Protein AF-0000000084509841 (afdb_homodimer)

Foldseek 3Di:
DPLPDDLLVLLQCLLVVLDPDPDSADDLFADFADDDDDDPDPDDDDDADLLRGPDDGGVLRHDSLQSSLQSSVCSQQVFRKHKFQALLRVLLLVCVLLVFLEEADDAADVSSVVSVVVVCVVVVNYHYDHLPDQDAAAYEYEEEAPGPFALAGDQLLVSLVRQVVNPYAYEYEDQQAGPPQFRSVVSRHQKYKYGCCAQLLAANPGHMIMIGGHDPVSVVVSSVSSSVVVGHHHSVNSSSSSVSSSCSHVWSLLLQVLQQVVLVVVQVLLPDDAPDDDPLAGHQFWPDHGWRCPDDPVNNVSSCVRGVSHTGSKRKIFTPDLLLLVCLQVQFDQEHDDDGENYQGKYKYQVCVVPVPDDSRMMMIHGHNDDSVSVVVRSSVSNVCSVVVSVVVD/DPLPDDLLVLLQCLLVVLDPDPDSADDLWADFADDDDDDPDPDDDDDADLLRGPDDGGVLRHDSLQSSLQSSVCSQQVFRKHKFAALLRVLLLVCVLLVFLEEADDAADVSSVVSVVVVCVVVVNYHYDHLPDQDAAAYEYEEEAPGPFAQAGDQLLVSLVRQVVRPYAYEYEDQQAGPPQFRSVVSRHAKYKYGCCAQLLAANPGHMIMIGGHDPVSVVVSSVSSSVVVGHHHSVRSSSSSVSSSCSHVWSLLLQVLQQVVLVVVQVLLVADAPDDDPLAGHQFWPDHGWRCPDDPVNNVSSCVRGVSHTGSKRKIFTPDLLLLVCLQVQFDQEHDDDGENYQGKYKYQVCVVPVPDDSRMMMIHGHNDDSVSVVVRSRVSNVCSVVVSVVVD

Secondary structure (DSSP, 8-state):
--TT--HHHHHHHTTGGG--SS-SSPP----SB-PPPPPSSSPPPPPP-SSS-SS--BTTT--HHHHHHHHHHHHHHTSEEEEESSHHHHHHHHHHHH--SEEEE-S--HHHHHHHHHHHHH-TTPEEE-TTSPP-TTPEEEEESSPTTT-----HHHHHHHHHTTT-EEEEE-TTS-TTS--GGGGT-SEEEE-TTTTTT-SS----EEEEES-HHHHHHHHHHHHHHT-PPPHHHHHHHHHHHTTHHHHHHHHHHHHHHHHHHHHHHHTSPTT-EETTEETTSEEEEE-GGGS-HHHHHHHHHH-TT-S-SEEEEEES-HHHHHHGGGT-SSEEE-S---SSSEEEEEGGGT-TTS-TTEEEEE--SS-HHHHHHHHHHHHHHHHHHHHHH-/--TT--HHHHHHHTTGGG--SS-SSPP----SB-PPPPPSSSPPPPPP-SSS-SS--BTTT--HHHHHHHHHHHHHHTSEEEEESSHHHHHHHHHHHH--SEEEE-S--HHHHHHHHHHHHH-TTPEEE-TTSPP-TTPEEEEESSPTTT-----HHHHHHHHHTTT-EEEEE-TTS-TTS--GGGGT-SEEEE-TTTTTT-SS----EEEEES-HHHHHHHHHHHHHHT-PPPHHHHHHHHHHHTTHHHHHHHHHHHHHHHHHHHHHHHTSPTT-EETTEETTSEEEEE-GGGS-HHHHHHHHHH-TT-S-SEEEEEES-HHHHHHGGGT-SSEEE-S---SSSEEEEEGGGT-TTS-TTEEEEE--SS-HHHHHHHHHHHHHHHHHHHHHH-

Structure (mmCIF, N/CA/C/O backbone):
data_AF-0000000084509841-model_v1
#
loop_
_entity.id
_entity.type
_entity.pdbx_description
1 polymer 'Cystathionine gamma-synthase'
#
loop_
_atom_site.group_PDB
_atom_site.id
_atom_site.type_symbol
_atom_site.label_atom_id
_atom_site.label_alt_id
_atom_site.label_comp_id
_atom_site.label_asym_id
_atom_site.label_entity_id
_atom_site.label_seq_id
_atom_site.pdbx_PDB_ins_code
_atom_site.Cartn_x
_atom_site.Cartn_y
_atom_site.Cartn_z
_atom_site.occupancy
_atom_site.B_iso_or_equiv
_atom_site.auth_seq_id
_atom_site.auth_comp_id
_atom_site.auth_asym_id
_atom_site.auth_atom_id
_atom_site.pdbx_PDB_model_num
ATOM 1 N N . MET A 1 1 ? -28.188 -7.328 -3.926 1 48.19 1 MET A N 1
ATOM 2 C CA . MET A 1 1 ? -28.375 -8.195 -5.082 1 48.19 1 MET A CA 1
ATOM 3 C C . MET A 1 1 ? -28.906 -9.562 -4.656 1 48.19 1 MET A C 1
ATOM 5 O O . MET A 1 1 ? -28.547 -10.07 -3.59 1 48.19 1 MET A O 1
ATOM 9 N N . PRO A 1 2 ? -30 -10 -5.352 1 46 2 PRO A N 1
ATOM 10 C CA . PRO A 1 2 ? -30.5 -11.312 -4.914 1 46 2 PRO A CA 1
ATOM 11 C C . PRO A 1 2 ? -29.406 -12.367 -4.855 1 46 2 PRO A C 1
ATOM 13 O O . PRO A 1 2 ? -28.469 -12.352 -5.664 1 46 2 PRO A O 1
ATOM 16 N N . GLN A 1 3 ? -29.297 -13.109 -3.746 1 59.5 3 GLN A N 1
ATOM 17 C CA . GLN A 1 3 ? -28.359 -14.18 -3.414 1 59.5 3 GLN A CA 1
ATOM 18 C C . GLN A 1 3 ? -28.328 -15.242 -4.504 1 59.5 3 GLN A C 1
ATOM 20 O O . GLN A 1 3 ? -27.328 -15.961 -4.652 1 59.5 3 GLN A O 1
ATOM 25 N N . ASN A 1 4 ? -29.312 -15.195 -5.445 1 70 4 ASN A N 1
ATOM 26 C CA . ASN A 1 4 ? -29.453 -16.391 -6.27 1 70 4 ASN A CA 1
ATOM 27 C C . ASN A 1 4 ? -28.859 -16.188 -7.664 1 70 4 ASN A C 1
ATOM 29 O O . ASN A 1 4 ? -29.047 -17.031 -8.547 1 70 4 ASN A O 1
ATOM 33 N N . PHE A 1 5 ? -28.266 -15.125 -7.871 1 67.62 5 PHE A N 1
ATOM 34 C CA . PHE A 1 5 ? -27.719 -14.922 -9.203 1 67.62 5 PHE A CA 1
ATOM 35 C C . PHE A 1 5 ? -26.453 -15.773 -9.398 1 67.62 5 PHE A C 1
ATOM 37 O O . PHE A 1 5 ? -25.734 -16.047 -8.438 1 67.62 5 PHE A O 1
ATOM 44 N N . GLU A 1 6 ? -26.328 -16.266 -10.68 1 77.44 6 GLU A N 1
ATOM 45 C CA . GLU A 1 6 ? -25.094 -16.938 -11.039 1 77.44 6 GLU A CA 1
ATOM 46 C C . GLU A 1 6 ? -23.906 -15.977 -11.031 1 77.44 6 GLU A C 1
ATOM 48 O O . GLU A 1 6 ? -24.094 -14.758 -11.031 1 77.44 6 GLU A O 1
ATOM 53 N N . LEU A 1 7 ? -22.766 -16.547 -11.016 1 79.69 7 LEU A N 1
ATOM 54 C CA . LEU A 1 7 ? -21.531 -15.805 -10.789 1 79.69 7 LEU A CA 1
ATOM 55 C C . LEU A 1 7 ? -21.391 -14.664 -11.797 1 79.69 7 LEU A C 1
ATOM 57 O O . LEU A 1 7 ? -21.078 -13.531 -11.422 1 79.69 7 LEU A O 1
ATOM 61 N N . ALA A 1 8 ? -21.578 -14.953 -13.094 1 74.19 8 ALA A N 1
ATOM 62 C CA . ALA A 1 8 ? -21.406 -13.938 -14.125 1 74.19 8 ALA A CA 1
ATOM 63 C C . ALA A 1 8 ? -22.312 -12.727 -13.859 1 74.19 8 ALA A C 1
ATOM 65 O O . ALA A 1 8 ? -21.875 -11.586 -14.008 1 74.19 8 ALA A O 1
ATOM 66 N N . THR A 1 9 ? -23.562 -12.953 -13.461 1 77 9 THR A N 1
ATOM 67 C CA . THR A 1 9 ? -24.516 -11.891 -13.164 1 77 9 THR A CA 1
ATOM 68 C C . THR A 1 9 ? -24.094 -11.125 -11.914 1 77 9 THR A C 1
ATOM 70 O O . THR A 1 9 ? -24.156 -9.891 -11.883 1 77 9 THR A O 1
ATOM 73 N N . LYS A 1 10 ? -23.609 -11.828 -10.922 1 75.06 10 LYS A N 1
ATOM 74 C CA . LYS A 1 10 ? -23.156 -11.188 -9.688 1 75.06 10 LYS A CA 1
ATOM 75 C C . LYS A 1 10 ? -22.016 -10.219 -9.961 1 75.06 10 LYS A C 1
ATOM 77 O O . LYS A 1 10 ? -22 -9.102 -9.445 1 75.06 10 LYS A O 1
ATOM 82 N N . LEU A 1 11 ? -21.125 -10.609 -10.758 1 78.75 11 LEU A N 1
ATOM 83 C CA . LEU A 1 11 ? -19.922 -9.812 -11.039 1 78.75 11 LEU A CA 1
ATOM 84 C C . LEU A 1 11 ? -20.297 -8.539 -11.797 1 78.75 11 LEU A C 1
ATOM 86 O O . LEU A 1 11 ? -19.547 -7.551 -11.742 1 78.75 11 LEU A O 1
ATOM 90 N N . LEU A 1 12 ? -21.469 -8.539 -12.469 1 67.75 12 LEU A N 1
ATOM 91 C CA . LEU A 1 12 ? -21.875 -7.387 -13.273 1 67.75 12 LEU A CA 1
ATOM 92 C C . LEU A 1 12 ? -22.703 -6.41 -12.438 1 67.75 12 LEU A C 1
ATOM 94 O O . LEU A 1 12 ? -22.719 -5.211 -12.719 1 67.75 12 LEU A O 1
ATOM 98 N N . HIS A 1 13 ? -23.328 -6.934 -11.273 1 72 13 HIS A N 1
ATOM 99 C CA . HIS A 1 13 ? -24.375 -6.105 -10.688 1 72 13 HIS A CA 1
ATOM 100 C C . HIS A 1 13 ? -24.141 -5.906 -9.195 1 72 13 HIS A C 1
ATOM 102 O O . HIS A 1 13 ? -24.875 -5.164 -8.539 1 72 13 HIS A O 1
ATOM 108 N N . ALA A 1 14 ? -23.141 -6.52 -8.68 1 72.38 14 ALA A N 1
ATOM 109 C CA . ALA A 1 14 ? -22.938 -6.543 -7.23 1 72.38 14 ALA A CA 1
ATOM 110 C C . ALA A 1 14 ? -22.719 -5.141 -6.68 1 72.38 14 ALA A C 1
ATOM 112 O O . ALA A 1 14 ? -22.938 -4.887 -5.496 1 72.38 14 ALA A O 1
ATOM 113 N N . ASP A 1 15 ? -22.312 -4.227 -7.531 1 74.44 15 ASP A N 1
ATOM 114 C CA . ASP A 1 15 ? -22 -2.881 -7.055 1 74.44 15 ASP A CA 1
ATOM 115 C C . ASP A 1 15 ? -23.047 -1.881 -7.543 1 74.44 15 ASP A C 1
ATOM 117 O O . ASP A 1 15 ? -22.812 -0.672 -7.539 1 74.44 15 ASP A O 1
ATOM 121 N N . ASP A 1 16 ? -24.125 -2.307 -7.977 1 67 16 ASP A N 1
ATOM 122 C CA . ASP A 1 16 ? -25.125 -1.433 -8.562 1 67 16 ASP A CA 1
ATOM 123 C C . ASP A 1 16 ? -25.594 -0.375 -7.562 1 67 16 ASP A C 1
ATOM 125 O O . ASP A 1 16 ? -25.906 0.752 -7.945 1 67 16 ASP A O 1
ATOM 129 N N . GLU A 1 17 ? -25.625 -0.723 -6.254 1 68.75 17 GLU A N 1
ATOM 130 C CA . GLU A 1 17 ? -26.109 0.214 -5.25 1 68.75 17 GLU A CA 1
ATOM 131 C C . GLU A 1 17 ? -25.031 1.199 -4.836 1 68.75 17 GLU A C 1
ATOM 133 O O . GLU A 1 17 ? -25.297 2.184 -4.148 1 68.75 17 GLU A O 1
ATOM 138 N N . ALA A 1 18 ? -23.875 0.973 -5.227 1 70.38 18 ALA A N 1
ATOM 139 C CA . ALA A 1 18 ? -22.75 1.81 -4.805 1 70.38 18 ALA A CA 1
ATOM 140 C C . ALA A 1 18 ? -22.438 2.871 -5.852 1 70.38 18 ALA A C 1
ATOM 142 O O . ALA A 1 18 ? -21.406 3.551 -5.766 1 70.38 18 ALA A O 1
ATOM 143 N N . HIS A 1 19 ? -23.359 3.094 -6.781 1 60.44 19 HIS A N 1
ATOM 144 C CA . HIS A 1 19 ? -23.141 4.105 -7.809 1 60.44 19 HIS A CA 1
ATOM 145 C C . HIS A 1 19 ? -23.375 5.508 -7.258 1 60.44 19 HIS A C 1
ATOM 147 O O . HIS A 1 19 ? -24.375 5.75 -6.578 1 60.44 19 HIS A O 1
ATOM 153 N N . SER A 1 20 ? -22.344 6.309 -7.25 1 62.47 20 SER A N 1
ATOM 154 C CA . SER A 1 20 ? -22.5 7.68 -6.785 1 62.47 20 SER A CA 1
ATOM 155 C C . SER A 1 20 ? -22.641 8.648 -7.957 1 62.47 20 SER A C 1
ATOM 157 O O . SER A 1 20 ? -22.922 9.828 -7.762 1 62.47 20 SER A O 1
ATOM 159 N N . GLU A 1 21 ? -22.5 7.98 -9.125 1 66.44 21 GLU A N 1
ATOM 160 C CA . GLU A 1 21 ? -22.5 8.891 -10.266 1 66.44 21 GLU A CA 1
ATOM 161 C C . GLU A 1 21 ? -23.391 8.383 -11.391 1 66.44 21 GLU A C 1
ATOM 163 O O . GLU A 1 21 ? -23.812 7.227 -11.375 1 66.44 21 GLU A O 1
ATOM 168 N N . ALA A 1 22 ? -23.688 9.195 -12.375 1 64.38 22 ALA A N 1
ATOM 169 C CA . ALA A 1 22 ? -24.594 8.906 -13.484 1 64.38 22 ALA A CA 1
ATOM 170 C C . ALA A 1 22 ? -23.906 8.055 -14.547 1 64.38 22 ALA A C 1
ATOM 172 O O . ALA A 1 22 ? -24.562 7.465 -15.406 1 64.38 22 ALA A O 1
ATOM 173 N N . SER A 1 23 ? -22.719 7.969 -14.414 1 66.88 23 SER A N 1
ATOM 174 C CA . SER A 1 23 ? -21.984 7.246 -15.445 1 66.88 23 SER A CA 1
ATOM 175 C C . SER A 1 23 ? -22.172 5.738 -15.305 1 66.88 23 SER A C 1
ATOM 177 O O . SER A 1 23 ? -22.219 5.215 -14.188 1 66.88 23 SER A O 1
ATOM 179 N N . VAL A 1 24 ? -22.328 5.062 -16.438 1 62.78 24 VAL A N 1
ATOM 180 C CA . VAL A 1 24 ? -22.422 3.605 -16.438 1 62.78 24 VAL A CA 1
ATOM 181 C C . VAL A 1 24 ? -21.094 2.998 -15.992 1 62.78 24 VAL A C 1
ATOM 183 O O . VAL A 1 24 ? -21.062 2.129 -15.117 1 62.78 24 VAL A O 1
ATOM 186 N N . ALA A 1 25 ? -20.062 3.502 -16.672 1 70.12 25 ALA A N 1
ATOM 187 C CA . ALA A 1 25 ? -18.734 3.092 -16.234 1 70.12 25 ALA A CA 1
ATOM 188 C C . ALA A 1 25 ? -18.234 3.971 -15.094 1 70.12 25 ALA A C 1
ATOM 190 O O . ALA A 1 25 ? -18.453 5.184 -15.086 1 70.12 25 ALA A O 1
ATOM 191 N N . PRO A 1 26 ? -17.547 3.33 -14.109 1 72.94 26 PRO A N 1
ATOM 192 C CA . PRO A 1 26 ? -17.078 4.145 -12.992 1 72.94 26 PRO A CA 1
ATOM 193 C C . PRO A 1 26 ? -15.945 5.086 -13.375 1 72.94 26 PRO A C 1
ATOM 195 O O . PRO A 1 26 ? -15.172 4.789 -14.289 1 72.94 26 PRO A O 1
ATOM 198 N N . ALA A 1 27 ? -15.844 6.273 -12.727 1 78.38 27 ALA A N 1
ATOM 199 C CA . ALA A 1 27 ? -14.711 7.184 -12.852 1 78.38 27 ALA A CA 1
ATOM 200 C C . ALA A 1 27 ? -13.5 6.664 -12.078 1 78.38 27 ALA A C 1
ATOM 202 O O . ALA A 1 27 ? -13.648 5.91 -11.109 1 78.38 27 ALA A O 1
ATOM 203 N N . ILE A 1 28 ? -12.273 6.992 -12.641 1 83.94 28 ILE A N 1
ATOM 204 C CA . ILE A 1 28 ? -11.086 6.809 -11.82 1 83.94 28 ILE A CA 1
ATOM 205 C C . ILE A 1 28 ? -11.109 7.793 -10.648 1 83.94 28 ILE A C 1
ATOM 207 O O . ILE A 1 28 ? -11.266 9 -10.852 1 83.94 28 ILE A O 1
ATOM 211 N N . SER A 1 29 ? -11.352 7.363 -9.406 1 82.56 29 SER A N 1
ATOM 212 C CA . SER A 1 29 ? -11.359 8.203 -8.211 1 82.56 29 SER A CA 1
ATOM 213 C C . SER A 1 29 ? -9.945 8.484 -7.715 1 82.56 29 SER A C 1
ATOM 215 O O . SER A 1 29 ? -9.297 7.598 -7.152 1 82.56 29 SER A O 1
ATOM 217 N N . VAL A 1 30 ? -9.531 9.75 -7.91 1 85.06 30 VAL A N 1
ATOM 218 C CA . VAL A 1 30 ? -8.148 10.039 -7.535 1 85.06 30 VAL A CA 1
ATOM 219 C C . VAL A 1 30 ? -8.125 10.914 -6.285 1 85.06 30 VAL A C 1
ATOM 221 O O . VAL A 1 30 ? -7.078 11.086 -5.656 1 85.06 30 VAL A O 1
ATOM 224 N N . SER A 1 31 ? -9.281 11.383 -5.816 1 82.88 31 SER A N 1
ATOM 225 C CA . SER A 1 31 ? -9.328 12.32 -4.703 1 82.88 31 SER A CA 1
ATOM 226 C C . SER A 1 31 ? -8.828 11.672 -3.412 1 82.88 31 SER A C 1
ATOM 228 O O . SER A 1 31 ? -9.18 10.531 -3.109 1 82.88 31 SER A O 1
ATOM 230 N N . THR A 1 32 ? -8.039 12.414 -2.652 1 90.19 32 THR A N 1
ATOM 231 C CA . THR A 1 32 ? -7.566 11.898 -1.373 1 90.19 32 THR A CA 1
ATOM 232 C C . THR A 1 32 ? -8.477 12.352 -0.236 1 90.19 32 THR A C 1
ATOM 234 O O . THR A 1 32 ? -8.453 11.773 0.852 1 90.19 32 THR A O 1
ATOM 237 N N . THR A 1 33 ? -9.148 13.359 -0.426 1 87.44 33 THR A N 1
ATOM 238 C CA . THR A 1 33 ? -10.023 13.938 0.585 1 87.44 33 THR A CA 1
ATOM 239 C C . THR A 1 33 ? -11.336 14.406 -0.043 1 87.44 33 THR A C 1
ATOM 241 O O . THR A 1 33 ? -11.398 14.656 -1.248 1 87.44 33 THR A O 1
ATOM 244 N N . PHE A 1 34 ? -12.414 14.43 0.778 1 86.94 34 PHE A N 1
ATOM 245 C CA . PHE A 1 34 ? -13.75 14.719 0.273 1 86.94 34 PHE A CA 1
ATOM 246 C C . PHE A 1 34 ? -14.43 15.797 1.107 1 86.94 34 PHE A C 1
ATOM 248 O O . PHE A 1 34 ? -14.211 15.883 2.318 1 86.94 34 PHE A O 1
ATOM 255 N N . ARG A 1 35 ? -15.203 16.531 0.468 1 83.81 35 ARG A N 1
ATOM 256 C CA . ARG A 1 35 ? -15.914 17.641 1.116 1 83.81 35 ARG A CA 1
ATOM 257 C C . ARG A 1 35 ? -16.859 17.109 2.188 1 83.81 35 ARG A C 1
ATOM 259 O O . ARG A 1 35 ? -17.562 16.109 1.98 1 83.81 35 ARG A O 1
ATOM 266 N N . ALA A 1 36 ? -16.859 17.812 3.354 1 84.44 36 ALA A N 1
ATOM 267 C CA . ALA A 1 36 ? -17.828 17.516 4.406 1 84.44 36 ALA A CA 1
ATOM 268 C C . ALA A 1 36 ? -19.125 18.266 4.188 1 84.44 36 ALA A C 1
ATOM 270 O O . ALA A 1 36 ? -19.125 19.438 3.807 1 84.44 36 ALA A O 1
ATOM 271 N N . PRO A 1 37 ? -20.219 17.547 4.43 1 78.25 37 PRO A N 1
ATOM 272 C CA . PRO A 1 37 ? -21.484 18.25 4.297 1 78.25 37 PRO A CA 1
ATOM 273 C C . PRO A 1 37 ? -21.703 19.281 5.41 1 78.25 37 PRO A C 1
ATOM 275 O O . PRO A 1 37 ? -21.328 19.031 6.559 1 78.25 37 PRO A O 1
ATOM 278 N N . ALA A 1 38 ? -22.297 20.344 5.031 1 79.69 38 ALA A N 1
ATOM 279 C CA . ALA A 1 38 ? -22.641 21.359 6.027 1 79.69 38 ALA A CA 1
ATOM 280 C C . ALA A 1 38 ? -23.641 20.812 7.047 1 79.69 38 ALA A C 1
ATOM 282 O O . ALA A 1 38 ? -24.562 20.094 6.688 1 79.69 38 ALA A O 1
ATOM 283 N N . PRO A 1 39 ? -23.359 21.094 8.32 1 82.44 39 PRO A N 1
ATOM 284 C CA . PRO A 1 39 ? -24.312 20.641 9.328 1 82.44 39 PRO A CA 1
ATOM 285 C C . PRO A 1 39 ? -25.656 21.359 9.25 1 82.44 39 PRO A C 1
ATOM 287 O O . PRO A 1 39 ? -25.688 22.594 9.172 1 82.44 39 PRO A O 1
ATOM 290 N N . VAL A 1 40 ? -26.719 20.625 9.172 1 76.5 40 VAL A N 1
ATOM 291 C CA . VAL A 1 40 ? -28.047 21.234 9.203 1 76.5 40 VAL A CA 1
ATOM 292 C C . VAL A 1 40 ? -28.359 21.734 10.617 1 76.5 40 VAL A C 1
ATOM 294 O O . VAL A 1 40 ? -28.844 22.859 10.789 1 76.5 40 VAL A O 1
ATOM 297 N N . LYS A 1 41 ? -28.031 21 11.602 1 81.75 41 LYS A N 1
ATOM 298 C CA . LYS A 1 41 ? -28.031 21.375 13.008 1 81.75 41 LYS A CA 1
ATOM 299 C C . LYS A 1 41 ? -26.641 21.25 13.617 1 81.75 41 LYS A C 1
ATOM 301 O O . LYS A 1 41 ? -25.672 20.938 12.914 1 81.75 41 LYS A O 1
ATOM 306 N N . LEU A 1 42 ? -26.375 21.734 14.797 1 81.69 42 LEU A N 1
ATOM 307 C CA . LEU A 1 42 ? -25.078 21.703 15.445 1 81.69 42 LEU A CA 1
ATOM 308 C C . LEU A 1 42 ? -24.703 20.281 15.859 1 81.69 42 LEU A C 1
ATOM 310 O O . LEU A 1 42 ? -23.891 20.094 16.766 1 81.69 42 LEU A O 1
ATOM 314 N N . GLU A 1 43 ? -25.25 19.422 15.078 1 80.12 4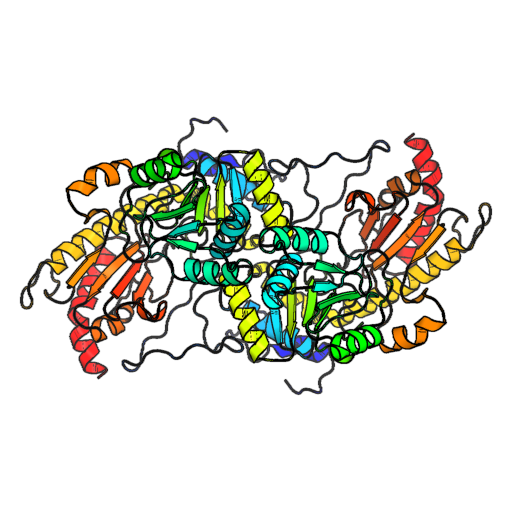3 GLU A N 1
ATOM 315 C CA . GLU A 1 43 ? -24.953 18.031 15.422 1 80.12 43 GLU A CA 1
ATOM 316 C C . GLU A 1 43 ? -23.703 17.531 14.703 1 80.12 43 GLU A C 1
ATOM 318 O O . GLU A 1 43 ? -23.359 18.016 13.625 1 80.12 43 GLU A O 1
ATOM 323 N N . TYR A 1 44 ? -23 16.688 15.398 1 83.5 44 TYR A N 1
ATOM 324 C CA . TYR A 1 44 ? -21.828 16.047 14.797 1 83.5 44 TYR A CA 1
ATOM 325 C C . TYR A 1 44 ? -22.25 14.852 13.961 1 83.5 44 TYR A C 1
ATOM 327 O O . TYR A 1 44 ? -23.203 14.148 14.289 1 83.5 44 TYR A O 1
ATOM 335 N N . PRO A 1 45 ? -21.531 14.711 12.812 1 77.31 45 PRO A N 1
ATOM 336 C CA . PRO A 1 45 ? -21.875 13.57 11.961 1 77.31 45 PRO A CA 1
ATOM 337 C C . PRO A 1 45 ? -21.578 12.234 12.625 1 77.31 45 PRO A C 1
ATOM 339 O O . PRO A 1 45 ? -20.656 12.133 13.445 1 77.31 45 PRO A O 1
ATOM 342 N N . SER A 1 46 ? -22.406 11.258 12.32 1 74.56 46 SER A N 1
ATOM 343 C CA . SER A 1 46 ? -22.125 9.898 12.773 1 74.56 46 SER A CA 1
ATOM 344 C C . SER A 1 46 ? -20.969 9.281 12.008 1 74.56 46 SER A C 1
ATOM 346 O O . SER A 1 46 ? -20.641 9.719 10.898 1 74.56 46 SER A O 1
ATOM 348 N N . GLU A 1 47 ? -20.344 8.359 12.617 1 74.75 47 GLU A N 1
ATOM 349 C CA . GLU A 1 47 ? -19.297 7.621 11.914 1 74.75 47 GLU A CA 1
ATOM 350 C C . GLU A 1 47 ? -19.844 6.918 10.68 1 74.75 47 GLU A C 1
ATOM 352 O O . GLU A 1 47 ? -20.922 6.332 10.719 1 74.75 47 GLU A O 1
ATOM 357 N N . PRO A 1 48 ? -19.172 7.145 9.625 1 75.12 48 PRO A N 1
ATOM 358 C CA . PRO A 1 48 ? -19.656 6.473 8.414 1 75.12 48 PRO A CA 1
ATOM 359 C C . PRO A 1 48 ? -19.578 4.953 8.508 1 75.12 48 PRO A C 1
ATOM 361 O O . PRO A 1 48 ? -18.719 4.422 9.219 1 75.12 48 PRO A O 1
ATOM 364 N N . ASN A 1 49 ? -20.578 4.383 7.848 1 82.62 49 ASN A N 1
ATOM 365 C CA . ASN A 1 49 ? -20.469 2.941 7.648 1 82.62 49 ASN A CA 1
ATOM 366 C C . ASN A 1 49 ? -19.359 2.586 6.672 1 82.62 49 ASN A C 1
ATOM 368 O O . ASN A 1 49 ? -19.469 2.83 5.469 1 82.62 49 ASN A O 1
ATOM 372 N N . LEU A 1 50 ? -18.359 2.006 7.129 1 83.25 50 LEU A N 1
ATOM 373 C CA . LEU A 1 50 ? -17.172 1.753 6.336 1 83.25 50 LEU A CA 1
ATOM 374 C C . LEU A 1 50 ? -17.422 0.687 5.277 1 83.25 50 LEU A C 1
ATOM 376 O O . LEU A 1 50 ? -16.781 0.672 4.227 1 83.25 50 LEU A O 1
ATOM 380 N N . ALA A 1 51 ? -18.391 -0.204 5.543 1 81.12 51 ALA A N 1
ATOM 381 C CA . ALA A 1 51 ? -18.703 -1.271 4.598 1 81.12 51 ALA A CA 1
ATOM 382 C C . ALA A 1 51 ? -19.641 -0.773 3.5 1 81.12 51 ALA A C 1
ATOM 384 O O . ALA A 1 51 ? -19.703 -1.363 2.418 1 81.12 51 ALA A O 1
ATOM 385 N N . ASP A 1 52 ? -20.375 0.251 3.854 1 80.62 52 ASP A N 1
ATOM 386 C CA . ASP A 1 52 ? -21.297 0.88 2.916 1 80.62 52 ASP A CA 1
ATOM 387 C C . ASP A 1 52 ? -21.406 2.381 3.176 1 80.62 52 ASP A C 1
ATOM 389 O O . ASP A 1 52 ? -22.453 2.861 3.635 1 80.62 52 ASP A O 1
ATOM 393 N N . PRO A 1 53 ? -20.406 3.008 2.73 1 83.5 53 PRO A N 1
ATOM 394 C CA . PRO A 1 53 ? -20.391 4.426 3.104 1 83.5 53 PRO A CA 1
ATOM 395 C C . PRO A 1 53 ? -21.359 5.27 2.289 1 83.5 53 PRO A C 1
ATOM 397 O O . PRO A 1 53 ? -21.406 5.156 1.061 1 83.5 53 PRO A O 1
ATOM 400 N N . GLN A 1 54 ? -22.078 6.098 3.004 1 81.44 54 GLN A N 1
ATOM 401 C CA . GLN A 1 54 ? -22.953 7.051 2.336 1 81.44 54 GLN A CA 1
ATOM 402 C C . GLN A 1 54 ? -22.172 8.25 1.808 1 81.44 54 GLN A C 1
ATOM 404 O O . GLN A 1 54 ? -22.641 8.977 0.934 1 81.44 54 GLN A O 1
ATOM 409 N N . ARG A 1 55 ? -21.016 8.391 2.408 1 83.75 55 ARG A N 1
ATOM 410 C CA . ARG A 1 55 ? -20.078 9.406 1.969 1 83.75 55 ARG A CA 1
ATOM 411 C C . ARG A 1 55 ? -18.641 8.977 2.246 1 83.75 55 ARG A C 1
ATOM 413 O O . ARG A 1 55 ? -18.391 8.141 3.117 1 83.75 55 ARG A O 1
ATOM 420 N N . HIS A 1 56 ? -17.812 9.586 1.452 1 87.75 56 HIS A N 1
ATOM 421 C CA . HIS A 1 56 ? -16.391 9.336 1.678 1 87.75 56 HIS A CA 1
ATOM 422 C C . HIS A 1 56 ? -15.742 10.508 2.393 1 87.75 56 HIS A C 1
ATOM 424 O O . HIS A 1 56 ? -16.156 11.656 2.213 1 87.75 56 HIS A O 1
ATOM 430 N N . VAL A 1 57 ? -14.727 10.242 3.193 1 88.75 57 VAL A N 1
ATOM 431 C CA . VAL A 1 57 ? -14.07 11.273 3.996 1 88.75 57 VAL A CA 1
ATOM 432 C C . VAL A 1 57 ? -12.617 11.414 3.561 1 88.75 57 VAL A C 1
ATOM 434 O O . VAL A 1 57 ? -12.133 12.531 3.35 1 88.75 57 VAL A O 1
ATOM 437 N N . TYR A 1 58 ? -11.93 10.359 3.516 1 90.62 58 TYR A N 1
ATOM 438 C CA . TYR A 1 58 ? -10.516 10.281 3.156 1 90.62 58 TYR A CA 1
ATOM 439 C C . TYR A 1 58 ? -10.211 8.977 2.426 1 90.62 58 TYR A C 1
ATOM 441 O O . TYR A 1 58 ? -10.75 7.922 2.777 1 90.62 58 TYR A O 1
ATOM 449 N N . SER A 1 59 ? -9.344 9 1.502 1 92.69 59 SER A N 1
ATOM 450 C CA . SER A 1 59 ? -9.195 7.895 0.557 1 92.69 59 SER A CA 1
ATOM 451 C C . SER A 1 59 ? -8.539 6.684 1.216 1 92.69 59 SER A C 1
ATOM 453 O O . SER A 1 59 ? -8.672 5.559 0.729 1 92.69 59 SER A O 1
ATOM 455 N N . ARG A 1 60 ? -7.801 6.84 2.305 1 93.75 60 ARG A N 1
ATOM 456 C CA . ARG A 1 60 ? -7.285 5.672 3.012 1 93.75 60 ARG A CA 1
ATOM 457 C C . ARG A 1 60 ? -8.422 4.84 3.594 1 93.75 60 ARG A C 1
ATOM 459 O O . ARG A 1 60 ? -8.234 3.662 3.91 1 93.75 60 ARG A O 1
ATOM 466 N N . TYR A 1 61 ? -9.578 5.516 3.799 1 93.06 61 TYR A N 1
ATOM 467 C CA . TYR A 1 61 ? -10.727 4.809 4.359 1 93.06 61 TYR A CA 1
ATOM 468 C C . TYR A 1 61 ? -11.516 4.094 3.266 1 93.06 61 TYR A C 1
ATOM 470 O O . TYR A 1 61 ? -11.672 2.871 3.305 1 93.06 61 TYR A O 1
ATOM 478 N N . THR A 1 62 ? -12.055 4.867 2.445 1 91.38 62 THR A N 1
ATOM 479 C CA . THR A 1 62 ? -12.828 4.355 1.317 1 91.38 62 THR A CA 1
ATOM 480 C C . THR A 1 62 ? -12.781 5.336 0.146 1 91.38 62 THR A C 1
ATOM 482 O O . THR A 1 62 ? -12.562 6.531 0.336 1 91.38 62 THR A O 1
ATOM 485 N N . THR A 1 63 ? -12.875 4.844 -0.994 1 91.5 63 THR A N 1
ATOM 486 C CA . THR A 1 63 ? -13.102 5.609 -2.213 1 91.5 63 THR A CA 1
ATOM 487 C C . THR A 1 63 ? -14.289 5.051 -2.986 1 91.5 63 THR A C 1
ATOM 489 O O . THR A 1 63 ? -14.68 3.898 -2.789 1 91.5 63 THR A O 1
ATOM 492 N N . PRO A 1 64 ? -14.883 5.891 -3.863 1 87.94 64 PRO A N 1
ATOM 493 C CA . PRO A 1 64 ? -16.031 5.395 -4.621 1 87.94 64 PRO A CA 1
ATOM 494 C C . PRO A 1 64 ? -15.727 4.102 -5.379 1 87.94 64 PRO A C 1
ATOM 496 O O . PRO A 1 64 ? -16.484 3.133 -5.281 1 87.94 64 PRO A O 1
ATOM 499 N N . VAL A 1 65 ? -14.594 4.023 -6.02 1 89.19 65 VAL A N 1
ATOM 500 C CA . VAL A 1 65 ? -14.312 2.885 -6.887 1 89.19 65 VAL A CA 1
ATOM 501 C C . VAL A 1 65 ? -13.883 1.686 -6.047 1 89.19 65 VAL A C 1
ATOM 503 O O . VAL A 1 65 ? -14.281 0.55 -6.324 1 89.19 65 VAL A O 1
ATOM 506 N N . SER A 1 66 ? -13.016 1.904 -5.062 1 91.69 66 SER A N 1
ATOM 507 C CA . SER A 1 66 ? -12.57 0.784 -4.238 1 91.69 66 SER A CA 1
ATOM 508 C C . SER A 1 66 ? -13.742 0.143 -3.502 1 91.69 66 SER A C 1
ATOM 510 O O . SER A 1 66 ? -13.766 -1.071 -3.289 1 91.69 66 SER A O 1
ATOM 512 N N . THR A 1 67 ? -14.703 0.938 -3.082 1 91.19 67 THR A N 1
ATOM 513 C CA . THR A 1 67 ? -15.906 0.423 -2.441 1 91.19 67 THR A CA 1
ATOM 514 C C . THR A 1 67 ? -16.672 -0.498 -3.387 1 91.19 67 THR A C 1
ATOM 516 O O . THR A 1 67 ? -17.125 -1.569 -2.982 1 91.19 67 THR A O 1
ATOM 519 N N . ARG A 1 68 ? -16.781 -0.084 -4.594 1 90.5 68 ARG A N 1
ATOM 520 C CA . ARG A 1 68 ? -17.453 -0.899 -5.598 1 90.5 68 ARG A CA 1
ATOM 521 C C . ARG A 1 68 ? -16.719 -2.213 -5.824 1 90.5 68 ARG A C 1
ATOM 523 O O . ARG A 1 68 ? -17.344 -3.271 -5.938 1 90.5 68 ARG A O 1
ATOM 530 N N . VAL A 1 69 ? -15.43 -2.166 -5.898 1 94.25 69 VAL A N 1
ATOM 531 C CA . VAL A 1 69 ? -14.609 -3.359 -6.094 1 94.25 69 VAL A CA 1
ATOM 532 C C . VAL A 1 69 ? -14.859 -4.348 -4.953 1 94.25 69 VAL A C 1
ATOM 534 O O . VAL A 1 69 ? -15.07 -5.539 -5.191 1 94.25 69 VAL A O 1
ATOM 537 N N . GLU A 1 70 ? -14.805 -3.859 -3.734 1 95.81 70 GLU A N 1
ATOM 538 C CA . GLU A 1 70 ? -14.93 -4.73 -2.568 1 95.81 70 GLU A CA 1
ATOM 539 C C . GLU A 1 70 ? -16.328 -5.332 -2.479 1 95.81 70 GLU A C 1
ATOM 541 O O . GLU A 1 70 ? -16.5 -6.469 -2.023 1 95.81 70 GLU A O 1
ATOM 546 N N . LYS A 1 71 ? -17.312 -4.605 -2.98 1 92.94 71 LYS A N 1
ATOM 547 C CA . LYS A 1 71 ? -18.656 -5.176 -3.062 1 92.94 71 LYS A CA 1
ATOM 548 C C . LYS A 1 71 ? -18.703 -6.344 -4.043 1 92.94 71 LYS A C 1
ATOM 550 O O . LYS A 1 71 ? -19.266 -7.395 -3.74 1 92.94 71 LYS A O 1
ATOM 555 N N . VAL A 1 72 ? -18.125 -6.164 -5.188 1 92.81 72 VAL A N 1
ATOM 556 C CA . VAL A 1 72 ? -18.109 -7.211 -6.203 1 92.81 72 VAL A CA 1
ATOM 557 C C . VAL A 1 72 ? -17.312 -8.406 -5.699 1 92.81 72 VAL A C 1
ATOM 559 O O . VAL A 1 72 ? -17.734 -9.555 -5.855 1 92.81 72 VAL A O 1
ATOM 562 N N . LEU A 1 73 ? -16.188 -8.133 -5.074 1 97.38 73 LEU A N 1
ATOM 563 C CA . LEU A 1 73 ? -15.367 -9.195 -4.516 1 97.38 73 LEU A CA 1
ATOM 564 C C . LEU A 1 73 ? -16.109 -9.945 -3.416 1 97.38 73 LEU A C 1
ATOM 566 O O . LEU A 1 73 ? -15.992 -11.164 -3.297 1 97.38 73 LEU A O 1
ATOM 570 N N . SER A 1 74 ? -16.781 -9.188 -2.574 1 95.75 74 SER A N 1
ATOM 571 C CA . SER A 1 74 ? -17.547 -9.812 -1.505 1 95.75 74 SER A CA 1
ATOM 572 C C . SER A 1 74 ? -18.625 -10.75 -2.066 1 95.75 74 SER A C 1
ATOM 574 O O . SER A 1 74 ? -18.828 -11.844 -1.544 1 95.75 74 SER A O 1
ATOM 576 N N . ALA A 1 75 ? -19.266 -10.305 -3.064 1 92.62 75 ALA A N 1
ATOM 577 C CA . ALA A 1 75 ? -20.25 -11.156 -3.729 1 92.62 75 ALA A CA 1
ATOM 578 C C . ALA A 1 75 ? -19.578 -12.383 -4.344 1 92.62 75 ALA A C 1
ATOM 580 O O . ALA A 1 75 ? -20.109 -13.492 -4.254 1 92.62 75 ALA A O 1
ATOM 581 N N . LEU A 1 76 ? -18.5 -12.18 -4.965 1 93.62 76 LEU A N 1
ATOM 582 C CA . LEU A 1 76 ? -17.734 -13.234 -5.621 1 93.62 76 LEU A CA 1
ATOM 583 C C . LEU A 1 76 ? -17.328 -14.312 -4.621 1 93.62 76 LEU A C 1
ATOM 585 O O . LEU A 1 76 ? -17.422 -15.508 -4.922 1 93.62 76 LEU A O 1
ATOM 589 N N . LEU A 1 77 ? -16.906 -13.883 -3.432 1 96.56 77 LEU A N 1
ATOM 590 C CA . LEU A 1 77 ? -16.281 -14.797 -2.48 1 96.56 77 LEU A CA 1
ATOM 591 C C . LEU A 1 77 ? -17.297 -15.258 -1.433 1 96.56 77 LEU A C 1
ATOM 593 O O . LEU A 1 77 ? -17.016 -16.156 -0.637 1 96.56 77 LEU A O 1
ATOM 597 N N . GLY A 1 78 ? -18.5 -14.633 -1.465 1 95.38 78 GLY A N 1
ATOM 598 C CA . GLY A 1 78 ? -19.516 -14.977 -0.469 1 95.38 78 GLY A CA 1
ATOM 599 C C . GLY A 1 78 ? -19.094 -14.633 0.947 1 95.38 78 GLY A C 1
ATOM 600 O O . GLY A 1 78 ? -19.359 -15.383 1.884 1 95.38 78 GLY A O 1
ATOM 601 N N . ALA A 1 79 ? -18.281 -13.672 1.09 1 97.81 79 ALA A N 1
ATOM 602 C CA . ALA A 1 79 ? -17.719 -13.195 2.348 1 97.81 79 ALA A CA 1
ATOM 603 C C . ALA A 1 79 ? -17.344 -11.719 2.26 1 97.81 79 ALA A C 1
ATOM 605 O O . ALA A 1 79 ? -17.406 -11.125 1.181 1 97.81 79 ALA A O 1
ATOM 606 N N . HIS A 1 80 ? -17.016 -11.039 3.332 1 97.62 80 HIS A N 1
ATOM 607 C CA . HIS A 1 80 ? -16.609 -9.641 3.336 1 97.62 80 HIS A CA 1
ATOM 608 C C . HIS A 1 80 ? -15.164 -9.484 2.877 1 97.62 80 HIS A C 1
ATOM 610 O O . HIS A 1 80 ? -14.242 -9.945 3.555 1 97.62 80 HIS A O 1
ATOM 616 N N . ALA A 1 81 ? -15.031 -8.828 1.778 1 98.12 81 ALA A N 1
ATOM 617 C CA . ALA A 1 81 ? -13.711 -8.719 1.159 1 98.12 81 ALA A CA 1
ATOM 618 C C . ALA A 1 81 ? -13.102 -7.34 1.409 1 98.12 81 ALA A C 1
ATOM 620 O O . ALA A 1 81 ? -13.828 -6.355 1.583 1 98.12 81 ALA A O 1
ATOM 621 N N . ILE A 1 82 ? -11.82 -7.266 1.411 1 98.12 82 ILE A N 1
ATOM 622 C CA . ILE A 1 82 ? -11.055 -6.031 1.524 1 98.12 82 ILE A CA 1
ATOM 623 C C . ILE A 1 82 ? -9.836 -6.094 0.606 1 98.12 82 ILE A C 1
ATOM 625 O O . ILE A 1 82 ? -9.242 -7.16 0.419 1 98.12 82 ILE A O 1
ATOM 629 N N . THR A 1 83 ? -9.484 -4.965 0.024 1 98.19 83 THR A N 1
ATOM 630 C CA . THR A 1 83 ? -8.414 -4.922 -0.967 1 98.19 83 THR A CA 1
ATOM 631 C C . THR A 1 83 ? -7.164 -4.27 -0.384 1 98.19 83 THR A C 1
ATOM 633 O O . THR A 1 83 ? -7.25 -3.479 0.556 1 98.19 83 THR A O 1
ATOM 636 N N . TYR A 1 84 ? -6 -4.617 -0.97 1 98.56 84 TYR A N 1
ATOM 637 C CA . TYR A 1 84 ? -4.68 -4.129 -0.577 1 98.56 84 TYR A CA 1
ATOM 638 C C . TYR A 1 84 ? -3.859 -3.732 -1.798 1 98.56 84 TYR A C 1
ATOM 640 O O . TYR A 1 84 ? -4.227 -4.051 -2.932 1 98.56 84 TYR A O 1
ATOM 648 N N . ALA A 1 85 ? -2.709 -3.104 -1.545 1 97.81 85 ALA A N 1
ATOM 649 C CA . ALA A 1 85 ? -1.802 -2.623 -2.584 1 97.81 85 ALA A CA 1
ATOM 650 C C . ALA A 1 85 ? -1.183 -3.787 -3.354 1 97.81 85 ALA A C 1
ATOM 652 O O . ALA A 1 85 ? -0.774 -3.629 -4.504 1 97.81 85 ALA A O 1
ATOM 653 N N . SER A 1 86 ? -1.065 -4.938 -2.758 1 98.12 86 SER A N 1
ATOM 654 C CA . SER A 1 86 ? -0.518 -6.129 -3.396 1 98.12 86 SER A CA 1
ATOM 655 C C . SER A 1 86 ? -0.933 -7.395 -2.652 1 98.12 86 SER A C 1
ATOM 657 O O . SER A 1 86 ? -1.476 -7.324 -1.548 1 98.12 86 SER A O 1
ATOM 659 N N . GLY A 1 87 ? -0.65 -8.508 -3.311 1 98.31 87 GLY A N 1
ATOM 660 C CA . GLY A 1 87 ? -0.847 -9.766 -2.615 1 98.31 87 GLY A CA 1
ATOM 661 C C . GLY A 1 87 ? 0.012 -9.906 -1.372 1 98.31 87 GLY A C 1
ATOM 662 O O . GLY A 1 87 ? -0.432 -10.453 -0.362 1 98.31 87 GLY A O 1
ATOM 663 N N . ILE A 1 88 ? 1.22 -9.414 -1.42 1 98.38 88 ILE A N 1
ATOM 664 C CA . ILE A 1 88 ? 2.141 -9.469 -0.291 1 98.38 88 ILE A CA 1
ATOM 665 C C . ILE A 1 88 ? 1.644 -8.562 0.831 1 98.38 88 ILE A C 1
ATOM 667 O O . ILE A 1 88 ? 1.791 -8.883 2.012 1 98.38 88 ILE A O 1
ATOM 671 N N . ALA A 1 89 ? 1.056 -7.426 0.451 1 98.56 89 ALA A N 1
ATOM 672 C CA . ALA A 1 89 ? 0.453 -6.57 1.472 1 98.56 89 ALA A CA 1
ATOM 673 C C . ALA A 1 89 ? -0.676 -7.297 2.197 1 98.56 89 ALA A C 1
ATOM 675 O O . ALA A 1 89 ? -0.815 -7.176 3.418 1 98.56 89 ALA A O 1
ATOM 676 N N . ALA A 1 90 ? -1.516 -7.992 1.485 1 98.75 90 ALA A N 1
ATOM 677 C CA . ALA A 1 90 ? -2.564 -8.805 2.094 1 98.75 90 ALA A CA 1
ATOM 678 C C . ALA A 1 90 ? -1.971 -9.875 3.004 1 98.75 90 ALA A C 1
ATOM 680 O O . ALA A 1 90 ? -2.473 -10.109 4.105 1 98.75 90 ALA A O 1
ATOM 681 N N . THR A 1 91 ? -0.896 -10.531 2.535 1 98.56 91 THR A N 1
ATOM 682 C CA . THR A 1 91 ? -0.19 -11.539 3.312 1 98.56 91 THR A CA 1
ATOM 683 C C . THR A 1 91 ? 0.281 -10.969 4.645 1 98.56 91 THR A C 1
ATOM 685 O O . THR A 1 91 ? 0.008 -11.539 5.703 1 98.56 91 THR A O 1
ATOM 688 N N . TYR A 1 92 ? 0.954 -9.898 4.559 1 98.12 92 TYR A N 1
ATOM 689 C CA . TYR A 1 92 ? 1.51 -9.297 5.766 1 98.12 92 TYR A CA 1
ATOM 690 C C . TYR A 1 92 ? 0.402 -8.852 6.715 1 98.12 92 TYR A C 1
ATOM 692 O O . TYR A 1 92 ? 0.513 -9.023 7.93 1 98.12 92 TYR A O 1
ATOM 700 N N . SER A 1 93 ? -0.637 -8.242 6.16 1 98.06 93 SER A N 1
ATOM 701 C CA . SER A 1 93 ? -1.774 -7.828 6.977 1 98.06 93 SER A CA 1
ATOM 702 C C . SER A 1 93 ? -2.422 -9.023 7.668 1 98.06 93 SER A C 1
ATOM 704 O O . SER A 1 93 ? -2.861 -8.922 8.812 1 98.06 93 SER A O 1
ATOM 706 N N . ALA A 1 94 ? -2.531 -10.141 6.984 1 98.5 94 ALA A N 1
ATOM 707 C CA . ALA A 1 94 ? -3.088 -11.352 7.578 1 98.5 94 ALA A CA 1
ATOM 708 C C . ALA A 1 94 ? -2.252 -11.82 8.766 1 98.5 94 ALA A C 1
ATOM 710 O O . ALA A 1 94 ? -2.793 -12.273 9.781 1 98.5 94 ALA A O 1
ATOM 711 N N . LEU A 1 95 ? -0.937 -11.758 8.656 1 97.94 95 LEU A N 1
ATOM 712 C CA . LEU A 1 95 ? -0.051 -12.125 9.75 1 97.94 95 LEU A CA 1
ATOM 713 C C . LEU A 1 95 ? -0.306 -11.25 10.977 1 97.94 95 LEU A C 1
ATOM 715 O O . LEU A 1 95 ? -0.418 -11.75 12.094 1 97.94 95 LEU A O 1
ATOM 719 N N . VAL A 1 96 ? -0.4 -9.922 10.734 1 97.31 96 VAL A N 1
ATOM 720 C CA . VAL A 1 96 ? -0.639 -8.992 11.836 1 97.31 96 VAL A CA 1
ATOM 721 C C . VAL A 1 96 ? -2.004 -9.266 12.461 1 97.31 96 VAL A C 1
ATOM 723 O O . VAL A 1 96 ? -2.143 -9.266 13.688 1 97.31 96 VAL A O 1
ATOM 726 N N . HIS A 1 97 ? -2.98 -9.516 11.641 1 97.81 97 HIS A N 1
ATOM 727 C CA . HIS A 1 97 ? -4.348 -9.742 12.094 1 97.81 97 HIS A CA 1
ATOM 728 C C . HIS A 1 97 ? -4.445 -11.008 12.945 1 97.81 97 HIS A C 1
ATOM 730 O O . HIS A 1 97 ? -5.016 -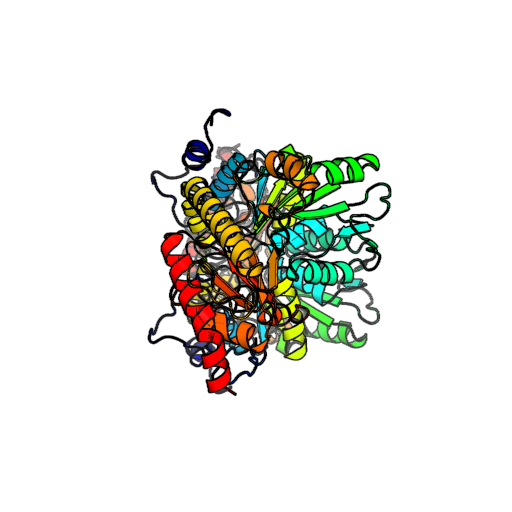10.984 14.039 1 97.81 97 HIS A O 1
ATOM 736 N N . LEU A 1 98 ? -3.912 -12.117 12.414 1 97.75 98 LEU A N 1
ATOM 737 C CA . LEU A 1 98 ? -4.043 -13.414 13.07 1 97.75 98 LEU A CA 1
ATOM 738 C C . LEU A 1 98 ? -3.068 -13.531 14.242 1 97.75 98 LEU A C 1
ATOM 740 O O . LEU A 1 98 ? -3.275 -14.336 15.148 1 97.75 98 LEU A O 1
ATOM 744 N N . ASN A 1 99 ? -1.943 -12.836 14.188 1 96.5 99 ASN A N 1
ATOM 745 C CA . ASN A 1 99 ? -0.967 -12.75 15.273 1 96.5 99 ASN A CA 1
ATOM 746 C C . ASN A 1 99 ? -0.616 -14.133 15.82 1 96.5 99 ASN A C 1
ATOM 748 O O . ASN A 1 99 ? -0.738 -14.375 17.016 1 96.5 99 ASN A O 1
ATOM 752 N N . PRO A 1 100 ? -0.141 -15.055 15 1 96.88 100 PRO A N 1
ATOM 753 C CA . PRO A 1 100 ? 0.082 -16.438 15.43 1 96.88 100 PRO A CA 1
ATOM 754 C C . PRO A 1 100 ? 1.231 -16.562 16.422 1 96.88 100 PRO A C 1
AT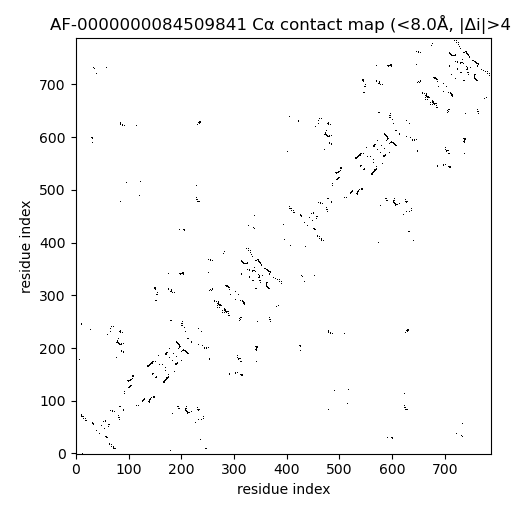OM 756 O O . PRO A 1 100 ? 2.252 -15.891 16.297 1 96.88 100 PRO A O 1
ATOM 759 N N . LYS A 1 101 ? 1.064 -17.484 17.453 1 96.31 101 LYS A N 1
ATOM 760 C CA . LYS A 1 101 ? 2.189 -17.969 18.234 1 96.31 101 LYS A CA 1
ATOM 761 C C . LYS A 1 101 ? 2.932 -19.078 17.5 1 96.31 101 LYS A C 1
ATOM 763 O O . LYS A 1 101 ? 4.164 -19.141 17.531 1 96.31 101 LYS A O 1
ATOM 768 N N . ARG A 1 102 ? 2.166 -19.938 16.875 1 98.06 102 ARG A N 1
ATOM 769 C CA . ARG A 1 102 ? 2.664 -21 16.016 1 98.06 102 ARG A CA 1
ATOM 770 C C . ARG A 1 102 ? 1.957 -20.984 14.664 1 98.06 102 ARG A C 1
ATOM 772 O O . ARG A 1 102 ? 0.735 -20.844 14.594 1 98.06 102 ARG A O 1
ATOM 779 N N . LEU A 1 103 ? 2.779 -21.062 13.641 1 98.62 103 LEU A N 1
ATOM 780 C CA . LEU A 1 103 ? 2.271 -21.016 12.273 1 98.62 103 LEU A CA 1
ATOM 781 C C . LEU A 1 103 ? 2.678 -22.266 11.5 1 98.62 103 LEU A C 1
ATOM 783 O O . LEU A 1 103 ? 3.869 -22.531 11.336 1 98.62 103 LEU A O 1
ATOM 787 N N . ALA A 1 104 ? 1.688 -23.047 11.062 1 98.81 104 ALA A N 1
ATOM 788 C CA . ALA A 1 104 ? 1.942 -24.188 10.203 1 98.81 104 ALA A CA 1
ATOM 789 C C . ALA A 1 104 ? 1.921 -23.797 8.727 1 98.81 104 ALA A C 1
ATOM 791 O O . ALA A 1 104 ? 0.914 -23.281 8.234 1 98.81 104 ALA A O 1
ATOM 792 N N . ILE A 1 105 ? 2.992 -24.047 8.07 1 98.06 105 ILE A N 1
ATOM 793 C CA . ILE A 1 105 ? 3.08 -23.672 6.664 1 98.06 105 ILE A CA 1
ATOM 794 C C . ILE A 1 105 ? 4.07 -24.594 5.949 1 98.06 105 ILE A C 1
ATOM 796 O O . ILE A 1 105 ? 5.051 -25.047 6.547 1 98.06 105 ILE A O 1
ATOM 800 N N . ARG A 1 106 ? 3.805 -24.922 4.68 1 93.44 106 ARG A N 1
ATOM 801 C CA . ARG A 1 106 ? 4.691 -25.734 3.846 1 93.44 106 ARG A CA 1
ATOM 802 C C . ARG A 1 106 ? 4.746 -25.188 2.422 1 93.44 106 ARG A C 1
ATOM 804 O O . ARG A 1 106 ? 3.715 -25.047 1.762 1 93.44 106 ARG A O 1
ATOM 811 N N . GLY A 1 107 ? 6.047 -24.938 1.961 1 91.5 107 GLY A N 1
ATOM 812 C CA . GLY A 1 107 ? 6.254 -24.578 0.568 1 91.5 107 GLY A CA 1
ATOM 813 C C . GLY A 1 107 ? 5.453 -23.359 0.142 1 91.5 107 GLY A C 1
ATOM 814 O O . GLY A 1 107 ? 5.223 -22.453 0.941 1 91.5 107 GLY A O 1
ATOM 815 N N . GLY A 1 108 ? 5.188 -23.266 -1.151 1 92.31 108 GLY A N 1
ATOM 816 C CA . GLY A 1 108 ? 4.398 -22.156 -1.672 1 92.31 108 GLY A CA 1
ATOM 817 C C . GLY A 1 108 ? 5.246 -20.984 -2.131 1 92.31 108 GLY A C 1
ATOM 818 O O . GLY A 1 108 ? 6.453 -21.125 -2.35 1 92.31 108 GLY A O 1
ATOM 819 N N . TYR A 1 109 ? 4.582 -19.969 -2.354 1 92.94 109 TYR A N 1
ATOM 820 C CA . TYR A 1 109 ? 5.188 -18.766 -2.924 1 92.94 109 TYR A CA 1
ATOM 821 C C . TYR A 1 109 ? 6.285 -18.234 -2.014 1 92.94 109 TYR A C 1
ATOM 823 O O . TYR A 1 109 ? 6.035 -17.922 -0.844 1 92.94 109 TYR A O 1
ATOM 831 N N . HIS A 1 110 ? 7.422 -18.016 -2.467 1 91.75 110 HIS A N 1
ATOM 832 C CA . HIS A 1 110 ? 8.594 -17.609 -1.692 1 91.75 110 HIS A CA 1
ATOM 833 C C . HIS A 1 110 ? 8.375 -16.266 -1.009 1 91.75 110 HIS A C 1
ATOM 835 O O . HIS A 1 110 ? 8.875 -16.047 0.095 1 91.75 110 HIS A O 1
ATOM 841 N N . GLY A 1 111 ? 7.66 -15.336 -1.731 1 93.56 111 GLY A N 1
ATOM 842 C CA . GLY A 1 111 ? 7.414 -14.023 -1.159 1 93.56 111 GLY A CA 1
ATOM 843 C C . GLY A 1 111 ? 6.699 -14.078 0.177 1 93.56 111 GLY A C 1
ATOM 844 O O . GLY A 1 111 ? 6.938 -13.242 1.048 1 93.56 111 GLY A O 1
ATOM 845 N N . VAL A 1 112 ? 5.855 -15.07 0.387 1 96.44 112 VAL A N 1
ATOM 846 C CA . VAL A 1 112 ? 5.141 -15.25 1.648 1 96.44 112 VAL A CA 1
ATOM 847 C C . VAL A 1 112 ? 6.129 -15.602 2.756 1 96.44 112 VAL A C 1
ATOM 849 O O . VAL A 1 112 ? 6.035 -15.078 3.869 1 96.44 112 VAL A O 1
ATOM 852 N N . HIS A 1 113 ? 7.043 -16.438 2.465 1 95.62 113 HIS A N 1
ATOM 853 C CA . HIS A 1 113 ? 8.039 -16.844 3.453 1 95.62 113 HIS A CA 1
ATOM 854 C C . HIS A 1 113 ? 8.938 -15.672 3.828 1 95.62 113 HIS A C 1
ATOM 856 O O . HIS A 1 113 ? 9.312 -15.516 4.992 1 95.62 113 HIS A O 1
ATOM 862 N N . VAL A 1 114 ? 9.32 -14.883 2.846 1 95.69 114 VAL A N 1
ATOM 863 C CA . VAL A 1 114 ? 10.125 -13.703 3.146 1 95.69 114 VAL A CA 1
ATOM 864 C C . VAL A 1 114 ? 9.32 -12.742 4.023 1 95.69 114 VAL A C 1
ATOM 866 O O . VAL A 1 114 ? 9.867 -12.141 4.945 1 95.69 114 VAL A O 1
ATOM 869 N N . SER A 1 115 ? 8.047 -12.578 3.727 1 97.19 115 SER A N 1
ATOM 870 C CA . SER A 1 115 ? 7.184 -11.742 4.559 1 97.19 115 SER A CA 1
ATOM 871 C C . SER A 1 115 ? 7.137 -12.258 5.996 1 97.19 115 SER A C 1
ATOM 873 O O . SER A 1 115 ? 7.137 -11.461 6.941 1 97.19 115 SER A O 1
ATOM 875 N N . ILE A 1 116 ? 7.051 -13.547 6.172 1 97.56 116 ILE A N 1
ATOM 876 C CA . ILE A 1 116 ? 7.047 -14.156 7.5 1 97.56 116 ILE A CA 1
ATOM 877 C C . ILE A 1 116 ? 8.359 -13.852 8.211 1 97.56 116 ILE A C 1
ATOM 879 O O . ILE A 1 116 ? 8.375 -13.555 9.414 1 97.56 116 ILE A O 1
ATOM 883 N N . ASP A 1 117 ? 9.453 -13.93 7.48 1 96.88 117 ASP A N 1
ATOM 884 C CA . ASP A 1 117 ? 10.75 -13.609 8.062 1 96.88 117 ASP A CA 1
ATOM 885 C C . ASP A 1 117 ? 10.789 -12.164 8.562 1 96.88 117 ASP A C 1
ATOM 887 O O . ASP A 1 117 ? 11.336 -11.891 9.633 1 96.88 117 ASP A O 1
ATOM 891 N N . ILE A 1 118 ? 10.297 -11.289 7.773 1 96.62 118 ILE A N 1
ATOM 892 C CA . ILE A 1 118 ? 10.234 -9.883 8.164 1 96.62 118 ILE A CA 1
ATOM 893 C C . ILE A 1 118 ? 9.352 -9.734 9.406 1 96.62 118 ILE A C 1
ATOM 895 O O . ILE A 1 118 ? 9.719 -9.039 10.352 1 96.62 118 ILE A O 1
ATOM 899 N N . TYR A 1 119 ? 8.188 -10.328 9.367 1 96.44 119 TYR A N 1
ATOM 900 C CA . TYR A 1 119 ? 7.266 -10.289 10.5 1 96.44 119 TYR A CA 1
ATOM 901 C C . TYR A 1 119 ? 7.941 -10.789 11.773 1 96.44 119 TYR A C 1
ATOM 903 O O . TYR A 1 119 ? 7.742 -10.227 12.852 1 96.44 119 TYR A O 1
ATOM 911 N N . LYS A 1 120 ? 8.75 -11.797 11.664 1 94.44 120 LYS A N 1
ATOM 912 C CA . LYS A 1 120 ? 9.438 -12.43 12.789 1 94.44 120 LYS A CA 1
ATOM 913 C C . LYS A 1 120 ? 10.43 -11.461 13.438 1 94.44 120 LYS A C 1
ATOM 915 O O . LYS A 1 120 ? 10.805 -11.641 14.602 1 94.44 120 LYS A O 1
ATOM 920 N N . LYS A 1 121 ? 10.867 -10.523 12.711 1 89.31 121 LYS A N 1
ATOM 921 C CA . LYS A 1 121 ? 11.758 -9.531 13.297 1 89.31 121 LYS A CA 1
ATOM 922 C C . LYS A 1 121 ? 11.086 -8.797 14.453 1 89.31 121 LYS A C 1
ATOM 924 O O . LYS A 1 121 ? 11.742 -8.438 15.438 1 89.31 121 LYS A O 1
ATOM 929 N N . SER A 1 122 ? 9.859 -8.562 14.336 1 88.62 122 SER A N 1
ATOM 930 C CA . SER A 1 122 ? 9.109 -7.895 15.391 1 88.62 122 SER A CA 1
ATOM 931 C C . SER A 1 122 ? 8.531 -8.898 16.391 1 88.62 122 SER A C 1
ATOM 933 O O . SER A 1 122 ? 8.195 -8.539 17.516 1 88.62 122 SER A O 1
ATOM 935 N N . LYS A 1 123 ? 8.445 -10.156 15.953 1 91.31 123 LYS A N 1
ATOM 936 C CA . LYS A 1 123 ? 7.918 -11.242 16.781 1 91.31 123 LYS A CA 1
ATOM 937 C C . LYS A 1 123 ? 8.852 -12.453 16.766 1 91.31 123 LYS A C 1
ATOM 939 O O . LYS A 1 123 ? 8.492 -13.508 16.234 1 91.31 123 LYS A O 1
ATOM 944 N N . PRO A 1 124 ? 9.867 -12.359 17.438 1 89.62 124 PRO A N 1
ATOM 945 C CA . PRO A 1 124 ? 10.891 -13.406 17.344 1 89.62 124 PRO A CA 1
ATOM 946 C C . PRO A 1 124 ? 10.438 -14.734 17.938 1 89.62 124 PRO A C 1
ATOM 948 O O . PRO A 1 124 ? 11 -15.789 17.609 1 89.62 124 PRO A O 1
ATOM 951 N N . ALA A 1 125 ? 9.422 -14.805 18.703 1 92.44 125 ALA A N 1
ATOM 952 C CA . ALA A 1 125 ? 8.961 -16.016 19.359 1 92.44 125 ALA A CA 1
ATOM 953 C C . ALA A 1 125 ? 8.062 -16.844 18.453 1 92.44 125 ALA A C 1
ATOM 955 O O . ALA A 1 125 ? 7.688 -17.969 18.781 1 92.44 125 ALA A O 1
ATOM 956 N N . LEU A 1 126 ? 7.727 -16.312 17.266 1 95.88 126 LEU A N 1
ATOM 957 C CA . LEU A 1 126 ? 6.887 -17.047 16.328 1 95.88 126 LEU A CA 1
ATOM 958 C C . LEU A 1 126 ? 7.547 -18.375 15.93 1 95.88 126 LEU A C 1
ATOM 960 O O . LEU A 1 126 ? 8.68 -18.375 15.453 1 95.88 126 LEU A O 1
ATOM 964 N N . GLU A 1 127 ? 6.828 -19.453 16.188 1 97.69 127 GLU A N 1
ATOM 965 C CA . GLU A 1 127 ? 7.312 -20.781 15.836 1 97.69 127 GLU A CA 1
ATOM 966 C C . GLU A 1 127 ? 6.688 -21.266 14.531 1 97.69 127 GLU A C 1
ATOM 968 O O . GLU A 1 127 ? 5.473 -21.188 14.352 1 97.69 127 GLU A O 1
ATOM 973 N N . LEU A 1 128 ? 7.523 -21.75 13.648 1 98 128 LEU A N 1
ATOM 974 C CA . LEU A 1 128 ? 7.039 -22.344 12.406 1 98 128 LEU A CA 1
ATOM 975 C C . LEU A 1 128 ? 7.035 -23.859 12.484 1 98 128 LEU A C 1
ATOM 977 O O . LEU A 1 128 ? 8 -24.469 12.961 1 98 128 LEU A O 1
ATOM 981 N N . ILE A 1 129 ? 5.949 -24.438 12.07 1 98.44 129 ILE A N 1
ATOM 982 C CA . ILE A 1 129 ? 5.832 -25.891 12.031 1 98.44 129 ILE A CA 1
ATOM 983 C C . ILE A 1 129 ? 5.305 -26.328 10.664 1 98.44 129 ILE A C 1
ATOM 985 O O . ILE A 1 129 ? 4.949 -25.5 9.828 1 98.44 129 ILE A O 1
ATOM 989 N N . ASP A 1 130 ? 5.363 -27.625 10.461 1 98.44 130 ASP A N 1
ATOM 990 C CA . ASP A 1 130 ? 4.832 -28.188 9.219 1 98.44 130 ASP A CA 1
ATOM 991 C C . ASP A 1 130 ? 3.32 -28.375 9.305 1 98.44 130 ASP A C 1
ATOM 993 O O . ASP A 1 130 ? 2.775 -28.594 10.391 1 98.44 130 ASP A O 1
ATOM 997 N N . ILE A 1 131 ? 2.664 -28.344 8.18 1 98.25 131 ILE A N 1
ATOM 998 C CA . ILE A 1 131 ? 1.21 -28.453 8.148 1 98.25 131 ILE A CA 1
ATOM 999 C C . ILE A 1 131 ? 0.788 -29.859 8.602 1 98.25 131 ILE A C 1
ATOM 1001 O O . ILE A 1 131 ? -0.372 -30.078 8.969 1 98.25 131 ILE A O 1
ATOM 1005 N N . ASP A 1 132 ? 1.728 -30.844 8.633 1 98.06 132 ASP A N 1
ATOM 1006 C CA . ASP A 1 132 ? 1.386 -32.188 9.047 1 98.06 132 ASP A CA 1
ATOM 1007 C C . ASP A 1 132 ? 1.826 -32.469 10.492 1 98.06 132 ASP A C 1
ATOM 1009 O O . ASP A 1 132 ? 1.645 -33.562 11.008 1 98.06 132 ASP A O 1
ATOM 1013 N N . ASP A 1 133 ? 2.443 -31.484 11.094 1 98.38 133 ASP A N 1
ATOM 1014 C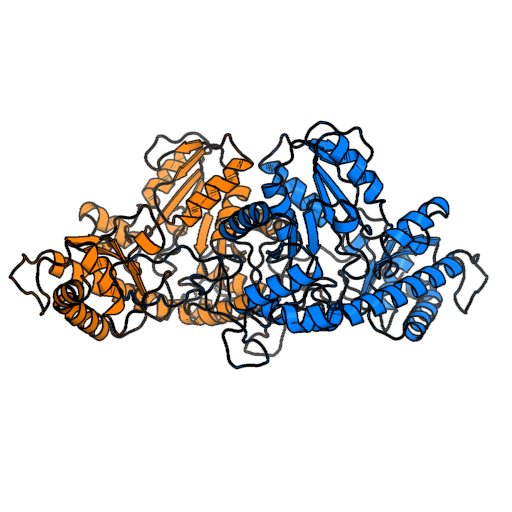 CA . ASP A 1 133 ? 2.805 -31.625 12.508 1 98.38 133 ASP A CA 1
ATOM 1015 C C . ASP A 1 133 ? 1.563 -31.625 13.391 1 98.38 133 ASP A C 1
ATOM 1017 O O . ASP A 1 133 ? 0.463 -31.312 12.93 1 98.38 133 ASP A O 1
ATOM 1021 N N . ASP A 1 134 ? 1.831 -31.969 14.672 1 98.19 134 ASP A N 1
ATOM 1022 C CA . ASP A 1 134 ? 0.751 -31.891 15.648 1 98.19 134 ASP A CA 1
ATOM 1023 C C . ASP A 1 134 ? 0.433 -30.438 16 1 98.19 134 ASP A C 1
ATOM 1025 O O . ASP A 1 134 ? 1.339 -29.656 16.281 1 98.19 134 ASP A O 1
ATOM 1029 N N . PHE A 1 135 ? -0.838 -30.203 15.93 1 98.31 135 PHE A N 1
ATOM 1030 C CA . PHE A 1 135 ? -1.273 -28.844 16.234 1 98.31 135 PHE A CA 1
ATOM 1031 C C . PHE A 1 135 ? -1.543 -28.688 17.734 1 98.31 135 PHE A C 1
ATOM 1033 O O . PHE A 1 135 ? -1.837 -29.672 18.422 1 98.31 135 PHE A O 1
ATOM 1040 N N . LYS A 1 136 ? -1.379 -27.5 18.234 1 98.31 136 LYS A N 1
ATOM 1041 C CA . LYS A 1 136 ? -1.739 -27.047 19.578 1 98.31 136 LYS A CA 1
ATOM 1042 C C . LYS A 1 136 ? -2.857 -26.016 19.531 1 98.31 136 LYS A C 1
ATOM 1044 O O . LYS A 1 136 ? -3.217 -25.531 18.453 1 98.31 136 LYS A O 1
ATOM 1049 N N . GLN A 1 137 ? -3.344 -25.781 20.719 1 98.12 137 GLN A N 1
ATOM 1050 C CA . GLN A 1 137 ? -4.461 -24.844 20.828 1 98.12 137 GLN A CA 1
ATOM 1051 C C . GLN A 1 137 ? -4.105 -23.484 20.219 1 98.12 137 GLN A C 1
ATOM 1053 O O . GLN A 1 137 ? -3.072 -22.906 20.562 1 98.12 137 GLN A O 1
ATOM 1058 N N . GLY A 1 138 ? -4.953 -23.031 19.281 1 97.81 138 GLY A N 1
ATOM 1059 C CA . GLY A 1 138 ? -4.824 -21.672 18.766 1 97.81 138 GLY A CA 1
ATOM 1060 C C . GLY A 1 138 ? -3.885 -21.562 17.578 1 97.81 138 GLY A C 1
ATOM 1061 O O . GLY A 1 138 ? -3.666 -20.484 17.047 1 97.81 138 GLY A O 1
ATOM 1062 N N . ASP A 1 139 ? -3.354 -22.672 17.078 1 98.69 139 ASP A N 1
ATOM 1063 C CA . ASP A 1 139 ? -2.438 -22.656 15.945 1 98.69 139 ASP A CA 1
ATOM 1064 C C . ASP A 1 139 ? -3.107 -22.078 14.703 1 98.69 139 ASP A C 1
ATOM 1066 O O . ASP A 1 139 ? -4.328 -22.172 14.547 1 98.69 139 ASP A O 1
ATOM 1070 N N . ILE A 1 140 ? -2.328 -21.422 13.938 1 98.81 140 ILE A N 1
ATOM 1071 C CA . ILE A 1 140 ? -2.777 -20.969 12.625 1 98.81 140 ILE A CA 1
ATOM 1072 C C . ILE A 1 140 ? -2.209 -21.875 11.539 1 98.81 140 ILE A C 1
ATOM 1074 O O . ILE A 1 140 ? -1.006 -22.156 11.516 1 98.81 140 ILE A O 1
ATOM 1078 N N . CYS A 1 141 ? -3.023 -22.438 10.703 1 98.88 141 CYS A N 1
ATOM 1079 C CA . CYS A 1 141 ? -2.613 -23.234 9.555 1 98.88 141 CYS A CA 1
ATOM 1080 C C . CYS A 1 141 ? -2.748 -22.422 8.266 1 98.88 141 CYS A C 1
ATOM 1082 O O . CYS A 1 141 ? -3.844 -21.984 7.91 1 98.88 141 CYS A O 1
ATOM 1084 N N . TRP A 1 142 ? -1.656 -22.172 7.594 1 98.81 142 TRP A N 1
ATOM 1085 C CA . TRP A 1 142 ? -1.591 -21.453 6.328 1 98.81 142 TRP A CA 1
ATOM 1086 C C . TRP A 1 142 ? -1.412 -22.422 5.16 1 98.81 142 TRP A C 1
ATOM 1088 O O . TRP A 1 142 ? -0.337 -23 4.984 1 98.81 142 TRP A O 1
ATOM 1098 N N . ILE A 1 143 ? -2.449 -22.516 4.297 1 98.62 143 ILE A N 1
ATOM 1099 C CA . ILE A 1 143 ? -2.4 -23.453 3.178 1 98.62 143 ILE A CA 1
ATOM 1100 C C . ILE A 1 143 ? -2.484 -22.688 1.859 1 98.62 143 ILE A C 1
ATOM 1102 O O . ILE A 1 143 ? -3.395 -21.875 1.659 1 98.62 143 ILE A O 1
ATOM 1106 N N . GLU A 1 144 ? -1.545 -22.875 1.061 1 98.56 144 GLU A N 1
ATOM 1107 C CA . GLU A 1 144 ? -1.631 -22.469 -0.338 1 98.56 144 GLU A CA 1
ATOM 1108 C C . GLU A 1 144 ? -2.076 -23.625 -1.226 1 98.56 144 GLU A C 1
ATOM 1110 O O . GLU A 1 144 ? -1.42 -24.672 -1.269 1 98.56 144 GLU A O 1
ATOM 1115 N N . THR A 1 145 ? -3.207 -23.422 -1.934 1 98.44 145 THR A N 1
ATOM 1116 C CA . THR A 1 145 ? -3.715 -24.484 -2.781 1 98.44 145 THR A CA 1
ATOM 1117 C C . THR A 1 145 ? -4.57 -23.922 -3.914 1 98.44 145 THR A C 1
ATOM 1119 O O . THR A 1 145 ? -5.543 -23.203 -3.668 1 98.44 145 THR A O 1
ATOM 1122 N N . PRO A 1 146 ? -4.184 -24.266 -5.156 1 98.06 146 PRO A N 1
ATOM 1123 C CA . PRO A 1 146 ? -3.035 -25.062 -5.57 1 98.06 146 PRO A CA 1
ATOM 1124 C C . PRO A 1 146 ? -1.7 -24.406 -5.223 1 98.06 146 PRO A C 1
ATOM 1126 O O . PRO A 1 146 ? -1.633 -23.188 -5.051 1 98.06 146 PRO A O 1
ATOM 1129 N N . LEU A 1 147 ? -0.716 -25.25 -5.102 1 97.38 147 LEU A N 1
ATOM 1130 C CA . LEU A 1 147 ? 0.595 -24.828 -4.613 1 97.38 147 LEU A CA 1
ATOM 1131 C C . LEU A 1 147 ? 1.414 -24.203 -5.73 1 97.38 147 LEU A C 1
ATOM 1133 O O . LEU A 1 147 ? 1.446 -24.719 -6.852 1 97.38 147 LEU A O 1
ATOM 1137 N N . ASN A 1 148 ? 2.029 -23.031 -5.547 1 95.88 148 ASN A N 1
ATOM 1138 C CA . ASN A 1 148 ? 3.08 -22.453 -6.387 1 95.88 148 ASN A CA 1
ATOM 1139 C C . ASN A 1 148 ? 4.414 -23.172 -6.18 1 95.88 148 ASN A C 1
ATOM 1141 O O . ASN A 1 148 ? 4.871 -23.312 -5.043 1 95.88 148 ASN A O 1
ATOM 1145 N N . PRO A 1 149 ? 5.113 -23.672 -7.145 1 96.25 149 PRO A N 1
ATOM 1146 C CA . PRO A 1 149 ? 4.793 -23.438 -8.555 1 96.25 149 PRO A CA 1
ATOM 1147 C C . PRO A 1 149 ? 4.125 -24.641 -9.219 1 96.25 149 PRO A C 1
ATOM 1149 O O . PRO A 1 149 ? 3.791 -24.594 -10.398 1 96.25 149 PRO A O 1
ATOM 1152 N N . THR A 1 150 ? 3.857 -25.734 -8.484 1 96.81 150 THR A N 1
ATOM 1153 C CA . THR A 1 150 ? 3.623 -27.031 -9.102 1 96.81 150 THR A CA 1
ATOM 1154 C C . THR A 1 150 ? 2.164 -27.172 -9.523 1 96.81 150 THR A C 1
ATOM 1156 O O . THR A 1 150 ? 1.836 -28.016 -10.359 1 96.81 150 THR A O 1
ATOM 1159 N N . GLY A 1 151 ? 1.272 -26.422 -8.844 1 97.69 151 GLY A N 1
ATOM 1160 C CA . GLY A 1 151 ? -0.143 -26.547 -9.148 1 97.69 151 GLY A CA 1
ATOM 1161 C C . GLY A 1 151 ? -0.8 -27.719 -8.453 1 97.69 151 GLY A C 1
ATOM 1162 O O . GLY A 1 151 ? -1.981 -28 -8.672 1 97.69 151 GLY A O 1
ATOM 1163 N N . GLU A 1 152 ? -0.085 -28.391 -7.605 1 97.75 152 GLU A N 1
ATOM 1164 C CA . GLU A 1 152 ? -0.674 -29.484 -6.828 1 97.75 152 GLU A CA 1
ATOM 1165 C C . GLU A 1 152 ? -1.619 -28.938 -5.758 1 97.75 152 GLU A C 1
ATOM 1167 O O . GLU A 1 152 ? -1.45 -27.812 -5.281 1 97.75 152 GLU A O 1
ATOM 1172 N N . ALA A 1 153 ? -2.562 -29.797 -5.391 1 98.06 153 ALA A N 1
ATOM 1173 C CA . ALA A 1 153 ? -3.586 -29.359 -4.438 1 98.06 153 ALA A CA 1
ATOM 1174 C C . ALA A 1 153 ? -3.361 -30 -3.068 1 98.06 153 ALA A C 1
ATOM 1176 O O . ALA A 1 153 ? -2.852 -31.109 -2.969 1 98.06 153 ALA A O 1
ATOM 1177 N N . HIS A 1 154 ? -3.682 -29.266 -2.047 1 98.12 154 HIS A N 1
ATOM 1178 C CA . HIS A 1 154 ? -3.822 -29.766 -0.682 1 98.12 154 HIS A CA 1
ATOM 1179 C C . HIS A 1 154 ? -5.293 -29.906 -0.3 1 98.12 154 HIS A C 1
ATOM 1181 O O . HIS A 1 154 ? -6.133 -29.125 -0.729 1 98.12 154 HIS A O 1
ATOM 1187 N N . ASN A 1 155 ? -5.613 -30.922 0.512 1 98.44 155 ASN A N 1
ATOM 1188 C CA . ASN A 1 155 ? -6.98 -31.219 0.938 1 98.44 155 ASN A CA 1
ATOM 1189 C C . ASN A 1 155 ? -7.453 -30.234 2.008 1 98.44 155 ASN A C 1
ATOM 1191 O O . ASN A 1 155 ? -7.211 -30.438 3.197 1 98.44 155 ASN A O 1
ATOM 1195 N N . LEU A 1 156 ? -8.211 -29.266 1.581 1 98.62 156 LEU A N 1
ATOM 1196 C CA . LEU A 1 156 ? -8.617 -28.188 2.473 1 98.62 156 LEU A CA 1
ATOM 1197 C C . LEU A 1 156 ? -9.484 -28.719 3.607 1 98.62 156 LEU A C 1
ATOM 1199 O O . LEU A 1 156 ? -9.32 -28.312 4.762 1 98.62 156 LEU A O 1
ATOM 1203 N N . LYS A 1 157 ? -10.422 -29.562 3.295 1 98.44 157 LYS A N 1
ATOM 1204 C CA . LYS A 1 157 ? -11.305 -30.109 4.328 1 98.44 157 LYS A CA 1
ATOM 1205 C C . LYS A 1 157 ? -10.508 -30.828 5.41 1 98.44 157 LYS A C 1
ATOM 1207 O O . LYS A 1 157 ? -10.789 -30.672 6.602 1 98.44 157 LYS A O 1
ATOM 1212 N N . HIS A 1 158 ? -9.562 -31.594 5.004 1 98.38 158 HIS A N 1
ATOM 1213 C CA . HIS A 1 158 ? -8.695 -32.312 5.938 1 98.38 158 HIS A CA 1
ATOM 1214 C C . HIS A 1 158 ? -8 -31.344 6.898 1 98.38 158 HIS A C 1
ATOM 1216 O O . HIS A 1 158 ? -8.039 -31.547 8.117 1 98.38 158 HIS A O 1
ATOM 1222 N N . TYR A 1 159 ? -7.43 -30.328 6.398 1 98.56 159 TYR A N 1
ATOM 1223 C CA . TYR A 1 159 ? -6.664 -29.406 7.227 1 98.56 159 TYR A CA 1
ATOM 1224 C C . TYR A 1 159 ? -7.59 -28.5 8.039 1 98.56 159 TYR A C 1
ATOM 1226 O O . TYR A 1 159 ? -7.258 -28.109 9.164 1 98.56 159 TYR A O 1
ATOM 1234 N N . ALA A 1 160 ? -8.742 -28.156 7.469 1 98.69 160 ALA A N 1
ATOM 1235 C CA . ALA A 1 160 ? -9.742 -27.422 8.242 1 98.69 160 ALA A CA 1
ATOM 1236 C C . ALA A 1 160 ? -10.141 -28.203 9.492 1 98.69 160 ALA A C 1
ATOM 1238 O O . ALA A 1 160 ? -10.148 -27.656 10.594 1 98.69 160 ALA A O 1
ATOM 1239 N N . ASP A 1 161 ? -10.484 -29.484 9.297 1 98.62 161 ASP A N 1
ATOM 1240 C CA . ASP A 1 161 ? -10.859 -30.344 10.422 1 98.62 161 ASP A CA 1
ATOM 1241 C C . ASP A 1 161 ? -9.727 -30.438 11.445 1 98.62 161 ASP A C 1
ATOM 1243 O O . ASP A 1 161 ? -9.961 -30.359 12.656 1 98.62 161 ASP A O 1
ATOM 1247 N N . LYS A 1 162 ? -8.547 -30.609 10.953 1 98.44 162 LYS A N 1
ATOM 1248 C CA . LYS A 1 162 ? -7.367 -30.781 11.797 1 98.44 162 LYS A CA 1
ATOM 1249 C C . LYS A 1 162 ? -7.121 -29.547 12.664 1 98.44 162 LYS A C 1
ATOM 1251 O O . LYS A 1 162 ? -6.938 -29.672 13.875 1 98.44 162 LYS A O 1
ATOM 1256 N N . VAL A 1 163 ? -7.109 -28.344 12.141 1 98.75 163 VAL A N 1
ATOM 1257 C CA . VAL A 1 163 ? -6.742 -27.141 12.883 1 98.75 163 VAL A CA 1
ATOM 1258 C C . VAL A 1 163 ? -7.902 -26.703 13.773 1 98.75 163 VAL A C 1
ATOM 1260 O O . VAL A 1 163 ? -7.688 -26.188 14.875 1 98.75 163 VAL A O 1
ATOM 1263 N N . HIS A 1 164 ? -9.117 -26.938 13.297 1 98.69 164 HIS A N 1
ATOM 1264 C CA . HIS A 1 164 ? -10.281 -26.562 14.086 1 98.69 164 HIS A CA 1
ATOM 1265 C C . HIS A 1 164 ? -10.414 -27.453 15.328 1 98.69 164 HIS A C 1
ATOM 1267 O O . HIS A 1 164 ? -10.945 -27.016 16.344 1 98.69 164 HIS A O 1
ATOM 1273 N N . ALA A 1 165 ? -9.93 -28.625 15.25 1 98.56 165 ALA A N 1
ATOM 1274 C CA . ALA A 1 165 ? -9.977 -29.547 16.391 1 98.56 165 ALA A CA 1
ATOM 1275 C C . ALA A 1 165 ? -9.219 -28.969 17.578 1 98.56 165 ALA A C 1
ATOM 1277 O O . ALA A 1 165 ? -9.5 -29.312 18.734 1 98.56 165 ALA A O 1
ATOM 1278 N N . VAL A 1 166 ? -8.312 -28.109 17.391 1 98.5 166 VAL A N 1
ATOM 1279 C CA . VAL A 1 166 ? -7.539 -27.5 18.469 1 98.5 166 VAL A CA 1
ATOM 1280 C C . VAL A 1 166 ? -7.918 -26.031 18.625 1 98.5 166 VAL A C 1
ATOM 1282 O O . VAL A 1 166 ? -7.121 -25.234 19.125 1 98.5 166 VAL A O 1
ATOM 1285 N N . ARG A 1 167 ? -9.023 -25.625 18.031 1 98.12 167 ARG A N 1
ATOM 1286 C CA . ARG A 1 167 ? -9.555 -24.266 18.125 1 98.12 167 ARG A CA 1
ATOM 1287 C C . ARG A 1 167 ? -8.617 -23.281 17.422 1 98.12 167 ARG A C 1
ATOM 1289 O O . ARG A 1 167 ? -8.438 -22.156 17.906 1 98.12 167 ARG A O 1
ATOM 1296 N N . GLY A 1 168 ? -7.949 -23.797 16.375 1 98.62 168 GLY A N 1
ATOM 1297 C CA . GLY A 1 168 ? -7.133 -22.938 15.531 1 98.62 168 GLY A CA 1
ATOM 1298 C C . GLY A 1 168 ? -7.891 -22.375 14.344 1 98.62 168 GLY A C 1
ATOM 1299 O O . GLY A 1 168 ? -9.117 -22.453 14.297 1 98.62 168 GLY A O 1
ATOM 1300 N N . ARG A 1 169 ? -7.145 -21.656 13.484 1 98.56 169 ARG A N 1
ATOM 1301 C CA . ARG A 1 169 ? -7.742 -21.016 12.32 1 98.56 169 ARG A CA 1
ATOM 1302 C C . ARG A 1 169 ? -7.023 -21.438 11.039 1 98.56 169 ARG A C 1
ATOM 1304 O O . ARG A 1 169 ? -5.812 -21.672 11.047 1 98.56 169 ARG A O 1
ATOM 1311 N N . LEU A 1 170 ? -7.77 -21.547 9.938 1 98.88 170 LEU A N 1
ATOM 1312 C CA . LEU A 1 170 ? -7.238 -21.891 8.625 1 98.88 170 LEU A CA 1
ATOM 1313 C C . LEU A 1 170 ? -7.281 -20.688 7.688 1 98.88 170 LEU A C 1
ATOM 1315 O O . LEU A 1 170 ? -8.352 -20.141 7.41 1 98.88 170 LEU A O 1
ATOM 1319 N N . ILE A 1 171 ? -6.148 -20.234 7.289 1 98.88 171 ILE A N 1
ATOM 1320 C CA . ILE A 1 171 ? -6.066 -19.266 6.199 1 98.88 171 ILE A CA 1
ATOM 1321 C C . ILE A 1 171 ? -5.652 -19.969 4.91 1 98.88 171 ILE A C 1
ATOM 1323 O O . ILE A 1 171 ? -4.758 -20.812 4.918 1 98.88 171 ILE A O 1
ATOM 1327 N N . VAL A 1 172 ? -6.309 -19.641 3.791 1 98.88 172 VAL A N 1
ATOM 1328 C CA . VAL A 1 172 ? -6.066 -20.312 2.514 1 98.88 172 VAL A CA 1
ATOM 1329 C C . VAL A 1 172 ? -5.68 -19.281 1.457 1 98.88 172 VAL A C 1
ATOM 1331 O O . VAL A 1 172 ? -6.445 -18.359 1.173 1 98.88 172 VAL A O 1
ATOM 1334 N N . ASP A 1 173 ? -4.504 -19.391 0.962 1 98.75 173 ASP A N 1
ATOM 1335 C CA . ASP A 1 173 ? -4.133 -18.688 -0.265 1 98.75 173 ASP A CA 1
ATOM 1336 C C . ASP A 1 173 ? -4.656 -19.422 -1.496 1 98.75 173 ASP A C 1
ATOM 1338 O O . ASP A 1 173 ? -4.098 -20.453 -1.897 1 98.75 173 ASP A O 1
ATOM 1342 N N . SER A 1 174 ? -5.66 -18.891 -2.088 1 98.56 174 SER A N 1
ATOM 1343 C CA . SER A 1 174 ? -6.324 -19.531 -3.221 1 98.56 174 SER A CA 1
ATOM 1344 C C . SER A 1 174 ? -6.016 -18.797 -4.523 1 98.56 174 SER A C 1
ATOM 1346 O O . SER A 1 174 ? -6.793 -18.875 -5.477 1 98.56 174 SER A O 1
ATOM 1348 N N . THR A 1 175 ? -4.895 -18.172 -4.598 1 98.56 175 THR A N 1
ATOM 1349 C CA . THR A 1 175 ? -4.473 -17.359 -5.738 1 98.56 175 THR A CA 1
ATOM 1350 C C . THR A 1 175 ? -4.5 -18.172 -7.023 1 98.56 175 THR A C 1
ATOM 1352 O O . THR A 1 175 ? -4.953 -17.688 -8.062 1 98.56 175 THR A O 1
ATOM 1355 N N . PHE A 1 176 ? -4.082 -19.453 -7.008 1 98.5 176 PHE A N 1
ATOM 1356 C CA . PHE A 1 176 ? -3.977 -20.281 -8.195 1 98.5 176 PHE A CA 1
ATOM 1357 C C . PHE A 1 176 ? -5.348 -20.797 -8.617 1 98.5 176 PHE A C 1
ATOM 1359 O O . PHE A 1 176 ? -5.512 -21.297 -9.734 1 98.5 176 PHE A O 1
ATOM 1366 N N . ALA A 1 177 ? -6.379 -20.703 -7.746 1 98.31 177 ALA A N 1
ATOM 1367 C CA . ALA A 1 177 ? -7.711 -21.219 -8.047 1 98.31 177 ALA A CA 1
ATOM 1368 C C . ALA A 1 177 ? -8.797 -20.25 -7.59 1 98.31 177 ALA A C 1
ATOM 1370 O O . ALA A 1 177 ? -9.531 -20.516 -6.637 1 98.31 177 ALA A O 1
ATOM 1371 N N . PRO A 1 178 ? -8.93 -19.172 -8.297 1 96.88 178 PRO A N 1
ATOM 1372 C CA . PRO A 1 178 ? -10.031 -18.266 -7.992 1 96.88 178 PRO A CA 1
ATOM 1373 C C . PRO A 1 178 ? -11.398 -18.844 -8.352 1 96.88 178 PRO A C 1
ATOM 1375 O O . PRO A 1 178 ? -11.469 -19.828 -9.094 1 96.88 178 PRO A O 1
ATOM 1378 N N . PRO A 1 179 ? -12.422 -18.25 -7.797 1 94.38 179 PRO A N 1
ATOM 1379 C CA . PRO A 1 179 ? -13.734 -18.703 -8.266 1 94.38 179 PRO A CA 1
ATOM 1380 C C . PRO A 1 179 ? -13.898 -18.547 -9.781 1 94.38 179 PRO A C 1
ATOM 1382 O O . PRO A 1 179 ? -13.383 -17.594 -10.367 1 94.38 179 PRO A O 1
ATOM 1385 N N . PRO A 1 180 ? -14.555 -19.484 -10.383 1 94.31 180 PRO A N 1
ATOM 1386 C CA . PRO A 1 180 ? -15.344 -20.578 -9.789 1 94.31 180 PRO A CA 1
ATOM 1387 C C . PRO A 1 180 ? -14.547 -21.859 -9.641 1 94.31 180 PRO A C 1
ATOM 1389 O O . PRO A 1 180 ? -15.133 -22.938 -9.5 1 94.31 180 PRO A O 1
ATOM 1392 N N . ILE A 1 181 ? -13.305 -21.797 -9.727 1 97.56 181 ILE A N 1
ATOM 1393 C CA . ILE A 1 181 ? -12.5 -23 -9.695 1 97.56 181 ILE A CA 1
ATOM 1394 C C . ILE A 1 181 ? -12.555 -23.625 -8.297 1 97.56 181 ILE A C 1
ATOM 1396 O O . ILE A 1 181 ? -12.703 -24.844 -8.156 1 97.56 181 ILE A O 1
ATOM 1400 N N . GLN A 1 182 ? -12.445 -22.828 -7.293 1 97.75 182 GLN A N 1
ATOM 1401 C CA . GLN A 1 182 ? -12.391 -23.281 -5.906 1 97.75 182 GLN A CA 1
ATOM 1402 C C . GLN A 1 182 ? -13.07 -22.281 -4.977 1 97.75 182 GLN A C 1
ATOM 1404 O O . GLN A 1 182 ? -12.969 -21.078 -5.172 1 97.75 182 GLN A O 1
ATOM 1409 N N . ASP A 1 183 ? -13.781 -22.75 -4.008 1 97.31 183 ASP A N 1
ATOM 1410 C CA . ASP A 1 183 ? -14.344 -21.969 -2.912 1 97.31 183 ASP A CA 1
ATOM 1411 C C . ASP A 1 183 ? -13.82 -22.453 -1.562 1 97.31 183 ASP A C 1
ATOM 1413 O O . ASP A 1 183 ? -14.406 -23.344 -0.944 1 97.31 183 ASP A O 1
ATOM 1417 N N . PRO A 1 184 ? -12.781 -21.828 -1.088 1 98.44 184 PRO A N 1
ATOM 1418 C CA . PRO A 1 184 ? -12.164 -22.312 0.148 1 98.44 184 PRO A CA 1
ATOM 1419 C C . PRO A 1 184 ? -13.109 -22.234 1.349 1 98.44 184 PRO A C 1
ATOM 1421 O O . PRO A 1 184 ? -13 -23.031 2.277 1 98.44 184 PRO A O 1
ATOM 1424 N N . PHE A 1 185 ? -13.984 -21.234 1.382 1 98.38 185 PHE A N 1
ATOM 1425 C CA . PHE A 1 185 ? -14.898 -21.109 2.508 1 98.38 185 PHE A CA 1
ATOM 1426 C C . PHE A 1 185 ? -15.805 -22.328 2.602 1 98.38 185 PHE A C 1
ATOM 1428 O O . PHE A 1 185 ? -16.125 -22.781 3.701 1 98.38 185 PHE A O 1
ATOM 1435 N N . ALA A 1 186 ? -16.203 -22.859 1.453 1 97.19 186 ALA A N 1
ATOM 1436 C CA . ALA A 1 186 ? -17.047 -24.047 1.425 1 97.19 186 ALA A CA 1
ATOM 1437 C C . ALA A 1 186 ? -16.281 -25.25 1.983 1 97.19 186 ALA A C 1
ATOM 1439 O O . ALA A 1 186 ? -16.891 -26.266 2.35 1 97.19 186 ALA A O 1
ATOM 1440 N N . GLN A 1 187 ? -14.984 -25.172 2.064 1 97.75 187 GLN A N 1
ATOM 1441 C CA . GLN A 1 187 ? -14.156 -26.281 2.535 1 97.75 187 GLN A CA 1
ATOM 1442 C C . GLN A 1 187 ? -13.656 -26.031 3.957 1 97.75 187 GLN A C 1
ATOM 1444 O O . GLN A 1 187 ? -12.82 -26.766 4.469 1 97.75 187 GLN A O 1
ATOM 1449 N N . GLY A 1 188 ? -14.023 -24.906 4.547 1 98.25 188 GLY A N 1
ATOM 1450 C CA . GLY A 1 188 ? -13.75 -24.703 5.961 1 98.25 188 GLY A CA 1
ATOM 1451 C C . GLY A 1 188 ? -12.734 -23.594 6.219 1 98.25 188 GLY A C 1
ATOM 1452 O O . GLY A 1 188 ? -12.305 -23.406 7.355 1 98.25 188 GLY A O 1
ATOM 1453 N N . ALA A 1 189 ? -12.344 -22.844 5.246 1 98.75 189 ALA A N 1
ATOM 1454 C CA . ALA A 1 189 ? -11.406 -21.734 5.453 1 98.75 189 ALA A CA 1
ATOM 1455 C C . ALA A 1 189 ? -12 -20.672 6.371 1 98.75 189 ALA A C 1
ATOM 1457 O O . ALA A 1 189 ? -13.203 -20.391 6.293 1 98.75 189 ALA A O 1
ATOM 1458 N N . ASP A 1 190 ? -11.148 -20.062 7.262 1 98.88 190 ASP A N 1
ATOM 1459 C CA . ASP A 1 190 ? -11.562 -18.938 8.109 1 98.88 190 ASP A CA 1
ATOM 1460 C C . ASP A 1 190 ? -11.227 -17.609 7.461 1 98.88 190 ASP A C 1
ATOM 1462 O O . ASP A 1 190 ? -11.93 -16.609 7.668 1 98.88 190 ASP A O 1
ATOM 1466 N N . VAL A 1 191 ? -10.125 -17.547 6.809 1 98.88 191 VAL A N 1
ATOM 1467 C CA . VAL A 1 191 ? -9.648 -16.406 6.043 1 98.88 191 VAL A CA 1
ATOM 1468 C C . VAL A 1 191 ? -9.203 -16.859 4.656 1 98.88 191 VAL A C 1
ATOM 1470 O O . VAL A 1 191 ? -8.555 -17.891 4.512 1 98.88 191 VAL A O 1
ATOM 1473 N N . VAL A 1 192 ? -9.609 -16.156 3.629 1 98.94 192 VAL A N 1
ATOM 1474 C CA . VAL A 1 192 ? -9.18 -16.469 2.27 1 98.94 192 VAL A CA 1
ATOM 1475 C C . VAL A 1 192 ? -8.344 -15.312 1.72 1 98.94 192 VAL A C 1
ATOM 1477 O O . VAL A 1 192 ? -8.695 -14.148 1.902 1 98.94 192 VAL A O 1
ATOM 1480 N N . LEU A 1 193 ? -7.262 -15.648 1.157 1 98.88 193 LEU A N 1
ATOM 1481 C CA . LEU A 1 193 ? -6.316 -14.711 0.559 1 98.88 193 LEU A CA 1
ATOM 1482 C C . LEU A 1 193 ? -6.203 -14.945 -0.944 1 98.88 193 LEU A C 1
ATOM 1484 O O . LEU A 1 193 ? -6.137 -16.094 -1.399 1 98.88 193 LEU A O 1
ATOM 1488 N N . HIS A 1 194 ? -6.258 -13.883 -1.732 1 98.81 194 HIS A N 1
ATOM 1489 C CA . HIS A 1 194 ? -5.895 -13.891 -3.145 1 98.81 194 HIS A CA 1
ATOM 1490 C C . HIS A 1 194 ? -4.883 -12.797 -3.457 1 98.81 194 HIS A C 1
ATOM 1492 O O . HIS A 1 194 ? -5.031 -11.656 -3.004 1 98.81 194 HIS A O 1
ATOM 1498 N N . SER A 1 195 ? -3.824 -13.156 -4.188 1 98.56 195 SER A N 1
ATOM 1499 C CA . SER A 1 195 ? -3.164 -12.094 -4.93 1 98.56 195 SER A CA 1
ATOM 1500 C C . SER A 1 195 ? -4.023 -11.617 -6.098 1 98.56 195 SER A C 1
ATOM 1502 O O . SER A 1 195 ? -4.047 -12.25 -7.156 1 98.56 195 SER A O 1
ATOM 1504 N N . GLY A 1 196 ? -4.66 -10.469 -5.875 1 97.94 196 GLY A N 1
ATOM 1505 C CA . GLY A 1 196 ? -5.523 -9.938 -6.918 1 97.94 196 GLY A CA 1
ATOM 1506 C C . GLY A 1 196 ? -4.777 -9.586 -8.188 1 97.94 196 GLY A C 1
ATOM 1507 O O . GLY A 1 196 ? -5.375 -9.508 -9.266 1 97.94 196 GLY A O 1
ATOM 1508 N N . THR A 1 197 ? -3.486 -9.406 -8.094 1 97.75 197 THR A N 1
ATOM 1509 C CA . THR A 1 197 ? -2.6 -9.117 -9.219 1 97.75 197 THR A CA 1
ATOM 1510 C C . THR A 1 197 ? -2.738 -10.188 -10.297 1 97.75 197 THR A C 1
ATOM 1512 O O . THR A 1 197 ? -2.535 -9.906 -11.484 1 97.75 197 THR A O 1
ATOM 1515 N N . LYS A 1 198 ? -3.066 -11.367 -9.898 1 97.94 198 LYS A N 1
ATOM 1516 C CA . LYS A 1 198 ? -3.064 -12.531 -10.773 1 97.94 198 LYS A CA 1
ATOM 1517 C C . LYS A 1 198 ? -4.406 -12.695 -11.484 1 97.94 198 LYS A C 1
ATOM 1519 O O . LYS A 1 198 ? -4.844 -11.797 -12.211 1 97.94 198 LYS A O 1
ATOM 1524 N N . TYR A 1 199 ? -5.137 -13.711 -11.242 1 98.12 199 TYR A N 1
ATOM 1525 C CA . TYR A 1 199 ? -6.32 -14.039 -12.023 1 98.12 199 TYR A CA 1
ATOM 1526 C C . TYR A 1 199 ? -7.418 -13 -11.82 1 98.12 199 TYR A C 1
ATOM 1528 O O . TYR A 1 199 ? -8.188 -12.719 -12.742 1 98.12 199 TYR A O 1
ATOM 1536 N N . LEU A 1 200 ? -7.582 -12.453 -10.609 1 98.31 200 LEU A N 1
ATOM 1537 C CA . LEU A 1 200 ? -8.617 -11.453 -10.383 1 98.31 200 LEU A CA 1
ATOM 1538 C C . LEU A 1 200 ? -8.398 -10.234 -11.266 1 98.31 200 LEU A C 1
ATOM 1540 O O . LEU A 1 200 ? -9.344 -9.711 -11.859 1 98.31 200 LEU A O 1
ATOM 1544 N N . GLY A 1 201 ? -7.207 -9.742 -11.336 1 97 201 GLY A N 1
ATOM 1545 C CA . GLY A 1 201 ? -6.875 -8.695 -12.289 1 97 201 GLY A CA 1
ATOM 1546 C C . GLY A 1 201 ? -6.91 -9.164 -13.727 1 97 201 GLY A C 1
ATOM 1547 O O . GLY A 1 201 ? -7.496 -8.508 -14.586 1 97 201 GLY A O 1
ATOM 1548 N N . GLY A 1 202 ? -6.141 -10.172 -14 1 96.31 202 GLY A N 1
ATOM 1549 C CA . GLY A 1 202 ? -6.301 -10.977 -15.195 1 96.31 202 GLY A CA 1
ATOM 1550 C C . GLY A 1 202 ? -5.637 -10.367 -16.422 1 96.31 202 GLY A C 1
ATOM 1551 O O . GLY A 1 202 ? -5.715 -10.914 -17.516 1 96.31 202 GLY A O 1
ATOM 1552 N N . HIS A 1 203 ? -4.922 -9.211 -16.359 1 94.44 203 HIS A N 1
ATOM 1553 C CA . HIS A 1 203 ? -4.406 -8.562 -17.562 1 94.44 203 HIS A CA 1
ATOM 1554 C C . HIS A 1 203 ? -2.969 -8.094 -17.359 1 94.44 203 HIS A C 1
ATOM 1556 O O . HIS A 1 203 ? -2.473 -7.258 -18.109 1 94.44 203 HIS A O 1
ATOM 1562 N N . SER A 1 204 ? -2.336 -8.523 -16.234 1 94.62 204 SER A N 1
ATOM 1563 C CA . SER A 1 204 ? -0.94 -8.211 -15.945 1 94.62 204 SER A CA 1
ATOM 1564 C C . SER A 1 204 ? -0.714 -6.707 -15.859 1 94.62 204 SER A C 1
ATOM 1566 O O . SER A 1 204 ? 0.333 -6.207 -16.281 1 94.62 204 SER A O 1
ATOM 1568 N N . ASP A 1 205 ? -1.717 -5.949 -15.328 1 95 205 ASP A N 1
ATOM 1569 C CA . ASP A 1 205 ? -1.604 -4.496 -15.414 1 95 205 ASP A CA 1
ATOM 1570 C C . ASP A 1 205 ? -2.033 -3.838 -14.102 1 95 205 ASP A C 1
ATOM 1572 O O . ASP A 1 205 ? -2.428 -2.67 -14.094 1 95 205 ASP A O 1
ATOM 1576 N N . LEU A 1 206 ? -2.01 -4.586 -13.047 1 96.25 206 LEU A N 1
ATOM 1577 C CA . LEU A 1 206 ? -2.316 -3.982 -11.758 1 96.25 206 LEU A CA 1
ATOM 1578 C C . LEU A 1 206 ? -1.803 -4.852 -10.617 1 96.25 206 LEU A C 1
ATOM 1580 O O . LEU A 1 206 ? -1.815 -6.082 -10.711 1 96.25 206 LEU A O 1
ATOM 1584 N N . LEU A 1 207 ? -1.369 -4.215 -9.562 1 96.62 207 LEU A N 1
ATOM 1585 C CA . LEU A 1 207 ? -1.1 -4.898 -8.305 1 96.62 207 LEU A CA 1
ATOM 1586 C C . LEU A 1 207 ? -2.305 -4.816 -7.371 1 96.62 207 LEU A C 1
ATOM 1588 O O . LEU A 1 207 ? -2.969 -3.781 -7.297 1 96.62 207 LEU A O 1
ATOM 1592 N N . CYS A 1 208 ? -2.521 -5.906 -6.699 1 97.25 208 CYS A N 1
ATOM 1593 C CA . CYS A 1 208 ? -3.627 -5.945 -5.746 1 97.25 208 CYS A CA 1
ATOM 1594 C C . CYS A 1 208 ? -3.539 -7.18 -4.859 1 97.25 208 CYS A C 1
ATOM 1596 O O . CYS A 1 208 ? -3.025 -8.219 -5.281 1 97.25 208 CYS A O 1
ATOM 1598 N N . GLY A 1 209 ? -3.961 -7.031 -3.633 1 98.5 209 GLY A N 1
ATOM 1599 C CA . GLY A 1 209 ? -4.23 -8.148 -2.742 1 98.5 209 GLY A CA 1
ATOM 1600 C C . GLY A 1 209 ? -5.641 -8.133 -2.184 1 98.5 209 GLY A C 1
ATOM 1601 O O . GLY A 1 209 ? -6.297 -7.094 -2.156 1 98.5 209 GLY A O 1
ATOM 1602 N N . VAL A 1 210 ? -6.133 -9.305 -1.787 1 98.75 210 VAL A N 1
ATOM 1603 C CA . VAL A 1 210 ? -7.488 -9.43 -1.259 1 98.75 210 VAL A CA 1
ATOM 1604 C C . VAL A 1 210 ? -7.488 -10.359 -0.047 1 98.75 210 VAL A C 1
ATOM 1606 O O . VAL A 1 210 ? -6.863 -11.422 -0.072 1 98.75 210 VAL A O 1
ATOM 1609 N N . LEU A 1 211 ? -8.078 -9.945 1.022 1 98.81 211 LEU A N 1
ATOM 1610 C CA . LEU A 1 211 ? -8.5 -10.82 2.111 1 98.81 211 LEU A CA 1
ATOM 1611 C C . LEU A 1 211 ? -10.023 -10.859 2.215 1 98.81 211 LEU A C 1
ATOM 1613 O O . LEU A 1 211 ? -10.695 -9.867 1.918 1 98.81 211 LEU A O 1
ATOM 1617 N N . ALA A 1 212 ? -10.539 -11.93 2.621 1 98.81 212 ALA A N 1
ATOM 1618 C CA . ALA A 1 212 ? -11.977 -12.055 2.857 1 98.81 212 ALA A CA 1
ATOM 1619 C C . ALA A 1 212 ? -12.25 -12.867 4.113 1 98.81 212 ALA A C 1
ATOM 1621 O O . ALA A 1 212 ? -11.562 -13.852 4.391 1 98.81 212 ALA A O 1
ATOM 1622 N N . VAL A 1 213 ? -13.211 -12.469 4.859 1 98.75 213 VAL A N 1
ATOM 1623 C CA . VAL A 1 213 ? -13.656 -13.156 6.07 1 98.75 213 VAL A CA 1
ATOM 1624 C C . VAL A 1 213 ? -15.18 -13.164 6.133 1 98.75 213 VAL A C 1
ATOM 1626 O O . VAL A 1 213 ? -15.836 -12.297 5.539 1 98.75 213 VAL A O 1
ATOM 1629 N N . LYS A 1 214 ? -15.766 -14.062 6.883 1 97.44 214 LYS A N 1
ATOM 1630 C CA . LYS A 1 214 ? -17.219 -14.211 6.93 1 97.44 214 LYS A CA 1
ATOM 1631 C C . LYS A 1 214 ? -17.844 -13.211 7.898 1 97.44 214 LYS A C 1
ATOM 1633 O O . LYS A 1 214 ? -18.953 -12.742 7.676 1 97.44 214 LYS A O 1
ATOM 1638 N N . SER A 1 215 ? -17.141 -12.875 8.938 1 96.88 215 SER A N 1
ATOM 1639 C CA . SER A 1 215 ? -17.656 -12.016 9.992 1 96.88 215 SER A CA 1
ATOM 1640 C C . SER A 1 215 ? -17.438 -10.547 9.664 1 96.88 215 SER A C 1
ATOM 1642 O O . SER A 1 215 ? -16.328 -10.133 9.344 1 96.88 215 SER A O 1
ATOM 1644 N N . GLN A 1 216 ? -18.531 -9.797 9.797 1 95.5 216 GLN A N 1
ATOM 1645 C CA . GLN A 1 216 ? -18.406 -8.359 9.617 1 95.5 216 GLN A CA 1
ATOM 1646 C C . GLN A 1 216 ? -17.516 -7.738 10.688 1 95.5 216 GLN A C 1
ATOM 1648 O O . GLN A 1 216 ? -16.781 -6.785 10.414 1 95.5 216 GLN A O 1
ATOM 1653 N N . GLU A 1 217 ? -17.672 -8.25 11.875 1 96.56 217 GLU A N 1
ATOM 1654 C CA . GLU A 1 217 ? -16.844 -7.762 12.977 1 96.56 217 GLU A CA 1
ATOM 1655 C C . GLU A 1 217 ? -15.367 -7.977 12.68 1 96.56 217 GLU A C 1
ATOM 1657 O O . GLU A 1 217 ? -14.547 -7.086 12.914 1 96.56 217 GLU A O 1
ATOM 1662 N N . GLU A 1 218 ? -15.023 -9.172 12.203 1 97.75 218 GLU A N 1
ATOM 1663 C CA . GLU A 1 218 ? -13.633 -9.453 11.859 1 97.75 218 GLU A CA 1
ATOM 1664 C C . GLU A 1 218 ? -13.172 -8.578 10.703 1 97.75 218 GLU A C 1
ATOM 1666 O O . GLU A 1 218 ? -12.023 -8.117 10.68 1 97.75 218 GLU A O 1
ATOM 1671 N N . TRP A 1 219 ? -14.062 -8.398 9.742 1 97.75 219 TRP A N 1
ATOM 1672 C CA . TRP A 1 219 ? -13.75 -7.52 8.617 1 97.75 219 TRP A CA 1
ATOM 1673 C C . TRP A 1 219 ? -13.398 -6.117 9.102 1 97.75 219 TRP A C 1
ATOM 1675 O O . TRP A 1 219 ? -12.461 -5.496 8.602 1 97.75 219 TRP A O 1
ATOM 1685 N N . GLN A 1 220 ? -14.148 -5.57 10.047 1 96.62 220 GLN A N 1
ATOM 1686 C CA . GLN A 1 220 ? -13.891 -4.238 10.586 1 96.62 220 GLN A CA 1
ATOM 1687 C C . GLN A 1 220 ? -12.508 -4.152 11.219 1 96.62 220 GLN A C 1
ATOM 1689 O O . GLN A 1 220 ? -11.836 -3.125 11.117 1 96.62 220 GLN A O 1
ATOM 1694 N N . LYS A 1 221 ? -12.125 -5.227 11.898 1 97.12 221 LYS A N 1
ATOM 1695 C CA . LYS A 1 221 ? -10.781 -5.277 12.477 1 97.12 221 LYS A CA 1
ATOM 1696 C C . LYS A 1 221 ? -9.711 -5.227 11.383 1 97.12 221 LYS A C 1
ATOM 1698 O O . LYS A 1 221 ? -8.711 -4.523 11.523 1 97.12 221 LYS A O 1
ATOM 1703 N N . ILE A 1 222 ? -9.953 -5.969 10.336 1 98 222 ILE A N 1
ATOM 1704 C CA . ILE A 1 222 ? -8.992 -6.02 9.242 1 98 222 ILE A CA 1
ATOM 1705 C C . ILE A 1 222 ? -8.969 -4.672 8.516 1 98 222 ILE A C 1
ATOM 1707 O O . ILE A 1 222 ? -7.902 -4.215 8.086 1 98 222 ILE A O 1
ATOM 1711 N N . TRP A 1 223 ? -10.102 -4.082 8.383 1 97.25 223 TRP A N 1
ATOM 1712 C CA . TRP A 1 223 ? -10.18 -2.746 7.797 1 97.25 223 TRP A CA 1
ATOM 1713 C C . TRP A 1 223 ? -9.336 -1.757 8.594 1 97.25 223 TRP A C 1
ATOM 1715 O O . TRP A 1 223 ? -8.617 -0.939 8.016 1 97.25 223 TRP A O 1
ATOM 1725 N N . HIS A 1 224 ? -9.484 -1.798 9.883 1 96.81 224 HIS A N 1
ATOM 1726 C CA . HIS A 1 224 ? -8.703 -0.925 10.758 1 96.81 224 HIS A CA 1
ATOM 1727 C C . HIS A 1 224 ? -7.207 -1.133 10.555 1 96.81 224 HIS A C 1
ATOM 1729 O O . HIS A 1 224 ? -6.449 -0.165 10.445 1 96.81 224 HIS A O 1
ATOM 1735 N N . LEU A 1 225 ? -6.797 -2.352 10.469 1 97.44 225 LEU A N 1
ATOM 1736 C CA . LEU A 1 225 ? -5.395 -2.674 10.234 1 97.44 225 LEU A CA 1
ATOM 1737 C C . LEU A 1 225 ? -4.922 -2.129 8.891 1 97.44 225 LEU A C 1
ATOM 1739 O O . LEU A 1 225 ? -3.865 -1.501 8.805 1 97.44 225 LEU A O 1
ATOM 1743 N N . ARG A 1 226 ? -5.703 -2.42 7.828 1 97 226 ARG A N 1
ATOM 1744 C CA . ARG A 1 226 ? -5.332 -1.926 6.508 1 97 226 ARG A CA 1
ATOM 1745 C C . ARG A 1 226 ? -5.18 -0.409 6.512 1 97 226 ARG A C 1
ATOM 1747 O O . ARG A 1 226 ? -4.223 0.126 5.949 1 97 226 ARG A O 1
ATOM 1754 N N . THR A 1 227 ? -6.082 0.262 7.148 1 96.06 227 THR A N 1
ATOM 1755 C CA . THR A 1 227 ? -6.129 1.72 7.188 1 96.06 227 THR A CA 1
ATOM 1756 C C . THR A 1 227 ? -4.875 2.281 7.852 1 96.06 227 THR A C 1
ATOM 1758 O O . THR A 1 227 ? -4.273 3.234 7.352 1 96.06 227 THR A O 1
ATOM 1761 N N . PHE A 1 228 ? -4.441 1.635 8.883 1 96.56 228 PHE A N 1
ATOM 1762 C CA . PHE A 1 228 ? -3.398 2.254 9.688 1 96.56 228 PHE A CA 1
ATOM 1763 C C . PHE A 1 228 ? -2.068 1.534 9.5 1 96.56 228 PHE A C 1
ATOM 1765 O O . PHE A 1 228 ? -1.075 1.872 10.148 1 96.56 228 PHE A O 1
ATOM 1772 N N . MET A 1 229 ? -2.047 0.561 8.617 1 96.69 229 MET A N 1
ATOM 1773 C CA . MET A 1 229 ? -0.795 0.099 8.023 1 96.69 229 MET A CA 1
ATOM 1774 C C . MET A 1 229 ? -0.567 0.749 6.664 1 96.69 229 MET A C 1
ATOM 1776 O O . MET A 1 229 ? 0.539 0.696 6.125 1 96.69 229 MET A O 1
ATOM 1780 N N . GLY A 1 230 ? -1.63 1.299 6.133 1 97 230 GLY A N 1
ATOM 1781 C CA . GLY A 1 230 ? -1.537 2.229 5.016 1 97 230 GLY A CA 1
ATOM 1782 C C . GLY A 1 230 ? -1.375 1.538 3.676 1 97 230 GLY A C 1
ATOM 1783 O O . GLY A 1 230 ? -0.763 2.088 2.758 1 97 230 GLY A O 1
ATOM 1784 N N . ASN A 1 231 ? -1.859 0.312 3.463 1 95.88 231 ASN A N 1
ATOM 1785 C CA . ASN A 1 231 ? -1.591 -0.497 2.279 1 95.88 231 ASN A CA 1
ATOM 1786 C C . ASN A 1 231 ? -2.77 -0.479 1.31 1 95.88 231 ASN A C 1
ATOM 1788 O O . ASN A 1 231 ? -3.246 -1.534 0.886 1 95.88 231 ASN A O 1
ATOM 1792 N N . MET A 1 232 ? -3.109 0.674 0.866 1 95.44 232 MET A N 1
ATOM 1793 C CA . MET A 1 232 ? -4.281 0.812 0.005 1 95.44 232 MET A CA 1
ATOM 1794 C C . MET A 1 232 ? -3.938 0.462 -1.439 1 95.44 232 MET A C 1
ATOM 1796 O O . MET A 1 232 ? -2.824 0.721 -1.897 1 95.44 232 MET A O 1
ATOM 1800 N N . MET A 1 233 ? -4.93 -0.062 -2.076 1 95.62 233 MET A N 1
ATOM 1801 C CA . MET A 1 233 ? -4.836 -0.258 -3.521 1 95.62 233 MET A CA 1
ATOM 1802 C C . MET A 1 233 ? -4.871 1.078 -4.254 1 95.62 233 MET A C 1
ATOM 1804 O O . MET A 1 233 ? -5.562 2.006 -3.83 1 95.62 233 MET A O 1
ATOM 1808 N N . GLY A 1 234 ? -4.148 1.173 -5.359 1 95.06 234 GLY A N 1
ATOM 1809 C CA . GLY A 1 234 ? -4.109 2.406 -6.129 1 95.06 234 GLY A CA 1
ATOM 1810 C C . GLY A 1 234 ? -5.418 2.715 -6.828 1 95.06 234 GLY A C 1
ATOM 1811 O O . GLY A 1 234 ? -6.258 1.83 -7 1 95.06 234 GLY A O 1
ATOM 1812 N N . SER A 1 235 ? -5.523 3.969 -7.277 1 94.25 235 SER A N 1
ATOM 1813 C CA . SER A 1 235 ? -6.754 4.438 -7.902 1 94.25 235 SER A CA 1
ATOM 1814 C C . SER A 1 235 ? -6.984 3.76 -9.25 1 94.25 235 SER A C 1
ATOM 1816 O O . SER A 1 235 ? -8.078 3.271 -9.523 1 94.25 235 SER A O 1
ATOM 1818 N N . LEU A 1 236 ? -5.961 3.803 -10.055 1 94.94 236 LEU A N 1
ATOM 1819 C CA . LEU A 1 236 ? -6.086 3.156 -11.352 1 94.94 236 LEU A CA 1
ATOM 1820 C C . LEU A 1 236 ? -6.242 1.648 -11.203 1 94.94 236 LEU A C 1
ATOM 1822 O O . LEU A 1 236 ? -7.023 1.023 -11.922 1 94.94 236 LEU A O 1
ATOM 1826 N N . GLU A 1 237 ? -5.461 1.064 -10.297 1 96.75 237 GLU A N 1
ATOM 1827 C CA . GLU A 1 237 ? -5.574 -0.366 -10.023 1 96.75 237 GLU A CA 1
ATOM 1828 C C . GLU A 1 237 ? -7.004 -0.742 -9.641 1 96.75 237 GLU A C 1
ATOM 1830 O O . GLU A 1 237 ? -7.516 -1.776 -10.07 1 96.75 237 GLU A O 1
ATOM 1835 N N . SER A 1 238 ? -7.617 0.114 -8.828 1 95.44 238 SER A N 1
ATOM 1836 C CA . SER A 1 238 ? -9 -0.136 -8.422 1 95.44 238 SER A CA 1
ATOM 1837 C C . SER A 1 238 ? -9.93 -0.154 -9.625 1 95.44 238 SER A C 1
ATOM 1839 O O . SER A 1 238 ? -10.789 -1.036 -9.742 1 95.44 238 SER A O 1
ATOM 1841 N N . PHE A 1 239 ? -9.766 0.854 -10.492 1 94.19 239 PHE A N 1
ATOM 1842 C CA . PHE A 1 239 ? -10.57 0.952 -11.703 1 94.19 239 PHE A CA 1
ATOM 1843 C C . PHE A 1 239 ? -10.375 -0.272 -12.586 1 94.19 239 PHE A C 1
ATOM 1845 O O . PHE A 1 239 ? -11.344 -0.882 -13.039 1 94.19 239 PHE A O 1
ATOM 1852 N N . LEU A 1 240 ? -9.141 -0.67 -12.781 1 95.19 240 LEU A N 1
ATOM 1853 C CA . LEU A 1 240 ? -8.797 -1.801 -13.641 1 95.19 240 LEU A CA 1
ATOM 1854 C C . LEU A 1 240 ? -9.328 -3.105 -13.055 1 95.19 240 LEU A C 1
ATOM 1856 O O . LEU A 1 240 ? -9.805 -3.973 -13.789 1 95.19 240 LEU A O 1
ATOM 1860 N N . LEU A 1 241 ? -9.25 -3.283 -11.742 1 96.56 241 LEU A N 1
ATOM 1861 C CA . LEU A 1 241 ? -9.719 -4.508 -11.102 1 96.56 241 LEU A CA 1
ATOM 1862 C C . LEU A 1 241 ? -11.227 -4.66 -11.273 1 96.56 241 LEU A C 1
ATOM 1864 O O . LEU A 1 241 ? -11.711 -5.75 -11.586 1 96.56 241 LEU A O 1
ATOM 1868 N N . LEU A 1 242 ? -11.938 -3.564 -11.023 1 93.19 242 LEU A N 1
ATOM 1869 C CA . LEU A 1 242 ? -13.383 -3.615 -11.195 1 93.19 242 LEU A CA 1
ATOM 1870 C C . LEU A 1 242 ? -13.75 -4.062 -12.609 1 93.19 242 LEU A C 1
ATOM 1872 O O . LEU A 1 242 ? -14.633 -4.906 -12.789 1 93.19 242 LEU A O 1
ATOM 1876 N N . ARG A 1 243 ? -13.141 -3.51 -13.555 1 92.31 243 ARG A N 1
ATOM 1877 C CA . ARG A 1 243 ? -13.359 -3.861 -14.961 1 92.31 243 ARG A CA 1
ATOM 1878 C C . ARG A 1 243 ? -13.047 -5.332 -15.203 1 92.31 243 ARG A C 1
ATOM 1880 O O . ARG A 1 243 ? -13.805 -6.023 -15.891 1 92.31 243 ARG A O 1
ATOM 1887 N N . SER A 1 244 ? -11.992 -5.801 -14.664 1 95.19 244 SER A N 1
ATOM 1888 C CA . SER A 1 244 ? -11.523 -7.168 -14.891 1 95.19 244 SER A CA 1
ATOM 1889 C C . SER A 1 244 ? -12.477 -8.188 -14.266 1 95.19 244 SER A C 1
ATOM 1891 O O . SER A 1 244 ? -12.68 -9.266 -14.82 1 95.19 244 SER A O 1
ATOM 1893 N N . LEU A 1 245 ? -12.984 -7.84 -13.109 1 94.38 245 LEU A N 1
ATOM 1894 C CA . LEU A 1 245 ? -13.844 -8.773 -12.398 1 94.38 245 LEU A CA 1
ATOM 1895 C C . LEU A 1 245 ? -15.094 -9.094 -13.211 1 94.38 245 LEU A C 1
ATOM 1897 O O . LEU A 1 245 ? -15.664 -10.18 -13.07 1 94.38 245 LEU A O 1
ATOM 1901 N N . ARG A 1 246 ? -15.523 -8.203 -14.133 1 89.81 246 ARG A N 1
ATOM 1902 C CA . ARG A 1 246 ? -16.734 -8.398 -14.938 1 89.81 246 ARG A CA 1
ATOM 1903 C C . ARG A 1 246 ? -16.594 -9.617 -15.844 1 89.81 246 ARG A C 1
ATOM 1905 O O . ARG A 1 246 ? -17.594 -10.234 -16.219 1 89.81 246 ARG A O 1
ATOM 1912 N N . THR A 1 247 ? -15.336 -10.031 -16.125 1 91.56 247 THR A N 1
ATOM 1913 C CA . THR A 1 247 ? -15.125 -11.133 -17.062 1 91.56 247 THR A CA 1
ATOM 1914 C C . THR A 1 247 ? -14.398 -12.289 -16.391 1 91.56 247 THR A C 1
ATOM 1916 O O . THR A 1 247 ? -13.898 -13.195 -17.062 1 91.56 247 THR A O 1
ATOM 1919 N N . LEU A 1 248 ? -14.266 -12.211 -15.078 1 94.75 248 LEU A N 1
ATOM 1920 C CA . LEU A 1 248 ? -13.469 -13.188 -14.344 1 94.75 248 LEU A CA 1
ATOM 1921 C C . LEU A 1 248 ? -13.953 -14.609 -14.633 1 94.75 248 LEU A C 1
ATOM 1923 O O . LEU A 1 248 ? -13.148 -15.508 -14.875 1 94.75 248 LEU A O 1
ATOM 1927 N N . GLU A 1 249 ? -15.266 -14.812 -14.594 1 92.94 249 GLU A N 1
ATOM 1928 C CA . GLU A 1 249 ? -15.805 -16.156 -14.766 1 92.94 249 GLU A CA 1
ATOM 1929 C C . GLU A 1 249 ? -15.398 -16.75 -16.109 1 92.94 249 GLU A C 1
ATOM 1931 O O . GLU A 1 249 ? -14.984 -17.906 -16.188 1 92.94 249 GLU A O 1
ATOM 1936 N N . LEU A 1 250 ? -15.469 -16.016 -17.188 1 91.88 250 LEU A N 1
ATOM 1937 C CA . LEU A 1 250 ? -15.102 -16.453 -18.531 1 91.88 250 LEU A CA 1
ATOM 1938 C C . LEU A 1 250 ? -13.609 -16.766 -18.609 1 91.88 250 LEU A C 1
ATOM 1940 O O . LEU A 1 250 ? -13.211 -17.797 -19.156 1 91.88 250 LEU A O 1
ATOM 1944 N N . ARG A 1 251 ? -12.805 -15.906 -18.031 1 96.31 251 ARG A N 1
ATOM 1945 C CA . ARG A 1 251 ? -11.359 -16.047 -18.125 1 96.31 251 ARG A CA 1
ATOM 1946 C C . ARG A 1 251 ? -10.859 -17.234 -17.312 1 96.31 251 ARG A C 1
ATOM 1948 O O . ARG A 1 251 ? -10.117 -18.078 -17.828 1 96.31 251 ARG A O 1
ATOM 1955 N N . ALA A 1 252 ? -11.328 -17.297 -16.047 1 95.69 252 ALA A N 1
ATOM 1956 C CA . ALA A 1 252 ? -10.859 -18.344 -15.148 1 95.69 252 ALA A CA 1
ATOM 1957 C C . ALA A 1 252 ? -11.242 -19.734 -15.672 1 95.69 252 ALA A C 1
ATOM 1959 O O . ALA A 1 252 ? -10.445 -20.672 -15.609 1 95.69 252 ALA A O 1
ATOM 1960 N N . THR A 1 253 ? -12.445 -19.828 -16.219 1 95.81 253 THR A N 1
ATOM 1961 C CA . THR A 1 253 ? -12.93 -21.109 -16.734 1 95.81 253 THR A CA 1
ATOM 1962 C C . THR A 1 253 ? -12.117 -21.547 -17.953 1 95.81 253 THR A C 1
ATOM 1964 O O . THR A 1 253 ? -11.703 -22.688 -18.047 1 95.81 253 THR A O 1
ATOM 1967 N N . ARG A 1 254 ? -11.883 -20.625 -18.859 1 94.12 254 ARG A N 1
ATOM 1968 C CA . ARG A 1 254 ? -11.102 -20.906 -20.062 1 94.12 254 ARG A CA 1
ATOM 1969 C C . ARG A 1 254 ? -9.664 -21.281 -19.703 1 94.12 254 ARG A C 1
ATOM 1971 O O . ARG A 1 254 ? -9.109 -22.234 -20.25 1 94.12 254 ARG A O 1
ATOM 1978 N N . GLN A 1 255 ? -9.078 -20.562 -18.797 1 97.5 255 GLN A N 1
ATOM 1979 C CA . GLN A 1 255 ? -7.691 -20.812 -18.406 1 97.5 255 GLN A CA 1
ATOM 1980 C C . GLN A 1 255 ? -7.555 -22.156 -17.703 1 97.5 255 GLN A C 1
ATOM 1982 O O . GLN A 1 255 ? -6.57 -22.875 -17.891 1 97.5 255 GLN A O 1
ATOM 1987 N N . ALA A 1 256 ? -8.508 -22.484 -16.859 1 97.69 256 ALA A N 1
ATOM 1988 C CA . ALA A 1 256 ? -8.5 -23.781 -16.188 1 97.69 256 ALA A CA 1
ATOM 1989 C C . ALA A 1 256 ? -8.578 -24.922 -17.188 1 97.69 256 ALA A C 1
ATOM 1991 O O . ALA A 1 256 ? -7.844 -25.906 -17.078 1 97.69 256 ALA A O 1
ATOM 1992 N N . ALA A 1 257 ? -9.461 -24.797 -18.172 1 97.38 257 ALA A N 1
ATOM 1993 C CA . ALA A 1 257 ? -9.602 -25.812 -19.203 1 97.38 257 ALA A CA 1
ATOM 1994 C C . ALA A 1 257 ? -8.32 -25.969 -20 1 97.38 257 ALA A C 1
ATOM 1996 O O . ALA A 1 257 ? -7.852 -27.094 -20.234 1 97.38 257 ALA A O 1
ATOM 1997 N N . ASN A 1 258 ? -7.785 -24.812 -20.453 1 96.94 258 ASN A N 1
ATOM 1998 C CA . ASN A 1 258 ? -6.531 -24.828 -21.203 1 96.94 258 ASN A CA 1
ATOM 1999 C C . ASN A 1 258 ? -5.395 -25.438 -20.375 1 96.94 258 ASN A C 1
ATOM 2001 O O . ASN A 1 258 ? -4.617 -26.234 -20.891 1 96.94 258 ASN A O 1
ATOM 2005 N N . GLY A 1 259 ? -5.266 -24.984 -19.078 1 98.12 259 GLY A N 1
ATOM 2006 C CA . GLY A 1 259 ? -4.215 -25.484 -18.219 1 98.12 259 GLY A CA 1
ATOM 2007 C C . GLY A 1 259 ? -4.277 -26.984 -18 1 98.12 259 GLY A C 1
ATOM 2008 O O . GLY A 1 259 ? -3.254 -27.672 -18.078 1 98.12 259 GLY A O 1
ATOM 2009 N N . THR A 1 260 ? -5.453 -27.469 -17.797 1 98.25 260 THR A N 1
ATOM 2010 C CA . THR A 1 260 ? -5.648 -28.906 -17.578 1 98.25 260 THR A CA 1
ATOM 2011 C C . THR A 1 260 ? -5.277 -29.688 -18.844 1 98.25 260 THR A C 1
ATOM 2013 O O . THR A 1 260 ? -4.551 -30.688 -18.766 1 98.25 260 THR A O 1
ATOM 2016 N N . ALA A 1 261 ? -5.734 -29.25 -19.969 1 98 261 ALA A N 1
ATOM 2017 C CA . ALA A 1 261 ? -5.461 -29.922 -21.234 1 98 261 ALA A CA 1
ATOM 2018 C C . ALA A 1 261 ? -3.961 -29.984 -21.516 1 98 261 ALA A C 1
ATOM 2020 O O . ALA A 1 261 ? -3.434 -31.016 -21.906 1 98 261 ALA A O 1
ATOM 2021 N N . LEU A 1 262 ? -3.311 -28.906 -21.281 1 98.19 262 LEU A N 1
ATOM 2022 C CA . LEU A 1 262 ? -1.882 -28.828 -21.562 1 98.19 262 LEU A CA 1
ATOM 2023 C C . LEU A 1 262 ? -1.089 -29.672 -20.578 1 98.19 262 LEU A C 1
ATOM 2025 O O . LEU A 1 262 ? -0.118 -30.328 -20.969 1 98.19 262 LEU A O 1
ATOM 2029 N N . ALA A 1 263 ? -1.42 -29.625 -19.312 1 98.62 263 ALA A N 1
ATOM 2030 C CA . ALA A 1 263 ? -0.735 -30.422 -18.297 1 98.62 263 ALA A CA 1
ATOM 2031 C C . ALA A 1 263 ? -0.856 -31.906 -18.609 1 98.62 263 ALA A C 1
ATOM 2033 O O . ALA A 1 263 ? 0.129 -32.656 -18.531 1 98.62 263 ALA A O 1
ATOM 2034 N N . GLN A 1 264 ? -2.021 -32.312 -18.953 1 98.31 264 GLN A N 1
ATOM 2035 C CA . GLN A 1 264 ? -2.254 -33.719 -19.266 1 98.31 264 GLN A CA 1
ATOM 2036 C C . GLN A 1 264 ? -1.523 -34.125 -20.547 1 98.31 264 GLN A C 1
ATOM 2038 O O . GLN A 1 264 ? -0.984 -35.25 -20.625 1 98.31 264 GLN A O 1
ATOM 2043 N N . TRP A 1 265 ? -1.551 -33.281 -21.531 1 98.31 265 TRP A N 1
ATOM 2044 C CA . TRP A 1 265 ? -0.819 -33.531 -22.766 1 98.31 265 TRP A CA 1
ATOM 2045 C C . TRP A 1 265 ? 0.676 -33.688 -22.5 1 98.31 265 TRP A C 1
ATOM 2047 O O . TRP A 1 265 ? 1.314 -34.625 -22.969 1 98.31 265 TRP A O 1
ATOM 2057 N N . LEU A 1 266 ? 1.248 -32.781 -21.734 1 98.5 266 LEU A N 1
ATOM 2058 C CA . LEU A 1 266 ? 2.67 -32.812 -21.406 1 98.5 266 LEU A CA 1
ATOM 2059 C C . LEU A 1 266 ? 3.008 -34 -20.531 1 98.5 266 LEU A C 1
ATOM 2061 O O . LEU A 1 266 ? 4.113 -34.562 -20.609 1 98.5 266 LEU A O 1
ATOM 2065 N N . HIS A 1 267 ? 2.049 -34.406 -19.672 1 98.38 267 HIS A N 1
ATOM 2066 C CA . HIS A 1 267 ? 2.246 -35.594 -18.875 1 98.38 267 HIS A CA 1
ATOM 2067 C C . HIS A 1 267 ? 2.422 -36.812 -19.75 1 98.38 267 HIS A C 1
ATOM 2069 O O . HIS A 1 267 ? 3.281 -37.656 -19.484 1 98.38 267 HIS A O 1
ATOM 2075 N N . LYS A 1 268 ? 1.627 -36.938 -20.781 1 98 268 LYS A N 1
ATOM 2076 C CA . LYS A 1 268 ? 1.793 -38.031 -21.734 1 98 268 LYS A CA 1
ATOM 2077 C C . LYS A 1 268 ? 3.154 -37.969 -22.422 1 98 268 LYS A C 1
ATOM 2079 O O . LYS A 1 268 ? 3.814 -39 -22.609 1 98 268 LYS A O 1
ATOM 2084 N N . VAL A 1 269 ? 3.561 -36.812 -22.781 1 97.25 269 VAL A N 1
ATOM 2085 C CA . VAL A 1 269 ? 4.875 -36.594 -23.391 1 97.25 269 VAL A CA 1
ATOM 2086 C C . VAL A 1 269 ? 5.965 -37.094 -22.438 1 97.25 269 VAL A C 1
ATOM 2088 O O . VAL A 1 269 ? 6.941 -37.688 -22.875 1 97.25 269 VAL A O 1
ATOM 2091 N N . SER A 1 270 ? 5.836 -36.812 -21.172 1 97.88 270 SER A N 1
ATOM 2092 C CA . SER A 1 270 ? 6.848 -37.156 -20.172 1 97.88 270 SER A CA 1
ATOM 2093 C C . SER A 1 270 ? 7 -38.656 -20.016 1 97.88 270 SER A C 1
ATOM 2095 O O . SER A 1 270 ? 8.008 -39.125 -19.5 1 97.88 270 SER A O 1
ATOM 2097 N N . GLN A 1 271 ? 6.012 -39.406 -20.547 1 97.25 271 GLN A N 1
ATOM 2098 C CA . GLN A 1 271 ? 6.027 -40.875 -20.422 1 97.25 271 GLN A CA 1
ATOM 2099 C C . GLN A 1 271 ? 6.691 -41.5 -21.641 1 97.25 271 GLN A C 1
ATOM 2101 O O . GLN A 1 271 ? 6.863 -42.719 -21.688 1 97.25 271 GLN A O 1
ATOM 2106 N N . ILE A 1 272 ? 7.086 -40.75 -22.625 1 96.44 272 ILE A N 1
ATOM 2107 C CA . ILE A 1 272 ? 7.672 -41.281 -23.859 1 96.44 272 ILE A CA 1
ATOM 2108 C C . ILE A 1 272 ? 9.188 -41.344 -23.719 1 96.44 272 ILE A C 1
ATOM 2110 O O . ILE A 1 272 ? 9.844 -40.344 -23.406 1 96.44 272 ILE A O 1
ATOM 2114 N N . PRO A 1 273 ? 9.781 -42.5 -23.891 1 95.56 273 PRO A N 1
ATOM 2115 C CA . PRO A 1 273 ? 11.234 -42.656 -23.75 1 95.56 273 PRO A CA 1
ATOM 2116 C C . PRO A 1 273 ? 12.016 -41.844 -24.797 1 95.56 273 PRO A C 1
ATOM 2118 O O . PRO A 1 273 ? 11.5 -41.594 -25.875 1 95.56 273 PRO A O 1
ATOM 2121 N N . ALA A 1 274 ? 13.219 -41.594 -24.391 1 93.62 274 ALA A N 1
ATOM 2122 C CA . ALA A 1 274 ? 14.109 -40.938 -25.359 1 93.62 274 ALA A CA 1
ATOM 2123 C C . ALA A 1 274 ? 14.211 -41.75 -26.641 1 93.62 274 ALA A C 1
ATOM 2125 O O . ALA A 1 274 ? 14.273 -43 -26.609 1 93.62 274 ALA A O 1
ATOM 2126 N N . GLY A 1 275 ? 14.266 -41.062 -27.734 1 92.38 275 GLY A N 1
ATOM 2127 C CA . GLY A 1 275 ? 14.375 -41.719 -29.031 1 92.38 275 GLY A CA 1
ATOM 2128 C C . GLY A 1 275 ? 13.031 -42 -29.672 1 92.38 275 GLY A C 1
ATOM 2129 O O . GLY A 1 275 ? 12.961 -42.344 -30.859 1 92.38 275 GLY A O 1
ATOM 2130 N N . GLN A 1 276 ? 11.992 -41.906 -28.938 1 96.12 276 GLN A N 1
ATOM 2131 C CA . GLN A 1 276 ? 10.641 -42.094 -29.453 1 96.12 276 GLN A CA 1
ATOM 2132 C C . GLN A 1 276 ? 9.883 -40.781 -29.5 1 96.12 276 GLN A C 1
ATOM 2134 O O . GLN A 1 276 ? 10.359 -39.781 -28.969 1 96.12 276 GLN A O 1
ATOM 2139 N N . TYR A 1 277 ? 8.82 -40.75 -30.281 1 95.81 277 TYR A N 1
ATOM 2140 C CA . TYR A 1 277 ? 8 -39.562 -30.438 1 95.81 277 TYR A CA 1
ATOM 2141 C C . TYR A 1 277 ? 6.543 -39.844 -30.094 1 95.81 277 TYR A C 1
ATOM 2143 O O . TYR A 1 277 ? 6.051 -40.938 -30.344 1 95.81 277 TYR A O 1
ATOM 2151 N N . TRP A 1 278 ? 5.91 -39 -29.5 1 96.75 278 TRP A N 1
ATOM 2152 C CA . TRP A 1 278 ? 4.461 -39 -29.328 1 96.75 278 TRP A CA 1
ATOM 2153 C C . TRP A 1 278 ? 3.869 -37.625 -29.672 1 96.75 278 TRP A C 1
ATOM 2155 O O . TRP A 1 278 ? 4.367 -36.594 -29.203 1 96.75 278 TRP A O 1
ATOM 2165 N N . ASP A 1 279 ? 2.879 -37.625 -30.531 1 96.38 279 ASP A N 1
ATOM 2166 C CA . ASP A 1 279 ? 2.215 -36.406 -30.984 1 96.38 279 ASP A CA 1
ATOM 2167 C C . ASP A 1 279 ? 3.23 -35.406 -31.5 1 96.38 279 ASP A C 1
ATOM 2169 O O . ASP A 1 279 ? 3.111 -34.188 -31.219 1 96.38 279 ASP A O 1
ATOM 2173 N N . GLY A 1 280 ? 4.309 -35.875 -32.094 1 95.62 280 GLY A N 1
ATOM 2174 C CA . GLY A 1 280 ? 5.309 -35.031 -32.719 1 95.62 280 GLY A CA 1
ATOM 2175 C C . GLY A 1 280 ? 6.328 -34.469 -31.75 1 95.62 280 GLY A C 1
ATOM 2176 O O . GLY A 1 280 ? 7.152 -33.625 -32.125 1 95.62 280 GLY A O 1
ATOM 2177 N N . VAL A 1 281 ? 6.281 -34.875 -30.5 1 96.62 281 VAL A N 1
ATOM 2178 C CA . VAL A 1 281 ? 7.211 -34.375 -29.5 1 96.62 281 VAL A CA 1
ATOM 2179 C C . VAL A 1 281 ? 8.234 -35.438 -29.141 1 96.62 281 VAL A C 1
ATOM 2181 O O . VAL A 1 281 ? 7.871 -36.594 -28.891 1 96.62 281 VAL A O 1
ATOM 2184 N N . ARG A 1 282 ? 9.477 -35.062 -29.156 1 94.56 282 ARG A N 1
ATOM 2185 C CA . ARG A 1 282 ? 10.531 -36 -28.828 1 94.56 282 ARG A CA 1
ATOM 2186 C C . ARG A 1 282 ? 10.438 -36.469 -27.375 1 94.56 282 ARG A C 1
ATOM 2188 O O . ARG A 1 282 ? 10.211 -35.625 -26.484 1 94.56 282 ARG A O 1
ATOM 2195 N N . GLY A 1 283 ? 10.586 -37.719 -27.156 1 94.38 283 GLY A N 1
ATOM 2196 C CA . GLY A 1 283 ? 10.602 -38.25 -25.797 1 94.38 283 GLY A CA 1
ATOM 2197 C C . GLY A 1 283 ? 11.898 -37.969 -25.062 1 94.38 283 GLY A C 1
ATOM 2198 O O . GLY A 1 283 ? 12.938 -37.75 -25.688 1 94.38 283 GLY A O 1
ATOM 2199 N N . GLY A 1 284 ? 11.766 -37.875 -23.734 1 93.94 284 GLY A N 1
ATOM 2200 C CA . GLY A 1 284 ? 12.961 -37.781 -22.906 1 93.94 284 GLY A CA 1
ATOM 2201 C C . GLY A 1 284 ? 13.258 -36.344 -22.469 1 93.94 284 GLY A C 1
ATOM 2202 O O . GLY A 1 284 ? 14.078 -36.125 -21.578 1 93.94 284 GLY A O 1
ATOM 2203 N N . SER A 1 285 ? 12.594 -35.375 -23.047 1 93 285 SER A N 1
ATOM 2204 C CA . SER A 1 285 ? 12.859 -33.969 -22.734 1 93 285 SER A CA 1
ATOM 2205 C C . SER A 1 285 ? 12.133 -33.562 -21.453 1 93 285 SER A C 1
ATOM 2207 O O . SER A 1 285 ? 12.719 -32.906 -20.594 1 93 285 SER A O 1
ATOM 2209 N N . VAL A 1 286 ? 10.883 -33.969 -21.312 1 97.75 286 VAL A N 1
ATOM 2210 C CA . VAL A 1 286 ? 10.086 -33.656 -20.125 1 97.75 286 VAL A CA 1
ATOM 2211 C C . VAL A 1 286 ? 10.125 -34.844 -19.156 1 97.75 286 VAL A C 1
ATOM 2213 O O . VAL A 1 286 ? 9.703 -35.938 -19.516 1 97.75 286 VAL A O 1
ATOM 2216 N N . LYS A 1 287 ? 10.609 -34.594 -18 1 97.44 287 LYS A N 1
ATOM 2217 C CA . LYS A 1 287 ? 10.812 -35.656 -17.016 1 97.44 287 LYS A CA 1
ATOM 2218 C C . LYS A 1 287 ? 9.578 -35.844 -16.141 1 97.44 287 LYS A C 1
ATOM 2220 O O . LYS A 1 287 ? 9.305 -36.938 -15.672 1 97.44 287 LYS A O 1
ATOM 2225 N N . ARG A 1 288 ? 8.977 -34.781 -15.852 1 98 288 ARG A N 1
ATOM 2226 C CA . ARG A 1 288 ? 7.863 -34.781 -14.906 1 98 288 ARG A CA 1
ATOM 2227 C C . ARG A 1 288 ? 6.941 -33.594 -15.109 1 98 288 ARG A C 1
ATOM 2229 O O . ARG A 1 288 ? 7.375 -32.531 -15.57 1 98 288 ARG A O 1
ATOM 2236 N N . VAL A 1 289 ? 5.691 -33.781 -14.875 1 98.62 289 VAL A N 1
ATOM 2237 C CA . VAL A 1 289 ? 4.68 -32.75 -14.883 1 98.62 289 VAL A CA 1
ATOM 2238 C C . VAL A 1 289 ? 3.908 -32.75 -13.562 1 98.62 289 VAL A C 1
ATOM 2240 O O . VAL A 1 289 ? 3.508 -33.812 -13.086 1 98.62 289 VAL A O 1
ATOM 2243 N N . TRP A 1 290 ? 3.785 -31.641 -12.906 1 98.56 290 TRP A N 1
ATOM 2244 C CA . TRP A 1 290 ? 2.949 -31.5 -11.719 1 98.56 290 TRP A CA 1
ATOM 2245 C C . TRP A 1 290 ? 1.675 -30.719 -12.047 1 98.56 290 TRP A C 1
ATOM 2247 O O . TRP A 1 290 ? 1.72 -29.703 -12.727 1 98.56 290 TRP A O 1
ATOM 2257 N N . HIS A 1 291 ? 0.594 -31.156 -11.586 1 98.56 291 HIS A N 1
ATOM 2258 C CA . HIS A 1 291 ? -0.737 -30.578 -11.711 1 98.56 291 HIS A CA 1
ATOM 2259 C C . HIS A 1 291 ? -1.74 -31.297 -10.82 1 98.56 291 HIS A C 1
ATOM 2261 O O . HIS A 1 291 ? -1.64 -32.531 -10.625 1 98.56 291 HIS A O 1
ATOM 2267 N N . ALA A 1 292 ? -2.691 -30.578 -10.328 1 98.38 292 ALA A N 1
ATOM 2268 C CA . ALA A 1 292 ? -3.65 -31.188 -9.406 1 98.38 292 ALA A CA 1
ATOM 2269 C C . ALA A 1 292 ? -4.328 -32.406 -10.039 1 98.38 292 ALA A C 1
ATOM 2271 O O . ALA A 1 292 ? -4.562 -33.406 -9.367 1 98.38 292 ALA A O 1
ATOM 2272 N N . THR A 1 293 ? -4.621 -32.312 -11.32 1 97.19 293 THR A N 1
ATOM 2273 C CA . THR A 1 293 ? -5.359 -33.375 -12 1 97.19 293 THR A CA 1
ATOM 2274 C C . THR A 1 293 ? -4.461 -34.594 -12.258 1 97.19 293 THR A C 1
ATOM 2276 O O . THR A 1 293 ? -4.93 -35.625 -12.727 1 97.19 293 THR A O 1
ATOM 2279 N N . LEU A 1 294 ? -3.209 -34.5 -12.008 1 97.94 294 LEU A N 1
ATOM 2280 C CA . LEU A 1 294 ? -2.246 -35.562 -12.242 1 97.94 294 LEU A CA 1
ATOM 2281 C C . LEU A 1 294 ? -1.802 -36.188 -10.922 1 97.94 294 LEU A C 1
ATOM 2283 O O . LEU A 1 294 ? -0.908 -37.031 -10.906 1 97.94 294 LEU A O 1
ATOM 2287 N N . GLN A 1 295 ? -2.381 -35.688 -9.812 1 97.94 295 GLN A N 1
ATOM 2288 C CA . GLN A 1 295 ? -2.074 -36.281 -8.516 1 97.94 295 GLN A CA 1
ATOM 2289 C C . GLN A 1 295 ? -2.586 -37.719 -8.43 1 97.94 295 GLN A C 1
ATOM 2291 O O . GLN A 1 295 ? -3.271 -38.188 -9.344 1 97.94 295 GLN A O 1
ATOM 2296 N N . ASP A 1 296 ? -2.244 -38.406 -7.305 1 96.81 296 ASP A N 1
ATOM 2297 C CA . ASP A 1 296 ? -2.576 -39.812 -7.137 1 96.81 296 ASP A CA 1
ATOM 2298 C C . ASP A 1 296 ? -4.082 -40.031 -7.238 1 96.81 296 ASP A C 1
ATOM 2300 O O . ASP A 1 296 ? -4.871 -39.156 -6.883 1 96.81 296 ASP A O 1
ATOM 2304 N N . GLU A 1 297 ? -4.426 -41.188 -7.699 1 95.44 297 GLU A N 1
ATOM 2305 C CA . GLU A 1 297 ? -5.828 -41.562 -7.867 1 95.44 297 GLU A CA 1
ATOM 2306 C C . GLU A 1 297 ? -6.602 -41.406 -6.559 1 95.44 297 GLU A C 1
ATOM 2308 O O . GLU A 1 297 ? -7.766 -41 -6.562 1 95.44 297 GLU A O 1
ATOM 2313 N N . LYS A 1 298 ? -5.988 -41.719 -5.488 1 96.19 298 LYS A N 1
ATOM 2314 C CA . LYS A 1 298 ? -6.637 -41.656 -4.184 1 96.19 298 LYS A CA 1
ATOM 2315 C C . LYS A 1 298 ? -7.02 -40.219 -3.84 1 96.19 298 LYS A C 1
ATOM 2317 O O . LYS A 1 298 ? -7.91 -39.969 -3.018 1 96.19 298 LYS A O 1
ATOM 2322 N N . ASP A 1 299 ? -6.363 -39.219 -4.508 1 96.56 299 ASP A N 1
ATOM 2323 C CA . ASP A 1 299 ? -6.59 -37.812 -4.207 1 96.56 299 ASP A CA 1
ATOM 2324 C C . ASP A 1 299 ? -7.68 -37.219 -5.105 1 96.56 299 ASP A C 1
ATOM 2326 O O . ASP A 1 299 ? -8.227 -36.156 -4.812 1 96.56 299 ASP A O 1
ATOM 2330 N N . GLN A 1 300 ? -8.039 -37.875 -6.164 1 96.62 300 GLN A N 1
ATOM 2331 C CA . GLN A 1 300 ? -8.844 -37.281 -7.23 1 96.62 300 GLN A CA 1
ATOM 2332 C C . GLN A 1 300 ? -10.273 -37.031 -6.762 1 96.62 300 GLN A C 1
ATOM 2334 O O . GLN A 1 300 ? -10.906 -36.062 -7.191 1 96.62 300 GLN A O 1
ATOM 2339 N N . GLU A 1 301 ? -10.758 -37.781 -5.883 1 96.81 301 GLU A N 1
ATOM 2340 C CA . GLU A 1 301 ? -12.117 -37.594 -5.402 1 96.81 301 GLU A CA 1
ATOM 2341 C C . GLU A 1 301 ? -12.258 -36.25 -4.68 1 96.81 301 GLU A C 1
ATOM 2343 O O . GLU A 1 301 ? -13.125 -35.438 -5.023 1 96.81 301 GLU A O 1
ATOM 2348 N N . TRP A 1 302 ? -11.375 -36.031 -3.652 1 97.38 302 TRP A N 1
ATOM 2349 C CA . TRP A 1 302 ? -11.516 -34.781 -2.904 1 97.38 302 TRP A CA 1
ATOM 2350 C C . TRP A 1 302 ? -11.094 -33.594 -3.754 1 97.38 302 TRP A C 1
ATOM 2352 O O . TRP A 1 302 ? -11.602 -32.469 -3.57 1 97.38 302 TRP A O 1
ATOM 2362 N N . ILE A 1 303 ? -10.195 -33.781 -4.738 1 98 303 ILE A N 1
ATOM 2363 C CA . ILE A 1 303 ? -9.766 -32.688 -5.617 1 98 303 ILE A CA 1
ATOM 2364 C C . ILE A 1 303 ? -10.938 -32.219 -6.469 1 98 303 ILE A C 1
ATOM 2366 O O . ILE A 1 303 ? -11.188 -31.016 -6.582 1 98 303 ILE A O 1
ATOM 2370 N N . ARG A 1 304 ? -11.672 -33.188 -7.039 1 96.75 304 ARG A N 1
ATOM 2371 C CA . ARG A 1 304 ? -12.82 -32.844 -7.871 1 96.75 304 ARG A CA 1
ATOM 2372 C C . ARG A 1 304 ? -13.898 -32.156 -7.055 1 96.75 304 ARG A C 1
ATOM 2374 O O . ARG A 1 304 ? -14.555 -31.219 -7.551 1 96.75 304 ARG A O 1
ATOM 2381 N N . LYS A 1 305 ? -14.055 -32.594 -5.867 1 97.06 305 LYS A N 1
ATOM 2382 C CA . LYS A 1 305 ? -15.031 -31.969 -4.98 1 97.06 305 LYS A CA 1
ATOM 2383 C C . LYS A 1 305 ? -14.602 -30.562 -4.582 1 97.06 305 LYS A C 1
ATOM 2385 O O . LYS A 1 305 ? -15.422 -29.656 -4.52 1 97.06 305 LYS A O 1
ATOM 2390 N N . GLN A 1 306 ? -13.336 -30.312 -4.336 1 98.06 306 GLN A N 1
ATOM 2391 C CA . GLN A 1 306 ? -12.781 -29.047 -3.875 1 98.06 306 GLN A CA 1
ATOM 2392 C C . GLN A 1 306 ? -12.672 -28.047 -5.02 1 98.06 306 GLN A C 1
ATOM 2394 O O . GLN A 1 306 ? -12.797 -26.844 -4.809 1 98.06 306 GLN A O 1
ATOM 2399 N N . MET A 1 307 ? -12.406 -28.562 -6.18 1 97.75 307 MET A N 1
ATOM 2400 C CA . MET A 1 307 ? -12.195 -27.734 -7.355 1 97.75 307 MET A CA 1
ATOM 2401 C C . MET A 1 307 ? -13.109 -28.156 -8.5 1 97.75 307 MET A C 1
ATOM 2403 O O . MET A 1 307 ? -12.633 -28.562 -9.562 1 97.75 307 MET A O 1
ATOM 2407 N N . PRO A 1 308 ? -14.352 -27.859 -8.32 1 94 308 PRO A N 1
ATOM 2408 C CA . PRO A 1 308 ? -15.328 -28.312 -9.32 1 94 308 PRO A CA 1
ATOM 2409 C C . PRO A 1 308 ? -15.141 -27.609 -10.664 1 94 308 PRO A C 1
ATOM 2411 O O . PRO A 1 308 ? -15.617 -28.109 -11.695 1 94 308 PRO A O 1
ATOM 2414 N N . GLY A 1 309 ? -14.484 -26.453 -10.68 1 91.5 309 GLY A N 1
ATOM 2415 C CA . GLY A 1 309 ? -14.312 -25.688 -11.914 1 91.5 309 GLY A CA 1
ATOM 2416 C C . GLY A 1 309 ? -13.125 -26.156 -12.734 1 91.5 309 GLY A C 1
ATOM 2417 O O . GLY A 1 309 ? -12.852 -25.609 -13.805 1 91.5 309 GLY A O 1
ATOM 2418 N N . GLY A 1 310 ? -12.391 -27.172 -12.266 1 91.94 310 GLY A N 1
ATOM 2419 C CA . GLY A 1 310 ? -11.242 -27.688 -13 1 91.94 310 GLY A CA 1
ATOM 2420 C C . GLY A 1 310 ? -9.93 -27.469 -12.281 1 91.94 310 GLY A C 1
ATOM 2421 O O . GLY A 1 310 ? -9.906 -27.062 -11.125 1 91.94 310 GLY A O 1
ATOM 2422 N N . GLY A 1 311 ? -8.828 -27.875 -12.984 1 96.06 311 GLY A N 1
ATOM 2423 C CA . GLY A 1 311 ? -7.496 -27.75 -12.406 1 96.06 311 GLY A CA 1
ATOM 2424 C C . GLY A 1 311 ? -6.895 -26.359 -12.578 1 96.06 311 GLY A C 1
ATOM 2425 O O . GLY A 1 311 ? -7.477 -25.516 -13.258 1 96.06 311 GLY A O 1
ATOM 2426 N N . PRO A 1 312 ? -5.793 -26.109 -11.906 1 98.12 312 PRO A N 1
ATOM 2427 C CA . PRO A 1 312 ? -5.145 -24.797 -12.008 1 98.12 312 PRO A CA 1
ATOM 2428 C C . PRO A 1 312 ? -4.559 -24.531 -13.391 1 98.12 312 PRO A C 1
ATOM 2430 O O . PRO A 1 312 ? -4.137 -25.453 -14.078 1 98.12 312 PRO A O 1
ATOM 2433 N N . ALA A 1 313 ? -4.52 -23.266 -13.758 1 98.31 313 ALA A N 1
ATOM 2434 C CA . ALA A 1 313 ? -3.973 -22.875 -15.055 1 98.31 313 ALA A CA 1
ATOM 2435 C C . ALA A 1 313 ? -2.457 -22.703 -14.984 1 98.31 313 ALA A C 1
ATOM 2437 O O . ALA A 1 313 ? -1.786 -22.609 -16.016 1 98.31 313 ALA A O 1
ATOM 2438 N N . CYS A 1 314 ? -1.942 -22.625 -13.805 1 98.56 314 CYS A N 1
ATOM 2439 C CA . CYS A 1 314 ? -0.501 -22.547 -13.594 1 98.56 314 CYS A CA 1
ATOM 2440 C C . CYS A 1 314 ? 0.04 -23.859 -13.039 1 98.56 314 CYS A C 1
ATOM 2442 O O . CYS A 1 314 ? -0.521 -24.422 -12.094 1 98.56 314 CYS A O 1
ATOM 2444 N N . PHE A 1 315 ? 1.072 -24.406 -13.625 1 98.62 315 PHE A N 1
ATOM 2445 C CA . PHE A 1 315 ? 1.656 -25.688 -13.227 1 98.62 315 PHE A CA 1
ATOM 2446 C C . PHE A 1 315 ? 3.121 -25.766 -13.641 1 98.62 315 PHE A C 1
ATOM 2448 O O . PHE A 1 315 ? 3.662 -24.812 -14.211 1 98.62 315 PHE A O 1
ATOM 2455 N N . SER A 1 316 ? 3.746 -26.891 -13.234 1 98.62 316 SER A N 1
ATOM 2456 C CA . SER A 1 316 ? 5.176 -26.969 -13.508 1 98.62 316 SER A CA 1
ATOM 2457 C C . SER A 1 316 ? 5.527 -28.25 -14.258 1 98.62 316 SER A C 1
ATOM 2459 O O . SER A 1 316 ? 4.809 -29.25 -14.156 1 98.62 316 SER A O 1
ATOM 2461 N N . ILE A 1 317 ? 6.602 -28.188 -15.031 1 98.75 317 ILE A N 1
ATOM 2462 C CA . ILE A 1 317 ? 7.238 -29.359 -15.641 1 98.75 317 ILE A CA 1
ATOM 2463 C C . ILE A 1 317 ? 8.727 -29.359 -15.305 1 98.75 317 ILE A C 1
ATOM 2465 O O . ILE A 1 317 ? 9.305 -28.312 -14.992 1 98.75 317 ILE A O 1
ATOM 2469 N N . MET A 1 318 ? 9.273 -30.469 -15.234 1 98.38 318 MET A N 1
ATOM 2470 C CA . MET A 1 318 ? 10.719 -30.609 -15.07 1 98.38 318 MET A CA 1
ATOM 2471 C C . MET A 1 318 ? 11.359 -31.141 -16.344 1 98.38 318 MET A C 1
ATOM 2473 O O . MET A 1 318 ? 10.945 -32.188 -16.875 1 98.38 318 MET A O 1
ATOM 2477 N N . LEU A 1 319 ? 12.289 -30.422 -16.875 1 97.94 319 LEU A N 1
ATOM 2478 C CA . LEU A 1 319 ? 13.055 -30.938 -18.016 1 97.94 319 LEU A CA 1
ATOM 2479 C C . LEU A 1 319 ? 14.227 -31.797 -17.531 1 97.94 319 LEU A C 1
ATOM 2481 O O . LEU A 1 319 ? 14.555 -31.797 -16.344 1 97.94 319 LEU A O 1
ATOM 2485 N N . ASP A 1 320 ? 14.773 -32.562 -18.406 1 96 320 ASP A N 1
ATOM 2486 C CA . ASP A 1 320 ? 15.906 -33.406 -18.078 1 96 320 ASP A CA 1
ATOM 2487 C C . ASP A 1 320 ? 17.203 -32.594 -18 1 96 320 ASP A C 1
ATOM 2489 O O . ASP A 1 320 ? 18.047 -32.844 -17.141 1 96 320 ASP A O 1
ATOM 2493 N N . ASP A 1 321 ? 17.422 -31.688 -18.859 1 95.5 321 ASP A N 1
ATOM 2494 C CA . ASP A 1 321 ? 18.641 -30.875 -18.984 1 95.5 321 ASP A CA 1
ATOM 2495 C C . ASP A 1 321 ? 18.391 -29.438 -18.531 1 95.5 321 ASP A C 1
ATOM 2497 O O . ASP A 1 321 ? 17.594 -28.719 -19.109 1 95.5 321 ASP A O 1
ATOM 2501 N N . PRO A 1 322 ? 19.188 -29 -17.516 1 95.75 322 PRO A N 1
ATOM 2502 C CA . PRO A 1 322 ? 19.031 -27.625 -17.047 1 95.75 322 PRO A CA 1
ATOM 2503 C C . PRO A 1 322 ? 19.312 -26.594 -18.125 1 95.75 322 PRO A C 1
ATOM 2505 O O . PRO A 1 322 ? 18.734 -25.5 -18.109 1 95.75 322 PRO A O 1
ATOM 2508 N N . ASN A 1 323 ? 20.172 -26.891 -19.047 1 95.62 323 ASN A N 1
ATOM 2509 C CA . ASN A 1 323 ? 20.438 -25.969 -20.141 1 95.62 323 ASN A CA 1
ATOM 2510 C C . ASN A 1 323 ? 19.234 -25.828 -21.078 1 95.62 323 ASN A C 1
ATOM 2512 O O . ASN A 1 323 ? 18.953 -24.75 -21.594 1 95.62 323 ASN A O 1
ATOM 2516 N N . GLU A 1 324 ? 18.547 -26.953 -21.328 1 96.19 324 GLU A N 1
ATOM 2517 C CA . GLU A 1 324 ? 17.312 -26.875 -22.109 1 96.19 324 GLU A CA 1
ATOM 2518 C C . GLU A 1 324 ? 16.25 -26.062 -21.391 1 96.19 324 GLU A C 1
ATOM 2520 O O . GLU A 1 324 ? 15.531 -25.281 -22.016 1 96.19 324 GLU A O 1
ATOM 2525 N N . ALA A 1 325 ? 16.156 -26.25 -20.062 1 96.94 325 ALA A N 1
ATOM 2526 C CA . ALA A 1 325 ? 15.219 -25.469 -19.266 1 96.94 325 ALA A CA 1
ATOM 2527 C C . ALA A 1 325 ? 15.523 -23.969 -19.375 1 96.94 325 ALA A C 1
ATOM 2529 O O . ALA A 1 325 ? 14.609 -23.141 -19.359 1 96.94 325 ALA A O 1
ATOM 2530 N N . ARG A 1 326 ? 16.797 -23.641 -19.453 1 95.38 326 ARG A N 1
ATOM 2531 C CA . ARG A 1 326 ? 17.25 -22.25 -19.547 1 95.38 326 ARG A CA 1
ATOM 2532 C C . ARG A 1 326 ? 16.844 -21.625 -20.875 1 95.38 326 ARG A C 1
ATOM 2534 O O . ARG A 1 326 ? 16.516 -20.438 -20.938 1 95.38 326 ARG A O 1
ATOM 2541 N N . VAL A 1 327 ? 16.797 -22.391 -21.938 1 94.94 327 VAL A N 1
ATOM 2542 C CA . VAL A 1 327 ? 16.688 -21.859 -23.297 1 94.94 327 VAL A CA 1
ATOM 2543 C C . VAL A 1 327 ? 15.242 -21.969 -23.781 1 94.94 327 VAL A C 1
ATOM 2545 O O . VAL A 1 327 ? 14.758 -21.109 -24.516 1 94.94 327 VAL A O 1
ATOM 2548 N N . LEU A 1 328 ? 14.492 -22.938 -23.297 1 95.94 328 LEU A N 1
ATOM 2549 C CA . LEU A 1 328 ? 13.18 -23.297 -23.812 1 95.94 328 LEU A CA 1
ATOM 2550 C C . LEU A 1 328 ? 12.258 -22.078 -23.844 1 95.94 328 LEU A C 1
ATOM 2552 O O . LEU A 1 328 ? 11.586 -21.812 -24.844 1 95.94 328 LEU A O 1
ATOM 2556 N N . PRO A 1 329 ? 12.172 -21.25 -22.75 1 95.56 329 PRO A N 1
ATOM 2557 C CA . PRO A 1 329 ? 11.234 -20.125 -22.719 1 95.56 329 PRO A CA 1
ATOM 2558 C C . PRO A 1 329 ? 11.438 -19.156 -23.891 1 95.56 329 PRO A C 1
ATOM 2560 O O . PRO A 1 329 ? 10.484 -18.5 -24.312 1 95.56 329 PRO A O 1
ATOM 2563 N N . TYR A 1 330 ? 12.594 -19.172 -24.484 1 91.75 330 TYR A N 1
ATOM 2564 C CA . TYR A 1 330 ? 12.93 -18.156 -25.484 1 91.75 330 TYR A CA 1
ATOM 2565 C C . TYR A 1 330 ? 12.75 -18.703 -26.891 1 91.75 330 TYR A C 1
ATOM 2567 O O . TYR A 1 330 ? 12.906 -17.953 -27.875 1 91.75 330 TYR A O 1
ATOM 2575 N N . LEU A 1 331 ? 12.383 -19.922 -26.984 1 92.38 331 LEU A N 1
ATOM 2576 C CA . LEU A 1 331 ? 12.133 -20.531 -28.281 1 92.38 331 LEU A CA 1
ATOM 2577 C C . LEU A 1 331 ? 10.641 -20.531 -28.609 1 92.38 331 LEU A C 1
ATOM 2579 O O . LEU A 1 331 ? 10.242 -20.828 -29.734 1 92.38 331 LEU A O 1
ATOM 2583 N N . LEU A 1 332 ? 9.852 -20.156 -27.641 1 91.69 332 LEU A N 1
ATOM 2584 C CA . LEU A 1 332 ? 8.398 -20.156 -27.797 1 91.69 332 LEU A CA 1
ATOM 2585 C C . LEU A 1 332 ? 7.922 -18.828 -28.391 1 91.69 332 LEU A C 1
ATOM 2587 O O . LEU A 1 332 ? 8.5 -17.781 -28.109 1 91.69 332 LEU A O 1
ATOM 2591 N N . LYS A 1 333 ? 6.859 -18.875 -29.188 1 87.75 333 LYS A N 1
ATOM 2592 C CA . LYS A 1 333 ? 6.336 -17.688 -29.859 1 87.75 333 LYS A CA 1
ATOM 2593 C C . LYS A 1 333 ? 5.098 -17.156 -29.141 1 87.75 333 LYS A C 1
ATOM 2595 O O . LYS A 1 333 ? 4.828 -15.953 -29.188 1 87.75 333 LYS A O 1
ATOM 2600 N N . LEU A 1 334 ? 4.363 -18.047 -28.5 1 90.12 334 LEU A N 1
ATOM 2601 C CA . LEU A 1 334 ? 3.09 -17.656 -27.906 1 90.12 334 LEU A CA 1
ATOM 2602 C C . LEU A 1 334 ? 3.219 -17.5 -26.391 1 90.12 334 LEU A C 1
ATOM 2604 O O . LEU A 1 334 ? 2.363 -16.875 -25.766 1 90.12 334 LEU A O 1
ATOM 2608 N N . PHE A 1 335 ? 4.277 -18.094 -25.797 1 92.12 335 PHE A N 1
ATOM 2609 C CA . PHE A 1 335 ? 4.562 -17.906 -24.375 1 92.12 335 PHE A CA 1
ATOM 2610 C C . PHE A 1 335 ? 5.547 -16.766 -24.156 1 92.12 335 PHE A C 1
ATOM 2612 O O . PHE A 1 335 ? 6.52 -16.625 -24.906 1 92.12 335 PHE A O 1
ATOM 2619 N N . THR A 1 336 ? 5.262 -15.922 -23.219 1 90 336 THR A N 1
ATOM 2620 C CA . THR A 1 336 ? 6.191 -14.859 -22.844 1 90 336 THR A CA 1
ATOM 2621 C C . THR A 1 336 ? 7.066 -15.305 -21.672 1 90 336 THR A C 1
ATOM 2623 O O . THR A 1 336 ? 6.562 -15.797 -20.656 1 90 336 THR A O 1
ATOM 2626 N N . SER A 1 337 ? 8.359 -15.18 -21.828 1 92.69 337 SER A N 1
ATOM 2627 C CA . SER A 1 337 ? 9.281 -15.445 -20.734 1 92.69 337 SER A CA 1
ATOM 2628 C C . SER A 1 337 ? 9.211 -14.344 -19.672 1 92.69 337 SER A C 1
ATOM 2630 O O . SER A 1 337 ? 9.789 -13.273 -19.859 1 92.69 337 SER A O 1
ATOM 2632 N N . ALA A 1 338 ? 8.578 -14.578 -18.625 1 92.44 338 ALA A N 1
ATOM 2633 C CA . ALA A 1 338 ? 8.398 -13.625 -17.531 1 92.44 338 ALA A CA 1
ATOM 2634 C C . ALA A 1 338 ? 7.852 -14.328 -16.297 1 92.44 338 ALA A C 1
ATOM 2636 O O . ALA A 1 338 ? 7.25 -15.398 -16.391 1 92.44 338 ALA A O 1
ATOM 2637 N N . THR A 1 339 ? 8.148 -13.68 -15.188 1 91.88 339 THR A N 1
ATOM 2638 C CA . THR A 1 339 ? 7.582 -14.195 -13.953 1 91.88 339 THR A CA 1
ATOM 2639 C C . THR A 1 339 ? 6.172 -13.656 -13.734 1 91.88 339 THR A C 1
ATOM 2641 O O . THR A 1 339 ? 5.84 -12.562 -14.211 1 91.88 339 THR A O 1
ATOM 2644 N N . SER A 1 340 ? 5.23 -14.336 -13.273 1 93.38 340 SER A N 1
ATOM 2645 C CA . SER A 1 340 ? 3.852 -14.031 -12.914 1 93.38 340 SER A CA 1
ATOM 2646 C C . SER A 1 340 ? 2.889 -15.055 -13.5 1 93.38 340 SER A C 1
ATOM 2648 O O . SER A 1 340 ? 3.305 -16.141 -13.906 1 93.38 340 SER A O 1
ATOM 2650 N N . LEU A 1 341 ? 1.698 -14.781 -13.312 1 96.44 341 LEU A N 1
ATOM 2651 C CA . LEU A 1 341 ? 0.66 -15.688 -13.797 1 96.44 341 LEU A CA 1
ATOM 2652 C C . LEU A 1 341 ? -0.697 -14.992 -13.82 1 96.44 341 LEU A C 1
ATOM 2654 O O . LEU A 1 341 ? -0.833 -13.875 -13.328 1 96.44 341 LEU A O 1
ATOM 2658 N N . GLY A 1 342 ? -1.664 -15.594 -14.43 1 96.25 342 GLY A N 1
ATOM 2659 C CA . GLY A 1 342 ? -3.059 -15.203 -14.297 1 96.25 342 GLY A CA 1
ATOM 2660 C C . GLY A 1 342 ? -3.502 -14.195 -15.336 1 96.25 342 GLY A C 1
ATOM 2661 O O . GLY A 1 342 ? -4.684 -13.844 -15.406 1 96.25 342 GLY A O 1
ATOM 2662 N N . GLY A 1 343 ? -2.57 -13.703 -16.172 1 94 343 GLY A N 1
ATOM 2663 C CA . GLY A 1 343 ? -2.949 -12.812 -17.25 1 94 343 GLY A CA 1
ATOM 2664 C C . GLY A 1 343 ? -3.584 -13.531 -18.438 1 94 343 GLY A C 1
ATOM 2665 O O . GLY A 1 343 ? -3.674 -14.766 -18.438 1 94 343 GLY A O 1
ATOM 2666 N N . VAL A 1 344 ? -4.023 -12.719 -19.453 1 91.06 344 VAL A N 1
ATOM 2667 C CA . VAL A 1 344 ? -4.676 -13.297 -20.625 1 91.06 344 VAL A CA 1
ATOM 2668 C C . VAL A 1 344 ? -3.645 -14.008 -21.5 1 91.06 344 VAL A C 1
ATOM 2670 O O . VAL A 1 344 ? -3.988 -14.898 -22.281 1 91.06 344 VAL A O 1
ATOM 2673 N N . GLU A 1 345 ? -2.371 -13.625 -21.25 1 89.69 345 GLU A N 1
ATOM 2674 C CA . GLU A 1 345 ? -1.277 -14.211 -22.031 1 89.69 345 GLU A CA 1
ATOM 2675 C C . GLU A 1 345 ? -0.685 -15.422 -21.312 1 89.69 345 GLU A C 1
ATOM 2677 O O . GLU A 1 345 ? -0.707 -15.492 -20.078 1 89.69 345 GLU A O 1
ATOM 2682 N N . SER A 1 346 ? -0.15 -16.344 -22.031 1 93.75 346 SER A N 1
ATOM 2683 C CA . SER A 1 346 ? 0.612 -17.438 -21.438 1 93.75 346 SER A CA 1
ATOM 2684 C C . SER A 1 346 ? 2.033 -17 -21.109 1 93.75 346 SER A C 1
ATOM 2686 O O . SER A 1 346 ? 2.672 -16.281 -21.875 1 93.75 346 SER A O 1
ATOM 2688 N N . LEU A 1 347 ? 2.445 -17.359 -19.906 1 95.81 347 LEU A N 1
ATOM 2689 C CA . LEU A 1 347 ? 3.799 -17.078 -19.438 1 95.81 347 LEU A CA 1
ATOM 2690 C C . LEU A 1 347 ? 4.559 -18.359 -19.172 1 95.81 347 LEU A C 1
ATOM 2692 O O . LEU A 1 347 ? 3.949 -19.391 -18.859 1 95.81 347 LEU A O 1
ATOM 2696 N N . ILE A 1 348 ? 5.852 -18.328 -19.312 1 96.06 348 ILE A N 1
ATOM 2697 C CA . ILE A 1 348 ? 6.742 -19.438 -19 1 96.06 348 ILE A CA 1
ATOM 2698 C C . ILE A 1 348 ? 8.016 -18.922 -18.344 1 96.06 348 ILE A C 1
ATOM 2700 O O . ILE A 1 348 ? 8.508 -17.844 -18.688 1 96.06 348 ILE A O 1
ATOM 2704 N N . GLU A 1 349 ? 8.508 -19.656 -17.359 1 95.38 349 GLU A N 1
ATOM 2705 C CA . GLU A 1 349 ? 9.75 -19.234 -16.719 1 95.38 349 GLU A CA 1
ATOM 2706 C C . GLU A 1 349 ? 10.523 -20.422 -16.156 1 95.38 349 GLU A C 1
ATOM 2708 O O . GLU A 1 349 ? 9.93 -21.359 -15.617 1 95.38 349 GLU A O 1
ATOM 2713 N N . GLN A 1 350 ? 11.898 -20.328 -16.328 1 96 350 GLN A N 1
ATOM 2714 C CA . GLN A 1 350 ? 12.734 -21.141 -15.461 1 96 350 GLN A CA 1
ATOM 2715 C C . GLN A 1 350 ? 12.656 -20.656 -14.008 1 96 350 GLN A C 1
ATOM 2717 O O . GLN A 1 350 ? 13.062 -19.547 -13.703 1 96 350 GLN A O 1
ATOM 2722 N N . ARG A 1 351 ? 12.133 -21.484 -13.164 1 94.75 351 ARG A N 1
ATOM 2723 C CA . ARG A 1 351 ? 11.797 -21.047 -11.812 1 94.75 351 ARG A CA 1
ATOM 2724 C C . ARG A 1 351 ? 13.031 -20.562 -11.062 1 94.75 351 ARG A C 1
ATOM 2726 O O . ARG A 1 351 ? 12.945 -19.656 -10.227 1 94.75 351 ARG A O 1
ATOM 2733 N N . HIS A 1 352 ? 14.172 -21.078 -11.352 1 91.94 352 HIS A N 1
ATOM 2734 C CA . HIS A 1 352 ? 15.43 -20.703 -10.711 1 91.94 352 HIS A CA 1
ATOM 2735 C C . HIS A 1 352 ? 15.688 -19.203 -10.859 1 91.94 352 HIS A C 1
ATOM 2737 O O . HIS A 1 352 ? 16.359 -18.609 -10.023 1 91.94 352 HIS A O 1
ATOM 2743 N N . LEU A 1 353 ? 15.164 -18.594 -11.898 1 88.12 353 LEU A N 1
ATOM 2744 C CA . LEU A 1 353 ? 15.391 -17.172 -12.156 1 88.12 353 LEU A CA 1
ATOM 2745 C C . LEU A 1 353 ? 14.656 -16.312 -11.133 1 88.12 353 LEU A C 1
ATOM 2747 O O . LEU A 1 353 ? 15.117 -15.211 -10.805 1 88.12 353 LEU A O 1
ATOM 2751 N N . SER A 1 354 ? 13.562 -16.75 -10.602 1 86.31 354 SER A N 1
ATOM 2752 C CA . SER A 1 354 ? 12.773 -15.992 -9.641 1 86.31 354 SER A CA 1
ATOM 2753 C C . SER A 1 354 ? 12.961 -16.516 -8.227 1 86.31 354 SER A C 1
ATOM 2755 O O . SER A 1 354 ? 12.727 -15.805 -7.25 1 86.31 354 SER A O 1
ATOM 2757 N N . ASP A 1 355 ? 13.312 -17.766 -8.156 1 86.69 355 ASP A N 1
ATOM 2758 C CA . ASP A 1 355 ? 13.555 -18.453 -6.891 1 86.69 355 ASP A CA 1
ATOM 2759 C C . ASP A 1 355 ? 14.883 -19.203 -6.914 1 86.69 355 ASP A C 1
ATOM 2761 O O . ASP A 1 355 ? 14.938 -20.375 -7.293 1 86.69 355 ASP A O 1
ATOM 2765 N N . PRO A 1 356 ? 15.828 -18.625 -6.383 1 82.06 356 PRO A N 1
ATOM 2766 C CA . PRO A 1 356 ? 17.172 -19.203 -6.492 1 82.06 356 PRO A CA 1
ATOM 2767 C C . PRO A 1 356 ? 17.266 -20.594 -5.887 1 82.06 356 PRO A C 1
ATOM 2769 O O . PRO A 1 356 ? 18.156 -21.375 -6.25 1 82.06 356 PRO A O 1
ATOM 2772 N N . GLY A 1 357 ? 16.406 -20.984 -5.043 1 84.94 357 GLY A N 1
ATOM 2773 C CA . GLY A 1 357 ? 16.453 -22.281 -4.41 1 84.94 357 GLY A CA 1
ATOM 2774 C C . GLY A 1 357 ? 15.766 -23.359 -5.234 1 84.94 357 GLY A C 1
ATOM 2775 O O . GLY A 1 357 ? 15.875 -24.547 -4.926 1 84.94 357 GLY A O 1
ATOM 2776 N N . ALA A 1 358 ? 15.234 -23 -6.336 1 91.19 358 ALA A N 1
ATOM 2777 C CA . ALA A 1 358 ? 14.492 -23.953 -7.152 1 91.19 358 ALA A CA 1
ATOM 2778 C C . ALA A 1 358 ? 15.43 -24.766 -8.047 1 91.19 358 ALA A C 1
ATOM 2780 O O . ALA A 1 358 ? 16.484 -24.266 -8.469 1 91.19 358 ALA A O 1
ATOM 2781 N N . ASP A 1 359 ? 15.102 -26 -8.344 1 95.31 359 ASP A N 1
ATOM 2782 C CA . ASP A 1 359 ? 15.805 -26.828 -9.312 1 95.31 359 ASP A CA 1
ATOM 2783 C C . ASP A 1 359 ? 15.914 -26.125 -10.664 1 95.31 359 ASP A C 1
ATOM 2785 O O . ASP A 1 359 ? 14.922 -25.594 -11.18 1 95.31 359 ASP A O 1
ATOM 2789 N N . LYS A 1 360 ? 17.062 -26.078 -11.242 1 96.56 360 LYS A N 1
ATOM 2790 C CA . LYS A 1 360 ? 17.312 -25.375 -12.5 1 96.56 360 LYS A CA 1
ATOM 2791 C C . LYS A 1 360 ? 16.578 -26.031 -13.656 1 96.56 360 LYS A C 1
ATOM 2793 O O . LYS A 1 360 ? 16.422 -25.438 -14.727 1 96.56 360 LYS A O 1
ATOM 2798 N N . ARG A 1 361 ? 16.141 -27.234 -13.508 1 97.69 361 ARG A N 1
ATOM 2799 C CA . ARG A 1 361 ? 15.406 -27.969 -14.539 1 97.69 361 ARG A CA 1
ATOM 2800 C C . ARG A 1 361 ? 13.914 -27.656 -14.477 1 97.69 361 ARG A C 1
ATOM 2802 O O . ARG A 1 361 ? 13.164 -28 -15.391 1 97.69 361 ARG A O 1
ATOM 2809 N N . LEU A 1 362 ? 13.469 -26.906 -13.422 1 98.12 362 LEU A N 1
ATOM 2810 C CA . LEU A 1 362 ? 12.055 -26.656 -13.164 1 98.12 362 LEU A CA 1
ATOM 2811 C C . LEU A 1 362 ? 11.555 -25.469 -13.969 1 98.12 362 LEU A C 1
ATOM 2813 O O . LEU A 1 362 ? 12.148 -24.391 -13.938 1 98.12 362 LEU A O 1
ATOM 2817 N N . ILE A 1 363 ? 10.477 -25.719 -14.719 1 98.25 363 ILE A N 1
ATOM 2818 C CA . ILE A 1 363 ? 9.797 -24.688 -15.508 1 98.25 363 ILE A CA 1
ATOM 2819 C C . ILE A 1 363 ? 8.367 -24.516 -14.992 1 98.25 363 ILE A C 1
ATOM 2821 O O . ILE A 1 363 ? 7.668 -25.484 -14.727 1 98.25 363 ILE A O 1
ATOM 2825 N N . ARG A 1 364 ? 7.969 -23.297 -14.805 1 98.38 364 ARG A N 1
ATOM 2826 C CA . ARG A 1 364 ? 6.57 -23 -14.5 1 98.38 364 ARG A CA 1
ATOM 2827 C C . ARG A 1 364 ? 5.859 -22.406 -15.711 1 98.38 364 ARG A C 1
ATOM 2829 O O . ARG A 1 364 ? 6.398 -21.516 -16.375 1 98.38 364 ARG A O 1
ATOM 2836 N N . LEU A 1 365 ? 4.746 -22.922 -16.016 1 98.44 365 LEU A N 1
ATOM 2837 C CA . LEU A 1 365 ? 3.887 -22.422 -17.094 1 98.44 365 LEU A CA 1
ATOM 2838 C C . LEU A 1 365 ? 2.607 -21.812 -16.516 1 98.44 365 LEU A C 1
ATOM 2840 O O . LEU A 1 365 ? 1.999 -22.391 -15.609 1 98.44 365 LEU A O 1
ATOM 2844 N N . SER A 1 366 ? 2.238 -20.672 -16.938 1 98.12 366 SER A N 1
ATOM 2845 C CA . SER A 1 366 ? 0.95 -20.031 -16.688 1 98.12 366 SER A CA 1
ATOM 2846 C C . SER A 1 366 ? 0.151 -19.859 -17.969 1 98.12 366 SER A C 1
ATOM 2848 O O . SER A 1 366 ? 0.502 -19.031 -18.812 1 98.12 366 SER A O 1
ATOM 2850 N N . ILE A 1 367 ? -0.939 -20.531 -18.047 1 98 367 ILE A N 1
ATOM 2851 C CA . ILE A 1 367 ? -1.639 -20.672 -19.312 1 98 367 ILE A CA 1
ATOM 2852 C C . ILE A 1 367 ? -2.705 -19.578 -19.438 1 98 367 ILE A C 1
ATOM 2854 O O . ILE A 1 367 ? -3.471 -19.344 -18.5 1 98 367 ILE A O 1
ATOM 2858 N N . GLY A 1 368 ? -2.721 -18.922 -20.609 1 95.62 368 GLY A N 1
ATOM 2859 C CA . GLY A 1 368 ? -3.656 -17.844 -20.859 1 95.62 368 GLY A CA 1
ATOM 2860 C C . GLY A 1 368 ? -4.875 -18.281 -21.656 1 95.62 368 GLY A C 1
ATOM 2861 O O . GLY A 1 368 ? -5.395 -19.375 -21.438 1 95.62 368 GLY A O 1
ATOM 2862 N N . LEU A 1 369 ? -5.359 -17.344 -22.5 1 93.69 369 LEU A N 1
ATOM 2863 C CA . LEU A 1 369 ? -6.648 -17.547 -23.156 1 93.69 369 LEU A CA 1
ATOM 2864 C C . LEU A 1 369 ? -6.461 -17.984 -24.594 1 93.69 369 LEU A C 1
ATOM 2866 O O . LEU A 1 369 ? -7.434 -18.141 -25.328 1 93.69 369 LEU A O 1
ATOM 2870 N N . GLU A 1 370 ? -5.234 -18.234 -25.016 1 90.19 370 GLU A N 1
ATOM 2871 C CA . GLU A 1 370 ? -4.977 -18.641 -26.391 1 90.19 370 GLU A CA 1
ATOM 2872 C C . GLU A 1 370 ? -5.676 -19.953 -26.719 1 90.19 370 GLU A C 1
ATOM 2874 O O . GLU A 1 370 ? -6.121 -20.656 -25.812 1 90.19 370 GLU A O 1
ATOM 2879 N N . ASN A 1 371 ? -5.75 -20.203 -28.047 1 89.38 371 ASN A N 1
ATOM 2880 C CA . ASN A 1 371 ? -6.195 -21.531 -28.469 1 89.38 371 ASN A CA 1
ATOM 2881 C C . ASN A 1 371 ? -5.242 -22.609 -27.984 1 89.38 371 ASN A C 1
ATOM 2883 O O . ASN A 1 371 ? -4.035 -22.547 -28.25 1 89.38 371 ASN A O 1
ATOM 2887 N N . VAL A 1 372 ? -5.773 -23.594 -27.328 1 94.88 372 VAL A N 1
ATOM 2888 C CA . VAL A 1 372 ? -4.949 -24.594 -26.656 1 94.88 372 VAL A CA 1
ATOM 2889 C C . VAL A 1 372 ? -4.141 -25.375 -27.688 1 94.88 372 VAL A C 1
ATOM 2891 O O . VAL A 1 372 ? -3.006 -25.781 -27.422 1 94.88 372 VAL A O 1
ATOM 2894 N N . GLU A 1 373 ? -4.676 -25.609 -28.891 1 94.75 373 GLU A N 1
ATOM 2895 C CA . GLU A 1 373 ? -3.941 -26.328 -29.922 1 94.75 373 GLU A CA 1
ATOM 2896 C C . GLU A 1 373 ? -2.758 -25.516 -30.438 1 94.75 373 GLU A C 1
ATOM 2898 O O . GLU A 1 373 ? -1.715 -26.078 -30.781 1 94.75 373 GLU A O 1
ATOM 2903 N N . ASP A 1 374 ? -2.939 -24.203 -30.484 1 93.19 374 ASP A N 1
ATOM 2904 C CA . ASP A 1 374 ? -1.828 -23.328 -30.844 1 93.19 374 ASP A CA 1
ATOM 2905 C C . ASP A 1 374 ? -0.723 -23.375 -29.797 1 93.19 374 ASP A C 1
ATOM 2907 O O . ASP A 1 374 ? 0.463 -23.359 -30.125 1 93.19 374 ASP A O 1
ATOM 2911 N N . LEU A 1 375 ? -1.094 -23.453 -28.516 1 95 375 LEU A N 1
ATOM 2912 C CA . LEU A 1 375 ? -0.114 -23.562 -27.438 1 95 375 LEU A CA 1
ATOM 2913 C C . LEU A 1 375 ? 0.643 -24.891 -27.531 1 95 375 LEU A C 1
ATOM 2915 O O . LEU A 1 375 ? 1.86 -24.922 -27.328 1 95 375 LEU A O 1
ATOM 2919 N N . LYS A 1 376 ? -0.069 -25.969 -27.844 1 96.12 376 LYS A N 1
ATOM 2920 C CA . LYS A 1 376 ? 0.57 -27.266 -28 1 96.12 376 LYS A CA 1
ATOM 2921 C C . LYS A 1 376 ? 1.58 -27.266 -29.141 1 96.12 376 LYS A C 1
ATOM 2923 O O . LYS A 1 376 ? 2.691 -27.781 -29 1 96.12 376 LYS A O 1
ATOM 2928 N N . GLU A 1 377 ? 1.161 -26.656 -30.234 1 94.62 377 GLU A N 1
ATOM 2929 C CA . GLU A 1 377 ? 2.045 -26.594 -31.391 1 94.62 377 GLU A CA 1
ATOM 2930 C C . GLU A 1 377 ? 3.303 -25.797 -31.094 1 94.62 377 GLU A C 1
ATOM 2932 O O . GLU A 1 377 ? 4.398 -26.156 -31.516 1 94.62 377 GLU A O 1
ATOM 2937 N N . ASP A 1 378 ? 3.123 -24.703 -30.422 1 94.75 378 ASP A N 1
ATOM 2938 C CA . ASP A 1 378 ? 4.258 -23.875 -30.016 1 94.75 378 ASP A CA 1
ATOM 2939 C C . ASP A 1 378 ? 5.215 -24.656 -29.125 1 94.75 378 ASP A C 1
ATOM 2941 O O . ASP A 1 378 ? 6.43 -24.625 -29.328 1 94.75 378 ASP A O 1
ATOM 2945 N N . LEU A 1 379 ? 4.723 -25.406 -28.156 1 96.75 379 LEU A N 1
ATOM 2946 C CA . LEU A 1 379 ? 5.531 -26.234 -27.25 1 96.75 379 LEU A CA 1
ATOM 2947 C C . LEU A 1 379 ? 6.207 -27.375 -28 1 96.75 379 LEU A C 1
ATOM 2949 O O . LEU A 1 379 ? 7.371 -27.688 -27.75 1 96.75 379 LEU A O 1
ATOM 2953 N N . ARG A 1 380 ? 5.441 -27.984 -28.906 1 96.25 380 ARG A N 1
ATOM 2954 C CA . ARG A 1 380 ? 5.973 -29.078 -29.719 1 96.25 380 ARG A CA 1
ATOM 2955 C C . ARG A 1 380 ? 7.227 -28.641 -30.469 1 96.25 380 ARG A C 1
ATOM 2957 O O . ARG A 1 380 ? 8.273 -29.297 -30.375 1 96.25 380 ARG A O 1
ATOM 2964 N N . GLN A 1 381 ? 7.141 -27.562 -31.188 1 94.88 381 GLN A N 1
ATOM 2965 C CA . GLN A 1 381 ? 8.273 -27.078 -31.969 1 94.88 381 GLN A CA 1
ATOM 2966 C C . GLN A 1 381 ? 9.445 -26.703 -31.062 1 94.88 381 GLN A C 1
ATOM 2968 O O . GLN A 1 381 ? 10.602 -26.984 -31.375 1 94.88 381 GLN A O 1
ATOM 2973 N N . ALA A 1 382 ? 9.18 -26.047 -29.938 1 95.88 382 ALA A N 1
ATOM 2974 C CA . ALA A 1 382 ? 10.234 -25.594 -29.047 1 95.88 382 ALA A CA 1
ATOM 2975 C C . ALA A 1 382 ? 10.938 -26.781 -28.375 1 95.88 382 ALA A C 1
ATOM 2977 O O . ALA A 1 382 ? 12.164 -26.781 -28.234 1 95.88 382 ALA A O 1
ATOM 2978 N N . LEU A 1 383 ? 10.203 -27.797 -27.953 1 96.88 383 LEU A N 1
ATOM 2979 C CA . LEU A 1 383 ? 10.766 -28.969 -27.297 1 96.88 383 LEU A CA 1
ATOM 2980 C C . LEU A 1 383 ? 11.625 -29.766 -28.266 1 96.88 383 LEU A C 1
ATOM 2982 O O . LEU A 1 383 ? 12.641 -30.359 -27.875 1 96.88 383 LEU A O 1
ATOM 2986 N N . ASN A 1 384 ? 11.25 -29.781 -29.5 1 96.31 384 ASN A N 1
ATOM 2987 C CA . ASN A 1 384 ? 12.008 -30.516 -30.5 1 96.31 384 ASN A CA 1
ATOM 2988 C C . ASN A 1 384 ? 13.281 -29.781 -30.891 1 96.31 384 ASN A C 1
ATOM 2990 O O . ASN A 1 384 ? 14.273 -30.391 -31.281 1 96.31 384 ASN A O 1
ATOM 2994 N N . GLY A 1 385 ? 13.25 -28.453 -30.797 1 94.12 385 GLY A N 1
ATOM 2995 C CA . GLY A 1 385 ? 14.375 -27.656 -31.266 1 94.12 385 GLY A CA 1
ATOM 2996 C C . GLY A 1 385 ? 15.32 -27.234 -30.141 1 94.12 385 GLY A C 1
ATOM 2997 O O . GLY A 1 385 ? 16.406 -26.703 -30.406 1 94.12 385 GLY A O 1
ATOM 2998 N N . VAL A 1 386 ? 15.008 -27.531 -28.922 1 95.06 386 VAL A N 1
ATOM 2999 C CA . VAL A 1 386 ? 15.695 -26.906 -27.797 1 95.06 386 VAL A CA 1
ATOM 3000 C C . VAL A 1 386 ? 17.094 -27.5 -27.656 1 95.06 386 VAL A C 1
ATOM 3002 O O . VAL A 1 386 ? 18.047 -26.781 -27.344 1 95.06 386 VAL A O 1
ATOM 3005 N N . ALA A 1 387 ? 17.312 -28.766 -27.938 1 93.06 387 ALA A N 1
ATOM 3006 C CA . ALA A 1 387 ? 18.625 -29.391 -27.844 1 93.06 387 ALA A CA 1
ATOM 3007 C C . ALA A 1 387 ? 19.625 -28.734 -28.812 1 93.06 387 ALA A C 1
ATOM 3009 O O . ALA A 1 387 ? 20.766 -28.469 -28.438 1 93.06 387 ALA A O 1
ATOM 3010 N N . ALA A 1 388 ? 19.141 -28.594 -29.953 1 93.56 388 ALA A N 1
ATOM 3011 C CA . ALA A 1 388 ? 19.984 -27.938 -30.953 1 93.56 388 ALA A CA 1
ATOM 3012 C C . ALA A 1 388 ? 20.328 -26.516 -30.547 1 93.56 388 ALA A C 1
ATOM 3014 O O . ALA A 1 388 ? 21.438 -26.031 -30.797 1 93.56 388 ALA A O 1
ATOM 3015 N N . SER A 1 389 ? 19.359 -25.812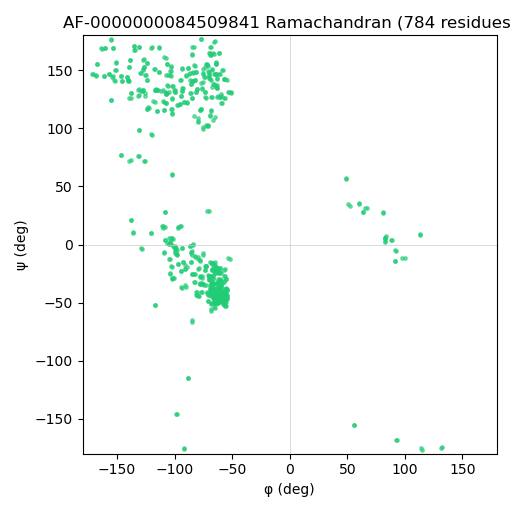 -30.047 1 91.88 389 SER A N 1
ATOM 3016 C CA . SER A 1 389 ? 19.578 -24.438 -29.625 1 91.88 389 SER A CA 1
ATOM 3017 C C . SER A 1 389 ? 20.578 -24.359 -28.484 1 91.88 389 SER A C 1
ATOM 3019 O O . SER A 1 389 ? 21.344 -23.391 -28.391 1 91.88 389 SER A O 1
ATOM 3021 N N . VAL A 1 390 ? 20.547 -25.297 -27.547 1 92.88 390 VAL A N 1
ATOM 3022 C CA . VAL A 1 390 ? 21.516 -25.359 -26.453 1 92.88 390 VAL A CA 1
ATOM 3023 C C . VAL A 1 390 ? 22.922 -25.547 -27.031 1 92.88 390 VAL A C 1
ATOM 3025 O O . VAL A 1 390 ? 23.859 -24.875 -26.625 1 92.88 390 VAL A O 1
ATOM 3028 N N . LYS A 1 391 ? 23.031 -26.406 -27.938 1 91.56 391 LYS A N 1
ATOM 3029 C CA . LYS A 1 391 ? 24.328 -26.688 -28.562 1 91.56 391 LYS A CA 1
ATOM 3030 C C . LYS A 1 391 ? 24.891 -25.438 -29.234 1 91.56 391 LYS A C 1
ATOM 3032 O O . LYS A 1 391 ? 26.094 -25.203 -29.203 1 91.56 391 LYS A O 1
ATOM 3037 N N . ALA A 1 392 ? 23.984 -24.688 -29.766 1 89 392 ALA A N 1
ATOM 3038 C CA . ALA A 1 392 ? 24.406 -23.484 -30.484 1 89 392 ALA A CA 1
ATOM 3039 C C . ALA A 1 392 ? 24.891 -22.406 -29.516 1 89 392 ALA A C 1
ATOM 3041 O O . ALA A 1 392 ? 25.547 -21.453 -29.906 1 89 392 ALA A O 1
ATOM 3042 N N . ARG A 1 393 ? 24.547 -22.484 -28.25 1 84.69 393 ARG A N 1
ATOM 3043 C CA . ARG A 1 393 ? 24.859 -21.453 -27.266 1 84.69 393 ARG A CA 1
ATOM 3044 C C . ARG A 1 393 ? 26.016 -21.891 -26.375 1 84.69 393 ARG A C 1
ATOM 3046 O O . ARG A 1 393 ? 26.391 -21.172 -25.453 1 84.69 393 ARG A O 1
ATOM 3053 N N . LEU A 1 394 ? 26.344 -23.094 -26.453 1 79.44 394 LEU A N 1
ATOM 3054 C CA . LEU A 1 394 ? 27.516 -23.578 -25.734 1 79.44 394 LEU A CA 1
ATOM 3055 C C . LEU A 1 394 ? 28.797 -23.078 -26.391 1 79.44 394 LEU A C 1
ATOM 3057 O O . LEU A 1 394 ? 28.875 -22.969 -27.609 1 79.44 394 LEU A O 1
ATOM 3061 N N . MET B 1 1 ? 23.141 14.055 -12.609 1 48.44 1 MET B N 1
ATOM 3062 C CA . MET B 1 1 ? 22.906 15.492 -12.672 1 48.44 1 MET B CA 1
ATOM 3063 C C . MET B 1 1 ? 23.891 16.25 -11.797 1 48.44 1 MET B C 1
ATOM 3065 O O . MET B 1 1 ? 24.281 15.773 -10.734 1 48.44 1 MET B O 1
ATOM 3069 N N . PRO B 1 2 ? 24.531 17.312 -12.383 1 46.28 2 PRO B N 1
ATOM 3070 C CA . PRO B 1 2 ? 25.484 18.031 -11.516 1 46.28 2 PRO B CA 1
ATOM 3071 C C . PRO B 1 2 ? 24.875 18.422 -10.18 1 46.28 2 PRO B C 1
ATOM 3073 O O . PRO B 1 2 ? 23.672 18.734 -10.109 1 46.28 2 PRO B O 1
ATOM 3076 N N . GLN B 1 3 ? 25.562 18.141 -9.086 1 59.28 3 GLN B N 1
ATOM 3077 C CA . GLN B 1 3 ? 25.219 18.391 -7.688 1 59.28 3 GLN B CA 1
ATOM 3078 C C . GLN B 1 3 ? 24.875 19.859 -7.457 1 59.28 3 GLN B C 1
ATOM 3080 O O . GLN B 1 3 ? 24.156 20.188 -6.52 1 59.28 3 GLN B O 1
ATOM 3085 N N . ASN B 1 4 ? 25.156 20.703 -8.453 1 69.88 4 ASN B N 1
ATOM 3086 C CA . ASN B 1 4 ? 25.125 22.125 -8.102 1 69.88 4 ASN B CA 1
ATOM 3087 C C . ASN B 1 4 ? 23.875 22.797 -8.641 1 69.88 4 ASN B C 1
ATOM 3089 O O . ASN B 1 4 ? 23.75 24.031 -8.586 1 69.88 4 ASN B O 1
ATOM 3093 N N . PHE B 1 5 ? 23.016 22.094 -9.18 1 67.56 5 PHE B N 1
ATOM 3094 C CA . PHE B 1 5 ? 21.812 22.734 -9.688 1 67.56 5 PHE B CA 1
ATOM 3095 C C . PHE B 1 5 ? 20.891 23.141 -8.539 1 67.56 5 PHE B C 1
ATOM 3097 O O . PHE B 1 5 ? 20.891 22.516 -7.484 1 67.56 5 PHE B O 1
ATOM 3104 N N . GLU B 1 6 ? 20.219 24.328 -8.781 1 77.94 6 GLU B N 1
ATOM 3105 C CA . GLU B 1 6 ? 19.188 24.734 -7.836 1 77.94 6 GLU B CA 1
ATOM 3106 C C . GLU B 1 6 ? 18 23.781 -7.859 1 77.94 6 GLU B C 1
ATOM 3108 O O . GLU B 1 6 ? 17.859 22.984 -8.789 1 77.94 6 GLU B O 1
ATOM 3113 N N . LEU B 1 7 ? 17.219 23.906 -6.852 1 79.56 7 LEU B N 1
ATOM 3114 C CA . LEU B 1 7 ? 16.156 22.938 -6.582 1 79.56 7 LEU B CA 1
ATOM 3115 C C . LEU B 1 7 ? 15.219 22.812 -7.781 1 79.56 7 LEU B C 1
ATOM 3117 O O . LEU B 1 7 ? 14.898 21.703 -8.211 1 79.56 7 LEU B O 1
ATOM 3121 N N . ALA B 1 8 ? 14.766 23.938 -8.344 1 74.25 8 ALA B N 1
ATOM 3122 C CA . ALA B 1 8 ? 13.828 23.906 -9.461 1 74.25 8 ALA B CA 1
ATOM 3123 C C . ALA B 1 8 ? 14.398 23.109 -10.633 1 74.25 8 ALA B C 1
ATOM 3125 O O . ALA B 1 8 ? 13.688 22.312 -11.266 1 74.25 8 ALA B O 1
ATOM 3126 N N . THR B 1 9 ? 15.68 23.297 -10.945 1 77.5 9 THR B N 1
ATOM 3127 C CA . THR B 1 9 ? 16.344 22.594 -12.031 1 77.5 9 THR B CA 1
ATOM 3128 C C . THR B 1 9 ? 16.484 21.109 -11.711 1 77.5 9 THR B C 1
ATOM 3130 O O . THR B 1 9 ? 16.266 20.25 -12.57 1 77.5 9 THR B O 1
ATOM 3133 N N . LYS B 1 10 ? 16.797 20.797 -10.477 1 75.75 10 LYS B N 1
ATOM 3134 C CA . LYS B 1 10 ? 16.922 19.406 -10.055 1 75.75 10 LYS B CA 1
ATOM 3135 C C . LYS B 1 10 ? 15.617 18.641 -10.234 1 75.75 10 LYS B C 1
ATOM 3137 O O . LYS B 1 10 ? 15.602 17.516 -10.734 1 75.75 10 LYS B O 1
ATOM 3142 N N . LEU B 1 11 ? 14.555 19.234 -9.898 1 79.44 11 LEU B N 1
ATOM 3143 C CA . LEU B 1 11 ? 13.242 18.594 -9.945 1 79.44 11 LEU B CA 1
ATOM 3144 C C . LEU B 1 11 ? 12.82 18.312 -11.383 1 79.44 11 LEU B C 1
ATOM 3146 O O . LEU B 1 11 ? 12.008 17.422 -11.633 1 79.44 11 LEU B O 1
ATOM 3150 N N . LEU B 1 12 ? 13.43 19.078 -12.352 1 68.12 12 LEU B N 1
ATOM 3151 C CA . LEU B 1 12 ? 13.047 18.922 -13.75 1 68.12 12 LEU B CA 1
ATOM 3152 C C . LEU B 1 12 ? 13.922 17.891 -14.445 1 68.12 12 LEU B C 1
ATOM 3154 O O . LEU B 1 12 ? 13.492 17.25 -15.414 1 68.12 12 LEU B O 1
ATOM 3158 N N . HIS B 1 13 ? 15.18 17.609 -13.836 1 72.44 13 HIS B N 1
ATOM 3159 C CA . HIS B 1 13 ? 16.141 16.891 -14.664 1 72.44 13 HIS B CA 1
ATOM 3160 C C . HIS B 1 13 ? 16.688 15.664 -13.938 1 72.44 13 HIS B C 1
ATOM 3162 O O . HIS B 1 13 ? 17.453 14.891 -14.508 1 72.44 13 HIS B O 1
ATOM 3168 N N . ALA B 1 14 ? 16.312 15.484 -12.719 1 73.19 14 ALA B N 1
ATOM 3169 C CA . ALA B 1 14 ? 16.938 14.461 -11.875 1 73.19 14 ALA B CA 1
ATOM 3170 C C . ALA B 1 14 ? 16.703 13.062 -12.438 1 73.19 14 ALA B C 1
ATOM 3172 O O . ALA B 1 14 ? 17.453 12.133 -12.148 1 73.19 14 ALA B O 1
ATOM 3173 N N . ASP B 1 15 ? 15.688 12.93 -13.258 1 74.81 15 ASP B N 1
ATOM 3174 C CA . ASP B 1 15 ? 15.359 11.602 -13.781 1 74.81 15 ASP B CA 1
ATOM 3175 C C . ASP B 1 15 ? 15.711 11.492 -15.258 1 74.81 15 ASP B C 1
ATOM 3177 O O . ASP B 1 15 ? 15.227 10.594 -15.953 1 74.81 15 ASP B O 1
ATOM 3181 N N . ASP B 1 16 ? 16.453 12.344 -15.766 1 67.75 16 ASP B N 1
ATOM 3182 C CA . ASP B 1 16 ? 16.75 12.383 -17.203 1 67.75 16 ASP B CA 1
ATOM 3183 C C . ASP B 1 16 ? 17.391 11.078 -17.656 1 67.75 16 ASP B C 1
ATOM 3185 O O . ASP B 1 16 ? 17.172 10.633 -18.781 1 67.75 16 ASP B O 1
ATOM 3189 N N . GLU B 1 17 ? 18.188 10.438 -16.781 1 69.06 17 GLU B N 1
ATOM 3190 C CA . GLU B 1 17 ? 18.891 9.219 -17.172 1 69.06 17 GLU B CA 1
ATOM 3191 C C . GLU B 1 17 ? 17.984 7.996 -17.062 1 69.06 17 GLU B C 1
ATOM 3193 O O . GLU B 1 17 ? 18.344 6.914 -17.531 1 69.06 17 GLU B O 1
ATOM 3198 N N . ALA B 1 18 ? 16.906 8.133 -16.5 1 70.69 18 ALA B N 1
ATOM 3199 C CA . ALA B 1 18 ? 16.016 7 -16.25 1 70.69 18 ALA B CA 1
ATOM 3200 C C . ALA B 1 18 ? 14.938 6.906 -17.328 1 70.69 18 ALA B C 1
ATOM 3202 O O . ALA B 1 18 ? 14 6.117 -17.219 1 70.69 18 ALA B O 1
ATOM 3203 N N . HIS B 1 19 ? 15.133 7.637 -18.438 1 60.25 19 HIS B N 1
ATOM 3204 C CA . HIS B 1 19 ? 14.164 7.586 -19.516 1 60.25 19 HIS B CA 1
ATOM 3205 C C . HIS B 1 19 ? 14.305 6.301 -20.328 1 60.25 19 HIS B C 1
ATOM 3207 O O . HIS B 1 19 ? 15.422 5.906 -20.688 1 60.25 19 HIS B O 1
ATOM 3213 N N . SER B 1 20 ? 13.273 5.492 -20.312 1 62.78 20 SER B N 1
ATOM 3214 C CA . SER B 1 20 ? 13.305 4.262 -21.094 1 62.78 20 SER B CA 1
ATOM 3215 C C . SER B 1 20 ? 12.57 4.43 -22.422 1 62.78 20 SER B C 1
ATOM 3217 O O . SER B 1 20 ? 12.602 3.537 -23.266 1 62.78 20 SER B O 1
ATOM 3219 N N . GLU B 1 21 ? 12.016 5.668 -22.484 1 66.56 21 GLU B N 1
ATOM 3220 C CA . GLU B 1 21 ? 11.18 5.816 -23.672 1 66.56 21 GLU B CA 1
ATOM 3221 C C . GLU B 1 21 ? 11.438 7.152 -24.359 1 66.56 21 GLU B C 1
ATOM 3223 O O . GLU B 1 21 ? 12.062 8.047 -23.797 1 66.56 21 GLU B O 1
ATOM 3228 N N . ALA B 1 22 ? 10.961 7.344 -25.562 1 65 22 ALA B N 1
ATOM 3229 C CA . ALA B 1 22 ? 11.172 8.523 -26.406 1 65 22 ALA B CA 1
ATOM 3230 C C . ALA B 1 22 ? 10.25 9.664 -25.984 1 65 22 ALA B C 1
ATOM 3232 O O . ALA B 1 22 ? 10.469 10.82 -26.359 1 65 22 ALA B O 1
ATOM 3233 N N . SER B 1 23 ? 9.406 9.352 -25.203 1 67.38 23 SER B N 1
ATOM 3234 C CA . SER B 1 23 ? 8.438 10.375 -24.828 1 67.38 23 SER B CA 1
ATOM 3235 C C . SER B 1 23 ? 9.031 11.359 -23.828 1 67.38 23 SER B C 1
ATOM 3237 O O . SER B 1 23 ? 9.797 10.969 -22.938 1 67.38 23 SER B O 1
ATOM 3239 N N . VAL B 1 24 ? 8.719 12.641 -24.031 1 62.97 24 VAL B N 1
ATOM 3240 C CA . VAL B 1 24 ? 9.156 13.672 -23.078 1 62.97 24 VAL B CA 1
ATOM 3241 C C . VAL B 1 24 ? 8.469 13.461 -21.734 1 62.97 24 VAL B C 1
ATOM 3243 O O . VAL B 1 24 ? 9.125 13.453 -20.688 1 62.97 24 VAL B O 1
ATOM 3246 N N . ALA B 1 25 ? 7.145 13.305 -21.859 1 70.75 25 ALA B N 1
ATOM 3247 C CA . ALA B 1 25 ? 6.398 12.961 -20.656 1 70.75 25 ALA B CA 1
ATOM 3248 C C . ALA B 1 25 ? 6.383 11.453 -20.438 1 70.75 25 ALA B C 1
ATOM 3250 O O . ALA B 1 25 ? 6.277 10.68 -21.391 1 70.75 25 ALA B O 1
ATOM 3251 N N . PRO B 1 26 ? 6.5 11.062 -19.141 1 72.94 26 PRO B N 1
ATOM 3252 C CA . PRO B 1 26 ? 6.52 9.617 -18.906 1 72.94 26 PRO B CA 1
ATOM 3253 C C . PRO B 1 26 ? 5.16 8.961 -19.141 1 72.94 26 PRO B C 1
ATOM 3255 O O . PRO B 1 26 ? 4.121 9.609 -18.984 1 72.94 26 PRO B O 1
ATOM 3258 N N . ALA B 1 27 ? 5.156 7.676 -19.578 1 78.69 27 ALA B N 1
ATOM 3259 C CA . ALA B 1 27 ? 3.949 6.859 -19.656 1 78.69 27 ALA B CA 1
ATOM 3260 C C . ALA B 1 27 ? 3.514 6.383 -18.266 1 78.69 27 ALA B C 1
ATOM 3262 O O . ALA B 1 27 ? 4.34 6.258 -17.359 1 78.69 27 ALA B O 1
ATOM 3263 N N . ILE B 1 28 ? 2.145 6.27 -18.094 1 85.19 28 ILE B N 1
ATOM 3264 C CA . ILE B 1 28 ? 1.666 5.531 -16.938 1 85.19 28 ILE B CA 1
ATOM 3265 C C . ILE B 1 28 ? 2.061 4.062 -17.047 1 85.19 28 ILE B C 1
ATOM 3267 O O . ILE B 1 28 ? 1.804 3.426 -18.078 1 85.19 28 ILE B O 1
ATOM 3271 N N . SER B 1 29 ? 2.967 3.559 -16.25 1 83.44 29 SER B N 1
ATOM 3272 C CA . SER B 1 29 ? 3.4 2.166 -16.266 1 83.44 29 SER B CA 1
ATOM 3273 C C . SER B 1 29 ? 2.457 1.284 -15.453 1 83.44 29 SER B C 1
ATOM 3275 O O . SER B 1 29 ? 2.451 1.341 -14.219 1 83.44 29 SER B O 1
ATOM 3277 N N . VAL B 1 30 ? 1.729 0.439 -16.156 1 85.62 30 VAL B N 1
ATOM 3278 C CA . VAL B 1 30 ? 0.737 -0.355 -15.438 1 85.62 30 VAL B CA 1
ATOM 3279 C C . VAL B 1 30 ? 1.179 -1.816 -15.391 1 85.62 30 VAL B C 1
ATOM 3281 O O . VAL B 1 30 ? 0.625 -2.617 -14.633 1 85.62 30 VAL B O 1
ATOM 3284 N N . SER B 1 31 ? 2.246 -2.184 -16.094 1 83.25 31 SER B N 1
ATOM 3285 C CA . SER B 1 31 ? 2.648 -3.58 -16.203 1 83.25 31 SER B CA 1
ATOM 3286 C C . SER B 1 31 ? 3.104 -4.133 -14.859 1 83.25 31 SER B C 1
ATOM 3288 O O . SER B 1 31 ? 3.834 -3.469 -14.125 1 83.25 31 SER B O 1
ATOM 3290 N N . THR B 1 32 ? 2.689 -5.355 -14.562 1 90.5 32 THR B N 1
ATOM 3291 C CA . THR B 1 32 ? 3.123 -5.984 -13.32 1 90.5 32 THR B CA 1
ATOM 3292 C C . THR B 1 32 ? 4.359 -6.852 -13.547 1 90.5 32 THR B C 1
ATOM 3294 O O . THR B 1 32 ? 5.066 -7.199 -12.602 1 90.5 32 THR B O 1
ATOM 3297 N N . THR B 1 33 ? 4.543 -7.25 -14.703 1 87.94 33 THR B N 1
ATOM 3298 C CA . THR B 1 33 ? 5.656 -8.125 -15.062 1 87.94 33 THR B CA 1
ATOM 3299 C C . THR B 1 33 ? 6.262 -7.695 -16.406 1 87.94 33 THR B C 1
ATOM 3301 O O . THR B 1 33 ? 5.605 -7.027 -17.203 1 87.94 33 THR B O 1
ATOM 3304 N N . PHE B 1 34 ? 7.566 -8.008 -16.578 1 87.19 34 PHE B N 1
ATOM 3305 C CA . PHE B 1 34 ? 8.312 -7.531 -17.75 1 87.19 34 PHE B CA 1
ATOM 3306 C C . PHE B 1 34 ? 9.039 -8.68 -18.438 1 87.19 34 PHE B C 1
ATOM 3308 O O . PHE B 1 34 ? 9.5 -9.617 -17.766 1 87.19 34 PHE B O 1
ATOM 3315 N N . ARG B 1 35 ? 9.148 -8.562 -19.672 1 84.19 35 ARG B N 1
ATOM 3316 C CA . ARG B 1 35 ? 9.805 -9.586 -20.469 1 84.19 35 ARG B CA 1
ATOM 3317 C C . ARG B 1 35 ? 11.273 -9.719 -20.109 1 84.19 35 ARG B C 1
ATOM 3319 O O . ARG B 1 35 ? 11.961 -8.711 -19.906 1 84.19 35 ARG B O 1
ATOM 3326 N N . ALA B 1 36 ? 11.727 -10.992 -20 1 84.56 36 ALA B N 1
ATOM 3327 C CA . ALA B 1 36 ? 13.148 -11.258 -19.797 1 84.56 36 ALA B CA 1
ATOM 3328 C C . ALA B 1 36 ? 13.898 -11.305 -21.125 1 84.56 36 ALA B C 1
ATOM 3330 O O . ALA B 1 36 ? 13.398 -11.859 -22.094 1 84.56 36 ALA B O 1
ATOM 3331 N N . PRO B 1 37 ? 15.078 -10.695 -21.094 1 78.31 37 PRO B N 1
ATOM 3332 C CA . PRO B 1 37 ? 15.852 -10.797 -22.328 1 78.31 37 PRO B CA 1
ATOM 3333 C C . PRO B 1 37 ? 16.375 -12.203 -22.578 1 78.31 37 PRO B C 1
ATOM 3335 O O . PRO B 1 37 ? 16.75 -12.914 -21.641 1 78.31 37 PRO B O 1
ATOM 3338 N N . ALA B 1 38 ? 16.391 -12.547 -23.812 1 80.12 38 ALA B N 1
ATOM 3339 C CA . ALA B 1 38 ? 16.938 -13.844 -24.188 1 80.12 38 ALA B CA 1
ATOM 3340 C C . ALA B 1 38 ? 18.422 -13.922 -23.844 1 80.12 38 ALA B C 1
ATOM 3342 O O . ALA B 1 38 ? 19.172 -12.953 -24.031 1 80.12 38 ALA B O 1
ATOM 3343 N N . PRO B 1 39 ? 18.812 -15.055 -23.25 1 82.75 39 PRO B N 1
ATOM 3344 C CA . PRO B 1 39 ? 20.25 -15.188 -22.953 1 82.75 39 PRO B CA 1
ATOM 3345 C C . PRO B 1 39 ? 21.094 -15.32 -24.203 1 82.75 39 PRO B C 1
ATOM 3347 O O . PRO B 1 39 ? 20.781 -16.109 -25.094 1 82.75 39 PRO B O 1
ATOM 3350 N N . VAL B 1 40 ? 22.094 -14.484 -24.312 1 76.56 40 VAL B N 1
ATOM 3351 C CA . VAL B 1 40 ? 23.031 -14.609 -25.422 1 76.56 40 VAL B CA 1
ATOM 3352 C C . VAL B 1 40 ? 23.922 -15.844 -25.219 1 76.56 40 VAL B C 1
ATOM 3354 O O . VAL B 1 40 ? 24.125 -16.625 -26.156 1 76.56 40 VAL B O 1
ATOM 3357 N N . LYS B 1 41 ? 24.359 -16.109 -24.062 1 82.38 41 LYS B N 1
ATOM 3358 C CA . LYS B 1 41 ? 25.031 -17.328 -23.609 1 82.38 41 LYS B CA 1
ATOM 3359 C C . LYS B 1 41 ? 24.25 -18 -22.484 1 82.38 41 LYS B C 1
ATOM 3361 O O . LYS B 1 41 ? 23.156 -17.547 -22.125 1 82.38 41 LYS B O 1
ATOM 3366 N N . LEU B 1 42 ? 24.578 -19.188 -22.078 1 81.94 42 LEU B N 1
ATOM 3367 C CA . LEU B 1 42 ? 23.859 -19.938 -21.031 1 81.94 42 LEU B CA 1
ATOM 3368 C C . LEU B 1 42 ? 24.125 -19.328 -19.656 1 81.94 42 LEU B C 1
ATOM 3370 O O . LEU B 1 42 ? 23.969 -20.016 -18.641 1 81.94 42 LEU B O 1
ATOM 3374 N N . GLU B 1 43 ? 24.359 -18.078 -19.734 1 80.38 43 GLU B N 1
ATOM 3375 C CA . GLU B 1 43 ? 24.656 -17.422 -18.469 1 80.38 43 GLU B CA 1
ATOM 3376 C C . GLU B 1 43 ? 23.375 -16.891 -17.812 1 80.38 43 GLU B C 1
ATOM 3378 O O . GLU B 1 43 ? 22.422 -16.578 -18.5 1 80.38 43 GLU B O 1
ATOM 3383 N N . TYR B 1 44 ? 23.375 -16.953 -16.516 1 83.56 44 TYR B N 1
ATOM 3384 C CA . TYR B 1 44 ? 22.266 -16.391 -15.758 1 83.56 44 TYR B CA 1
ATOM 3385 C C . TYR B 1 44 ? 22.438 -14.883 -15.578 1 83.56 44 TYR B C 1
ATOM 3387 O O . TYR B 1 44 ? 23.562 -14.398 -15.445 1 83.56 44 TYR B O 1
ATOM 3395 N N . PRO B 1 45 ? 21.281 -14.18 -15.664 1 77.38 45 PRO B N 1
ATOM 3396 C CA . PRO B 1 45 ? 21.391 -12.727 -15.492 1 77.38 45 PRO B CA 1
ATOM 3397 C C . PRO B 1 45 ? 21.828 -12.328 -14.086 1 77.38 45 PRO B C 1
ATOM 3399 O O . PRO B 1 45 ? 21.547 -13.047 -13.117 1 77.38 45 PRO B O 1
ATOM 3402 N N . SER B 1 46 ? 22.578 -11.25 -14.008 1 74.62 46 SER B N 1
ATOM 3403 C CA . SER B 1 46 ? 22.953 -10.695 -12.711 1 74.62 46 SER B CA 1
ATOM 3404 C C . SER B 1 46 ? 21.75 -10.031 -12.039 1 74.62 46 SER B C 1
ATOM 3406 O O . SER B 1 46 ? 20.781 -9.656 -12.711 1 74.62 46 SER B O 1
ATOM 3408 N N . GLU B 1 47 ? 21.812 -9.953 -10.773 1 75 47 GLU B N 1
ATOM 3409 C CA . GLU B 1 47 ? 20.781 -9.227 -10.039 1 75 47 GLU B CA 1
ATOM 3410 C C . GLU B 1 47 ? 20.719 -7.762 -10.477 1 75 47 GLU B C 1
ATOM 3412 O O . GLU B 1 47 ? 21.766 -7.121 -10.648 1 75 47 GLU B O 1
ATOM 3417 N N . PRO B 1 48 ? 19.562 -7.375 -10.797 1 75.38 48 PRO B N 1
ATOM 3418 C CA . PRO B 1 48 ? 19.469 -5.973 -11.203 1 75.38 48 PRO B CA 1
ATOM 3419 C C . PRO B 1 48 ? 19.812 -5.004 -10.078 1 75.38 48 PRO B C 1
ATOM 3421 O O . PRO B 1 48 ? 19.625 -5.328 -8.906 1 75.38 48 PRO B O 1
ATOM 3424 N N . ASN B 1 49 ? 20.406 -3.918 -10.562 1 82.81 49 ASN B N 1
ATOM 3425 C CA . ASN B 1 49 ? 20.578 -2.811 -9.625 1 82.81 49 ASN B CA 1
ATOM 3426 C C . ASN B 1 49 ? 19.234 -2.174 -9.266 1 82.81 49 ASN B C 1
ATOM 3428 O O . ASN B 1 49 ? 18.625 -1.496 -10.094 1 82.81 49 ASN B O 1
ATOM 3432 N N . LEU B 1 50 ? 18.812 -2.336 -8.109 1 83.5 50 LEU B N 1
ATOM 3433 C CA . LEU B 1 50 ? 17.484 -1.915 -7.684 1 83.5 50 LEU B CA 1
ATOM 3434 C C . LEU B 1 50 ? 17.391 -0.394 -7.633 1 83.5 50 LEU B C 1
ATOM 3436 O O . LEU B 1 50 ? 16.297 0.169 -7.793 1 83.5 50 LEU B O 1
ATOM 3440 N N . ALA B 1 51 ? 18.516 0.283 -7.41 1 81.44 51 ALA B N 1
ATOM 3441 C CA . ALA B 1 51 ? 18.531 1.741 -7.324 1 81.44 51 ALA B CA 1
ATOM 3442 C C . ALA B 1 51 ? 18.578 2.373 -8.711 1 81.44 51 ALA B C 1
ATOM 3444 O O . ALA B 1 51 ? 18.188 3.531 -8.891 1 81.44 51 ALA B O 1
ATOM 3445 N N . ASP B 1 52 ? 19.109 1.604 -9.633 1 81.62 52 ASP B N 1
ATOM 3446 C CA . ASP B 1 52 ? 19.203 2.033 -11.023 1 81.62 52 ASP B CA 1
ATOM 3447 C C . ASP B 1 52 ? 19.062 0.848 -11.977 1 81.62 52 ASP B C 1
ATOM 3449 O O . ASP B 1 52 ? 20.031 0.457 -12.633 1 81.62 52 ASP B O 1
ATOM 3453 N N . PRO B 1 53 ? 17.859 0.481 -12.086 1 84 53 PRO B N 1
ATOM 3454 C CA . PRO B 1 53 ? 17.703 -0.756 -12.852 1 84 53 PRO B CA 1
ATOM 3455 C C . PRO B 1 53 ? 17.844 -0.543 -14.359 1 84 53 PRO B C 1
ATOM 3457 O O . PRO B 1 53 ? 17.266 0.391 -14.914 1 84 53 PRO B O 1
ATOM 3460 N N . GLN B 1 54 ? 18.594 -1.436 -14.961 1 81.88 54 GLN B N 1
ATOM 3461 C CA . GLN B 1 54 ? 18.719 -1.42 -16.422 1 81.88 54 GLN B CA 1
ATOM 3462 C C . GLN B 1 54 ? 17.5 -2.068 -17.078 1 81.88 54 GLN B C 1
ATOM 3464 O O . GLN B 1 54 ? 17.25 -1.856 -18.266 1 81.88 54 GLN B O 1
ATOM 3469 N N . ARG B 1 55 ? 16.859 -2.854 -16.266 1 84.12 55 ARG B N 1
ATOM 3470 C CA . ARG B 1 55 ? 15.609 -3.479 -16.672 1 84.12 55 ARG B CA 1
ATOM 3471 C C . ARG B 1 55 ? 14.703 -3.723 -15.469 1 84.12 55 ARG B C 1
ATOM 3473 O O . ARG B 1 55 ? 15.18 -3.791 -14.336 1 84.12 55 ARG B O 1
ATOM 3480 N N . HIS B 1 56 ? 13.469 -3.809 -15.844 1 88.06 56 HIS B N 1
ATOM 3481 C CA . HIS B 1 56 ? 12.508 -4.137 -14.797 1 88.06 56 HIS B CA 1
ATOM 3482 C C . HIS B 1 56 ? 12.07 -5.598 -14.891 1 88.06 56 HIS B C 1
ATOM 3484 O O . HIS B 1 56 ? 12.016 -6.164 -15.984 1 88.06 56 HIS B O 1
ATOM 3490 N N . VAL B 1 57 ? 11.742 -6.207 -13.758 1 88.75 57 VAL B N 1
ATOM 3491 C CA . VAL B 1 57 ? 11.391 -7.621 -13.703 1 88.75 57 VAL B CA 1
ATOM 3492 C C . VAL B 1 57 ? 9.945 -7.777 -13.234 1 88.75 57 VAL B C 1
ATOM 3494 O O . VAL B 1 57 ? 9.172 -8.523 -13.836 1 88.75 57 VAL B O 1
ATOM 3497 N N . TYR B 1 58 ? 9.625 -7.195 -12.172 1 91 58 TYR B N 1
ATOM 3498 C CA . TYR B 1 58 ? 8.312 -7.234 -11.539 1 91 58 TYR B CA 1
ATOM 3499 C C . TYR B 1 58 ? 8 -5.91 -10.852 1 91 58 TYR B C 1
ATOM 3501 O O . TYR B 1 58 ? 8.883 -5.297 -10.25 1 91 58 TYR B O 1
ATOM 3509 N N . SER B 1 59 ? 6.801 -5.5 -10.859 1 92.81 59 SER B N 1
ATOM 3510 C CA . SER B 1 59 ? 6.445 -4.129 -10.5 1 92.81 59 SER B CA 1
ATOM 3511 C C . SER B 1 59 ? 6.566 -3.898 -9 1 92.81 59 SER B C 1
ATOM 3513 O O . SER B 1 59 ? 6.695 -2.76 -8.547 1 92.81 59 SER B O 1
ATOM 3515 N N . ARG B 1 60 ? 6.516 -4.938 -8.148 1 93.81 60 ARG B N 1
ATOM 3516 C CA . ARG B 1 60 ? 6.77 -4.738 -6.727 1 93.81 60 ARG B CA 1
ATOM 3517 C C . ARG B 1 60 ? 8.203 -4.285 -6.484 1 93.81 60 ARG B C 1
ATOM 3519 O O . ARG B 1 60 ? 8.516 -3.729 -5.43 1 93.81 60 ARG B O 1
ATOM 3526 N N . TYR B 1 61 ? 9.07 -4.609 -7.469 1 93.19 61 TYR B N 1
ATOM 3527 C CA . TYR B 1 61 ? 10.469 -4.23 -7.328 1 93.19 61 TYR B CA 1
ATOM 3528 C C . TYR B 1 61 ? 10.695 -2.799 -7.801 1 93.19 61 TYR B C 1
ATOM 3530 O O . TYR B 1 61 ? 11.148 -1.946 -7.035 1 93.19 61 TYR B O 1
ATOM 3538 N N . THR B 1 62 ? 10.516 -2.645 -9.031 1 91.5 62 THR B N 1
ATOM 3539 C CA . THR B 1 62 ? 10.656 -1.334 -9.648 1 91.5 62 THR B CA 1
ATOM 3540 C C . THR B 1 62 ? 9.758 -1.216 -10.875 1 91.5 62 THR B C 1
ATOM 3542 O O . THR B 1 62 ? 9.383 -2.225 -11.477 1 91.5 62 THR B O 1
ATOM 3545 N N . THR B 1 63 ? 9.336 -0.078 -11.156 1 91.75 63 THR B N 1
ATOM 3546 C CA . THR B 1 63 ? 8.68 0.28 -12.406 1 91.75 63 THR B CA 1
ATOM 3547 C C . THR B 1 63 ? 9.367 1.483 -13.055 1 91.75 63 THR B C 1
ATOM 3549 O O . THR B 1 63 ? 10.07 2.236 -12.375 1 91.75 63 THR B O 1
ATOM 3552 N N . PRO B 1 64 ? 9.164 1.653 -14.367 1 88.19 64 PRO B N 1
ATOM 3553 C CA . PRO B 1 64 ? 9.805 2.795 -15.023 1 88.19 64 PRO B CA 1
ATOM 3554 C C . PRO B 1 64 ? 9.477 4.125 -14.352 1 88.19 64 PRO B C 1
ATOM 3556 O O . PRO B 1 64 ? 10.375 4.914 -14.055 1 88.19 64 PRO B O 1
ATOM 3559 N N . VAL B 1 65 ? 8.242 4.34 -14.008 1 89.38 65 VAL B N 1
ATOM 3560 C CA . VAL B 1 65 ? 7.824 5.648 -13.516 1 89.38 65 VAL B CA 1
ATOM 3561 C C . VAL B 1 65 ? 8.219 5.793 -12.047 1 89.38 65 VAL B C 1
ATOM 3563 O O . VAL B 1 65 ? 8.664 6.859 -11.617 1 89.38 65 VAL B O 1
ATOM 3566 N N . SER B 1 66 ? 7.984 4.75 -11.242 1 91.88 66 SER B N 1
ATOM 3567 C CA . SER B 1 66 ? 8.344 4.852 -9.836 1 91.88 66 SER B CA 1
ATOM 3568 C C . SER B 1 66 ? 9.836 5.074 -9.656 1 91.88 66 SER B C 1
ATOM 3570 O O . SER B 1 66 ? 10.266 5.773 -8.727 1 91.88 66 SER B O 1
ATOM 3572 N N . THR B 1 67 ? 10.641 4.48 -10.5 1 91.38 67 THR B N 1
ATOM 3573 C CA . THR B 1 67 ? 12.086 4.691 -10.477 1 91.38 67 THR B CA 1
ATOM 3574 C C . THR B 1 67 ? 12.43 6.156 -10.727 1 91.38 67 THR B C 1
ATOM 3576 O O . THR B 1 67 ? 13.273 6.727 -10.039 1 91.38 67 THR B O 1
ATOM 3579 N N . ARG B 1 68 ? 11.766 6.719 -11.672 1 90.69 68 ARG B N 1
ATOM 3580 C CA . ARG B 1 68 ? 11.977 8.133 -11.977 1 90.69 68 ARG B CA 1
ATOM 3581 C C . ARG B 1 68 ? 11.578 9.016 -10.805 1 90.69 68 ARG B C 1
ATOM 3583 O O . ARG B 1 68 ? 12.281 9.969 -10.469 1 90.69 68 ARG B O 1
ATOM 3590 N N . VAL B 1 69 ? 10.477 8.711 -10.18 1 94.38 69 VAL B N 1
ATOM 3591 C CA . VAL B 1 69 ? 10.008 9.469 -9.023 1 94.38 69 VAL B CA 1
ATOM 3592 C C . VAL B 1 69 ? 11.055 9.43 -7.918 1 94.38 69 VAL B C 1
ATOM 3594 O O . VAL B 1 69 ? 11.391 10.469 -7.336 1 94.38 69 VAL B O 1
ATOM 3597 N N . GLU B 1 70 ? 11.547 8.25 -7.613 1 95.88 70 GLU B N 1
ATOM 3598 C CA . GLU B 1 70 ? 12.484 8.086 -6.508 1 95.88 70 GLU B CA 1
ATOM 3599 C C . GLU B 1 70 ? 13.812 8.773 -6.801 1 95.88 70 GLU B C 1
ATOM 3601 O O . GLU B 1 70 ? 14.469 9.289 -5.887 1 95.88 70 GLU B O 1
ATOM 3606 N N . LYS B 1 71 ? 14.156 8.859 -8.07 1 93.06 71 LYS B N 1
ATOM 3607 C CA . LYS B 1 71 ? 15.336 9.641 -8.445 1 93.06 71 LYS B CA 1
ATOM 3608 C C . LYS B 1 71 ? 15.133 11.125 -8.156 1 93.06 71 LYS B C 1
ATOM 3610 O O . LYS B 1 71 ? 16.016 11.773 -7.594 1 93.06 71 LYS B O 1
ATOM 3615 N N . VAL B 1 72 ? 14.016 11.633 -8.539 1 92.94 72 VAL B N 1
ATOM 3616 C CA . VAL B 1 72 ? 13.719 13.047 -8.328 1 92.94 72 VAL B CA 1
ATOM 3617 C C . VAL B 1 72 ? 13.625 13.336 -6.828 1 92.94 72 VAL B C 1
ATOM 3619 O O . VAL B 1 72 ? 14.164 14.336 -6.348 1 92.94 72 VAL B O 1
ATOM 3622 N N . LEU B 1 73 ? 12.992 12.445 -6.113 1 97.38 73 LEU B N 1
ATOM 3623 C CA . LEU B 1 73 ? 12.883 12.594 -4.664 1 97.38 73 LEU B CA 1
ATOM 3624 C C . LEU B 1 73 ? 14.258 12.539 -4.008 1 97.38 73 LEU B C 1
ATOM 3626 O O . LEU B 1 73 ? 14.516 13.273 -3.049 1 97.38 73 LEU B O 1
ATOM 3630 N N . SER B 1 74 ? 15.062 11.602 -4.461 1 95.75 74 SER B N 1
ATOM 3631 C CA . SER B 1 74 ? 16.406 11.492 -3.908 1 95.75 74 SER B CA 1
ATOM 3632 C C . SER B 1 74 ? 17.203 12.781 -4.121 1 95.75 74 SER B C 1
ATOM 3634 O O . SER B 1 74 ? 17.922 13.227 -3.225 1 95.75 74 SER B O 1
ATOM 3636 N N . ALA B 1 75 ? 17.078 13.312 -5.27 1 92.69 75 ALA B N 1
ATOM 3637 C CA . ALA B 1 75 ? 17.719 14.594 -5.547 1 92.69 75 ALA B CA 1
ATOM 3638 C C . ALA B 1 75 ? 17.156 15.703 -4.66 1 92.69 75 ALA B C 1
ATOM 3640 O O . ALA B 1 75 ? 17.906 16.531 -4.145 1 92.69 75 ALA B O 1
ATOM 3641 N N . LEU B 1 76 ? 15.898 15.719 -4.531 1 93.75 76 LEU B N 1
ATOM 3642 C CA . LEU B 1 76 ? 15.188 16.703 -3.727 1 93.75 76 LEU B CA 1
ATOM 3643 C C . LEU B 1 76 ? 15.656 16.672 -2.279 1 93.75 76 LEU B C 1
ATOM 3645 O O . LEU B 1 76 ? 15.859 17.719 -1.662 1 93.75 76 LEU B O 1
ATOM 3649 N N . LEU B 1 77 ? 15.852 15.461 -1.753 1 96.56 77 LEU B N 1
ATOM 3650 C CA . LEU B 1 77 ? 16.078 15.289 -0.323 1 96.56 77 LEU B CA 1
ATOM 3651 C C . LEU B 1 77 ? 17.562 15.133 -0.027 1 96.56 77 LEU B C 1
ATOM 3653 O O . LEU B 1 77 ? 17.984 15.148 1.136 1 96.56 77 LEU B O 1
ATOM 3657 N N . GLY B 1 78 ? 18.391 15.023 -1.106 1 95.38 78 GLY B N 1
ATOM 3658 C CA . GLY B 1 78 ? 19.812 14.828 -0.912 1 95.38 78 GLY B CA 1
ATOM 3659 C C . GLY B 1 78 ? 20.141 13.516 -0.22 1 95.38 78 GLY B C 1
ATOM 3660 O O . GLY B 1 78 ? 21.047 13.461 0.614 1 95.38 78 GLY B O 1
ATOM 3661 N N . ALA B 1 79 ? 19.328 12.562 -0.375 1 97.81 79 ALA B N 1
ATOM 3662 C CA . ALA B 1 79 ? 19.422 11.234 0.229 1 97.81 79 ALA B CA 1
ATOM 3663 C C . ALA B 1 79 ? 18.719 10.188 -0.626 1 97.81 79 ALA B C 1
ATOM 3665 O O . ALA B 1 79 ? 18.031 10.523 -1.595 1 97.81 79 ALA B O 1
ATOM 3666 N N . HIS B 1 80 ? 18.859 8.914 -0.38 1 97.62 80 HIS B N 1
ATOM 3667 C CA . HIS B 1 80 ? 18.188 7.848 -1.115 1 97.62 80 HIS B CA 1
ATOM 3668 C C . HIS B 1 80 ? 16.734 7.703 -0.674 1 97.62 80 HIS B C 1
ATOM 3670 O O . HIS B 1 80 ? 16.469 7.332 0.469 1 97.62 80 HIS B O 1
ATOM 3676 N N . ALA B 1 81 ? 15.883 7.969 -1.606 1 98.12 81 ALA B N 1
ATOM 3677 C CA . ALA B 1 81 ? 14.461 7.992 -1.286 1 98.12 81 ALA B CA 1
ATOM 3678 C C . ALA B 1 81 ? 13.766 6.727 -1.776 1 98.12 81 ALA B C 1
ATOM 3680 O O . ALA B 1 81 ? 14.203 6.105 -2.746 1 98.12 81 ALA B O 1
ATOM 3681 N N . ILE B 1 82 ? 12.703 6.363 -1.144 1 98.19 82 ILE B N 1
ATOM 3682 C CA . ILE B 1 82 ? 11.844 5.246 -1.521 1 98.19 82 ILE B CA 1
ATOM 3683 C C . ILE B 1 82 ? 10.383 5.621 -1.282 1 98.19 82 ILE B C 1
ATOM 3685 O O . ILE B 1 82 ? 10.07 6.344 -0.335 1 98.19 82 ILE B O 1
ATOM 3689 N N . THR B 1 83 ? 9.516 5.145 -2.154 1 98.25 83 THR B N 1
ATOM 3690 C CA . THR B 1 83 ? 8.109 5.531 -2.107 1 98.25 83 THR B CA 1
ATOM 3691 C C . THR B 1 83 ? 7.25 4.383 -1.59 1 98.25 83 THR B C 1
ATOM 3693 O O . THR B 1 83 ? 7.629 3.215 -1.703 1 98.25 83 THR B O 1
ATOM 3696 N N . TYR B 1 84 ? 6.074 4.734 -1.025 1 98.56 84 TYR B N 1
ATOM 3697 C CA . TYR B 1 84 ? 5.098 3.812 -0.454 1 98.56 84 TYR B CA 1
ATOM 3698 C C . TYR B 1 84 ? 3.686 4.172 -0.893 1 98.56 84 TYR B C 1
ATOM 3700 O O . TYR B 1 84 ? 3.453 5.254 -1.438 1 98.56 84 TYR B O 1
ATOM 3708 N N . ALA B 1 85 ? 2.736 3.283 -0.579 1 97.88 85 ALA B N 1
ATOM 3709 C CA . ALA B 1 85 ? 1.33 3.438 -0.938 1 97.88 85 ALA B CA 1
ATOM 3710 C C . ALA B 1 85 ? 0.702 4.617 -0.201 1 97.88 85 ALA B C 1
ATOM 3712 O O . ALA B 1 85 ? -0.283 5.195 -0.667 1 97.88 85 ALA B O 1
ATOM 3713 N N . SER B 1 86 ? 1.198 4.98 0.944 1 98.12 86 SER B N 1
ATOM 3714 C CA . SER B 1 86 ? 0.703 6.105 1.731 1 98.12 86 SER B CA 1
ATOM 3715 C C . SER B 1 86 ? 1.742 6.57 2.744 1 98.12 86 SER B C 1
ATOM 3717 O O . SER B 1 86 ? 2.756 5.902 2.957 1 98.12 86 SER B O 1
ATOM 3719 N N . GLY B 1 87 ? 1.442 7.719 3.32 1 98.31 87 GLY B N 1
ATOM 3720 C CA . GLY B 1 87 ? 2.281 8.164 4.422 1 98.31 87 GLY B CA 1
ATOM 3721 C C . GLY B 1 87 ? 2.285 7.203 5.594 1 98.31 87 GLY B C 1
ATOM 3722 O O . GLY B 1 87 ? 3.318 7 6.234 1 98.31 87 GLY B O 1
ATOM 3723 N N . ILE B 1 88 ? 1.159 6.598 5.879 1 98.31 88 ILE B N 1
ATOM 3724 C CA . ILE B 1 88 ? 1.032 5.645 6.977 1 98.31 88 ILE B CA 1
ATOM 3725 C C . ILE B 1 88 ? 1.811 4.371 6.648 1 98.31 88 ILE B C 1
ATOM 3727 O O . ILE B 1 88 ? 2.402 3.754 7.535 1 98.31 88 ILE B O 1
ATOM 3731 N N . ALA B 1 89 ? 1.805 3.99 5.371 1 98.56 89 ALA B N 1
ATOM 3732 C CA . ALA B 1 89 ? 2.629 2.852 4.973 1 98.56 89 ALA B CA 1
ATOM 3733 C C . ALA B 1 89 ? 4.109 3.131 5.227 1 98.56 89 ALA B C 1
ATOM 3735 O O . ALA B 1 89 ? 4.844 2.252 5.684 1 98.56 89 ALA B O 1
ATOM 3736 N N . ALA B 1 90 ? 4.578 4.301 4.895 1 98.69 90 ALA B N 1
ATOM 3737 C CA . ALA B 1 90 ? 5.949 4.703 5.195 1 98.69 90 ALA B CA 1
ATOM 3738 C C . ALA B 1 90 ? 6.219 4.676 6.695 1 98.69 90 ALA B C 1
ATOM 3740 O O . ALA B 1 90 ? 7.27 4.211 7.137 1 98.69 90 ALA B O 1
ATOM 3741 N N . THR B 1 91 ? 5.262 5.18 7.484 1 98.56 91 THR B N 1
ATOM 3742 C CA . THR B 1 91 ? 5.352 5.176 8.938 1 98.56 91 THR B CA 1
ATOM 3743 C C . THR B 1 91 ? 5.543 3.758 9.469 1 98.56 91 THR B C 1
ATOM 3745 O O . THR B 1 91 ? 6.469 3.494 10.234 1 98.56 91 THR B O 1
ATOM 3748 N N . TYR B 1 92 ? 4.695 2.918 9.055 1 98.12 92 TYR B N 1
ATOM 3749 C CA . TYR B 1 92 ? 4.742 1.545 9.539 1 98.12 92 TYR B CA 1
ATOM 3750 C C . TYR B 1 92 ? 6.035 0.861 9.117 1 98.12 92 TYR B C 1
ATOM 3752 O O . TYR B 1 92 ? 6.641 0.123 9.906 1 98.12 92 TYR B O 1
ATOM 3760 N N . SER B 1 93 ? 6.426 1.062 7.871 1 98.06 93 SER B N 1
ATOM 3761 C CA . SER B 1 93 ? 7.684 0.499 7.387 1 98.06 93 SER B CA 1
ATOM 3762 C C . SER B 1 93 ? 8.867 1.007 8.195 1 98.06 93 SER B C 1
ATOM 3764 O O . SER B 1 93 ? 9.812 0.261 8.461 1 98.06 93 SER B O 1
ATOM 3766 N N . ALA B 1 94 ? 8.867 2.277 8.562 1 98.44 94 ALA B N 1
ATOM 3767 C CA . ALA B 1 94 ? 9.93 2.844 9.391 1 98.44 94 ALA B CA 1
ATOM 3768 C C . ALA B 1 94 ? 10 2.15 10.742 1 98.44 94 ALA B C 1
ATOM 3770 O O . ALA B 1 94 ? 11.086 1.904 11.266 1 98.44 94 ALA B O 1
ATOM 3771 N N . LEU B 1 95 ? 8.859 1.866 11.352 1 97.94 95 LEU B N 1
ATOM 3772 C CA . LEU B 1 95 ? 8.82 1.154 12.625 1 97.94 95 LEU B CA 1
ATOM 3773 C C . LEU B 1 95 ? 9.461 -0.223 12.5 1 97.94 95 LEU B C 1
ATOM 3775 O O . LEU B 1 95 ? 10.273 -0.616 13.336 1 97.94 95 LEU B O 1
ATOM 3779 N N . VAL B 1 96 ? 9.086 -0.951 11.43 1 97.31 96 VAL B N 1
ATOM 3780 C CA . VAL B 1 96 ? 9.641 -2.285 11.211 1 97.31 96 VAL B CA 1
ATOM 3781 C C . VAL B 1 96 ? 11.141 -2.191 10.977 1 97.31 96 VAL B C 1
ATOM 3783 O O . VAL B 1 96 ? 11.914 -2.994 11.516 1 97.31 96 VAL B O 1
ATOM 3786 N N . HIS B 1 97 ? 11.562 -1.223 10.219 1 97.88 97 HIS B N 1
ATOM 3787 C CA . HIS B 1 97 ? 12.969 -1.047 9.867 1 97.88 97 HIS B CA 1
ATOM 3788 C C . HIS B 1 97 ? 13.805 -0.729 11.102 1 97.88 97 HIS B C 1
ATOM 3790 O O . HIS B 1 97 ? 14.852 -1.351 11.328 1 97.88 97 HIS B O 1
ATOM 3796 N N . LEU B 1 98 ? 13.359 0.272 11.891 1 97.81 98 LEU B N 1
ATOM 3797 C CA . LEU B 1 98 ? 14.133 0.746 13.031 1 97.81 98 LEU B CA 1
ATOM 3798 C C . LEU B 1 98 ? 13.992 -0.205 14.211 1 97.81 98 LEU B C 1
ATOM 3800 O O . LEU B 1 98 ? 14.836 -0.218 15.109 1 97.81 98 LEU B O 1
ATOM 3804 N N . ASN B 1 99 ? 12.891 -0.93 14.312 1 96.5 99 ASN B N 1
ATOM 3805 C CA . ASN B 1 99 ? 12.656 -1.965 15.312 1 96.5 99 ASN B CA 1
ATOM 3806 C C . ASN B 1 99 ? 12.992 -1.475 16.719 1 96.5 99 ASN B C 1
ATOM 3808 O O . ASN B 1 99 ? 13.797 -2.096 17.422 1 96.5 99 ASN B O 1
ATOM 3812 N N . PRO B 1 100 ? 12.398 -0.392 17.188 1 96.88 100 PRO B N 1
ATOM 3813 C CA . PRO B 1 100 ? 12.781 0.216 18.469 1 96.88 100 PRO B CA 1
ATOM 3814 C C . PRO B 1 100 ? 12.414 -0.654 19.672 1 96.88 100 PRO B C 1
ATOM 3816 O O . PRO B 1 100 ? 11.352 -1.279 19.688 1 96.88 100 PRO B O 1
ATOM 3819 N N . LYS B 1 101 ? 13.328 -0.69 20.719 1 96.31 101 LYS B N 1
ATOM 3820 C CA . LYS B 1 101 ? 12.953 -1.16 22.047 1 96.31 101 LYS B CA 1
ATOM 3821 C C . LYS B 1 101 ? 12.234 -0.07 22.828 1 96.31 101 LYS B C 1
ATOM 3823 O O . LYS B 1 101 ? 11.273 -0.348 23.547 1 96.31 101 LYS B O 1
ATOM 3828 N N . ARG B 1 102 ? 12.734 1.132 22.703 1 98.06 102 ARG B N 1
ATOM 3829 C CA . ARG B 1 102 ? 12.133 2.336 23.266 1 98.06 102 ARG B CA 1
ATOM 3830 C C . ARG B 1 102 ? 11.977 3.42 22.203 1 98.06 102 ARG B C 1
ATOM 3832 O O . ARG B 1 102 ? 12.891 3.654 21.406 1 98.06 102 ARG B O 1
ATOM 3839 N N . LEU B 1 103 ? 10.781 3.971 22.188 1 98.62 103 LEU B N 1
ATOM 3840 C CA . LEU B 1 103 ? 10.453 4.992 21.188 1 98.62 103 LEU B CA 1
ATOM 3841 C C . LEU B 1 103 ? 10.008 6.281 21.875 1 98.62 103 LEU B C 1
ATOM 3843 O O . LEU B 1 103 ? 9.023 6.293 22.625 1 98.62 103 LEU B O 1
ATOM 3847 N N . ALA B 1 104 ? 10.773 7.359 21.641 1 98.81 104 ALA B N 1
ATOM 3848 C CA . ALA B 1 104 ? 10.383 8.68 22.141 1 98.81 104 ALA B CA 1
ATOM 3849 C C . ALA B 1 104 ? 9.516 9.406 21.125 1 98.81 104 ALA B C 1
ATOM 3851 O O . ALA B 1 104 ? 9.938 9.633 19.984 1 98.81 104 ALA B O 1
ATOM 3852 N N . ILE B 1 105 ? 8.352 9.781 21.547 1 98.06 105 ILE B N 1
ATOM 3853 C CA . ILE B 1 105 ? 7.441 10.461 20.625 1 98.06 105 ILE B CA 1
ATOM 3854 C C . ILE B 1 105 ? 6.48 11.344 21.422 1 98.06 105 ILE B C 1
ATOM 3856 O O . ILE B 1 105 ? 6.109 11.008 22.562 1 98.06 105 ILE B O 1
ATOM 3860 N N . ARG B 1 106 ? 6.117 12.508 20.875 1 93.5 106 ARG B N 1
ATOM 3861 C CA . ARG B 1 106 ? 5.156 13.422 21.484 1 93.5 106 ARG B CA 1
ATOM 3862 C C . ARG B 1 106 ? 4.207 13.992 20.438 1 93.5 106 ARG B C 1
ATOM 3864 O O . ARG B 1 106 ? 4.648 14.602 19.453 1 93.5 106 ARG B O 1
ATOM 3871 N N . GLY B 1 107 ? 2.842 13.812 20.734 1 91.62 107 GLY B N 1
ATOM 3872 C CA . GLY B 1 107 ? 1.834 14.453 19.891 1 91.62 107 GLY B CA 1
ATOM 3873 C C . GLY B 1 107 ? 1.965 14.102 18.422 1 91.62 107 GLY B C 1
ATOM 3874 O O . GLY B 1 107 ? 2.375 12.992 18.078 1 91.62 107 GLY B O 1
ATOM 3875 N N . GLY B 1 108 ? 1.463 14.977 17.594 1 92.38 108 GLY B N 1
ATOM 3876 C CA . GLY B 1 108 ? 1.553 14.766 16.156 1 92.38 108 GLY B CA 1
ATOM 3877 C C . GLY B 1 108 ? 0.337 14.062 15.578 1 92.38 108 GLY B C 1
ATOM 3878 O O . GLY B 1 108 ? -0.718 14.016 16.219 1 92.38 108 GLY B O 1
ATOM 3879 N N . TYR B 1 109 ? 0.5 13.68 14.422 1 93.06 109 TYR B N 1
ATOM 3880 C CA . TYR B 1 109 ? -0.585 13.102 13.641 1 93.06 109 TYR B CA 1
ATOM 3881 C C . TYR B 1 109 ? -1.124 11.836 14.305 1 93.06 109 TYR B C 1
ATOM 3883 O O . TYR B 1 109 ? -0.374 10.891 14.555 1 93.06 109 TYR B O 1
ATOM 3891 N N . HIS B 1 110 ? -2.35 11.734 14.531 1 91.75 110 HIS B N 1
ATOM 3892 C CA . HIS B 1 110 ? -2.99 10.648 15.266 1 91.75 110 HIS B CA 1
ATOM 3893 C C . HIS B 1 110 ? -2.771 9.305 14.578 1 91.75 110 HIS B C 1
ATOM 3895 O O . HIS B 1 110 ? -2.645 8.273 15.242 1 91.75 110 HIS B O 1
ATOM 3901 N N . GLY B 1 111 ? -2.795 9.32 13.203 1 93.44 111 GLY B N 1
ATOM 3902 C CA . GLY B 1 111 ? -2.607 8.086 12.461 1 93.44 111 GLY B CA 1
ATOM 3903 C C . GLY B 1 111 ? -1.302 7.387 12.789 1 93.44 111 GLY B C 1
ATOM 3904 O O . GLY B 1 111 ? -1.23 6.156 12.773 1 93.44 111 GLY B O 1
ATOM 3905 N N . VAL B 1 112 ? -0.259 8.133 13.117 1 96.38 112 VAL B N 1
ATOM 3906 C CA . VAL B 1 112 ? 1.035 7.57 13.484 1 96.38 112 VAL B CA 1
ATOM 3907 C C . VAL B 1 112 ? 0.911 6.82 14.812 1 96.38 112 VAL B C 1
ATOM 3909 O O . VAL B 1 112 ? 1.456 5.723 14.961 1 96.38 112 VAL B O 1
ATOM 3912 N N . HIS B 1 113 ? 0.227 7.375 15.727 1 95.62 113 HIS B N 1
ATOM 3913 C CA . HIS B 1 113 ? 0.046 6.734 17.016 1 95.62 113 HIS B CA 1
ATOM 3914 C C . HIS B 1 113 ? -0.768 5.453 16.891 1 95.62 113 HIS B C 1
ATOM 3916 O O . HIS B 1 113 ? -0.485 4.461 17.578 1 95.62 113 HIS B O 1
ATOM 3922 N N . VAL B 1 114 ? -1.795 5.488 16.078 1 95.69 114 VAL B N 1
ATOM 3923 C CA . VAL B 1 114 ? -2.568 4.27 15.852 1 95.69 114 VAL B CA 1
ATOM 3924 C C . VAL B 1 114 ? -1.685 3.205 15.203 1 95.69 114 VAL B C 1
ATOM 3926 O O . VAL B 1 114 ? -1.779 2.023 15.547 1 95.69 114 VAL B O 1
ATOM 3929 N N . SER B 1 115 ? -0.849 3.602 14.266 1 97.12 115 SER B N 1
ATOM 3930 C CA . SER B 1 115 ? 0.089 2.67 13.648 1 97.12 115 SER B CA 1
ATOM 3931 C C . SER B 1 115 ? 1.019 2.053 14.688 1 97.12 115 SER B C 1
ATOM 3933 O O . SER B 1 115 ? 1.333 0.863 14.617 1 97.12 115 SER B O 1
ATOM 3935 N N . ILE B 1 116 ? 1.503 2.848 15.609 1 97.56 116 ILE B N 1
ATOM 3936 C CA . ILE B 1 116 ? 2.365 2.365 16.688 1 97.56 116 ILE B CA 1
ATOM 3937 C C . ILE B 1 116 ? 1.609 1.352 17.531 1 97.56 116 ILE B C 1
ATOM 3939 O O . ILE B 1 116 ? 2.17 0.33 17.938 1 97.56 116 ILE B O 1
ATOM 3943 N N . ASP B 1 117 ? 0.348 1.633 17.797 1 96.81 117 ASP B N 1
ATOM 3944 C CA . ASP B 1 117 ? -0.47 0.699 18.562 1 96.81 117 ASP B CA 1
ATOM 3945 C C . ASP B 1 117 ? -0.583 -0.647 17.859 1 96.81 117 ASP B C 1
ATOM 3947 O O . ASP B 1 117 ? -0.518 -1.7 18.5 1 96.81 117 ASP B O 1
ATOM 3951 N N . ILE B 1 118 ? -0.82 -0.597 16.609 1 96.56 118 ILE B N 1
ATOM 3952 C CA . ILE B 1 118 ? -0.9 -1.816 15.805 1 96.56 118 ILE B CA 1
ATOM 3953 C C . ILE B 1 118 ? 0.438 -2.551 15.852 1 96.56 118 ILE B C 1
ATOM 3955 O O . ILE B 1 118 ? 0.479 -3.768 16.047 1 96.56 118 ILE B O 1
ATOM 3959 N N . TYR B 1 119 ? 1.522 -1.835 15.609 1 96.38 119 TYR B N 1
ATOM 3960 C CA . TYR B 1 119 ? 2.861 -2.41 15.656 1 96.38 119 TYR B CA 1
ATOM 3961 C C . TYR B 1 119 ? 3.115 -3.096 17 1 96.38 119 TYR B C 1
ATOM 3963 O O . TYR B 1 119 ? 3.715 -4.172 17.047 1 96.38 119 TYR B O 1
ATOM 3971 N N . LYS B 1 120 ? 2.645 -2.518 18.047 1 94.38 120 LYS B N 1
ATOM 3972 C CA . LYS B 1 120 ? 2.838 -3.014 19.406 1 94.38 120 LYS B CA 1
ATOM 3973 C C . LYS B 1 120 ? 2.152 -4.363 19.609 1 94.38 120 LYS B C 1
ATOM 3975 O O . LYS B 1 120 ? 2.514 -5.125 20.5 1 94.38 120 LYS B O 1
ATOM 3980 N N . LYS B 1 121 ? 1.181 -4.625 18.844 1 89.25 121 LYS B N 1
ATOM 3981 C CA . LYS B 1 121 ? 0.525 -5.926 18.938 1 89.25 121 LYS B CA 1
ATOM 3982 C C . LYS B 1 121 ? 1.507 -7.059 18.641 1 89.25 121 LYS B C 1
ATOM 3984 O O . LYS B 1 121 ? 1.414 -8.133 19.25 1 89.25 121 LYS B O 1
ATOM 3989 N N . SER B 1 122 ? 2.387 -6.844 17.781 1 88.44 122 SER B N 1
ATOM 3990 C CA . SER B 1 122 ? 3.391 -7.852 17.453 1 88.44 122 SER B CA 1
ATOM 3991 C C . SER B 1 122 ? 4.637 -7.691 18.312 1 88.44 122 SER B C 1
ATOM 3993 O O . SER B 1 122 ? 5.43 -8.625 18.453 1 88.44 122 SER B O 1
ATOM 3995 N N . LYS B 1 123 ? 4.781 -6.512 18.922 1 91.19 123 LYS B N 1
ATOM 3996 C CA . LYS B 1 123 ? 5.914 -6.199 19.781 1 91.19 123 LYS B CA 1
ATOM 3997 C C . LYS B 1 123 ? 5.445 -5.582 21.094 1 91.19 123 LYS B C 1
ATOM 3999 O O . LYS B 1 123 ? 5.715 -4.41 21.375 1 91.19 123 LYS B O 1
ATOM 4004 N N . PRO B 1 124 ? 4.965 -6.352 21.922 1 89.38 124 PRO B N 1
ATOM 4005 C CA . PRO B 1 124 ? 4.336 -5.812 23.125 1 89.38 124 PRO B CA 1
ATOM 4006 C C . PRO B 1 124 ? 5.34 -5.184 24.094 1 89.38 124 PRO B C 1
ATOM 4008 O O . PRO B 1 124 ? 4.965 -4.379 24.953 1 89.38 124 PRO B O 1
ATOM 4011 N N . ALA B 1 125 ? 6.586 -5.406 23.969 1 92.31 125 ALA B N 1
ATOM 4012 C CA . ALA B 1 125 ? 7.605 -4.91 24.891 1 92.31 125 ALA B CA 1
ATOM 4013 C C . ALA B 1 125 ? 8.039 -3.498 24.516 1 92.31 125 ALA B C 1
ATOM 4015 O O . ALA B 1 125 ? 8.805 -2.863 25.25 1 92.31 125 ALA B O 1
ATOM 4016 N N . LEU B 1 126 ? 7.555 -2.982 23.375 1 95.75 126 LEU B N 1
ATOM 4017 C CA . LEU B 1 126 ? 7.91 -1.629 22.969 1 95.75 126 LEU B CA 1
ATOM 4018 C C . LEU B 1 126 ? 7.492 -0.611 24.016 1 95.75 126 LEU B C 1
ATOM 4020 O O . LEU B 1 126 ? 6.32 -0.553 24.406 1 95.75 126 LEU B O 1
ATOM 4024 N N . GLU B 1 127 ? 8.477 0.134 24.5 1 97.69 127 GLU B N 1
ATOM 4025 C CA . GLU B 1 127 ? 8.219 1.173 25.484 1 97.69 127 GLU B CA 1
ATOM 4026 C C . GLU B 1 127 ? 8.148 2.553 24.844 1 97.69 127 GLU B C 1
ATOM 4028 O O . GLU B 1 127 ? 9.023 2.918 24.047 1 97.69 127 GLU B O 1
ATOM 4033 N N . LEU B 1 128 ? 7.113 3.281 25.172 1 97.94 128 LEU B N 1
ATOM 4034 C CA . LEU B 1 128 ? 6.984 4.652 24.703 1 97.94 128 LEU B CA 1
ATOM 4035 C C . LEU B 1 128 ? 7.406 5.648 25.781 1 97.94 128 LEU B C 1
ATOM 4037 O O . LEU B 1 128 ? 7.031 5.5 26.938 1 97.94 128 LEU B O 1
ATOM 4041 N N . ILE B 1 129 ? 8.203 6.602 25.391 1 98.44 129 ILE B N 1
ATOM 4042 C CA . ILE B 1 129 ? 8.633 7.656 26.297 1 98.44 129 ILE B CA 1
ATOM 4043 C C . ILE B 1 129 ? 8.438 9.016 25.641 1 98.44 129 ILE B C 1
ATOM 4045 O O . ILE B 1 129 ? 8.078 9.102 24.453 1 98.44 129 ILE B O 1
ATOM 4049 N N . ASP B 1 130 ? 8.609 10.039 26.453 1 98.5 130 ASP B N 1
ATOM 4050 C CA . ASP B 1 130 ? 8.516 11.391 25.922 1 98.5 130 ASP B CA 1
ATOM 4051 C C . ASP B 1 130 ? 9.836 11.828 25.281 1 98.5 130 ASP B C 1
ATOM 4053 O O . ASP B 1 130 ? 10.906 11.367 25.688 1 98.5 130 ASP B O 1
ATOM 4057 N N . ILE B 1 131 ? 9.758 12.75 24.359 1 98.31 131 ILE B N 1
ATOM 4058 C CA . ILE B 1 131 ? 10.945 13.195 23.641 1 98.31 131 ILE B CA 1
ATOM 4059 C C . ILE B 1 131 ? 11.875 13.945 24.594 1 98.31 131 ILE B C 1
ATOM 4061 O O . ILE B 1 131 ? 13.055 14.125 24.312 1 98.31 131 ILE B O 1
ATOM 4065 N N . ASP B 1 132 ? 11.359 14.375 25.781 1 98.06 132 ASP B N 1
ATOM 4066 C CA . ASP B 1 132 ? 12.188 15.102 26.734 1 98.06 132 ASP B CA 1
ATOM 4067 C C . ASP B 1 132 ? 12.664 14.188 27.859 1 98.06 132 ASP B C 1
ATOM 4069 O O . ASP B 1 132 ? 13.352 14.633 28.781 1 98.06 132 ASP B O 1
ATOM 4073 N N . ASP B 1 133 ? 12.25 12.953 27.844 1 98.38 133 ASP B N 1
ATOM 4074 C CA . ASP B 1 133 ? 12.742 12 28.828 1 98.38 133 ASP B CA 1
ATOM 4075 C C . ASP B 1 133 ? 14.219 11.688 28.609 1 98.38 133 ASP B C 1
ATOM 4077 O O . ASP B 1 133 ? 14.789 12.055 27.578 1 98.38 133 ASP B O 1
ATOM 4081 N N . ASP B 1 134 ? 14.766 10.984 29.625 1 98.12 134 ASP B N 1
ATOM 4082 C CA . ASP B 1 134 ? 16.141 10.523 29.484 1 98.12 134 ASP B CA 1
ATOM 4083 C C . ASP B 1 134 ? 16.234 9.359 28.5 1 98.12 134 ASP B C 1
ATOM 4085 O O . ASP B 1 134 ? 15.461 8.406 28.578 1 98.12 134 ASP B O 1
ATOM 4089 N N . PHE B 1 135 ? 17.172 9.547 27.625 1 98.31 135 PHE B N 1
ATOM 4090 C CA . PHE B 1 135 ? 17.359 8.516 26.609 1 98.31 135 PHE B CA 1
ATOM 4091 C C . PHE B 1 135 ? 18.328 7.449 27.109 1 98.31 135 PHE B C 1
ATOM 4093 O O . PHE B 1 135 ? 19.172 7.723 27.969 1 98.31 135 PHE B O 1
ATOM 4100 N N . LYS B 1 136 ? 18.188 6.254 26.641 1 98.31 136 LYS B N 1
ATOM 4101 C CA . LYS B 1 136 ? 19.078 5.121 26.812 1 98.31 136 LYS B CA 1
ATOM 4102 C C . LYS B 1 136 ? 19.719 4.711 25.484 1 98.31 136 LYS B C 1
ATOM 4104 O O . LYS B 1 136 ? 19.312 5.199 24.422 1 98.31 136 LYS B O 1
ATOM 4109 N N . GLN B 1 137 ? 20.672 3.852 25.641 1 98.12 137 GLN B N 1
ATOM 4110 C CA . GLN B 1 137 ? 21.406 3.408 24.469 1 98.12 137 GLN B CA 1
ATOM 4111 C C . GLN B 1 137 ? 20.469 2.797 23.422 1 98.12 137 GLN B C 1
ATOM 4113 O O . GLN B 1 137 ? 19.672 1.915 23.75 1 98.12 137 GLN B O 1
ATOM 4118 N N . GLY B 1 138 ? 20.547 3.328 22.188 1 97.81 138 GLY B N 1
ATOM 4119 C CA . GLY B 1 138 ? 19.828 2.713 21.078 1 97.81 138 GLY B CA 1
ATOM 4120 C C . GLY B 1 138 ? 18.422 3.223 20.922 1 97.81 138 GLY B C 1
ATOM 4121 O O . GLY B 1 138 ? 17.688 2.785 20.031 1 97.81 138 GLY B O 1
ATOM 4122 N N . ASP B 1 139 ? 17.984 4.203 21.719 1 98.69 139 ASP B N 1
ATOM 4123 C CA . ASP B 1 139 ? 16.625 4.746 21.625 1 98.69 139 ASP B CA 1
ATOM 4124 C C . ASP B 1 139 ? 16.375 5.355 20.25 1 98.69 139 ASP B C 1
ATOM 4126 O O . ASP B 1 139 ? 17.297 5.82 19.594 1 98.69 139 ASP B O 1
ATOM 4130 N N . ILE B 1 140 ? 15.164 5.238 19.844 1 98.81 140 ILE B N 1
ATOM 4131 C CA . ILE B 1 140 ? 14.711 5.93 18.641 1 98.81 140 ILE B CA 1
ATOM 4132 C C . ILE B 1 140 ? 13.898 7.164 19.031 1 98.81 140 ILE B C 1
ATOM 4134 O O . ILE B 1 140 ? 12.977 7.074 19.844 1 98.81 140 ILE B O 1
ATOM 4138 N N . CYS B 1 141 ? 14.25 8.312 18.547 1 98.88 141 CYS B N 1
ATOM 4139 C CA . CYS B 1 141 ? 13.5 9.555 18.734 1 98.88 141 CYS B CA 1
ATOM 4140 C C . CYS B 1 141 ? 12.727 9.914 17.469 1 98.88 141 CYS B C 1
ATOM 4142 O O . CYS B 1 141 ? 13.312 10.125 16.406 1 98.88 141 CYS B O 1
ATOM 4144 N N . TRP B 1 142 ? 11.422 9.93 17.547 1 98.81 142 TRP B N 1
ATOM 4145 C CA . TRP B 1 142 ? 10.516 10.281 16.453 1 98.81 142 TRP B CA 1
ATOM 4146 C C . TRP B 1 142 ? 9.977 11.695 16.625 1 98.81 142 TRP B C 1
ATOM 4148 O O . TRP B 1 142 ? 9.148 11.953 17.5 1 98.81 142 TRP B O 1
ATOM 4158 N N . ILE B 1 143 ? 10.383 12.625 15.719 1 98.62 143 ILE B N 1
ATOM 4159 C CA . ILE B 1 143 ? 9.977 14.023 15.82 1 98.62 143 ILE B CA 1
ATOM 4160 C C . ILE B 1 143 ? 9.148 14.406 14.602 1 98.62 143 ILE B C 1
ATOM 4162 O O . ILE B 1 143 ? 9.578 14.211 13.461 1 98.62 143 ILE B O 1
ATOM 4166 N N . GLU B 1 144 ? 7.996 14.844 14.836 1 98.56 144 GLU B N 1
ATOM 4167 C CA . GLU B 1 144 ? 7.219 15.539 13.812 1 98.56 144 GLU B CA 1
ATOM 4168 C C . GLU B 1 144 ? 7.383 17.047 13.922 1 98.56 144 GLU B C 1
ATOM 4170 O O . GLU B 1 144 ? 7.078 17.641 14.961 1 98.56 144 GLU B O 1
ATOM 4175 N N . THR B 1 145 ? 7.883 17.672 12.82 1 98.44 145 THR B N 1
ATOM 4176 C CA . THR B 1 145 ? 8.102 19.125 12.859 1 98.44 145 THR B CA 1
ATOM 4177 C C . THR B 1 145 ? 8.055 19.703 11.453 1 98.44 145 THR B C 1
ATOM 4179 O O . THR B 1 145 ? 8.805 19.281 10.57 1 98.44 145 THR B O 1
ATOM 4182 N N . PRO B 1 146 ? 7.16 20.703 11.273 1 98.06 146 PRO B N 1
ATOM 4183 C CA . PRO B 1 146 ? 6.207 21.266 12.234 1 98.06 146 PRO B CA 1
ATOM 4184 C C . PRO B 1 146 ? 5.148 20.25 12.672 1 98.06 146 PRO B C 1
ATOM 4186 O O . PRO B 1 146 ? 4.883 19.281 11.961 1 98.06 146 PRO B O 1
ATOM 4189 N N . LEU B 1 147 ? 4.621 20.5 13.828 1 97.38 147 LEU B N 1
ATOM 4190 C CA . LEU B 1 147 ? 3.723 19.547 14.492 1 97.38 147 LEU B CA 1
ATOM 4191 C C . LEU B 1 147 ? 2.307 19.672 13.938 1 97.38 147 LEU B C 1
ATOM 4193 O O . LEU B 1 147 ? 1.803 20.781 13.758 1 97.38 147 LEU B O 1
ATOM 4197 N N . ASN B 1 148 ? 1.63 18.594 13.555 1 95.88 148 ASN B N 1
ATOM 4198 C CA . ASN B 1 148 ? 0.194 18.5 13.305 1 95.88 148 ASN B CA 1
ATOM 4199 C C . ASN B 1 148 ? -0.599 18.531 14.609 1 95.88 148 ASN B C 1
ATOM 4201 O O . ASN B 1 148 ? -0.323 17.75 15.523 1 95.88 148 ASN B O 1
ATOM 4205 N N . PRO B 1 149 ? -1.564 19.375 14.852 1 96.25 149 PRO B N 1
ATOM 4206 C CA . PRO B 1 149 ? -2.121 20.266 13.82 1 96.25 149 PRO B CA 1
ATOM 4207 C C . PRO B 1 149 ? -1.643 21.703 13.961 1 96.25 149 PRO B C 1
ATOM 4209 O O . PRO B 1 149 ? -2.02 22.562 13.156 1 96.25 149 PRO B O 1
ATOM 4212 N N . THR B 1 150 ? -0.771 22.016 14.914 1 96.81 150 THR B N 1
ATOM 4213 C CA . THR B 1 150 ? -0.594 23.391 15.367 1 96.81 150 THR B CA 1
ATOM 4214 C C . THR B 1 150 ? 0.395 24.141 14.477 1 96.81 150 THR B C 1
ATOM 4216 O O . THR B 1 150 ? 0.41 25.375 14.445 1 96.81 150 THR B O 1
ATOM 4219 N N . GLY B 1 151 ? 1.3 23.359 13.828 1 97.69 151 GLY B N 1
ATOM 4220 C CA . GLY B 1 151 ? 2.312 24 13.008 1 97.69 151 GLY B CA 1
ATOM 4221 C C . GLY B 1 151 ? 3.504 24.5 13.805 1 97.69 151 GLY B C 1
ATOM 4222 O O . GLY B 1 151 ? 4.41 25.125 13.25 1 97.69 151 GLY B O 1
ATOM 4223 N N . GLU B 1 152 ? 3.545 24.219 15.07 1 97.81 152 GLU B N 1
ATOM 4224 C CA . GLU B 1 152 ? 4.703 24.578 15.883 1 97.81 152 GLU B CA 1
ATOM 4225 C C . GLU B 1 152 ? 5.91 23.703 15.539 1 97.81 152 GLU B C 1
ATOM 4227 O O . GLU B 1 152 ? 5.754 22.562 15.102 1 97.81 152 GLU B O 1
ATOM 4232 N N . ALA B 1 153 ? 7.074 24.266 15.789 1 98.06 153 ALA B N 1
ATOM 4233 C CA . ALA B 1 153 ? 8.305 23.578 15.43 1 98.06 153 ALA B CA 1
ATOM 4234 C C . ALA B 1 153 ? 9.008 23.016 16.656 1 98.06 153 ALA B C 1
ATOM 4236 O O . ALA B 1 153 ? 8.922 23.594 17.75 1 98.06 153 ALA B O 1
ATOM 4237 N N . HIS B 1 154 ? 9.641 21.891 16.5 1 98.12 154 HIS B N 1
ATOM 4238 C CA . HIS B 1 154 ? 10.602 21.344 17.438 1 98.12 154 HIS B CA 1
ATOM 4239 C C . HIS B 1 154 ? 12.031 21.531 16.953 1 98.12 154 HIS B C 1
ATOM 4241 O O . HIS B 1 154 ? 12.297 21.469 15.75 1 98.12 154 HIS B O 1
ATOM 4247 N N . ASN B 1 155 ? 12.969 21.766 17.891 1 98.44 155 ASN B N 1
ATOM 4248 C CA . ASN B 1 155 ? 14.375 22 17.562 1 98.44 155 ASN B CA 1
ATOM 4249 C C . ASN B 1 155 ? 15.086 20.703 17.188 1 98.44 155 ASN B C 1
ATOM 4251 O O . ASN B 1 155 ? 15.578 19.984 18.047 1 98.44 155 ASN B O 1
ATOM 4255 N N . LEU B 1 156 ? 15.242 20.516 15.898 1 98.62 156 LEU B N 1
ATOM 4256 C CA . LEU B 1 156 ? 15.781 19.25 15.391 1 98.62 156 LEU B CA 1
ATOM 4257 C C . LEU B 1 156 ? 17.219 19.062 15.852 1 98.62 156 LEU B C 1
ATOM 4259 O O . LEU B 1 156 ? 17.609 17.953 16.234 1 98.62 156 LEU B O 1
ATOM 4263 N N . LYS B 1 157 ? 18.031 20.094 15.773 1 98.44 157 LYS B N 1
ATOM 4264 C CA . LYS B 1 157 ? 19.422 19.969 16.188 1 98.44 157 LYS B CA 1
ATOM 4265 C C . LYS B 1 157 ? 19.531 19.531 17.641 1 98.44 157 LYS B C 1
ATOM 4267 O O . LYS B 1 157 ? 20.359 18.688 17.984 1 98.44 157 LYS B O 1
ATOM 4272 N N . HIS B 1 158 ? 18.734 20.109 18.469 1 98.44 158 HIS B N 1
ATOM 4273 C CA . HIS B 1 158 ? 18.703 19.75 19.891 1 98.44 158 HIS B CA 1
ATOM 4274 C C . HIS B 1 158 ? 18.422 18.266 20.078 1 98.44 158 HIS B C 1
ATOM 4276 O O . HIS B 1 158 ? 19.141 17.578 20.797 1 98.44 158 HIS B O 1
ATOM 4282 N N . TYR B 1 159 ? 17.438 17.766 19.438 1 98.56 159 TYR B N 1
ATOM 4283 C CA . TYR B 1 159 ? 17.031 16.375 19.625 1 98.56 159 TYR B CA 1
ATOM 4284 C C . TYR B 1 159 ? 18 15.422 18.922 1 98.56 159 TYR B C 1
ATOM 4286 O O . TYR B 1 159 ? 18.234 14.305 19.391 1 98.56 159 TYR B O 1
ATOM 4294 N N . ALA B 1 160 ? 18.547 15.852 17.797 1 98.69 160 ALA B N 1
ATOM 4295 C CA . ALA B 1 160 ? 19.594 15.062 17.141 1 98.69 160 ALA B CA 1
ATOM 4296 C C . ALA B 1 160 ? 20.766 14.844 18.094 1 98.69 160 ALA B C 1
ATOM 4298 O O . ALA B 1 160 ? 21.234 13.719 18.266 1 98.69 160 ALA B O 1
ATOM 4299 N N . ASP B 1 161 ? 21.266 15.945 18.688 1 98.62 161 ASP B N 1
ATOM 4300 C CA . ASP B 1 161 ? 22.375 15.859 19.625 1 98.62 161 ASP B CA 1
ATOM 4301 C C . ASP B 1 161 ? 22.031 14.953 20.812 1 98.62 161 ASP B C 1
ATOM 4303 O O . ASP B 1 161 ? 22.844 14.133 21.234 1 98.62 161 ASP B O 1
ATOM 4307 N N . LYS B 1 162 ? 20.844 15.109 21.297 1 98.5 162 LYS B N 1
ATOM 4308 C CA . LYS B 1 162 ? 20.391 14.375 22.469 1 98.5 162 LYS B CA 1
ATOM 4309 C C . LYS B 1 162 ? 20.359 12.875 22.188 1 98.5 162 LYS B C 1
ATOM 4311 O O . LYS B 1 162 ? 20.891 12.078 22.969 1 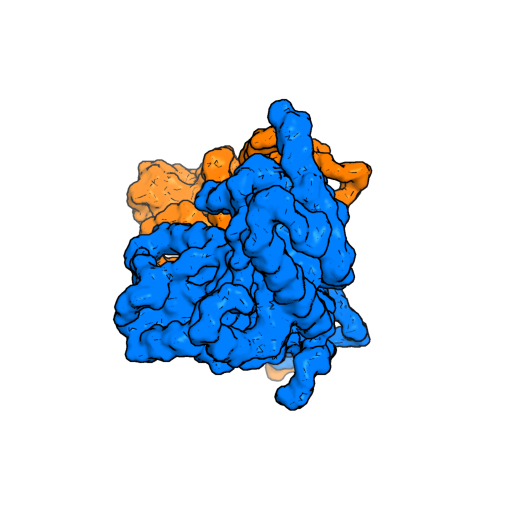98.5 162 LYS B O 1
ATOM 4316 N N . VAL B 1 163 ? 19.766 12.391 21.125 1 98.75 163 VAL B N 1
ATOM 4317 C CA . VAL B 1 163 ? 19.562 10.969 20.859 1 98.75 163 VAL B CA 1
ATOM 4318 C C . VAL B 1 163 ? 20.875 10.344 20.391 1 98.75 163 VAL B C 1
ATOM 4320 O O . VAL B 1 163 ? 21.172 9.188 20.703 1 98.75 163 VAL B O 1
ATOM 4323 N N . HIS B 1 164 ? 21.672 11.125 19.656 1 98.69 164 HIS B N 1
ATOM 4324 C CA . HIS B 1 164 ? 22.938 10.609 19.172 1 98.69 164 HIS B CA 1
ATOM 4325 C C . HIS B 1 164 ? 23.922 10.398 20.312 1 98.69 164 HIS B C 1
ATOM 4327 O O . HIS B 1 164 ? 24.797 9.531 20.25 1 98.69 164 HIS B O 1
ATOM 4333 N N . ALA B 1 165 ? 23.781 11.148 21.344 1 98.56 165 ALA B N 1
ATOM 4334 C CA . ALA B 1 165 ? 24.656 11.016 22.516 1 98.56 165 ALA B CA 1
ATOM 4335 C C . ALA B 1 165 ? 24.547 9.617 23.109 1 98.56 165 ALA B C 1
ATOM 4337 O O . ALA B 1 165 ? 25.469 9.141 23.766 1 98.56 165 ALA B O 1
ATOM 4338 N N . VAL B 1 166 ? 23.484 8.93 22.906 1 98.5 166 VAL B N 1
ATOM 4339 C CA . VAL B 1 166 ? 23.297 7.59 23.453 1 98.5 166 VAL B CA 1
ATOM 4340 C C . VAL B 1 166 ? 23.328 6.562 22.328 1 98.5 166 VAL B C 1
ATOM 4342 O O . VAL B 1 166 ? 22.75 5.477 22.453 1 98.5 166 VAL B O 1
ATOM 4345 N N . ARG B 1 167 ? 23.812 6.953 21.172 1 98.06 167 ARG B N 1
ATOM 4346 C CA . ARG B 1 167 ? 23.938 6.094 20 1 98.06 167 ARG B CA 1
ATOM 4347 C C . ARG B 1 167 ? 22.578 5.66 19.469 1 98.06 167 ARG B C 1
ATOM 4349 O O . ARG B 1 167 ? 22.406 4.52 19.031 1 98.06 167 ARG B O 1
ATOM 4356 N N . GLY B 1 168 ? 21.594 6.578 19.656 1 98.62 168 GLY B N 1
ATOM 4357 C CA . GLY B 1 168 ? 20.281 6.367 19.094 1 98.62 168 GLY B CA 1
ATOM 4358 C C . GLY B 1 168 ? 20.109 6.973 17.703 1 98.62 168 GLY B C 1
ATOM 4359 O O . GLY B 1 168 ? 21.109 7.352 17.078 1 98.62 168 GLY B O 1
ATOM 4360 N N . ARG B 1 169 ? 18.891 6.879 17.188 1 98.56 169 ARG B N 1
ATOM 4361 C CA . ARG B 1 169 ? 18.578 7.383 15.852 1 98.56 169 ARG B CA 1
ATOM 4362 C C . ARG B 1 169 ? 17.422 8.367 15.883 1 98.56 169 ARG B C 1
ATOM 4364 O O . ARG B 1 169 ? 16.5 8.227 16.688 1 98.56 169 ARG B O 1
ATOM 4371 N N . LEU B 1 170 ? 17.469 9.383 15.008 1 98.88 170 LEU B N 1
ATOM 4372 C CA . LEU B 1 170 ? 16.422 10.391 14.875 1 98.88 170 LEU B CA 1
ATOM 4373 C C . LEU B 1 170 ? 15.664 10.211 13.562 1 98.88 170 LEU B C 1
ATOM 4375 O O . LEU B 1 170 ? 16.25 10.281 12.484 1 98.88 170 LEU B O 1
ATOM 4379 N N . ILE B 1 171 ? 14.422 9.898 13.672 1 98.88 171 ILE B N 1
ATOM 4380 C CA . ILE B 1 171 ? 13.539 9.953 12.508 1 98.88 171 ILE B CA 1
ATOM 4381 C C . ILE B 1 171 ? 12.688 11.219 12.57 1 98.88 171 ILE B C 1
ATOM 4383 O O . ILE B 1 171 ? 12.172 11.578 13.633 1 98.88 171 ILE B O 1
ATOM 4387 N N . VAL B 1 172 ? 12.531 11.922 11.445 1 98.88 172 VAL B N 1
ATOM 4388 C CA . VAL B 1 172 ? 11.82 13.195 11.391 1 98.88 172 VAL B CA 1
ATOM 4389 C C . VAL B 1 172 ? 10.688 13.109 10.367 1 98.88 172 VAL B C 1
ATOM 4391 O O . VAL B 1 172 ? 10.938 12.852 9.18 1 98.88 172 VAL B O 1
ATOM 4394 N N . ASP B 1 173 ? 9.492 13.242 10.82 1 98.75 173 ASP B N 1
ATOM 4395 C CA . ASP B 1 173 ? 8.367 13.508 9.938 1 98.75 173 ASP B CA 1
ATOM 4396 C C . ASP B 1 173 ? 8.312 14.977 9.547 1 98.75 173 ASP B C 1
ATOM 4398 O O . ASP B 1 173 ? 7.902 15.82 10.344 1 98.75 173 ASP B O 1
ATOM 4402 N N . SER B 1 174 ? 8.68 15.258 8.352 1 98.56 174 SER B N 1
ATOM 4403 C CA . SER B 1 174 ? 8.773 16.641 7.871 1 98.56 174 SER B CA 1
ATOM 4404 C C . SER B 1 174 ? 7.648 16.953 6.887 1 98.56 174 SER B C 1
ATOM 4406 O O . SER B 1 174 ? 7.789 17.844 6.043 1 98.56 174 SER B O 1
ATOM 4408 N N . THR B 1 175 ? 6.543 16.297 7.012 1 98.56 175 THR B N 1
ATOM 4409 C CA . THR B 1 175 ? 5.398 16.422 6.117 1 98.56 175 THR B CA 1
ATOM 4410 C C . THR B 1 175 ? 4.934 17.859 6.02 1 98.56 175 THR B C 1
ATOM 4412 O O . THR B 1 175 ? 4.625 18.359 4.93 1 98.56 175 THR B O 1
ATOM 4415 N N . PHE B 1 176 ? 4.914 18.625 7.125 1 98.5 176 PHE B N 1
ATOM 4416 C CA . PHE B 1 176 ? 4.398 20 7.16 1 98.5 176 PHE B CA 1
ATOM 4417 C C . PHE B 1 176 ? 5.41 20.969 6.574 1 98.5 176 PHE B C 1
ATOM 4419 O O . PHE B 1 176 ? 5.07 22.109 6.27 1 98.5 176 PHE B O 1
ATOM 4426 N N . ALA B 1 177 ? 6.684 20.547 6.375 1 98.31 177 ALA B N 1
ATOM 4427 C CA . ALA B 1 177 ? 7.73 21.438 5.871 1 98.31 177 ALA B CA 1
ATOM 4428 C C . ALA B 1 177 ? 8.617 20.719 4.855 1 98.31 177 ALA B C 1
ATOM 4430 O O . ALA B 1 177 ? 9.781 20.438 5.133 1 98.31 177 ALA B O 1
ATOM 4431 N N . PRO B 1 178 ? 8.078 20.484 3.703 1 96.94 178 PRO B N 1
ATOM 4432 C CA . PRO B 1 178 ? 8.922 19.922 2.643 1 96.94 178 PRO B CA 1
ATOM 4433 C C . PRO B 1 178 ? 9.977 20.906 2.141 1 96.94 178 PRO B C 1
ATOM 4435 O O . PRO B 1 178 ? 9.867 22.109 2.391 1 96.94 178 PRO B O 1
ATOM 4438 N N . PRO B 1 179 ? 10.953 20.375 1.465 1 94.44 179 PRO B N 1
ATOM 4439 C CA . PRO B 1 179 ? 11.875 21.328 0.836 1 94.44 179 PRO B CA 1
ATOM 4440 C C . PRO B 1 179 ? 11.172 22.297 -0.111 1 94.44 179 PRO B C 1
ATOM 4442 O O . PRO B 1 179 ? 10.203 21.922 -0.779 1 94.44 179 PRO B O 1
ATOM 4445 N N . PRO B 1 180 ? 11.602 23.516 -0.128 1 94.38 180 PRO B N 1
ATOM 4446 C CA . PRO B 1 180 ? 12.82 24.047 0.487 1 94.38 180 PRO B CA 1
ATOM 4447 C C . PRO B 1 180 ? 12.57 24.641 1.871 1 94.38 180 PRO B C 1
ATOM 4449 O O . PRO B 1 180 ? 13.375 25.438 2.361 1 94.38 180 PRO B O 1
ATOM 4452 N N . ILE B 1 181 ? 11.5 24.344 2.445 1 97.62 181 ILE B N 1
ATOM 4453 C CA . ILE B 1 181 ? 11.164 24.953 3.725 1 97.62 181 ILE B CA 1
ATOM 4454 C C . ILE B 1 181 ? 12.109 24.438 4.809 1 97.62 181 ILE B C 1
ATOM 4456 O O . ILE B 1 181 ? 12.602 25.219 5.629 1 97.62 181 ILE B O 1
ATOM 4460 N N . GLN B 1 182 ? 12.352 23.188 4.82 1 97.81 182 GLN B N 1
ATOM 4461 C CA . GLN B 1 182 ? 13.164 22.531 5.852 1 97.81 182 GLN B CA 1
ATOM 4462 C C . GLN B 1 182 ? 13.969 21.375 5.266 1 97.81 182 GLN B C 1
ATOM 4464 O O . GLN B 1 182 ? 13.484 20.656 4.395 1 97.81 182 GLN B O 1
ATOM 4469 N N . ASP B 1 183 ? 15.172 21.203 5.684 1 97.38 183 ASP B N 1
ATOM 4470 C CA . ASP B 1 183 ? 16.016 20.047 5.395 1 97.38 183 ASP B CA 1
ATOM 4471 C C . ASP B 1 183 ? 16.438 19.328 6.68 1 97.38 183 ASP B C 1
ATOM 4473 O O . ASP B 1 183 ? 17.469 19.672 7.281 1 97.38 183 ASP B O 1
ATOM 4477 N N . PRO B 1 184 ? 15.695 18.312 7.035 1 98.44 184 PRO B N 1
ATOM 4478 C CA . PRO B 1 184 ? 15.977 17.656 8.312 1 98.44 184 PRO B CA 1
ATOM 4479 C C . PRO B 1 184 ? 17.359 17.016 8.359 1 98.44 184 PRO B C 1
ATOM 4481 O O . PRO B 1 184 ? 17.969 16.906 9.43 1 98.44 184 PRO B O 1
ATOM 4484 N N . PHE B 1 185 ? 17.844 16.531 7.234 1 98.44 185 PHE B N 1
ATOM 4485 C CA . PHE B 1 185 ? 19.156 15.898 7.219 1 98.44 185 PHE B CA 1
ATOM 4486 C C . PHE B 1 185 ? 20.234 16.906 7.613 1 98.44 185 PHE B C 1
ATOM 4488 O O . PHE B 1 185 ? 21.203 16.547 8.305 1 98.44 185 PHE B O 1
ATOM 4495 N N . ALA B 1 186 ? 20.062 18.141 7.188 1 97.19 186 ALA B N 1
ATOM 4496 C CA . ALA B 1 186 ? 21.016 19.188 7.547 1 97.19 186 ALA B CA 1
ATOM 4497 C C . ALA B 1 186 ? 21 19.453 9.055 1 97.19 186 ALA B C 1
ATOM 4499 O O . ALA B 1 186 ? 21.938 20.031 9.602 1 97.19 186 ALA B O 1
ATOM 4500 N N . GLN B 1 187 ? 19.969 19.031 9.727 1 97.75 187 GLN B N 1
ATOM 4501 C CA . GLN B 1 187 ? 19.828 19.25 11.164 1 97.75 187 GLN B CA 1
ATOM 4502 C C . GLN B 1 187 ? 20.125 18 11.961 1 97.75 187 GLN B C 1
ATOM 4504 O O . GLN B 1 187 ? 19.906 17.953 13.172 1 97.75 187 GLN B O 1
ATOM 4509 N N . GLY B 1 188 ? 20.469 16.906 11.289 1 98.25 188 GLY B N 1
ATOM 4510 C CA . GLY B 1 188 ? 20.953 15.734 12 1 98.25 188 GLY B CA 1
ATOM 4511 C C . GLY B 1 188 ? 20 14.555 11.914 1 98.25 188 GLY B C 1
ATOM 4512 O O . GLY B 1 188 ? 20.219 13.531 12.57 1 98.25 188 GLY B O 1
ATOM 4513 N N . ALA B 1 189 ? 18.984 14.594 11.133 1 98.75 189 ALA B N 1
ATOM 4514 C CA . ALA B 1 189 ? 18.062 13.461 10.984 1 98.75 189 ALA B CA 1
ATOM 4515 C C . ALA B 1 189 ? 18.781 12.25 10.391 1 98.75 189 ALA B C 1
ATOM 4517 O O . ALA B 1 189 ? 19.625 12.391 9.508 1 98.75 189 ALA B O 1
ATOM 4518 N N . ASP B 1 190 ? 18.406 11.016 10.867 1 98.88 190 ASP B N 1
ATOM 4519 C CA . ASP B 1 190 ? 18.922 9.766 10.305 1 98.88 190 ASP B CA 1
ATOM 4520 C C . ASP B 1 190 ? 17.984 9.203 9.25 1 98.88 190 ASP B C 1
ATOM 4522 O O . ASP B 1 190 ? 18.422 8.562 8.297 1 98.88 190 ASP B O 1
ATOM 4526 N N . VAL B 1 191 ? 16.734 9.352 9.484 1 98.88 191 VAL B N 1
ATOM 4527 C CA . VAL B 1 191 ? 15.656 8.969 8.57 1 98.88 191 VAL B CA 1
ATOM 4528 C C . VAL B 1 191 ? 14.664 10.117 8.43 1 98.88 191 VAL B C 1
ATOM 4530 O O . VAL B 1 191 ? 14.312 10.773 9.414 1 98.88 191 VAL B O 1
ATOM 4533 N N . VAL B 1 192 ? 14.281 10.438 7.219 1 98.94 192 VAL B N 1
ATOM 4534 C CA . VAL B 1 192 ? 13.273 11.469 6.98 1 98.94 192 VAL B CA 1
ATOM 4535 C C . VAL B 1 192 ? 12.023 10.844 6.367 1 98.94 192 VAL B C 1
ATOM 4537 O O . VAL B 1 192 ? 12.117 10 5.477 1 98.94 192 VAL B O 1
ATOM 4540 N N . LEU B 1 193 ? 10.93 11.203 6.895 1 98.88 193 LEU B N 1
ATOM 4541 C CA . LEU B 1 193 ? 9.617 10.734 6.461 1 98.88 193 LEU B CA 1
ATOM 4542 C C . LEU B 1 193 ? 8.773 11.891 5.93 1 98.88 193 LEU B C 1
ATOM 4544 O O . LEU B 1 193 ? 8.75 12.969 6.523 1 98.88 193 LEU B O 1
ATOM 4548 N N . HIS B 1 194 ? 8.141 11.719 4.789 1 98.81 194 HIS B N 1
ATOM 4549 C CA . HIS B 1 194 ? 7.09 12.594 4.285 1 98.81 194 HIS B CA 1
ATOM 4550 C C . HIS B 1 194 ? 5.836 11.805 3.922 1 98.81 194 HIS B C 1
ATOM 4552 O O . HIS B 1 194 ? 5.922 10.75 3.297 1 98.81 194 HIS B O 1
ATOM 4558 N N . SER B 1 195 ? 4.684 12.297 4.375 1 98.56 195 SER B N 1
ATOM 4559 C CA . SER B 1 195 ? 3.492 11.906 3.629 1 98.56 195 SER B CA 1
ATOM 4560 C C . SER B 1 195 ? 3.449 12.594 2.266 1 98.56 195 SER B C 1
ATOM 4562 O O . SER B 1 195 ? 3.061 13.758 2.16 1 98.56 195 SER B O 1
ATOM 4564 N N . GLY B 1 196 ? 3.803 11.797 1.24 1 97.94 196 GLY B N 1
ATOM 4565 C CA . GLY B 1 196 ? 3.812 12.359 -0.103 1 97.94 196 GLY B CA 1
ATOM 4566 C C . GLY B 1 196 ? 2.439 12.797 -0.575 1 97.94 196 GLY B C 1
ATOM 4567 O O . GLY B 1 196 ? 2.326 13.625 -1.481 1 97.94 196 GLY B O 1
ATOM 4568 N N . THR B 1 197 ? 1.405 12.297 0.045 1 97.75 197 THR B N 1
ATOM 4569 C CA . THR B 1 197 ? 0.017 12.648 -0.231 1 97.75 197 THR B CA 1
ATOM 4570 C C . THR B 1 197 ? -0.192 14.156 -0.117 1 97.75 197 THR B C 1
ATOM 4572 O O . THR B 1 197 ? -1.058 14.719 -0.788 1 97.75 197 THR B O 1
ATOM 4575 N N . LYS B 1 198 ? 0.578 14.781 0.707 1 97.94 198 LYS B N 1
ATOM 4576 C CA . LYS B 1 198 ? 0.393 16.188 1.072 1 97.94 198 LYS B CA 1
ATOM 4577 C C . LYS B 1 198 ? 1.139 17.109 0.111 1 97.94 198 LYS B C 1
ATOM 4579 O O . LYS B 1 198 ? 0.886 17.094 -1.095 1 97.94 198 LYS B O 1
ATOM 4584 N N . TYR B 1 199 ? 2.102 17.812 0.535 1 98.06 199 TYR B N 1
ATOM 4585 C CA . TYR B 1 199 ? 2.721 18.859 -0.262 1 98.06 199 TYR B CA 1
ATOM 4586 C C . TYR B 1 199 ? 3.467 18.281 -1.454 1 98.06 199 TYR B C 1
ATOM 4588 O O . TYR B 1 199 ? 3.533 18.906 -2.518 1 98.06 199 TYR B O 1
ATOM 4596 N N . LEU B 1 200 ? 4.121 17.109 -1.311 1 98.31 200 LEU B N 1
ATOM 4597 C CA . LEU B 1 200 ? 4.84 16.531 -2.434 1 98.31 200 LEU B CA 1
ATOM 4598 C C . LEU B 1 200 ? 3.891 16.234 -3.594 1 98.31 200 LEU B C 1
ATOM 4600 O O . LEU B 1 200 ? 4.211 16.516 -4.75 1 98.31 200 LEU B O 1
ATOM 4604 N N . GLY B 1 201 ? 2.766 15.641 -3.326 1 97 201 GLY B N 1
ATOM 4605 C CA . GLY B 1 201 ? 1.737 15.492 -4.344 1 97 201 GLY B CA 1
ATOM 4606 C C . GLY B 1 201 ? 1.104 16.797 -4.754 1 97 201 GLY B C 1
ATOM 4607 O O . GLY B 1 201 ? 0.951 17.078 -5.945 1 97 201 GLY B O 1
ATOM 4608 N N . GLY B 1 202 ? 0.587 17.5 -3.791 1 96.31 202 GLY B N 1
ATOM 4609 C CA . GLY B 1 202 ? 0.27 18.906 -3.928 1 96.31 202 GLY B CA 1
ATOM 4610 C C . GLY B 1 202 ? -1.071 19.156 -4.59 1 96.31 202 GLY B C 1
ATOM 4611 O O . GLY B 1 202 ? -1.468 20.312 -4.789 1 96.31 202 GLY B O 1
ATOM 4612 N N . HIS B 1 203 ? -1.899 18.141 -4.969 1 94.31 203 HIS B N 1
ATOM 4613 C CA . HIS B 1 203 ? -3.119 18.391 -5.73 1 94.31 203 HIS B CA 1
ATOM 4614 C C . HIS B 1 203 ? -4.285 17.578 -5.184 1 94.31 203 HIS B C 1
ATOM 4616 O O . HIS B 1 203 ? -5.297 17.406 -5.867 1 94.31 203 HIS B O 1
ATOM 4622 N N . SER B 1 204 ? -4.094 16.953 -3.998 1 94.44 204 SER B N 1
ATOM 4623 C CA . SER B 1 204 ? -5.145 16.203 -3.318 1 94.44 204 SER B CA 1
ATOM 4624 C C . SER B 1 204 ? -5.648 15.062 -4.184 1 94.44 204 SER B C 1
ATOM 4626 O O . SER B 1 204 ? -6.844 14.75 -4.18 1 94.44 204 SER B O 1
ATOM 4628 N N . ASP B 1 205 ? -4.738 14.422 -4.973 1 94.81 205 ASP B N 1
ATOM 4629 C CA . ASP B 1 205 ? -5.23 13.453 -5.945 1 94.81 205 ASP B CA 1
ATOM 4630 C C . ASP B 1 205 ? -4.34 12.211 -5.973 1 94.81 205 ASP B C 1
ATOM 4632 O O . ASP B 1 205 ? -4.297 11.492 -6.977 1 94.81 205 ASP B O 1
ATOM 4636 N N . LEU B 1 206 ? -3.615 12 -4.922 1 96.12 206 LEU B N 1
ATOM 4637 C CA . LEU B 1 206 ? -2.822 10.773 -4.852 1 96.12 206 LEU B CA 1
ATOM 4638 C C . LEU B 1 206 ? -2.416 10.469 -3.414 1 96.12 206 LEU B C 1
ATOM 4640 O O . LEU B 1 206 ? -2.15 11.391 -2.635 1 96.12 206 LEU B O 1
ATOM 4644 N N . LEU B 1 207 ? -2.361 9.203 -3.082 1 96.56 207 LEU B N 1
ATOM 4645 C CA . LEU B 1 207 ? -1.734 8.75 -1.847 1 96.56 207 LEU B CA 1
ATOM 4646 C C . LEU B 1 207 ? -0.281 8.359 -2.086 1 96.56 207 LEU B C 1
ATOM 4648 O O . LEU B 1 207 ? 0.042 7.758 -3.113 1 96.56 207 LEU B O 1
ATOM 4652 N N . CYS B 1 208 ? 0.517 8.703 -1.127 1 97.31 208 CYS B N 1
ATOM 4653 C CA . CYS B 1 208 ? 1.93 8.359 -1.221 1 97.31 208 CYS B CA 1
ATOM 4654 C C . CYS B 1 208 ? 2.635 8.578 0.112 1 97.31 208 CYS B C 1
ATOM 4656 O O . CYS B 1 208 ? 2.252 9.453 0.885 1 97.31 208 CYS B O 1
ATOM 4658 N N . GLY B 1 209 ? 3.588 7.734 0.393 1 98.56 209 GLY B N 1
ATOM 4659 C CA . GLY B 1 209 ? 4.555 7.953 1.454 1 98.56 209 GLY B CA 1
ATOM 4660 C C . GLY B 1 209 ? 5.992 7.91 0.97 1 98.56 209 GLY B C 1
ATOM 4661 O O . GLY B 1 209 ? 6.281 7.328 -0.079 1 98.56 209 GLY B O 1
ATOM 4662 N N . VAL B 1 210 ? 6.895 8.562 1.703 1 98.81 210 VAL B N 1
ATOM 4663 C CA . VAL B 1 210 ? 8.305 8.625 1.326 1 98.81 210 VAL B CA 1
ATOM 4664 C C . VAL B 1 210 ? 9.18 8.43 2.564 1 98.81 210 VAL B C 1
ATOM 4666 O O . VAL B 1 210 ? 8.914 9.031 3.611 1 98.81 210 VAL B O 1
ATOM 4669 N N . LEU B 1 211 ? 10.125 7.562 2.5 1 98.81 211 LEU B N 1
ATOM 4670 C CA . LEU B 1 211 ? 11.258 7.523 3.41 1 98.81 211 LEU B CA 1
ATOM 4671 C C . LEU B 1 211 ? 12.555 7.848 2.674 1 98.81 211 LEU B C 1
ATOM 4673 O O . LEU B 1 211 ? 12.695 7.535 1.49 1 98.81 211 LEU B O 1
ATOM 4677 N N . ALA B 1 212 ? 13.453 8.43 3.334 1 98.81 212 ALA B N 1
ATOM 4678 C CA . ALA B 1 212 ? 14.773 8.703 2.77 1 98.81 212 ALA B CA 1
ATOM 4679 C C . ALA B 1 212 ? 15.875 8.477 3.807 1 98.81 212 ALA B C 1
ATOM 4681 O O . ALA B 1 212 ? 15.695 8.797 4.984 1 98.81 212 ALA B O 1
ATOM 4682 N N . VAL B 1 213 ? 16.953 7.93 3.389 1 98.75 213 VAL B N 1
ATOM 4683 C CA . VAL B 1 213 ? 18.125 7.68 4.223 1 98.75 213 VAL B CA 1
ATOM 4684 C C . VAL B 1 213 ? 19.391 8.016 3.441 1 98.75 213 VAL B C 1
ATOM 4686 O O . VAL B 1 213 ? 19.391 7.98 2.209 1 98.75 213 VAL B O 1
ATOM 4689 N N . LYS B 1 214 ? 20.484 8.273 4.121 1 97.5 214 LYS B N 1
ATOM 4690 C CA . LYS B 1 214 ? 21.719 8.695 3.473 1 97.5 214 LYS B CA 1
ATOM 4691 C C . LYS B 1 214 ? 22.5 7.492 2.941 1 97.5 214 LYS B C 1
ATOM 4693 O O . LYS B 1 214 ? 23.156 7.586 1.907 1 97.5 214 LYS B O 1
ATOM 4698 N N . SER B 1 215 ? 22.406 6.383 3.609 1 96.88 215 SER B N 1
ATOM 4699 C CA . SER B 1 215 ? 23.172 5.191 3.268 1 96.88 215 SER B CA 1
ATOM 4700 C C . SER B 1 215 ? 22.469 4.352 2.213 1 96.88 215 SER B C 1
ATOM 4702 O O . SER B 1 215 ? 21.297 4.016 2.367 1 96.88 215 SER B O 1
ATOM 4704 N N . GLN B 1 216 ? 23.25 4.008 1.197 1 95.5 216 GLN B N 1
ATOM 4705 C CA . GLN B 1 216 ? 22.703 3.109 0.182 1 95.5 216 GLN B CA 1
ATOM 4706 C C . GLN B 1 216 ? 22.406 1.735 0.771 1 95.5 216 GLN B C 1
ATOM 4708 O O . GLN B 1 216 ? 21.422 1.087 0.378 1 95.5 216 GLN B O 1
ATOM 4713 N N . GLU B 1 217 ? 23.281 1.313 1.626 1 96.56 217 GLU B N 1
ATOM 4714 C CA . GLU B 1 217 ? 23.078 0.028 2.285 1 96.56 217 GLU B CA 1
ATOM 4715 C C . GLU B 1 217 ? 21.766 0.015 3.076 1 96.56 217 GLU B C 1
ATOM 4717 O O . GLU B 1 217 ? 21.016 -0.955 3.018 1 96.56 217 GLU B O 1
ATOM 4722 N N . GLU B 1 218 ? 21.531 1.079 3.836 1 97.75 218 GLU B N 1
ATOM 4723 C CA . GLU B 1 218 ? 20.297 1.171 4.594 1 97.75 218 GLU B CA 1
ATOM 4724 C C . GLU B 1 218 ? 19.078 1.245 3.664 1 97.75 218 GLU B C 1
ATOM 4726 O O . GLU B 1 218 ? 18.031 0.666 3.955 1 97.75 218 GLU B O 1
ATOM 4731 N N . TRP B 1 219 ? 19.25 1.994 2.59 1 97.75 219 TRP B N 1
ATOM 4732 C CA . TRP B 1 219 ? 18.188 2.08 1.596 1 97.75 219 TRP B CA 1
ATOM 4733 C C . TRP B 1 219 ? 17.812 0.695 1.069 1 97.75 219 TRP B C 1
ATOM 4735 O O . TRP B 1 219 ? 16.641 0.382 0.895 1 97.75 219 TRP B O 1
ATOM 4745 N N . GLN B 1 220 ? 18.797 -0.141 0.779 1 96.62 220 GLN B N 1
ATOM 4746 C CA . GLN B 1 220 ? 18.547 -1.485 0.268 1 96.62 220 GLN B CA 1
ATOM 4747 C C . GLN B 1 220 ? 17.75 -2.316 1.267 1 96.62 220 GLN B C 1
ATOM 4749 O O . GLN B 1 220 ? 16.906 -3.119 0.875 1 96.62 220 GLN B O 1
ATOM 4754 N N . LYS B 1 221 ? 18.062 -2.135 2.543 1 97.12 221 LYS B N 1
ATOM 4755 C CA . LYS B 1 221 ? 17.297 -2.82 3.578 1 97.12 221 LYS B CA 1
ATOM 4756 C C . LYS B 1 221 ? 15.844 -2.371 3.57 1 97.12 221 LYS B C 1
ATOM 4758 O O . LYS B 1 221 ? 14.93 -3.195 3.691 1 97.12 221 LYS B O 1
ATOM 4763 N N . ILE B 1 222 ? 15.648 -1.09 3.43 1 98 222 ILE B N 1
ATOM 4764 C CA . ILE B 1 222 ? 14.305 -0.538 3.424 1 98 222 ILE B CA 1
ATOM 4765 C C . ILE B 1 222 ? 13.57 -0.983 2.16 1 98 222 ILE B C 1
ATOM 4767 O O . ILE B 1 222 ? 12.367 -1.267 2.199 1 98 222 ILE B O 1
ATOM 4771 N N . TRP B 1 223 ? 14.273 -1.019 1.083 1 97.31 223 TRP B N 1
ATOM 4772 C CA . TRP B 1 223 ? 13.695 -1.523 -0.159 1 97.31 223 TRP B CA 1
ATOM 4773 C C . TRP B 1 223 ? 13.203 -2.955 0.014 1 97.31 223 TRP B C 1
ATOM 4775 O O . TRP B 1 223 ? 12.109 -3.299 -0.452 1 97.31 223 TRP B O 1
ATOM 4785 N N . HIS B 1 224 ? 14.016 -3.768 0.608 1 96.81 224 HIS B N 1
ATOM 4786 C CA . HIS B 1 224 ? 13.641 -5.152 0.862 1 96.81 224 HIS B CA 1
ATOM 4787 C C . HIS B 1 224 ? 12.375 -5.234 1.703 1 96.81 224 HIS B C 1
ATOM 4789 O O . HIS B 1 224 ? 11.469 -6.016 1.395 1 96.81 224 HIS B O 1
ATOM 4795 N N . LEU B 1 225 ? 12.297 -4.441 2.715 1 97.5 225 LEU B N 1
ATOM 4796 C CA . LEU B 1 225 ? 11.117 -4.406 3.57 1 97.5 225 LEU B CA 1
ATOM 4797 C C . LEU B 1 225 ? 9.883 -3.979 2.779 1 97.5 225 LEU B C 1
ATOM 4799 O O . LEU B 1 225 ? 8.828 -4.613 2.871 1 97.5 225 LEU B O 1
ATOM 4803 N N . ARG B 1 226 ? 10.016 -2.867 2.031 1 97 226 ARG B N 1
ATOM 4804 C CA . ARG B 1 226 ? 8.891 -2.393 1.235 1 97 226 ARG B CA 1
ATOM 4805 C C . ARG B 1 226 ? 8.398 -3.475 0.28 1 97 226 ARG B C 1
ATOM 4807 O O . ARG B 1 226 ? 7.191 -3.689 0.142 1 97 226 ARG B O 1
ATOM 4814 N N . THR B 1 227 ? 9.305 -4.145 -0.34 1 96.06 227 THR B N 1
ATOM 4815 C CA . THR B 1 227 ? 9.008 -5.16 -1.342 1 96.06 227 THR B CA 1
ATOM 4816 C C . THR B 1 227 ? 8.203 -6.309 -0.727 1 96.06 227 THR B C 1
ATOM 4818 O O . THR B 1 227 ? 7.219 -6.766 -1.309 1 96.06 227 THR B O 1
ATOM 4821 N N . PHE B 1 228 ? 8.57 -6.676 0.459 1 96.56 228 PHE B N 1
ATOM 4822 C CA . PHE B 1 228 ? 8 -7.906 0.997 1 96.56 228 PHE B CA 1
ATOM 4823 C C . PHE B 1 228 ? 6.996 -7.598 2.104 1 96.56 228 PHE B C 1
ATOM 4825 O O . PHE B 1 228 ? 6.453 -8.516 2.727 1 96.56 228 PHE B O 1
ATOM 4832 N N . MET B 1 229 ? 6.75 -6.34 2.342 1 96.69 229 MET B N 1
ATOM 4833 C CA . MET B 1 229 ? 5.531 -5.918 3.031 1 96.69 229 MET B CA 1
ATOM 4834 C C . MET B 1 229 ? 4.461 -5.492 2.031 1 96.69 229 MET B C 1
ATOM 4836 O O . MET B 1 229 ? 3.289 -5.363 2.389 1 96.69 229 MET B O 1
ATOM 4840 N N . GLY B 1 230 ? 4.898 -5.242 0.823 1 97 230 GLY B N 1
ATOM 4841 C CA . GLY B 1 230 ? 4 -5.152 -0.319 1 97 230 GLY B CA 1
ATOM 4842 C C . GLY B 1 230 ? 3.307 -3.807 -0.428 1 97 230 GLY B C 1
ATOM 4843 O O . GLY B 1 230 ? 2.188 -3.719 -0.937 1 97 230 GLY B O 1
ATOM 4844 N N . ASN B 1 231 ? 3.873 -2.695 0.063 1 95.88 231 ASN B N 1
ATOM 4845 C CA . ASN B 1 231 ? 3.201 -1.404 0.161 1 95.88 231 ASN B CA 1
ATOM 4846 C C . ASN B 1 231 ? 3.643 -0.457 -0.951 1 95.88 231 ASN B C 1
ATOM 4848 O O . ASN B 1 231 ? 4.047 0.676 -0.683 1 95.88 231 ASN B O 1
ATOM 4852 N N . MET B 1 232 ? 3.408 -0.857 -2.158 1 95.62 232 MET B N 1
ATOM 4853 C CA . MET B 1 232 ? 3.869 -0.079 -3.305 1 95.62 232 MET B CA 1
ATOM 4854 C C . MET B 1 232 ? 2.908 1.065 -3.607 1 95.62 232 MET B C 1
ATOM 4856 O O . MET B 1 232 ? 1.697 0.931 -3.422 1 95.62 232 MET B O 1
ATOM 4860 N N . MET B 1 233 ? 3.496 2.098 -4.09 1 95.75 233 MET B N 1
ATOM 4861 C CA . MET B 1 233 ? 2.697 3.195 -4.629 1 95.75 233 MET B CA 1
ATOM 4862 C C . MET B 1 233 ? 2.01 2.781 -5.926 1 95.75 233 MET B C 1
ATOM 4864 O O . MET B 1 233 ? 2.568 2.016 -6.715 1 95.75 233 MET B O 1
ATOM 4868 N N . GLY B 1 234 ? 0.82 3.301 -6.168 1 95.12 234 GLY B N 1
ATOM 4869 C CA . GLY B 1 234 ? 0.077 2.965 -7.371 1 95.12 234 GLY B CA 1
ATOM 4870 C C . GLY B 1 234 ? 0.688 3.549 -8.633 1 95.12 234 GLY B C 1
ATOM 4871 O O . GLY B 1 234 ? 1.497 4.477 -8.562 1 95.12 234 GLY B O 1
ATOM 4872 N N . SER B 1 235 ? 0.23 3.018 -9.766 1 94.38 235 SER B N 1
ATOM 4873 C CA . SER B 1 235 ? 0.778 3.416 -11.055 1 94.38 235 SER B CA 1
ATOM 4874 C C . SER B 1 235 ? 0.415 4.859 -11.383 1 94.38 235 SER B C 1
ATOM 4876 O O . SER B 1 235 ? 1.277 5.648 -11.781 1 94.38 235 SER B O 1
ATOM 4878 N N . LEU B 1 236 ? -0.853 5.141 -11.273 1 94.94 236 LEU B N 1
ATOM 4879 C CA . LEU B 1 236 ? -1.287 6.504 -11.555 1 94.94 236 LEU B CA 1
ATOM 4880 C C . LEU B 1 236 ? -0.712 7.48 -10.531 1 94.94 236 LEU B C 1
ATOM 4882 O O . LEU B 1 236 ? -0.317 8.594 -10.883 1 94.94 236 LEU B O 1
ATOM 4886 N N . GLU B 1 237 ? -0.717 7.062 -9.258 1 96.81 237 GLU B N 1
ATOM 4887 C CA . GLU B 1 237 ? -0.134 7.891 -8.211 1 96.81 237 GLU B CA 1
ATOM 4888 C C . GLU B 1 237 ? 1.321 8.234 -8.523 1 96.81 237 GLU B C 1
ATOM 4890 O O . GLU B 1 237 ? 1.758 9.367 -8.305 1 96.81 237 GLU B O 1
ATOM 4895 N N . SER B 1 238 ? 2.043 7.246 -9.031 1 95.44 238 SER B N 1
ATOM 4896 C CA . SER B 1 238 ? 3.436 7.48 -9.391 1 95.44 238 SER B CA 1
ATOM 4897 C C . SER B 1 238 ? 3.555 8.539 -10.484 1 95.44 238 SER B C 1
ATOM 4899 O O . SER B 1 238 ? 4.398 9.43 -10.398 1 95.44 238 SER B O 1
ATOM 4901 N N . PHE B 1 239 ? 2.709 8.391 -11.516 1 94.31 239 PHE B N 1
ATOM 4902 C CA . PHE B 1 239 ? 2.688 9.344 -12.617 1 94.31 239 PHE B CA 1
ATOM 4903 C C . PHE B 1 239 ? 2.352 10.742 -12.117 1 94.31 239 PHE B C 1
ATOM 4905 O O . PHE B 1 239 ? 3.043 11.711 -12.445 1 94.31 239 PHE B O 1
ATOM 4912 N N . LEU B 1 240 ? 1.349 10.859 -11.281 1 95.25 240 LEU B N 1
ATOM 4913 C CA . LEU B 1 240 ? 0.891 12.141 -10.758 1 95.25 240 LEU B CA 1
ATOM 4914 C C . LEU B 1 240 ? 1.949 12.766 -9.852 1 95.25 240 LEU B C 1
ATOM 4916 O O . LEU B 1 240 ? 2.156 13.977 -9.883 1 95.25 240 LEU B O 1
ATOM 4920 N N . LEU B 1 241 ? 2.627 11.969 -9.039 1 96.56 241 LEU B N 1
ATOM 4921 C CA . LEU B 1 241 ? 3.646 12.5 -8.141 1 96.56 241 LEU B CA 1
ATOM 4922 C C . LEU B 1 241 ? 4.816 13.086 -8.922 1 96.56 241 LEU B C 1
ATOM 4924 O O . LEU B 1 241 ? 5.309 14.164 -8.594 1 96.56 241 LEU B O 1
ATOM 4928 N N . LEU B 1 242 ? 5.254 12.344 -9.93 1 93.25 242 LEU B N 1
ATOM 4929 C CA . LEU B 1 242 ? 6.348 12.844 -10.75 1 93.25 242 LEU B CA 1
ATOM 4930 C C . LEU B 1 242 ? 6.004 14.203 -11.344 1 93.25 242 LEU B C 1
ATOM 4932 O O . LEU B 1 242 ? 6.824 15.125 -11.32 1 93.25 242 LEU B O 1
ATOM 4936 N N . ARG B 1 243 ? 4.863 14.328 -11.867 1 92.38 243 ARG B N 1
ATOM 4937 C CA . ARG B 1 243 ? 4.379 15.578 -12.445 1 92.38 243 ARG B CA 1
ATOM 4938 C C . ARG B 1 243 ? 4.355 16.688 -11.398 1 92.38 243 ARG B C 1
ATOM 4940 O O . ARG B 1 243 ? 4.773 17.812 -11.672 1 92.38 243 ARG B O 1
ATOM 4947 N N . SER B 1 244 ? 3.9 16.375 -10.234 1 95.19 244 SER B N 1
ATOM 4948 C CA . SER B 1 244 ? 3.736 17.359 -9.172 1 95.19 244 SER B CA 1
ATOM 4949 C C . SER B 1 244 ? 5.086 17.859 -8.672 1 95.19 244 SER B C 1
ATOM 4951 O O . SER B 1 244 ? 5.223 19.031 -8.32 1 95.19 244 SER B O 1
ATOM 4953 N N . LEU B 1 245 ? 6.031 16.969 -8.609 1 94.38 245 LEU B N 1
ATOM 4954 C CA . LEU B 1 245 ? 7.34 17.328 -8.07 1 94.38 245 LEU B CA 1
ATOM 4955 C C . LEU B 1 245 ? 7.996 18.406 -8.93 1 94.38 245 LEU B C 1
ATOM 4957 O O . LEU B 1 245 ? 8.789 19.203 -8.422 1 94.38 245 LEU B O 1
ATOM 4961 N N . ARG B 1 246 ? 7.629 18.531 -10.227 1 89.94 246 ARG B N 1
ATOM 4962 C CA . ARG B 1 246 ? 8.219 19.516 -11.141 1 89.94 246 ARG B CA 1
ATOM 4963 C C . ARG B 1 246 ? 7.926 20.938 -10.688 1 89.94 246 ARG B C 1
ATOM 4965 O O . ARG B 1 246 ? 8.688 21.859 -10.984 1 89.94 246 ARG B O 1
ATOM 4972 N N . THR B 1 247 ? 6.852 21.109 -9.867 1 91.62 247 THR B N 1
ATOM 4973 C CA . THR B 1 247 ? 6.449 22.453 -9.477 1 91.62 247 THR B CA 1
ATOM 4974 C C . THR B 1 247 ? 6.504 22.609 -7.957 1 91.62 247 THR B C 1
ATOM 4976 O O . THR B 1 247 ? 5.965 23.578 -7.406 1 91.62 247 THR B O 1
ATOM 4979 N N . LEU B 1 248 ? 7.082 21.625 -7.289 1 94.75 248 LEU B N 1
ATOM 4980 C CA . LEU B 1 248 ? 7.07 21.609 -5.828 1 94.75 248 LEU B CA 1
ATOM 4981 C C . LEU B 1 248 ? 7.652 22.891 -5.262 1 94.75 248 LEU B C 1
ATOM 4983 O O . LEU B 1 248 ? 7.09 23.484 -4.332 1 94.75 248 LEU B O 1
ATOM 4987 N N . GLU B 1 249 ? 8.781 23.328 -5.797 1 93 249 GLU B N 1
ATOM 4988 C CA . GLU B 1 249 ? 9.453 24.516 -5.25 1 93 249 GLU B CA 1
ATOM 4989 C C . GLU B 1 249 ? 8.547 25.734 -5.297 1 93 249 GLU B C 1
ATOM 4991 O O . GLU B 1 249 ? 8.453 26.484 -4.32 1 93 249 GLU B O 1
ATOM 4996 N N . LEU B 1 250 ? 7.84 25.984 -6.379 1 92 250 LEU B N 1
ATOM 4997 C CA . LEU B 1 250 ? 6.934 27.109 -6.547 1 92 250 LEU B CA 1
ATOM 4998 C C . LEU B 1 250 ? 5.762 27.016 -5.578 1 92 250 LEU B C 1
ATOM 5000 O O . LEU B 1 250 ? 5.398 28 -4.934 1 92 250 LEU B O 1
ATOM 5004 N N . ARG B 1 251 ? 5.211 25.828 -5.445 1 96.25 251 ARG B N 1
ATOM 5005 C CA . ARG B 1 251 ? 4.02 25.641 -4.629 1 96.25 251 ARG B CA 1
ATOM 5006 C C . ARG B 1 251 ? 4.34 25.781 -3.145 1 96.25 251 ARG B C 1
ATOM 5008 O O . ARG B 1 251 ? 3.67 26.531 -2.43 1 96.25 251 ARG B O 1
ATOM 5015 N N . ALA B 1 252 ? 5.418 25.078 -2.719 1 95.75 252 ALA B N 1
ATOM 5016 C CA . ALA B 1 252 ? 5.773 25.062 -1.302 1 95.75 252 ALA B CA 1
ATOM 5017 C C . ALA B 1 252 ? 6.141 26.469 -0.824 1 95.75 252 ALA B C 1
ATOM 5019 O O . ALA B 1 252 ? 5.762 26.875 0.275 1 95.75 252 ALA B O 1
ATOM 5020 N N . THR B 1 253 ? 6.848 27.203 -1.672 1 95.81 253 THR B N 1
ATOM 5021 C CA . THR B 1 253 ? 7.273 28.562 -1.314 1 95.81 253 THR B CA 1
ATOM 5022 C C . THR B 1 253 ? 6.074 29.484 -1.195 1 95.81 253 THR B C 1
ATOM 5024 O O . THR B 1 253 ? 5.965 30.25 -0.231 1 95.81 253 THR B O 1
ATOM 5027 N N . ARG B 1 254 ? 5.172 29.422 -2.143 1 94.06 254 ARG B N 1
ATOM 5028 C CA . ARG B 1 254 ? 3.971 30.25 -2.125 1 94.06 254 ARG B CA 1
ATOM 5029 C C . ARG B 1 254 ? 3.086 29.906 -0.931 1 94.06 254 ARG B C 1
ATOM 5031 O O . ARG B 1 254 ? 2.576 30.797 -0.253 1 94.06 254 ARG B O 1
ATOM 5038 N N . GLN B 1 255 ? 2.92 28.656 -0.653 1 97.44 255 GLN B N 1
ATOM 5039 C CA . GLN B 1 255 ? 2.074 28.219 0.453 1 97.44 255 GLN B CA 1
ATOM 5040 C C . GLN B 1 255 ? 2.672 28.641 1.797 1 97.44 255 GLN B C 1
ATOM 5042 O O . GLN B 1 255 ? 1.943 29.016 2.711 1 97.44 255 GLN B O 1
ATOM 5047 N N . ALA B 1 256 ? 3.977 28.5 1.917 1 97.69 256 ALA B N 1
ATOM 5048 C CA . ALA B 1 256 ? 4.648 28.938 3.143 1 97.69 256 ALA B CA 1
ATOM 5049 C C . ALA B 1 256 ? 4.449 30.422 3.383 1 97.69 256 ALA B C 1
ATOM 5051 O O . ALA B 1 256 ? 4.164 30.859 4.508 1 97.69 256 ALA B O 1
ATOM 5052 N N . ALA B 1 257 ? 4.605 31.219 2.342 1 97.38 257 ALA B N 1
ATOM 5053 C CA . ALA B 1 257 ? 4.422 32.656 2.447 1 97.38 257 ALA B CA 1
ATOM 5054 C C . ALA B 1 257 ? 2.99 33 2.838 1 97.38 257 ALA B C 1
ATOM 5056 O O . ALA B 1 257 ? 2.764 33.844 3.734 1 97.38 257 ALA B O 1
ATOM 5057 N N . ASN B 1 258 ? 2.033 32.375 2.115 1 96.88 258 ASN B N 1
ATOM 5058 C CA . ASN B 1 258 ? 0.623 32.594 2.418 1 96.88 258 ASN B CA 1
ATOM 5059 C C . ASN B 1 258 ? 0.286 32.188 3.848 1 96.88 258 ASN B C 1
ATOM 5061 O O . ASN B 1 258 ? -0.422 32.906 4.559 1 96.88 258 ASN B O 1
ATOM 5065 N N . GLY B 1 259 ? 0.77 30.953 4.262 1 98.12 259 GLY B N 1
ATOM 5066 C CA . GLY B 1 259 ? 0.506 30.453 5.598 1 98.12 259 GLY B CA 1
ATOM 5067 C C . GLY B 1 259 ? 1.036 31.359 6.695 1 98.12 259 GLY B C 1
ATOM 5068 O O . GLY B 1 259 ? 0.339 31.625 7.672 1 98.12 259 GLY B O 1
ATOM 5069 N N . THR B 1 260 ? 2.223 31.844 6.504 1 98.25 260 THR B N 1
ATOM 5070 C CA . THR B 1 260 ? 2.842 32.719 7.477 1 98.25 260 THR B CA 1
ATOM 5071 C C . THR B 1 260 ? 2.062 34.031 7.586 1 98.25 260 THR B C 1
ATOM 5073 O O . THR B 1 260 ? 1.758 34.5 8.688 1 98.25 260 THR B O 1
ATOM 5076 N N . ALA B 1 261 ? 1.719 34.625 6.484 1 97.94 261 ALA B N 1
ATOM 5077 C CA . ALA B 1 261 ? 0.982 35.875 6.461 1 97.94 261 ALA B CA 1
ATOM 5078 C C . ALA B 1 261 ? -0.368 35.75 7.156 1 97.94 261 ALA B C 1
ATOM 5080 O O . ALA B 1 261 ? -0.755 36.594 7.953 1 97.94 261 ALA B O 1
ATOM 5081 N N . LEU B 1 262 ? -1.035 34.688 6.883 1 98.19 262 LEU B N 1
ATOM 5082 C CA . LEU B 1 262 ? -2.361 34.469 7.453 1 98.19 262 LEU B CA 1
ATOM 5083 C C . LEU B 1 262 ? -2.27 34.188 8.953 1 98.19 262 LEU B C 1
ATOM 5085 O O . LEU B 1 262 ? -3.102 34.688 9.727 1 98.19 262 LEU B O 1
ATOM 5089 N N . ALA B 1 263 ? -1.339 33.375 9.359 1 98.56 263 ALA B N 1
ATOM 5090 C CA . ALA B 1 263 ? -1.159 33.062 10.781 1 98.56 263 ALA B CA 1
ATOM 5091 C C . ALA B 1 263 ? -0.862 34.344 11.578 1 98.56 263 ALA B C 1
ATOM 5093 O O . ALA B 1 263 ? -1.44 34.562 12.648 1 98.56 263 ALA B O 1
ATOM 5094 N N . GLN B 1 264 ? 0.003 35.125 11.07 1 98.31 264 GLN B N 1
ATOM 5095 C CA . GLN B 1 264 ? 0.366 36.375 11.758 1 98.31 264 GLN B CA 1
ATOM 5096 C C . GLN B 1 264 ? -0.807 37.344 11.789 1 98.31 264 GLN B C 1
ATOM 5098 O O . GLN B 1 264 ? -1.019 38.031 12.789 1 98.31 264 GLN B O 1
ATOM 5103 N N . TRP B 1 265 ? -1.527 37.438 10.703 1 98.31 265 TRP B N 1
ATOM 5104 C CA . TRP B 1 265 ? -2.721 38.281 10.648 1 98.31 265 TRP B CA 1
ATOM 5105 C C . TRP B 1 265 ? -3.754 37.844 11.672 1 98.31 265 TRP B C 1
ATOM 5107 O O . TRP B 1 265 ? -4.293 38.656 12.422 1 98.31 265 TRP B O 1
ATOM 5117 N N . LEU B 1 266 ? -4.016 36.562 11.742 1 98.5 266 LEU B N 1
ATOM 5118 C CA . LEU B 1 266 ? -4.988 36 12.688 1 98.5 266 LEU B CA 1
ATOM 5119 C C . LEU B 1 266 ? -4.504 36.156 14.125 1 98.5 266 LEU B C 1
ATOM 5121 O O . LEU B 1 266 ? -5.312 36.312 15.039 1 98.5 266 LEU B O 1
ATOM 5125 N N . HIS B 1 267 ? -3.178 36.062 14.297 1 98.38 267 HIS B N 1
ATOM 5126 C CA . HIS B 1 267 ? -2.615 36.312 15.625 1 98.38 267 HIS B CA 1
ATOM 5127 C C . HIS B 1 267 ? -2.932 37.719 16.109 1 98.38 267 HIS B C 1
ATOM 5129 O O . HIS B 1 267 ? -3.277 37.906 17.281 1 98.38 267 HIS B O 1
ATOM 5135 N N . LYS B 1 268 ? -2.818 38.688 15.258 1 98 268 LYS B N 1
ATOM 5136 C CA . LYS B 1 268 ? -3.193 40.062 15.625 1 98 268 LYS B CA 1
ATOM 5137 C C . LYS B 1 268 ? -4.68 40.125 15.961 1 98 268 LYS B C 1
ATOM 5139 O O . LYS B 1 268 ? -5.062 40.812 16.922 1 98 268 LYS B O 1
ATOM 5144 N N . VAL B 1 269 ? -5.484 39.469 15.203 1 97.31 269 VAL B N 1
ATOM 5145 C CA . VAL B 1 269 ? -6.922 39.438 15.461 1 97.31 269 VAL B CA 1
ATOM 5146 C C . VAL B 1 269 ? -7.172 38.844 16.859 1 97.31 269 VAL B C 1
ATOM 5148 O O . VAL B 1 269 ? -8.047 39.344 17.578 1 97.31 269 VAL B O 1
ATOM 5151 N N . SER B 1 270 ? -6.449 37.844 17.234 1 97.88 270 SER B N 1
ATOM 5152 C CA . SER B 1 270 ? -6.648 37.125 18.5 1 97.88 270 SER B CA 1
ATOM 5153 C C . SER B 1 270 ? -6.324 38.031 19.688 1 97.88 270 SER B C 1
ATOM 5155 O O . SER B 1 270 ? -6.742 37.75 20.812 1 97.88 270 SER B O 1
ATOM 5157 N N . GLN B 1 271 ? -5.621 39.156 19.406 1 97.31 271 GLN B N 1
ATOM 5158 C CA . GLN B 1 271 ? -5.211 40.062 20.469 1 97.31 271 GLN B CA 1
ATOM 5159 C C . GLN B 1 271 ? -6.242 41.188 20.672 1 97.31 271 GLN B C 1
ATOM 5161 O O . GLN B 1 271 ? -6.102 42 21.578 1 97.31 271 GLN B O 1
ATOM 5166 N N . ILE B 1 272 ? -7.285 41.25 19.875 1 96.44 272 ILE B N 1
ATOM 5167 C CA . ILE B 1 272 ? -8.297 42.312 19.922 1 96.44 272 ILE B CA 1
ATOM 5168 C C . ILE B 1 272 ? -9.43 41.875 20.859 1 96.44 272 ILE B C 1
ATOM 5170 O O . ILE B 1 272 ? -10.031 40.812 20.688 1 96.44 272 ILE B O 1
ATOM 5174 N N . PRO B 1 273 ? -9.711 42.656 21.875 1 95.56 273 PRO B N 1
ATOM 5175 C CA . PRO B 1 273 ? -10.773 42.312 22.828 1 95.56 273 PRO B CA 1
ATOM 5176 C C . PRO B 1 273 ? -12.156 42.281 22.188 1 95.56 273 PRO B C 1
ATOM 5178 O O . PRO B 1 273 ? -12.383 42.938 21.172 1 95.56 273 PRO B O 1
ATOM 5181 N N . ALA B 1 274 ? -12.977 41.531 22.859 1 93.69 274 ALA B N 1
ATOM 5182 C CA . ALA B 1 274 ? -14.367 41.531 22.422 1 93.69 274 ALA B CA 1
ATOM 5183 C C . ALA B 1 274 ? -14.938 42.938 22.375 1 93.69 274 ALA B C 1
ATOM 5185 O O . ALA B 1 274 ? -14.672 43.75 23.266 1 93.69 274 ALA B O 1
ATOM 5186 N N . GLY B 1 275 ? -15.734 43.188 21.391 1 92.38 275 GLY B N 1
ATOM 5187 C CA . GLY B 1 275 ? -16.359 44.5 21.25 1 92.38 275 GLY B CA 1
ATOM 5188 C C . GLY B 1 275 ? -15.555 45.469 20.406 1 92.38 275 GLY B C 1
ATOM 5189 O O . GLY B 1 275 ? -16.047 46.531 20.016 1 92.38 275 GLY B O 1
ATOM 5190 N N . GLN B 1 276 ? -14.328 45.156 20.156 1 96.12 276 GLN B N 1
ATOM 5191 C CA . GLN B 1 276 ? -13.469 45.938 19.297 1 96.12 276 GLN B CA 1
ATOM 5192 C C . GLN B 1 276 ? -13.211 45.25 17.969 1 96.12 276 GLN B C 1
ATOM 5194 O O . GLN B 1 276 ? -13.555 44.094 17.797 1 96.12 276 GLN B O 1
ATOM 5199 N N . TYR B 1 277 ? -12.789 46.031 16.984 1 95.81 277 TYR B N 1
ATOM 5200 C CA . TYR B 1 277 ? -12.5 45.5 15.648 1 95.81 277 TYR B CA 1
ATOM 5201 C C . TYR B 1 277 ? -11.07 45.844 15.234 1 95.81 277 TYR B C 1
ATOM 5203 O O . TYR B 1 277 ? -10.523 46.875 15.609 1 95.81 277 TYR B O 1
ATOM 5211 N N . TRP B 1 278 ? -10.445 45 14.625 1 96.75 278 TRP B N 1
ATOM 5212 C CA . TRP B 1 278 ? -9.18 45.25 13.938 1 96.75 278 TRP B CA 1
ATOM 5213 C C . TRP B 1 278 ? -9.219 44.688 12.523 1 96.75 278 TRP B C 1
ATOM 5215 O O . TRP B 1 278 ? -9.625 43.531 12.312 1 96.75 278 TRP B O 1
ATOM 5225 N N . ASP B 1 279 ? -8.883 45.5 11.555 1 96.38 279 ASP B N 1
ATOM 5226 C CA . ASP B 1 279 ? -8.891 45.156 10.141 1 96.38 279 ASP B CA 1
ATOM 5227 C C . ASP B 1 279 ? -10.234 44.531 9.734 1 96.38 279 ASP B C 1
ATOM 5229 O O . ASP B 1 279 ? -10.281 43.562 8.992 1 96.38 279 ASP B O 1
ATOM 5233 N N . GLY B 1 280 ? -11.312 45 10.344 1 95.56 280 GLY B N 1
ATOM 5234 C CA . GLY B 1 280 ? -12.664 44.625 9.984 1 95.56 280 GLY B CA 1
ATOM 5235 C C . GLY B 1 280 ? -13.102 43.312 10.633 1 95.56 280 GLY B C 1
ATOM 5236 O O . GLY B 1 280 ? -14.172 42.781 10.312 1 95.56 280 GLY B O 1
ATOM 5237 N N . VAL B 1 281 ? -12.297 42.781 11.516 1 96.62 281 VAL B N 1
ATOM 5238 C CA . VAL B 1 281 ? -12.633 41.5 12.156 1 96.62 281 VAL B CA 1
ATOM 5239 C C . VAL B 1 281 ? -13.008 41.75 13.617 1 96.62 281 VAL B C 1
ATOM 5241 O O . VAL B 1 281 ? -12.297 42.469 14.336 1 96.62 281 VAL B O 1
ATOM 5244 N N . ARG B 1 282 ? -14.102 41.188 14.016 1 94.62 282 ARG B N 1
ATOM 5245 C CA . ARG B 1 282 ? -14.555 41.375 15.391 1 94.62 282 ARG B CA 1
ATOM 5246 C C . ARG B 1 282 ? -13.594 40.688 16.375 1 94.62 282 ARG B C 1
ATOM 5248 O O . ARG B 1 282 ? -13.133 39.594 16.125 1 94.62 282 ARG B O 1
ATOM 5255 N N . GLY B 1 283 ? -13.281 41.375 17.422 1 94.5 283 GLY B N 1
ATOM 5256 C CA . GLY B 1 283 ? -12.438 40.812 18.469 1 94.5 283 GLY B CA 1
ATOM 5257 C C . GLY B 1 283 ? -13.164 39.781 19.328 1 94.5 283 GLY B C 1
ATOM 5258 O O . GLY B 1 283 ? -14.391 39.844 19.438 1 94.5 283 GLY B O 1
ATOM 5259 N N . GLY B 1 284 ? -12.359 38.875 19.875 1 94.06 284 GLY B N 1
ATOM 5260 C CA . GLY B 1 284 ? -12.914 37.938 20.844 1 94.06 284 GLY B CA 1
ATOM 5261 C C . GLY B 1 284 ? -13.273 36.594 20.25 1 94.06 284 GLY B C 1
ATOM 5262 O O . GLY B 1 284 ? -13.508 35.625 20.969 1 94.06 284 GLY B O 1
ATOM 5263 N N . SER B 1 285 ? -13.281 36.5 18.938 1 93.19 285 SER B N 1
ATOM 5264 C CA . SER B 1 285 ? -13.656 35.25 18.281 1 93.19 285 SER B CA 1
ATOM 5265 C C . SER B 1 285 ? -12.492 34.25 18.25 1 93.19 285 SER B C 1
ATOM 5267 O O . SER B 1 285 ? -12.664 33.062 18.531 1 93.19 285 SER B O 1
ATOM 5269 N N . VAL B 1 286 ? -11.305 34.75 17.922 1 97.75 286 VAL B N 1
ATOM 5270 C CA . VAL B 1 286 ? -10.094 33.906 17.875 1 97.75 286 VAL B CA 1
ATOM 5271 C C . VAL B 1 286 ? -9.32 34.062 19.188 1 97.75 286 VAL B C 1
ATOM 5273 O O . VAL B 1 286 ? -8.891 35.156 19.531 1 97.75 286 VAL B O 1
ATOM 5276 N N . LYS B 1 287 ? -9.156 32.969 19.859 1 97.5 287 LYS B N 1
ATOM 5277 C CA . LYS B 1 287 ? -8.539 33 21.172 1 97.5 287 LYS B CA 1
ATOM 5278 C C . LYS B 1 287 ? -7.027 32.812 21.078 1 97.5 287 LYS B C 1
ATOM 5280 O O . LYS B 1 287 ? -6.281 33.312 21.922 1 97.5 287 LYS B O 1
ATOM 5285 N N . ARG B 1 288 ? -6.645 32.031 20.172 1 98 288 ARG B N 1
ATOM 5286 C CA . ARG B 1 288 ? -5.234 31.672 20.062 1 98 288 ARG B CA 1
ATOM 5287 C C . ARG B 1 288 ? -4.883 31.219 18.656 1 98 288 ARG B C 1
ATOM 5289 O O . ARG B 1 288 ? -5.742 30.688 17.938 1 98 288 ARG B O 1
ATOM 5296 N N . VAL B 1 289 ? -3.703 31.5 18.219 1 98.62 289 VAL B N 1
ATOM 5297 C CA . VAL B 1 289 ? -3.15 31.016 16.953 1 98.62 289 VAL B CA 1
ATOM 5298 C C . VAL B 1 289 ? -1.814 30.328 17.219 1 98.62 289 VAL B C 1
ATOM 5300 O O . VAL B 1 289 ? -0.975 30.828 17.953 1 98.62 289 VAL B O 1
ATOM 5303 N N . TRP B 1 290 ? -1.639 29.141 16.703 1 98.56 290 TRP B N 1
ATOM 5304 C CA . TRP B 1 290 ? -0.361 28.438 16.75 1 98.56 290 TRP B CA 1
ATOM 5305 C C . TRP B 1 290 ? 0.306 28.438 15.367 1 98.56 290 TRP B C 1
ATOM 5307 O O . TRP B 1 290 ? -0.35 28.188 14.352 1 98.56 290 TRP B O 1
ATOM 5317 N N . HIS B 1 291 ? 1.537 28.672 15.32 1 98.56 291 HIS B N 1
ATOM 5318 C CA . HIS B 1 291 ? 2.406 28.688 14.156 1 98.56 291 HIS B CA 1
ATOM 5319 C C . HIS B 1 291 ? 3.871 28.812 14.555 1 98.56 291 HIS B C 1
ATOM 5321 O O . HIS B 1 291 ? 4.188 29.5 15.531 1 98.56 291 HIS B O 1
ATOM 5327 N N . ALA B 1 292 ? 4.727 28.219 13.805 1 98.38 292 ALA B N 1
ATOM 5328 C CA . ALA B 1 292 ? 6.145 28.234 14.164 1 98.38 292 ALA B CA 1
ATOM 5329 C C . ALA B 1 292 ? 6.652 29.672 14.312 1 98.38 292 ALA B C 1
ATOM 5331 O O . ALA B 1 292 ? 7.449 29.953 15.211 1 98.38 292 ALA B O 1
ATOM 5332 N N . THR B 1 293 ? 6.188 30.562 13.469 1 97.19 293 THR B N 1
ATOM 5333 C CA . THR B 1 293 ? 6.68 31.938 13.461 1 97.19 293 THR B CA 1
ATOM 5334 C C . THR B 1 293 ? 6.113 32.719 14.641 1 97.19 293 THR B C 1
ATOM 5336 O O . THR B 1 293 ? 6.492 33.875 14.867 1 97.19 293 THR B O 1
ATOM 5339 N N . LEU B 1 294 ? 5.199 32.188 15.359 1 97.94 294 LEU B N 1
ATOM 5340 C CA . LEU B 1 294 ? 4.562 32.844 16.484 1 97.94 294 LEU B CA 1
ATOM 5341 C C . LEU B 1 294 ? 5.062 32.281 17.812 1 97.94 294 LEU B C 1
ATOM 5343 O O . LEU B 1 294 ? 4.562 32.625 18.875 1 97.94 294 LEU B O 1
ATOM 5347 N N . GLN B 1 295 ? 6 31.297 17.703 1 97.94 295 GLN B N 1
ATOM 5348 C CA . GLN B 1 295 ? 6.59 30.75 18.922 1 97.94 295 GLN B CA 1
ATOM 5349 C C . GLN B 1 295 ? 7.402 31.797 19.672 1 97.94 295 GLN B C 1
ATOM 5351 O O . GLN B 1 295 ? 7.578 32.906 19.172 1 97.94 295 GLN B O 1
ATOM 5356 N N . ASP B 1 296 ? 7.902 31.422 20.875 1 96.81 296 ASP B N 1
ATOM 5357 C CA . ASP B 1 296 ? 8.602 32.375 21.75 1 96.81 296 ASP B CA 1
ATOM 5358 C C . ASP B 1 296 ? 9.828 32.969 21.047 1 96.81 296 ASP B C 1
ATOM 5360 O O . ASP B 1 296 ? 10.438 32.312 20.203 1 96.81 296 ASP B O 1
ATOM 5364 N N . GLU B 1 297 ? 10.133 34.125 21.406 1 95.44 297 GLU B N 1
ATOM 5365 C CA . GLU B 1 297 ? 11.266 34.844 20.828 1 95.44 297 GLU B CA 1
ATOM 5366 C C . GLU B 1 297 ? 12.555 34.031 20.953 1 95.44 297 GLU B C 1
ATOM 5368 O O . GLU B 1 297 ? 13.406 34.062 20.062 1 95.44 297 GLU B O 1
ATOM 5373 N N . LYS B 1 298 ? 12.703 33.375 22.047 1 96.06 298 LYS B N 1
ATOM 5374 C CA . LYS B 1 298 ? 13.914 32.594 22.297 1 96.06 298 LYS B CA 1
ATOM 5375 C C . LYS B 1 298 ? 14.055 31.469 21.281 1 96.06 298 LYS B C 1
ATOM 5377 O O . LYS B 1 298 ? 15.156 30.969 21.062 1 96.06 298 LYS B O 1
ATOM 5382 N N . ASP B 1 299 ? 12.922 31.094 20.625 1 96.5 299 ASP B N 1
ATOM 5383 C CA . ASP B 1 299 ? 12.922 29.969 19.688 1 96.5 299 ASP B CA 1
ATOM 5384 C C . ASP B 1 299 ? 13.18 30.453 18.266 1 96.5 299 ASP B C 1
ATOM 5386 O O . ASP B 1 299 ? 13.516 29.641 17.391 1 96.5 299 ASP B O 1
ATOM 5390 N N . GLN B 1 300 ? 13.07 31.703 18 1 96.56 300 GLN B N 1
ATOM 5391 C CA . GLN B 1 300 ? 13 32.219 16.641 1 96.56 300 GLN B CA 1
ATOM 5392 C C . GLN B 1 300 ? 14.344 32.062 15.922 1 96.56 300 GLN B C 1
ATOM 5394 O O . GLN B 1 300 ? 14.383 31.859 14.711 1 96.56 300 GLN B O 1
ATOM 5399 N N . GLU B 1 301 ? 15.398 32.094 16.625 1 96.75 301 GLU B N 1
ATOM 5400 C CA . GLU B 1 301 ? 16.703 31.969 15.992 1 96.75 301 GLU B CA 1
ATOM 5401 C C . GLU B 1 301 ? 16.875 30.578 15.367 1 96.75 301 GLU B C 1
ATOM 5403 O O . GLU B 1 301 ? 17.188 30.469 14.18 1 96.75 301 GLU B O 1
ATOM 5408 N N . TRP B 1 302 ? 16.656 29.516 16.203 1 97.38 302 TRP B N 1
ATOM 5409 C CA . TRP B 1 302 ? 16.859 28.172 15.656 1 97.38 302 TRP B CA 1
ATOM 5410 C C . TRP B 1 302 ? 15.773 27.828 14.641 1 97.38 302 TRP B C 1
ATOM 5412 O O . TRP B 1 302 ? 16 27.062 13.703 1 97.38 302 TRP B O 1
ATOM 5422 N N . ILE B 1 303 ? 14.57 28.406 14.758 1 98 303 ILE B N 1
ATOM 5423 C CA . ILE B 1 303 ? 13.484 28.156 13.812 1 98 303 ILE B CA 1
ATOM 5424 C C . ILE B 1 303 ? 13.867 28.703 12.438 1 98 303 ILE B C 1
ATOM 5426 O O . ILE B 1 303 ? 13.711 28.016 11.422 1 98 303 ILE B O 1
ATOM 5430 N N . ARG B 1 304 ? 14.383 29.938 12.43 1 96.75 304 ARG B N 1
ATOM 5431 C CA . ARG B 1 304 ? 14.789 30.547 11.164 1 96.75 304 ARG B CA 1
ATOM 5432 C C . ARG B 1 304 ? 15.922 29.766 10.516 1 96.75 304 ARG B C 1
ATOM 5434 O O . ARG B 1 304 ? 15.961 29.625 9.289 1 96.75 304 ARG B O 1
ATOM 5441 N N . LYS B 1 305 ? 16.797 29.297 11.336 1 97.06 305 LYS B N 1
ATOM 5442 C CA . LYS B 1 305 ? 17.922 28.5 10.828 1 97.06 305 LYS B CA 1
ATOM 5443 C C . LYS B 1 305 ? 17.438 27.156 10.305 1 97.06 305 LYS B C 1
ATOM 5445 O O . LYS B 1 305 ? 17.922 26.672 9.273 1 97.06 305 LYS B O 1
ATOM 5450 N N . GLN B 1 306 ? 16.484 26.516 10.93 1 98.12 306 GLN B N 1
ATOM 5451 C CA . GLN B 1 306 ? 15.969 25.203 10.594 1 98.12 306 GLN B CA 1
ATOM 5452 C C . GLN B 1 306 ? 15.023 25.266 9.398 1 98.12 306 GLN B C 1
ATOM 5454 O O . GLN B 1 306 ? 14.938 24.312 8.617 1 98.12 306 GLN B O 1
ATOM 5459 N N . MET B 1 307 ? 14.312 26.344 9.312 1 97.81 307 MET B N 1
ATOM 5460 C CA . MET B 1 307 ? 13.312 26.516 8.266 1 97.81 307 MET B CA 1
ATOM 5461 C C . MET B 1 307 ? 13.547 27.812 7.496 1 97.81 307 MET B C 1
ATOM 5463 O O . MET B 1 307 ? 12.695 28.703 7.5 1 97.81 307 MET B O 1
ATOM 5467 N N . PRO B 1 308 ? 14.578 27.797 6.719 1 94.12 308 PRO B N 1
ATOM 5468 C CA . PRO B 1 308 ? 14.938 29.016 6 1 94.12 308 PRO B CA 1
ATOM 5469 C C . PRO B 1 308 ? 13.898 29.422 4.953 1 94.12 308 PRO B C 1
ATOM 5471 O O . PRO B 1 308 ? 13.852 30.578 4.527 1 94.12 308 PRO B O 1
ATOM 5474 N N . GLY B 1 309 ? 13.07 28.469 4.508 1 91.69 309 GLY B N 1
ATOM 5475 C CA . GLY B 1 309 ? 12.094 28.734 3.471 1 91.69 309 GLY B CA 1
ATOM 5476 C C . GLY B 1 309 ? 10.805 29.328 4.012 1 91.69 309 GLY B C 1
ATOM 5477 O O . GLY B 1 309 ? 9.883 29.625 3.248 1 91.69 309 GLY B O 1
ATOM 5478 N N . GLY B 1 310 ? 10.711 29.547 5.34 1 92.12 310 GLY B N 1
ATOM 5479 C CA . GLY B 1 310 ? 9.516 30.125 5.93 1 92.12 310 GLY B CA 1
ATOM 5480 C C . GLY B 1 310 ? 8.781 29.172 6.852 1 92.12 310 GLY B C 1
ATOM 5481 O O . GLY B 1 310 ? 9.281 28.094 7.16 1 92.12 310 GLY B O 1
ATOM 5482 N N . GLY B 1 311 ? 7.605 29.641 7.348 1 96.12 311 GLY B N 1
ATOM 5483 C CA . GLY B 1 311 ? 6.809 28.844 8.266 1 96.12 311 GLY B CA 1
ATOM 5484 C C . GLY B 1 311 ? 5.891 27.859 7.555 1 96.12 311 GLY B C 1
ATOM 5485 O O . GLY B 1 311 ? 5.785 27.875 6.328 1 96.12 311 GLY B O 1
ATOM 5486 N N . PRO B 1 312 ? 5.297 26.969 8.312 1 98.12 312 PRO B N 1
ATOM 5487 C CA . PRO B 1 312 ? 4.402 25.969 7.719 1 98.12 312 PRO B CA 1
ATOM 5488 C C . PRO B 1 312 ? 3.121 26.594 7.156 1 98.12 312 PRO B C 1
ATOM 5490 O O . PRO B 1 312 ? 2.639 27.594 7.676 1 98.12 312 PRO B O 1
ATOM 5493 N N . ALA B 1 313 ? 2.59 25.953 6.137 1 98.31 313 ALA B N 1
ATOM 5494 C CA . ALA B 1 313 ? 1.358 26.438 5.512 1 98.31 313 ALA B CA 1
ATOM 5495 C C . ALA B 1 313 ? 0.13 25.906 6.242 1 98.31 313 ALA B C 1
ATOM 5497 O O . ALA B 1 313 ? -0.985 26.391 6.027 1 98.31 313 ALA B O 1
ATOM 5498 N N . CYS B 1 314 ? 0.321 24.922 7.055 1 98.56 314 CYS B N 1
ATOM 5499 C CA . CYS B 1 314 ? -0.75 24.375 7.879 1 98.56 314 CYS B CA 1
ATOM 5500 C C . CYS B 1 314 ? -0.574 24.766 9.336 1 98.56 314 CYS B C 1
ATOM 5502 O O . CYS B 1 314 ? 0.522 24.641 9.891 1 98.56 314 CYS B O 1
ATOM 5504 N N . PHE B 1 315 ? -1.586 25.297 9.977 1 98.69 315 PHE B N 1
ATOM 5505 C CA . PHE B 1 315 ? -1.536 25.75 11.352 1 98.69 315 PHE B CA 1
ATOM 5506 C C . PHE B 1 315 ? -2.924 25.734 11.984 1 98.69 315 PHE B C 1
ATOM 5508 O O . PHE B 1 315 ? -3.898 25.344 11.336 1 98.69 315 PHE B O 1
ATOM 5515 N N . SER B 1 316 ? -2.936 26.078 13.297 1 98.62 316 SER B N 1
ATOM 5516 C CA . SER B 1 316 ? -4.223 25.984 13.977 1 98.62 316 SER B CA 1
ATOM 5517 C C . SER B 1 316 ? -4.59 27.281 14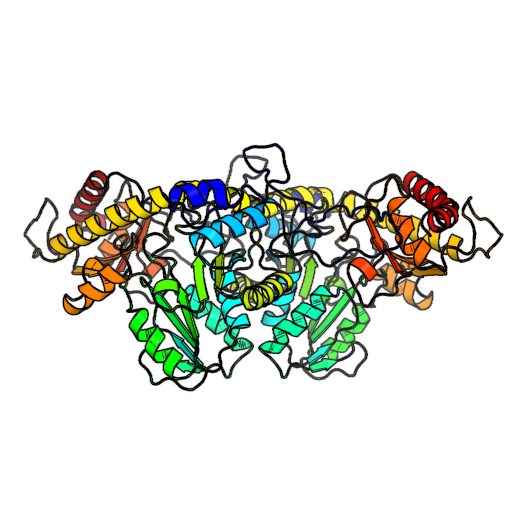.664 1 98.62 316 SER B C 1
ATOM 5519 O O . SER B 1 316 ? -3.709 28.078 15.016 1 98.62 316 SER B O 1
ATOM 5521 N N . ILE B 1 317 ? -5.895 27.516 14.812 1 98.75 317 ILE B N 1
ATOM 5522 C CA . ILE B 1 317 ? -6.449 28.578 15.641 1 98.75 317 ILE B CA 1
ATOM 5523 C C . ILE B 1 317 ? -7.473 27.984 16.609 1 98.75 317 ILE B C 1
ATOM 5525 O O . ILE B 1 317 ? -8.016 26.906 16.375 1 98.75 317 ILE B O 1
ATOM 5529 N N . MET B 1 318 ? -7.605 28.578 17.688 1 98.38 318 MET B N 1
ATOM 5530 C CA . MET B 1 318 ? -8.648 28.203 18.641 1 98.38 318 MET B CA 1
ATOM 5531 C C . MET B 1 318 ? -9.719 29.297 18.719 1 98.38 318 MET B C 1
ATOM 5533 O O . MET B 1 318 ? -9.414 30.469 18.938 1 98.38 318 MET B O 1
ATOM 5537 N N . LEU B 1 319 ? -10.93 28.938 18.469 1 97.94 319 LEU B N 1
ATOM 5538 C CA . LEU B 1 319 ? -12.031 29.875 18.672 1 97.94 319 LEU B CA 1
ATOM 5539 C C . LEU B 1 319 ? -12.508 29.859 20.109 1 97.94 319 LEU B C 1
ATOM 5541 O O . LEU B 1 319 ? -12.141 28.969 20.891 1 97.94 319 LEU B O 1
ATOM 5545 N N . ASP B 1 320 ? -13.227 30.859 20.5 1 96.06 320 ASP B N 1
ATOM 5546 C CA . ASP B 1 320 ? -13.758 30.938 21.844 1 96.06 320 ASP B CA 1
ATOM 5547 C C . ASP B 1 320 ? -14.961 30.016 22.031 1 96.06 320 ASP B C 1
ATOM 5549 O O . ASP B 1 320 ? -15.117 29.391 23.078 1 96.06 320 ASP B O 1
ATOM 5553 N N . ASP B 1 321 ? -15.82 29.922 21.109 1 95.56 321 ASP B N 1
ATOM 5554 C CA . ASP B 1 321 ? -17.078 29.172 21.141 1 95.56 321 ASP B CA 1
ATOM 5555 C C . ASP B 1 321 ? -16.984 27.922 20.266 1 95.56 321 ASP B C 1
ATOM 5557 O O . ASP B 1 321 ? -16.812 28.031 19.047 1 95.56 321 ASP B O 1
ATOM 5561 N N . PRO B 1 322 ? -17.203 26.75 20.891 1 95.81 322 PRO B N 1
ATOM 5562 C CA . PRO B 1 322 ? -17.156 25.516 20.109 1 95.81 322 PRO B CA 1
ATOM 5563 C C . PRO B 1 322 ? -18.219 25.469 19.016 1 95.81 322 PRO B C 1
ATOM 5565 O O . PRO B 1 322 ? -18 24.844 17.969 1 95.81 322 PRO B O 1
ATOM 5568 N N . ASN B 1 323 ? -19.328 26.094 19.219 1 95.56 323 ASN B N 1
ATOM 5569 C CA . ASN B 1 323 ? -20.359 26.141 18.172 1 95.56 323 ASN B CA 1
ATOM 5570 C C . ASN B 1 323 ? -19.906 26.969 16.984 1 95.56 323 ASN B C 1
ATOM 5572 O O . ASN B 1 323 ? -20.234 26.641 15.836 1 95.56 323 ASN B O 1
ATOM 5576 N N . GLU B 1 324 ? -19.203 28.078 17.25 1 96.12 324 GLU B N 1
ATOM 5577 C CA . GLU B 1 324 ? -18.656 28.859 16.141 1 96.12 324 GLU B CA 1
ATOM 5578 C C . GLU B 1 324 ? -17.609 28.062 15.367 1 96.12 324 GLU B C 1
ATOM 5580 O O . GLU B 1 324 ? -17.562 28.125 14.141 1 96.12 324 GLU B O 1
ATOM 5585 N N . ALA B 1 325 ? -16.766 27.312 16.125 1 96.94 325 ALA B N 1
ATOM 5586 C CA . ALA B 1 325 ? -15.781 26.453 15.477 1 96.94 325 ALA B CA 1
ATOM 5587 C C . ALA B 1 325 ? -16.453 25.422 14.57 1 96.94 325 ALA B C 1
ATOM 5589 O O . ALA B 1 325 ? -15.914 25.062 13.523 1 96.94 325 ALA B O 1
ATOM 5590 N N . ARG B 1 326 ? -17.609 24.953 14.977 1 95.31 326 ARG B N 1
ATOM 5591 C CA . ARG B 1 326 ? -18.375 23.953 14.234 1 95.31 326 ARG B CA 1
ATOM 5592 C C . ARG B 1 326 ? -18.906 24.516 12.922 1 95.31 326 ARG B C 1
ATOM 5594 O O . ARG B 1 326 ? -18.969 23.812 11.914 1 95.31 326 ARG B O 1
ATOM 5601 N N . VAL B 1 327 ? -19.234 25.781 12.891 1 94.81 327 VAL B N 1
ATOM 5602 C CA . VAL B 1 327 ? -20 26.359 11.789 1 94.81 327 VAL B CA 1
ATOM 5603 C C . VAL B 1 327 ? -19.062 27.109 10.852 1 94.81 327 VAL B C 1
ATOM 5605 O O . VAL B 1 327 ? -19.281 27.156 9.633 1 94.81 327 VAL B O 1
ATOM 5608 N N . LEU B 1 328 ? -17.969 27.625 11.344 1 95.88 328 LEU B N 1
ATOM 5609 C CA . LEU B 1 328 ? -17.094 28.547 10.625 1 95.88 328 LEU B CA 1
ATOM 5610 C C . LEU B 1 328 ? -16.656 27.953 9.289 1 95.88 328 LEU B C 1
ATOM 5612 O O . LEU B 1 328 ? -16.719 28.625 8.258 1 95.88 328 LEU B O 1
ATOM 5616 N N . PRO B 1 329 ? -16.219 26.656 9.219 1 95.56 329 PRO B N 1
ATOM 5617 C CA . PRO B 1 329 ? -15.727 26.094 7.961 1 95.56 329 PRO B CA 1
ATOM 5618 C C . PRO B 1 329 ? -16.75 26.188 6.828 1 95.56 329 PRO B C 1
ATOM 5620 O O . PRO B 1 329 ? -16.375 26.25 5.656 1 95.56 329 PRO B O 1
ATOM 5623 N N . TYR B 1 330 ? -17.984 26.312 7.164 1 91.5 330 TYR B N 1
ATOM 5624 C CA . TYR B 1 330 ? -19.047 26.203 6.164 1 91.5 330 TYR B CA 1
ATOM 5625 C C . TYR B 1 330 ? -19.531 27.594 5.727 1 91.5 330 TYR B C 1
ATOM 5627 O O . TYR B 1 330 ? -20.359 27.703 4.828 1 91.5 330 TYR B O 1
ATOM 5635 N N . LEU B 1 331 ? -18.984 28.578 6.316 1 92.38 331 LEU B N 1
ATOM 5636 C CA . LEU B 1 331 ? -19.328 29.953 5.953 1 92.38 331 LEU B CA 1
ATOM 5637 C C . LEU B 1 331 ? -18.297 30.531 4.988 1 92.38 331 LEU B C 1
ATOM 5639 O O . LEU B 1 331 ? -18.5 31.609 4.426 1 92.38 331 LEU B O 1
ATOM 5643 N N . LEU B 1 332 ? -17.234 29.812 4.797 1 91.5 332 LEU B N 1
ATOM 5644 C CA . LEU B 1 332 ? -16.141 30.266 3.936 1 91.5 332 LEU B CA 1
ATOM 5645 C C . LEU B 1 332 ? -16.391 29.875 2.484 1 91.5 332 LEU B C 1
ATOM 5647 O O . LEU B 1 332 ? -16.984 28.812 2.215 1 91.5 332 LEU B O 1
ATOM 5651 N N . LYS B 1 333 ? -15.938 30.703 1.555 1 87.38 333 LYS B N 1
ATOM 5652 C CA . LYS B 1 333 ? -16.172 30.484 0.131 1 87.38 333 LYS B CA 1
ATOM 5653 C C . LYS B 1 333 ? -14.922 29.922 -0.547 1 87.38 333 LYS B C 1
ATOM 5655 O O . LYS B 1 333 ? -15.016 29.188 -1.526 1 87.38 333 LYS B O 1
ATOM 5660 N N . LEU B 1 334 ? -13.766 30.281 -0.022 1 89.56 334 LEU B N 1
ATOM 5661 C CA . LEU B 1 334 ? -12.508 29.906 -0.675 1 89.56 334 LEU B CA 1
ATOM 5662 C C . LEU B 1 334 ? -11.852 28.734 0.035 1 89.56 334 LEU B C 1
ATOM 5664 O O . LEU B 1 334 ? -10.992 28.062 -0.537 1 89.56 334 LEU B O 1
ATOM 5668 N N . PHE B 1 335 ? -12.234 28.484 1.306 1 91.88 335 PHE B N 1
ATOM 5669 C CA . PHE B 1 335 ? -11.758 27.312 2.043 1 91.88 335 PHE B CA 1
ATOM 5670 C C . PHE B 1 335 ? -12.719 26.141 1.889 1 91.88 335 PHE B C 1
ATOM 5672 O O . PHE B 1 335 ? -13.938 26.328 1.936 1 91.88 335 PHE B O 1
ATOM 5679 N N . THR B 1 336 ? -12.18 24.984 1.634 1 89.94 336 THR B N 1
ATOM 5680 C CA . THR B 1 336 ? -12.984 23.781 1.597 1 89.94 336 THR B CA 1
ATOM 5681 C C . THR B 1 336 ? -12.961 23.062 2.949 1 89.94 336 THR B C 1
ATOM 5683 O O . THR B 1 336 ? -11.898 22.844 3.523 1 89.94 336 THR B O 1
ATOM 5686 N N . SER B 1 337 ? -14.133 22.766 3.479 1 92.56 337 SER B N 1
ATOM 5687 C CA . SER B 1 337 ? -14.219 21.984 4.699 1 92.56 337 SER B CA 1
ATOM 5688 C C . SER B 1 337 ? -13.867 20.516 4.438 1 92.56 337 SER B C 1
ATOM 5690 O O . SER B 1 337 ? -14.688 19.766 3.92 1 92.56 337 SER B O 1
ATOM 5692 N N . ALA B 1 338 ? -12.75 20.109 4.785 1 92.44 338 ALA B N 1
ATOM 5693 C CA . ALA B 1 338 ? -12.25 18.766 4.586 1 92.44 338 ALA B CA 1
ATOM 5694 C C . ALA B 1 338 ? -10.977 18.516 5.391 1 92.44 338 ALA B C 1
ATOM 5696 O O . ALA B 1 338 ? -10.281 19.469 5.758 1 92.44 338 ALA B O 1
ATOM 5697 N N . THR B 1 339 ? -10.781 17.266 5.656 1 91.75 339 THR B N 1
ATOM 5698 C CA . THR B 1 339 ? -9.531 16.906 6.32 1 91.75 339 THR B CA 1
ATOM 5699 C C . THR B 1 339 ? -8.406 16.734 5.305 1 91.75 339 THR B C 1
ATOM 5701 O O . THR B 1 339 ? -8.664 16.391 4.145 1 91.75 339 THR B O 1
ATOM 5704 N N . SER B 1 340 ? -7.238 17.109 5.496 1 93.25 340 SER B N 1
ATOM 5705 C CA . SER B 1 340 ? -6 16.984 4.734 1 93.25 340 SER B CA 1
ATOM 5706 C C . SER B 1 340 ? -5.285 18.328 4.617 1 93.25 340 SER B C 1
ATOM 5708 O O . SER B 1 340 ? -5.586 19.266 5.363 1 93.25 340 SER B O 1
ATOM 5710 N N . LEU B 1 341 ? -4.273 18.312 3.893 1 96.44 341 LEU B N 1
ATOM 5711 C CA . LEU B 1 341 ? -3.467 19.516 3.713 1 96.44 341 LEU B CA 1
ATOM 5712 C C . LEU B 1 341 ? -2.553 19.375 2.5 1 96.44 341 LEU B C 1
ATOM 5714 O O . LEU B 1 341 ? -2.447 18.297 1.915 1 96.44 341 LEU B O 1
ATOM 5718 N N . GLY B 1 342 ? -1.957 20.438 2.078 1 96.19 342 GLY B N 1
ATOM 5719 C CA . GLY B 1 342 ? -0.85 20.406 1.137 1 96.19 342 GLY B CA 1
ATOM 5720 C C . GLY B 1 342 ? -1.293 20.531 -0.308 1 96.19 342 GLY B C 1
ATOM 5721 O O . GLY B 1 342 ? -0.461 20.641 -1.212 1 96.19 342 GLY B O 1
ATOM 5722 N N . GLY B 1 343 ? -2.617 20.547 -0.566 1 93.88 343 GLY B N 1
ATOM 5723 C CA . GLY B 1 343 ? -3.109 20.766 -1.917 1 93.88 343 GLY B CA 1
ATOM 5724 C C . GLY B 1 343 ? -3.043 22.219 -2.344 1 93.88 343 GLY B C 1
ATOM 5725 O O . GLY B 1 343 ? -2.662 23.094 -1.555 1 93.88 343 GLY B O 1
ATOM 5726 N N . VAL B 1 344 ? -3.441 22.469 -3.635 1 90.88 344 VAL B N 1
ATOM 5727 C CA . VAL B 1 344 ? -3.395 23.828 -4.176 1 90.88 344 VAL B CA 1
ATOM 5728 C C . VAL B 1 344 ? -4.523 24.656 -3.572 1 90.88 344 VAL B C 1
ATOM 5730 O O . VAL B 1 344 ? -4.445 25.891 -3.545 1 90.88 344 VAL B O 1
ATOM 5733 N N . GLU B 1 345 ? -5.52 23.922 -3.027 1 89.44 345 GLU B N 1
ATOM 5734 C CA . GLU B 1 345 ? -6.672 24.578 -2.426 1 89.44 345 GLU B CA 1
ATOM 5735 C C . GLU B 1 345 ? -6.477 24.781 -0.925 1 89.44 345 GLU B C 1
ATOM 5737 O O . GLU B 1 345 ? -5.793 23.984 -0.275 1 89.44 345 GLU B O 1
ATOM 5742 N N . SER B 1 346 ? -7.07 25.781 -0.377 1 93.56 346 SER B N 1
ATOM 5743 C CA . SER B 1 346 ? -7.105 25.938 1.073 1 93.56 346 SER B CA 1
ATOM 5744 C C . SER B 1 346 ? -8.18 25.062 1.704 1 93.56 346 SER B C 1
ATOM 5746 O O . SER B 1 346 ? -9.289 24.953 1.173 1 93.56 346 SER B O 1
ATOM 5748 N N . LEU B 1 347 ? -7.781 24.391 2.768 1 95.62 347 LEU B N 1
ATOM 5749 C CA . LEU B 1 347 ? -8.703 23.547 3.527 1 95.62 347 LEU B CA 1
ATOM 5750 C C . LEU B 1 347 ? -8.852 24.062 4.957 1 95.62 347 LEU B C 1
ATOM 5752 O O . LEU B 1 347 ? -7.945 24.719 5.484 1 95.62 347 LEU B O 1
ATOM 5756 N N . ILE B 1 348 ? -9.977 23.828 5.543 1 95.94 348 ILE B N 1
ATOM 5757 C CA . ILE B 1 348 ? -10.266 24.172 6.934 1 95.94 348 ILE B CA 1
ATOM 5758 C C . ILE B 1 348 ? -11.078 23.047 7.582 1 95.94 348 ILE B C 1
ATOM 5760 O O . ILE B 1 348 ? -11.93 22.438 6.934 1 95.94 348 ILE B O 1
ATOM 5764 N N . GLU B 1 349 ? -10.773 22.766 8.844 1 95.38 349 GLU B N 1
ATOM 5765 C CA . GLU B 1 349 ? -11.555 21.734 9.539 1 95.38 349 GLU B CA 1
ATOM 5766 C C . GLU B 1 349 ? -11.578 21.984 11.047 1 95.38 349 GLU B C 1
ATOM 5768 O O . GLU B 1 349 ? -10.586 22.422 11.625 1 95.38 349 GLU B O 1
ATOM 5773 N N . GLN B 1 350 ? -12.797 21.703 11.641 1 96 350 GLN B N 1
ATOM 5774 C CA . GLN B 1 350 ? -12.805 21.469 13.078 1 96 350 GLN B CA 1
ATOM 5775 C C . GLN B 1 350 ? -12.094 20.172 13.43 1 96 350 GLN B C 1
ATOM 5777 O O . GLN B 1 350 ? -12.523 19.078 13.023 1 96 350 GLN B O 1
ATOM 5782 N N . ARG B 1 351 ? -11.016 20.281 14.133 1 94.75 351 ARG B N 1
ATOM 5783 C CA . ARG B 1 351 ? -10.125 19.141 14.328 1 94.75 351 ARG B CA 1
ATOM 5784 C C . ARG B 1 351 ? -10.844 17.984 15.023 1 94.75 351 ARG B C 1
ATOM 5786 O O . ARG B 1 351 ? -10.547 16.812 14.781 1 94.75 351 ARG B O 1
ATOM 5793 N N . HIS B 1 352 ? -11.789 18.266 15.852 1 92 352 HIS B N 1
ATOM 5794 C CA . HIS B 1 352 ? -12.562 17.266 16.578 1 92 352 HIS B CA 1
ATOM 5795 C C . HIS B 1 352 ? -13.219 16.281 15.633 1 92 352 HIS B C 1
ATOM 5797 O O . HIS B 1 352 ? -13.461 15.125 16 1 92 352 HIS B O 1
ATOM 5803 N N . LEU B 1 353 ? -13.5 16.688 14.414 1 88.12 353 LEU B N 1
ATOM 5804 C CA . LEU B 1 353 ? -14.164 15.828 13.438 1 88.12 353 LEU B CA 1
ATOM 5805 C C . LEU B 1 353 ? -13.242 14.711 12.977 1 88.12 353 LEU B C 1
ATOM 5807 O O . LEU B 1 353 ? -13.703 13.617 12.641 1 88.12 353 LEU B O 1
ATOM 5811 N N . SER B 1 354 ? -11.969 14.922 12.945 1 86.31 354 SER B N 1
ATOM 5812 C CA . SER B 1 354 ? -11 13.93 12.484 1 86.31 354 SER B CA 1
ATOM 5813 C C . SER B 1 354 ? -10.266 13.289 13.656 1 86.31 354 SER B C 1
ATOM 5815 O O . SER B 1 354 ? -9.719 12.188 13.531 1 86.31 354 SER B O 1
ATOM 5817 N N . ASP B 1 355 ? -10.211 14 14.734 1 86.62 355 ASP B N 1
ATOM 5818 C CA . ASP B 1 355 ? -9.555 13.555 15.961 1 86.62 355 ASP B CA 1
ATOM 5819 C C . ASP B 1 355 ? -10.461 13.766 17.172 1 86.62 355 ASP B C 1
ATOM 5821 O O . ASP B 1 355 ? -10.43 14.82 17.812 1 86.62 355 ASP B O 1
ATOM 5825 N N . PRO B 1 356 ? -11.078 12.789 17.547 1 82.06 356 PRO B N 1
ATOM 5826 C CA . PRO B 1 356 ? -12.078 12.93 18.609 1 82.06 356 PRO B CA 1
ATOM 5827 C C . PRO B 1 356 ? -11.484 13.453 19.922 1 82.06 356 PRO B C 1
ATOM 5829 O O . PRO B 1 356 ? -12.203 14.023 20.734 1 82.06 356 PRO B O 1
ATOM 5832 N N . GLY B 1 357 ? -10.258 13.352 20.125 1 84.94 357 GLY B N 1
ATOM 5833 C CA . GLY B 1 357 ? -9.625 13.82 21.359 1 84.94 357 GLY B CA 1
ATOM 5834 C C . GLY B 1 357 ? -9.25 15.289 21.312 1 84.94 357 GLY B C 1
ATOM 5835 O O . GLY B 1 357 ? -8.875 15.867 22.328 1 84.94 357 GLY B O 1
ATOM 5836 N N . ALA B 1 358 ? -9.5 15.914 20.234 1 91.12 358 ALA B N 1
ATOM 5837 C CA . ALA B 1 358 ? -9.102 17.312 20.078 1 91.12 358 ALA B CA 1
ATOM 5838 C C . ALA B 1 358 ? -10.141 18.25 20.672 1 91.12 358 ALA B C 1
ATOM 5840 O O . ALA B 1 358 ? -11.336 17.938 20.688 1 91.12 358 ALA B O 1
ATOM 5841 N N . ASP B 1 359 ? -9.719 19.375 21.203 1 95.31 359 ASP B N 1
ATOM 5842 C CA . ASP B 1 359 ? -10.609 20.438 21.656 1 95.31 359 ASP B CA 1
ATOM 5843 C C . ASP B 1 359 ? -11.594 20.844 20.562 1 95.31 359 ASP B C 1
ATOM 5845 O O . ASP B 1 359 ? -11.195 21.078 19.422 1 95.31 359 ASP B O 1
ATOM 5849 N N . LYS B 1 360 ? -12.852 20.938 20.859 1 96.56 360 LYS B N 1
ATOM 5850 C CA . LYS B 1 360 ? -13.898 21.25 19.891 1 96.56 360 LYS B CA 1
ATOM 5851 C C . LYS B 1 360 ? -13.75 22.672 19.375 1 96.56 360 LYS B C 1
ATOM 5853 O O . LYS B 1 360 ? -14.344 23.031 18.359 1 96.56 360 LYS B O 1
ATOM 5858 N N . ARG B 1 361 ? -13.023 23.516 20.031 1 97.69 361 ARG B N 1
ATOM 5859 C CA . ARG B 1 361 ? -12.805 24.891 19.625 1 97.69 361 ARG B CA 1
ATOM 5860 C C . ARG B 1 361 ? -11.641 24.984 18.625 1 97.69 361 ARG B C 1
ATOM 5862 O O . ARG B 1 361 ? -11.43 26.047 18.016 1 97.69 361 ARG B O 1
ATOM 5869 N N . LEU B 1 362 ? -10.898 23.859 18.422 1 98.12 362 LEU B N 1
ATOM 5870 C CA . LEU B 1 362 ? -9.672 23.859 17.625 1 98.12 362 LEU B CA 1
ATOM 5871 C C . LEU B 1 362 ? -9.992 23.703 16.141 1 98.12 362 LEU B C 1
ATOM 5873 O O . LEU B 1 362 ? -10.719 22.797 15.734 1 98.12 362 LEU B O 1
ATOM 5877 N N . ILE B 1 363 ? -9.469 24.656 15.352 1 98.25 363 ILE B N 1
ATOM 5878 C CA . ILE B 1 363 ? -9.586 24.656 13.898 1 98.25 363 ILE B CA 1
ATOM 5879 C C . ILE B 1 363 ? -8.203 24.516 13.266 1 98.25 363 ILE B C 1
ATOM 5881 O O . ILE B 1 363 ? -7.25 25.188 13.688 1 98.25 363 ILE B O 1
ATOM 5885 N N . ARG B 1 364 ? -8.078 23.656 12.305 1 98.38 364 ARG B N 1
ATOM 5886 C CA . ARG B 1 364 ? -6.852 23.594 11.516 1 98.38 364 ARG B CA 1
ATOM 5887 C C . ARG B 1 364 ? -7.07 24.156 10.117 1 98.38 364 ARG B C 1
ATOM 5889 O O . ARG B 1 364 ? -8.078 23.875 9.477 1 98.38 364 ARG B O 1
ATOM 5896 N N . LEU B 1 365 ? -6.215 25.016 9.727 1 98.44 365 LEU B N 1
ATOM 5897 C CA . LEU B 1 365 ? -6.211 25.609 8.391 1 98.44 365 LEU B CA 1
ATOM 5898 C C . LEU B 1 365 ? -5.02 25.109 7.578 1 98.44 365 LEU B C 1
ATOM 5900 O O . LEU B 1 365 ? -3.902 25.031 8.094 1 98.44 365 LEU B O 1
ATOM 5904 N N . SER B 1 366 ? -5.223 24.703 6.383 1 98.06 366 SER B N 1
ATOM 5905 C CA . SER B 1 366 ? -4.195 24.406 5.391 1 98.06 366 SER B CA 1
ATOM 5906 C C . SER B 1 366 ? -4.281 25.359 4.203 1 98.06 366 SER B C 1
ATOM 5908 O O . SER B 1 366 ? -5.223 25.281 3.41 1 98.06 366 SER B O 1
ATOM 5910 N N . ILE B 1 367 ? -3.268 26.141 4.051 1 97.94 367 ILE B N 1
ATOM 5911 C CA . ILE B 1 367 ? -3.346 27.266 3.135 1 97.94 367 ILE B CA 1
ATOM 5912 C C . ILE B 1 367 ? -2.812 26.859 1.763 1 97.94 367 ILE B C 1
ATOM 5914 O O . ILE B 1 367 ? -1.749 26.25 1.662 1 97.94 367 ILE B O 1
ATOM 5918 N N . GLY B 1 368 ? -3.586 27.203 0.719 1 95.5 368 GLY B N 1
ATOM 5919 C CA . GLY B 1 368 ? -3.23 26.859 -0.649 1 95.5 368 GLY B CA 1
ATOM 5920 C C . GLY B 1 368 ? -2.555 28 -1.392 1 95.5 368 GLY B C 1
ATOM 5921 O O . GLY B 1 368 ? -1.744 28.734 -0.816 1 95.5 368 GLY B O 1
ATOM 5922 N N . LEU B 1 369 ? -2.842 28.047 -2.705 1 93.5 369 LEU B N 1
ATOM 5923 C CA . LEU B 1 369 ? -2.104 28.953 -3.59 1 93.5 369 LEU B CA 1
ATOM 5924 C C . LEU B 1 369 ? -2.92 30.203 -3.902 1 93.5 369 LEU B C 1
ATOM 5926 O O . LEU B 1 369 ? -2.49 31.047 -4.691 1 93.5 369 LEU B O 1
ATOM 5930 N N . GLU B 1 370 ? -4.074 30.344 -3.281 1 90 370 GLU B N 1
ATOM 5931 C CA . GLU B 1 370 ? -4.922 31.5 -3.553 1 90 370 GLU B CA 1
ATOM 5932 C C . GLU B 1 370 ? -4.211 32.812 -3.189 1 90 370 GLU B C 1
ATOM 5934 O O . GLU B 1 370 ? -3.189 32.781 -2.5 1 90 370 GLU B O 1
ATOM 5939 N N . ASN B 1 371 ? -4.801 33.906 -3.713 1 89 371 ASN B N 1
ATOM 5940 C CA . ASN B 1 371 ? -4.344 35.219 -3.262 1 89 371 ASN B CA 1
ATOM 5941 C C . ASN B 1 371 ? -4.602 35.406 -1.771 1 89 371 ASN B C 1
ATOM 5943 O O . ASN B 1 371 ? -5.73 35.25 -1.304 1 89 371 ASN B O 1
ATOM 5947 N N . VAL B 1 372 ? -3.58 35.75 -1.064 1 94.69 372 VAL B N 1
ATOM 5948 C CA . VAL B 1 372 ? -3.643 35.781 0.393 1 94.69 372 VAL B CA 1
ATOM 5949 C C . VAL B 1 372 ? -4.66 36.844 0.843 1 94.69 372 VAL B C 1
ATOM 5951 O O . VAL B 1 372 ? -5.344 36.656 1.854 1 94.69 372 VAL B O 1
ATOM 5954 N N . GLU B 1 373 ? -4.809 37.938 0.124 1 94.5 373 GLU B N 1
ATOM 5955 C CA . GLU B 1 373 ? -5.777 38.969 0.497 1 94.5 373 GLU B CA 1
ATOM 5956 C C . GLU B 1 373 ? -7.207 38.469 0.32 1 94.5 373 GLU B C 1
ATOM 5958 O O . GLU B 1 373 ? -8.102 38.844 1.088 1 94.5 373 GLU B O 1
ATOM 5963 N N . ASP B 1 374 ? -7.418 37.625 -0.707 1 92.88 374 ASP B N 1
ATOM 5964 C CA . ASP B 1 374 ? -8.727 37 -0.889 1 92.88 374 ASP B CA 1
ATOM 5965 C C . ASP B 1 374 ? -9.047 36.062 0.259 1 92.88 374 ASP B C 1
ATOM 5967 O O . ASP B 1 374 ? -10.188 36 0.711 1 92.88 374 ASP B O 1
ATOM 5971 N N . LEU B 1 375 ? -8.031 35.344 0.748 1 94.81 375 LEU B N 1
ATOM 5972 C CA . LEU B 1 375 ? -8.219 34.438 1.88 1 94.81 375 LEU B CA 1
ATOM 5973 C C . LEU B 1 375 ? -8.555 35.219 3.145 1 94.81 375 LEU B C 1
ATOM 5975 O O . LEU B 1 375 ? -9.43 34.812 3.918 1 94.81 375 LEU B O 1
ATOM 5979 N N . LYS B 1 376 ? -7.887 36.375 3.346 1 96 376 LYS B N 1
ATOM 5980 C CA . LYS B 1 376 ? -8.172 37.219 4.504 1 96 376 LYS B CA 1
ATOM 5981 C C . LYS B 1 376 ? -9.602 37.719 4.465 1 96 376 LYS B C 1
ATOM 5983 O O . LYS B 1 376 ? -10.297 37.719 5.48 1 96 376 LYS B O 1
ATOM 5988 N N . GLU B 1 377 ? -10 38.156 3.283 1 94.44 377 GLU B N 1
ATOM 5989 C CA . GLU B 1 377 ? -11.352 38.688 3.135 1 94.44 377 GLU B CA 1
ATOM 5990 C C . GLU B 1 377 ? -12.406 37.625 3.41 1 94.44 377 GLU B C 1
ATOM 5992 O O . GLU B 1 377 ? -13.43 37.906 4.035 1 94.44 377 GLU B O 1
ATOM 5997 N N . ASP B 1 378 ? -12.164 36.469 2.906 1 94.5 378 ASP B N 1
ATOM 5998 C CA . ASP B 1 378 ? -13.07 35.344 3.15 1 94.5 378 ASP B CA 1
ATOM 5999 C C . ASP B 1 378 ? -13.172 35.031 4.641 1 94.5 378 ASP B C 1
ATOM 6001 O O . ASP B 1 378 ? -14.273 34.875 5.172 1 94.5 378 ASP B O 1
ATOM 6005 N N . LEU B 1 379 ? -12.07 35.031 5.379 1 96.69 379 LEU B N 1
ATOM 6006 C CA . LEU B 1 379 ? -12.039 34.781 6.816 1 96.69 379 LEU B CA 1
ATOM 6007 C C . LEU B 1 379 ? -12.711 35.906 7.578 1 96.69 379 LEU B C 1
ATOM 6009 O O . LEU B 1 379 ? -13.438 35.656 8.547 1 96.69 379 LEU B O 1
ATOM 6013 N N . ARG B 1 380 ? -12.43 37.125 7.137 1 96.06 380 ARG B N 1
ATOM 6014 C CA . ARG B 1 380 ? -13.023 38.312 7.77 1 96.06 380 ARG B CA 1
ATOM 6015 C C . ARG B 1 380 ? -14.547 38.219 7.77 1 96.06 380 ARG B C 1
ATOM 6017 O O . ARG B 1 380 ? -15.18 38.344 8.82 1 96.06 380 ARG B O 1
ATOM 6024 N N . GLN B 1 381 ? -15.125 37.969 6.633 1 94.62 381 GLN B N 1
ATOM 6025 C CA . GLN B 1 381 ? -16.578 37.906 6.523 1 94.62 381 GLN B CA 1
ATOM 6026 C C . GLN B 1 381 ? -17.141 36.75 7.344 1 94.62 381 GLN B C 1
ATOM 6028 O O . GLN B 1 381 ? -18.172 36.875 7.996 1 94.62 381 GLN B O 1
ATOM 6033 N N . ALA B 1 382 ? -16.484 35.594 7.316 1 95.75 382 ALA B N 1
ATOM 6034 C CA . ALA B 1 382 ? -16.969 34.406 8.023 1 95.75 382 ALA B CA 1
ATOM 6035 C C . ALA B 1 382 ? -16.891 34.625 9.531 1 95.75 382 ALA B C 1
ATOM 6037 O O . ALA B 1 382 ? -17.812 34.219 10.266 1 95.75 382 ALA B O 1
ATOM 6038 N N . LEU B 1 383 ? -15.828 35.219 10.039 1 96.81 383 LEU B N 1
ATOM 6039 C CA . LEU B 1 383 ? -15.641 35.438 11.469 1 96.81 383 LEU B CA 1
ATOM 6040 C C . LEU B 1 383 ? -16.656 36.438 11.992 1 96.81 383 LEU B C 1
ATOM 6042 O O . LEU B 1 383 ? -17.125 36.344 13.133 1 96.81 383 LEU B O 1
ATOM 6046 N N . ASN B 1 384 ? -17 37.375 11.188 1 96.25 384 ASN B N 1
ATOM 6047 C CA . ASN B 1 384 ? -17.984 38.375 11.594 1 96.25 384 ASN B CA 1
ATOM 6048 C C . ASN B 1 384 ? -19.406 37.844 11.57 1 96.25 384 ASN B C 1
ATOM 6050 O O . ASN B 1 384 ? -20.266 38.281 12.33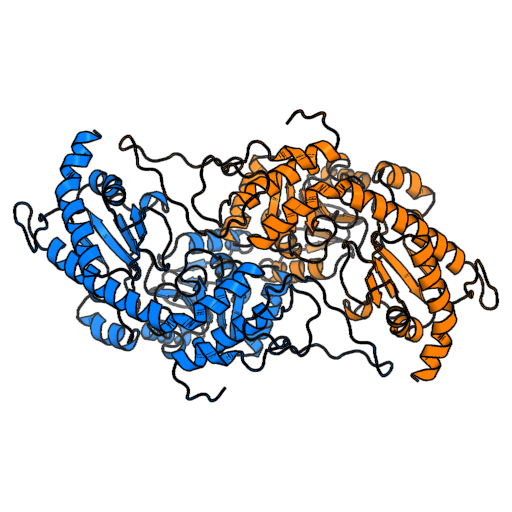6 1 96.25 384 ASN B O 1
ATOM 6054 N N . GLY B 1 385 ? -19.656 36.844 10.711 1 94 385 GLY B N 1
ATOM 6055 C CA . GLY B 1 385 ? -21 36.344 10.539 1 94 385 GLY B CA 1
ATOM 6056 C C . GLY B 1 385 ? -21.266 35.062 11.328 1 94 385 GLY B C 1
ATOM 6057 O O . GLY B 1 385 ? -22.406 34.625 11.422 1 94 385 GLY B O 1
ATOM 6058 N N . VAL B 1 386 ? -20.281 34.5 11.961 1 95 386 VAL B N 1
ATOM 6059 C CA . VAL B 1 386 ? -20.391 33.156 12.477 1 95 386 VAL B CA 1
ATOM 6060 C C . VAL B 1 386 ? -21.312 33.125 13.695 1 95 386 VAL B C 1
ATOM 6062 O O . VAL B 1 386 ? -22.078 32.188 13.875 1 95 386 VAL B O 1
ATOM 6065 N N . ALA B 1 387 ? -21.312 34.156 14.523 1 92.94 387 ALA B N 1
ATOM 6066 C CA . ALA B 1 387 ? -22.172 34.188 15.703 1 92.94 387 ALA B CA 1
ATOM 6067 C C . ALA B 1 387 ? -23.641 34.156 15.305 1 92.94 387 ALA B C 1
ATOM 6069 O O . ALA B 1 387 ? -24.453 33.438 15.922 1 92.94 387 ALA B O 1
ATOM 6070 N N . ALA B 1 388 ? -23.906 34.969 14.375 1 93.38 388 ALA B N 1
ATOM 6071 C CA . ALA B 1 388 ? -25.297 35 13.891 1 93.38 388 ALA B CA 1
ATOM 6072 C C . ALA B 1 388 ? -25.703 33.625 13.305 1 93.38 388 ALA B C 1
ATOM 6074 O O . ALA B 1 388 ? -26.844 33.219 13.445 1 93.38 388 ALA B O 1
ATOM 6075 N N . SER B 1 389 ? -24.812 33.062 12.57 1 91.62 389 SER B N 1
ATOM 6076 C CA . SER B 1 389 ? -25.109 31.75 11.953 1 91.62 389 SER B CA 1
ATOM 6077 C C . SER B 1 389 ? -25.328 30.688 13.016 1 91.62 389 SER B C 1
ATOM 6079 O O . SER B 1 389 ? -26.109 29.75 12.805 1 91.62 389 SER B O 1
ATOM 6081 N N . VAL B 1 390 ? -24.562 30.703 14.094 1 92.75 390 VAL B N 1
ATOM 6082 C CA . VAL B 1 390 ? -24.75 29.766 15.203 1 92.75 390 VAL B CA 1
ATOM 6083 C C . VAL B 1 390 ? -26.141 29.953 15.805 1 92.75 390 VAL B C 1
ATOM 6085 O O . VAL B 1 390 ? -26.859 28.969 16.047 1 92.75 390 VAL B O 1
ATOM 6088 N N . LYS B 1 391 ? -26.516 31.141 15.992 1 91.31 391 LYS B N 1
ATOM 6089 C CA . LYS B 1 391 ? -27.828 31.438 16.562 1 91.31 391 LYS B CA 1
ATOM 6090 C C . LYS B 1 391 ? -28.938 30.891 15.672 1 91.31 391 LYS B C 1
ATOM 6092 O O . LYS B 1 391 ? -29.969 30.406 16.172 1 91.31 391 LYS B O 1
ATOM 6097 N N . ALA B 1 392 ? -28.688 30.938 14.422 1 88.44 392 ALA B N 1
ATOM 6098 C CA . ALA B 1 392 ? -29.703 30.484 13.469 1 88.44 392 ALA B CA 1
ATOM 6099 C C . ALA B 1 392 ? -29.828 28.969 13.477 1 88.44 392 ALA B C 1
ATOM 6101 O O . ALA B 1 392 ? -30.812 28.422 12.984 1 88.44 392 ALA B O 1
ATOM 6102 N N . ARG B 1 393 ? -28.859 28.25 13.977 1 84.12 393 ARG B N 1
ATOM 6103 C CA . ARG B 1 393 ? -28.828 26.797 13.922 1 84.12 393 ARG B CA 1
ATOM 6104 C C . ARG B 1 393 ? -29.172 26.203 15.289 1 84.12 393 ARG B C 1
ATOM 6106 O O . ARG B 1 393 ? -29.141 24.969 15.453 1 84.12 393 ARG B O 1
ATOM 6113 N N . LEU B 1 394 ? -29.188 26.984 16.25 1 79.12 394 LEU B N 1
ATOM 6114 C CA . LEU B 1 394 ? -29.609 26.531 17.562 1 79.12 394 LEU B CA 1
ATOM 6115 C C . LEU B 1 394 ? -31.125 26.297 17.594 1 79.12 394 LEU B C 1
ATOM 6117 O O . LEU B 1 394 ? -31.875 27.016 16.953 1 79.12 394 LEU B O 1
#

pLDDT: mean 92.99, std 8.36, range [46.0, 98.94]

Radius of gyration: 28.42 Å; Cα contacts (8 Å, |Δi|>4): 1804; chains: 2; bounding box: 58×89×62 Å

Nearest PDB structures (foldseek):
  4l0o-assembly3_A  TM=8.714E-01  e=8.795E-30  Helicobacter pylori 26695
  8biw-assembly1_E  TM=8.521E-01  e=4.680E-28  Toxoplasma gondii
  8biu-assembly1_A-2  TM=8.492E-01  e=6.964E-28  Toxoplasma gondii
  6ld8-assembly1_B  TM=8.303E-01  e=3.524E-28  Xanthomonas oryzae pv. oryzae KACC 10331
  8biu-assembly1_G-2  TM=8.414E-01  e=1.097E-27  Toxoplasma gondii

InterPro domains:
  IPR000277 Cys/Met metabolism, pyridoxal phosphate-dependent enzyme [PF01053] (9-384)
  IPR000277 Cys/Met metabolism, pyridoxal phosphate-dependent enzyme [PIRSF001434] (6-384)
  IPR000277 Cys/Met metabolism, pyridoxal phosphate-dependent enzyme [PTHR11808] (7-386)
  IPR015421 Pyridoxal phosphate-dependent transferase, major domain [G3DSA:3.40.640.10] (3-247)
  IPR015422 Pyridoxal phosphate-dependent transferase, small domain [G3DSA:3.90.1150.10] (248-383)
  IPR015424 Pyridoxal phosphate-dependent transferase [SSF53383] (45-385)
  IPR054542 Cys/Met metabolism enzyme, pyridoxal-phosphate attachment site [PS00868] (190-204)

Organism: NCBI:txid456999

Sequence (788 aa):
MPQNFELATKLLHADDEAHSEASVAPAISVSTTFRAPAPVKLEYPSEPNLADPQRHVYSRYTTPVSTRVEKVLSALLGAHAITYASGIAATYSALVHLNPKRLAIRGGYHGVHVSIDIYKKSKPALELIDIDDDFKQGDICWIETPLNPTGEAHNLKHYADKVHAVRGRLIVDSTFAPPPIQDPFAQGADVVLHSGTKYLGGHSDLLCGVLAVKSQEEWQKIWHLRTFMGNMMGSLESFLLLRSLRTLELRATRQAANGTALAQWLHKVSQIPAGQYWDGVRGGSVKRVWHATLQDEKDQEWIRKQMPGGGPACFSIMLDDPNEARVLPYLLKLFTSATSLGGVESLIEQRHLSDPGADKRLIRLSIGLENVEDLKEDLRQALNGVAASVKARLMPQNFELATKLLHADDEAHSEASVAPAISVSTTFRAPAPVKLEYPSEPNLADPQRHVYSRYTTPVSTRVEKVLSALLGAHAITYASGIAATYSALVHLNPKRLAIRGGYHGVHVSIDIYKKSKPALELIDIDDDFKQGDICWIETPLNPTGEAHNLKHYADKVHAVRGRLIVDSTFAPPPIQDPFAQGADVVLHSGTKYLGGHSDLLCGVLAVKSQEEWQKIWHLRTFMGNMMGSLESFLLLRSLRTLELRATRQAANGTALAQWLHKVSQIPAGQYWDGVRGGSVKRVWHATLQDEKDQEWIRKQMPGGGPACFSIMLDDPNEARVLPYLLKLFTSATSLGGVESLIEQRHLSDPGADKRLIRLSIGLENVEDLKEDLRQALNGVAASVKARL

Solvent-accessible surface area (backbone atoms only — not comparable to full-atom values): 39365 Å² total; per-residue (Å²): 119,77,87,78,56,54,68,63,56,38,41,69,44,44,34,63,84,57,60,88,59,91,57,87,66,82,66,74,52,42,54,36,48,31,74,60,79,74,65,82,45,89,61,77,82,74,82,69,44,85,92,66,51,90,63,56,55,35,41,72,79,43,41,71,40,49,50,30,34,29,36,25,46,13,61,72,67,73,25,47,38,44,70,14,17,12,34,43,21,30,51,44,49,48,49,66,71,66,57,53,60,35,38,19,44,69,86,40,57,63,64,58,56,52,24,49,55,57,53,30,71,54,29,74,78,53,39,78,42,50,71,83,51,89,81,50,76,54,27,31,39,49,44,50,36,32,23,49,60,33,11,36,65,62,64,51,49,62,52,27,54,58,38,46,73,36,64,23,46,30,36,32,37,28,45,54,29,48,59,72,20,29,54,58,63,84,37,50,40,55,32,42,33,32,38,29,28,21,45,52,33,26,63,42,49,32,54,17,7,28,39,29,25,74,45,67,69,58,39,52,54,51,50,52,49,44,44,37,42,16,28,44,48,24,42,52,32,30,47,49,32,45,60,28,40,49,46,29,56,63,50,48,44,48,12,10,53,40,18,40,54,49,50,54,52,49,39,55,42,29,70,33,53,64,92,39,69,52,97,78,25,58,18,46,48,40,61,41,60,41,32,43,84,70,51,58,75,88,49,47,64,63,47,48,68,54,21,73,46,44,37,36,23,40,22,21,38,27,34,65,44,43,62,40,32,68,49,38,43,70,57,34,83,75,38,42,32,28,69,73,49,40,22,53,58,26,27,22,31,42,40,31,82,82,35,77,87,42,59,55,23,30,31,34,38,17,39,18,67,66,61,56,68,59,53,50,51,37,49,31,55,22,66,58,45,27,64,61,53,41,60,70,43,102,119,76,87,78,56,54,67,63,57,38,41,69,44,46,34,62,86,56,60,87,59,92,56,89,67,81,67,74,53,41,55,36,47,32,73,59,78,74,66,82,46,89,61,78,84,74,81,67,45,84,93,64,52,90,63,56,55,35,40,72,76,43,41,69,40,50,50,29,34,30,36,25,47,14,61,72,67,74,26,47,37,45,70,13,17,13,33,42,21,31,50,44,49,49,49,65,71,67,56,54,60,35,38,20,46,68,86,40,55,64,64,57,55,52,25,50,54,57,55,31,72,55,27,72,77,54,38,80,42,50,71,84,50,88,81,52,77,52,28,31,40,50,44,50,35,31,22,50,61,34,13,37,65,62,66,51,50,61,51,26,54,58,35,45,73,37,64,24,46,30,36,33,36,28,47,55,29,49,58,72,21,29,55,58,62,85,36,50,40,56,31,42,34,31,36,29,29,21,45,52,32,27,62,42,47,32,55,16,6,28,41,32,26,75,46,66,70,58,38,52,54,50,49,51,48,44,44,36,42,16,30,44,48,24,42,51,34,31,46,50,32,46,60,27,40,49,48,30,57,62,50,48,45,48,12,10,52,41,18,39,53,49,50,54,52,49,38,56,41,30,70,34,54,63,92,38,69,53,96,78,25,59,17,47,48,38,61,41,60,42,33,41,84,71,50,59,73,88,49,47,61,62,46,47,69,53,22,70,45,44,37,37,23,39,23,22,38,28,35,65,44,43,62,40,31,67,49,38,44,69,58,34,83,73,40,42,33,29,68,74,50,40,22,53,58,27,26,23,32,43,41,29,80,83,35,77,86,41,58,55,24,31,31,33,39,15,39,18,68,66,60,58,68,60,53,50,51,37,48,32,55,23,66,59,44,25,63,61,53,42,61,71,41,101